Protein 9BEP (pdb70)

InterPro domains:
  IPR000917 Sulfatase, N-terminal [PF00884] (45-324)
  IPR017850 Alkaline-phosphatase-like, core domain superfamily [G3DSA:3.40.720.10] (44-468)
  IPR017850 Alkaline-phosphatase-like, core domain superfamily [SSF53649] (43-465)
  IPR050738 Sulfatase enzyme [PTHR42693] (166-463)

Radius of gyration: 34.23 Å; Cα contacts (8 Å, |Δi|>4): 2401; chains: 2; bounding box: 85×92×90 Å

Solvent-accessible surface area: 44026 Å² total; per-residue (Å²): 192,84,4,11,0,0,2,0,0,0,2,0,0,5,57,48,10,1,100,33,38,46,99,90,8,0,82,2,84,28,0,38,59,2,3,86,33,0,0,0,0,31,34,2,10,0,1,2,0,0,5,0,1,0,3,0,0,2,9,0,0,0,8,4,1,18,0,3,2,5,6,13,65,9,40,52,97,1,54,38,14,112,131,4,12,1,5,2,8,45,0,33,146,26,34,2,29,0,0,1,27,38,36,58,17,14,2,1,69,49,27,150,122,10,23,51,19,41,123,109,53,3,17,5,86,99,65,66,109,86,52,14,0,0,2,11,30,15,26,111,10,0,43,1,26,90,0,38,16,80,84,57,10,34,144,109,82,112,25,129,38,88,41,121,50,18,113,31,11,52,20,11,5,112,29,108,3,0,56,13,0,8,0,42,0,6,25,29,0,103,113,0,2,152,53,0,1,92,8,11,76,58,0,89,150,71,58,18,32,56,46,0,0,0,0,0,0,0,0,0,0,2,2,5,1,4,8,11,4,20,4,18,18,32,0,0,26,1,0,0,0,0,22,0,0,40,88,17,55,110,47,0,50,77,64,0,25,4,138,145,63,29,97,0,73,0,6,0,4,0,13,12,0,0,4,0,0,2,72,8,8,67,48,111,93,14,108,38,17,52,3,108,14,0,0,23,118,91,29,18,39,111,69,0,55,116,54,48,49,6,18,2,5,3,1,6,8,29,4,9,43,4,0,12,0,0,14,26,95,21,81,36,1,2,19,3,6,2,0,0,8,2,14,32,6,4,30,1,30,66,12,12,104,1,2,0,3,108,40,0,38,128,34,59,139,45,137,144,24,87,83,46,25,5,57,20,19,94,120,17,60,40,17,3,0,26,10,21,126,148,15,76,82,15,36,140,41,18,28,137,75,109,130,43,86,121,38,11,87,118,3,38,49,22,3,43,136,60,0,52,64,28,7,0,0,4,0,8,16,20,19,62,0,4,87,71,0,51,86,36,0,39,27,9,6,78,98,22,84,15,22,0,28,83,7,0,85,12,0,12,22,10,31,64,83,16,145,125,7,12,123,94,0,96,66,22,2,110,21,144,99,58,22,24,28,8,1,0,0,0,0,0,2,8,19,8,103,138,0,53,114,4,61,98,27,0,58,79,11,41,107,76,12,151,13,27,5,0,52,0,10,0,1,0,0,1,6,47,59,60,77,31,80,2,42,138,48,0,33,95,11,3,87,108,5,90,48,16,11,18,0,6,30,0,1,8,4,0,0,3,0,8,40,74,68,33,30,34,0,116,16,72,96,184,129,156,74,69,64,32,16,85,35,11,22,60,21,0,48,75,37,0,113,95,143,234,80,3,11,0,0,2,0,0,0,2,0,0,5,58,45,10,1,87,28,38,50,104,98,10,0,79,1,59,34,0,32,59,3,4,86,34,0,0,1,0,33,35,2,10,0,1,2,0,1,3,0,2,0,2,0,0,2,10,0,0,0,7,4,1,15,0,2,2,4,7,12,86,18,63,36,95,0,11,36,7,98,124,4,14,2,4,2,4,47,0,34,149,28,33,2,31,0,0,1,26,40,30,58,18,15,1,2,11,29,22,76,114,11,27,49,21,41,127,110,51,4,18,5,84,104,69,66,110,89,51,12,0,0,2,11,30,16,26,111,10,0,39,1,26,86,0,41,18,81,78,61,12,49,90,104,99,113,23,149,44,85,41,122,57,18,113,26,10,55,18,10,7,113,26,103,2,0,56,9,0,6,0,47,0,7,23,29,0,76,106,0,0,143,53,0,2,92,8,12,84,69,0,90,92,71,57,17,31,56,46,0,0,0,0,0,0,0,0,0,0,2,2,4,1,4,7,11,4,18,4,17,18,32,0,1,26,1,0,0,0,0,23,0,0,39,83,16,58,111,51,0,52,78,62,0,30,3,102,146,61,29,102,0,73,0,5,0,4,0,14,13,0,0,3,0,0,3,70,7,8,68,49,112,93,13,128,40,8,48,1,115,15,0,0,26,102,135,30,18,40,104,56,0,54,146,56,44,51,5,18,1,3,4,1,6,8,28,4,10,44,4,0,13,0,0,16,24,93,23,81,33,1,3,20,4,7,2,0,0,5,3,14,34,6,4,30,2,28,67,13,13,104,0,2,0,3,107,42,0,42,127,29,60,141,43,135,150,22,86,83,46,24,5,60,18,19,95,122,14,68,36,18,3,0,28,9,25,131,151,15,73,75,15,38,136,56,13,29,97,77,108,128,42,83,120,38,10,88,120,3,41,51,22,3,42,151,62,0,54,60,24,6,0,0,5,0,8,17,20,27,66,0,3,73,92,0,7,57,37,0,34,115,11,5,132,74,43,88,103,39,0,28,114,8,0,86,10,0,12,22,10,34,62,83,17,136,121,6,8,126,96,0,98,65,21,2,106,23,146,98,57,21,22,26,8,2,0,0,0,0,0,3,8,18,9,104,135,0,57,116,4,54,99,28,0,56,57,11,40,108,82,11,150,13,30,6,0,54,0,10,0,1,0,1,1,5,47,62,64,76,31,79,2,41,146,49,0,30,76,6,0,79,93,0,87,50,26,13,19,0,7,33,0,0,7,5,0,0,4,0,8,36,75,71,33,29,29,0,112,24,56,52,34,80,73,94,125,83,70,56,66,53,22,96,36,10,8,62,20,0,51,95,38,0,64,105,148

Structure (mmCIF, N/CA/C/O backbone):
data_9BEP
#
_entry.id   9BEP
#
_cell.length_a   98.236
_cell.length_b   162.127
_cell.length_c   231.033
_cell.angle_alpha   90.00
_cell.angle_beta   90.00
_cell.angle_gamma   90.00
#
_symmetry.space_group_name_H-M   'I 2 2 2'
#
loop_
_entity.id
_entity.type
_entity.pdbx_description
1 polymer 'S1_8C sulfatase'
2 branched 2-O-sulfo-beta-D-galactopyranose-(1-4)-2,6-di-O-sulfo-alpha-D-galactopyranose
3 non-polymer 'CHLORIDE ION'
4 non-polymer 'CALCIUM ION'
5 non-polymer 2-O-sulfo-beta-D-galactopyranose
6 water water
#
loop_
_atom_site.group_PDB
_atom_site.id
_atom_site.type_symbol
_atom_site.label_atom_id
_atom_site.label_alt_id
_atom_site.label_comp_id
_atom_site.label_asym_id
_atom_site.label_entity_id
_atom_site.label_seq_id
_atom_site.pdbx_PDB_ins_code
_atom_site.Cartn_x
_atom_site.Cartn_y
_atom_site.Cartn_z
_atom_site.occupancy
_atom_site.B_iso_or_equiv
_atom_site.auth_seq_id
_atom_site.auth_comp_id
_atom_site.auth_asym_id
_atom_site.auth_atom_id
_atom_site.pdbx_PDB_model_num
ATOM 1 N N . LYS A 1 42 ? -26.740 -44.268 2.656 0.89 45.96 18 LYS A N 1
ATOM 2 C CA . LYS A 1 42 ? -26.882 -45.062 1.439 1.00 42.74 18 LYS A CA 1
ATOM 3 C C . LYS A 1 42 ? -26.697 -44.192 0.185 1.00 37.59 18 LYS A C 1
ATOM 4 O O . LYS A 1 42 ? -26.171 -44.655 -0.827 1.00 37.58 18 LYS A O 1
ATOM 8 N N . ARG A 1 43 ? -27.097 -42.925 0.262 1.00 36.90 19 ARG A N 1
ATOM 9 C CA . ARG A 1 43 ? -26.985 -42.027 -0.893 1.00 30.38 19 ARG A CA 1
ATOM 10 C C . ARG A 1 43 ? -26.181 -40.767 -0.583 1.00 31.64 19 ARG A C 1
ATOM 11 O O . ARG A 1 43 ? -26.292 -40.217 0.509 1.00 28.94 19 ARG A O 1
ATOM 19 N N . PRO A 1 44 ? -25.375 -40.296 -1.556 1.00 27.74 20 PRO A N 1
ATOM 20 C CA . PRO A 1 44 ? -24.526 -39.131 -1.288 1.00 24.43 20 PRO A CA 1
ATOM 21 C C . PRO A 1 44 ? -25.316 -37.825 -1.223 1.00 22.71 20 PRO A C 1
ATOM 22 O O . PRO A 1 44 ? -26.391 -37.686 -1.812 1.00 22.11 20 PRO A O 1
ATOM 26 N N . ASN A 1 45 ? -24.772 -36.873 -0.476 1.00 20.50 21 ASN A N 1
ATOM 27 C CA . ASN A 1 45 ? -25.311 -35.528 -0.448 1.00 24.71 21 ASN A CA 1
ATOM 28 C C . ASN A 1 45 ? -24.615 -34.719 -1.531 1.00 19.19 21 ASN A C 1
ATOM 29 O O . ASN A 1 45 ? -23.535 -35.109 -2.004 1.00 19.89 21 ASN A O 1
ATOM 34 N N . PHE A 1 46 ? -25.225 -33.602 -1.906 1.00 20.29 22 PHE A N 1
ATOM 35 C CA . PHE A 1 46 ? -24.596 -32.680 -2.858 1.00 19.75 22 PHE A CA 1
ATOM 36 C C . PHE A 1 46 ? -24.673 -31.253 -2.359 1.00 15.66 22 PHE A C 1
ATOM 37 O O . PHE A 1 46 ? -25.686 -30.828 -1.822 1.00 17.93 22 PHE A O 1
ATOM 45 N N . VAL A 1 47 ? -23.595 -30.506 -2.550 1.00 18.13 23 VAL A N 1
ATOM 46 C CA . VAL A 1 47 ? -23.614 -29.081 -2.281 1.00 15.19 23 VAL A CA 1
ATOM 47 C C . VAL A 1 47 ? -23.051 -28.356 -3.513 1.00 15.20 23 VAL A C 1
ATOM 48 O O . VAL A 1 47 ? -21.996 -28.735 -4.024 1.00 16.49 23 VAL A O 1
ATOM 52 N N . TRP A 1 48 ? -23.781 -27.349 -3.976 1.00 15.98 24 TRP A N 1
ATOM 53 C CA . TRP A 1 48 ? -23.331 -26.459 -5.048 1.00 13.76 24 TRP A CA 1
ATOM 54 C C . TRP A 1 48 ? -23.055 -25.088 -4.456 1.00 13.76 24 TRP A C 1
ATOM 55 O O . TRP A 1 48 ? -23.978 -24.393 -4.038 1.00 14.87 24 TRP A O 1
ATOM 66 N N . LEU A 1 49 ? -21.779 -24.724 -4.393 1.00 12.97 25 LEU A N 1
ATOM 67 C CA . LEU A 1 49 ? -21.376 -23.394 -3.956 1.00 14.73 25 LEU A CA 1
ATOM 68 C C . LEU A 1 49 ? -21.126 -22.556 -5.193 1.00 15.88 25 LEU A C 1
ATOM 69 O O . LEU A 1 49 ? -20.225 -22.876 -5.954 1.00 13.70 25 LEU A O 1
ATOM 74 N N . VAL A 1 50 ? -21.917 -21.509 -5.398 1.00 15.66 26 VAL A N 1
ATOM 75 C CA . VAL A 1 50 ? -21.898 -20.800 -6.678 1.00 14.48 26 VAL A CA 1
ATOM 76 C C . VAL A 1 50 ? -21.575 -19.325 -6.482 1.00 13.20 26 VAL A C 1
ATOM 77 O O . VAL A 1 50 ? -22.297 -18.616 -5.796 1.00 11.89 26 VAL A O 1
ATOM 81 N N . SER A 1 51 ? -20.476 -18.871 -7.076 1.00 13.87 27 SER A N 1
ATOM 82 C CA . SER A 1 51 ? -20.175 -17.442 -7.065 1.00 11.89 27 SER A CA 1
ATOM 83 C C . SER A 1 51 ? -20.684 -16.838 -8.362 1.00 15.77 27 SER A C 1
ATOM 84 O O . SER A 1 51 ? -20.607 -17.476 -9.414 1.00 12.51 27 SER A O 1
ATOM 87 N N . GLU A 1 52 ? -21.188 -15.608 -8.304 1.00 10.30 28 GLU A N 1
ATOM 88 C CA . GLU A 1 52 ? -21.774 -15.018 -9.496 1.00 11.00 28 GLU A CA 1
ATOM 89 C C . GLU A 1 52 ? -20.728 -14.410 -10.423 1.00 14.35 28 GLU A C 1
ATOM 90 O O . GLU A 1 52 ? -19.819 -13.713 -9.964 1.00 11.59 28 GLU A O 1
ATOM 96 N N . ASP A 1 53 ? -20.889 -14.693 -11.713 1.00 11.85 29 ASP A N 1
ATOM 97 C CA . ASP A 1 53 ? -20.301 -13.921 -12.805 1.00 11.46 29 ASP A CA 1
ATOM 98 C C . ASP A 1 53 ? -18.781 -14.090 -13.014 1.00 11.08 29 ASP A C 1
ATOM 99 O O . ASP A 1 53 ? -18.221 -13.391 -13.861 1.00 8.61 29 ASP A O 1
ATOM 104 N N . ASN A 1 54 ? -18.107 -14.997 -12.303 1.00 9.29 30 ASN A N 1
ATOM 105 C CA . ASN A 1 54 ? -16.637 -14.984 -12.355 1.00 11.51 30 ASN A CA 1
ATOM 106 C C . ASN A 1 54 ? -15.981 -16.133 -13.121 1.00 14.13 30 ASN A C 1
ATOM 107 O O . ASN A 1 54 ? -16.366 -17.294 -12.976 1.00 12.01 30 ASN A O 1
ATOM 112 N N . SER A 1 55 ? -14.964 -15.764 -13.912 1.00 10.53 31 SER A N 1
ATOM 113 C CA . SER A 1 55 ? -14.100 -16.678 -14.653 1.00 11.20 31 SER A CA 1
ATOM 114 C C . SER A 1 55 ? -12.891 -17.179 -13.853 1.00 11.93 31 SER A C 1
ATOM 115 O O . SER A 1 55 ? -12.553 -16.628 -12.792 1.00 12.84 31 SER A O 1
ATOM 118 N N . LYS A 1 56 ? -12.216 -18.198 -14.380 1.00 8.24 32 LYS A N 1
ATOM 119 C CA . LYS A 1 56 ? -11.187 -18.887 -13.604 1.00 11.61 32 LYS A CA 1
ATOM 120 C C . LYS A 1 56 ? -9.896 -18.086 -13.428 1.00 10.79 32 LYS A C 1
ATOM 121 O O . LYS A 1 56 ? -9.139 -18.358 -12.499 1.00 12.58 32 LYS A O 1
ATOM 127 N N . ARG A 1 57 ? -9.641 -17.093 -14.280 1.00 10.01 33 ARG A N 1
ATOM 128 C CA . ARG A 1 57 ? -8.316 -16.442 -14.258 1.00 11.54 33 ARG A CA 1
ATOM 129 C C . ARG A 1 57 ? -8.108 -15.633 -12.984 1.00 10.57 33 ARG A C 1
ATOM 130 O O . ARG A 1 57 ? -6.973 -15.297 -12.622 1.00 10.34 33 ARG A O 1
ATOM 138 N N . TYR A 1 58 ? -9.198 -15.322 -12.296 1.00 10.65 34 TYR A N 1
ATOM 139 C CA . TYR A 1 58 ? -9.118 -14.520 -11.075 1.00 11.86 34 TYR A CA 1
ATOM 140 C C . TYR A 1 58 ? -8.764 -15.320 -9.816 1.00 12.38 34 TYR A C 1
ATOM 141 O O . TYR A 1 58 ? -8.583 -14.743 -8.742 1.00 12.65 34 TYR A O 1
ATOM 150 N N . LEU A 1 59 ? -8.615 -16.630 -9.971 1.00 11.23 35 LEU A N 1
ATOM 151 C CA . LEU A 1 59 ? -8.272 -17.535 -8.867 1.00 12.51 35 LEU A CA 1
ATOM 152 C C . LEU A 1 59 ? -6.825 -17.993 -8.955 1.00 14.40 35 LEU A C 1
ATOM 153 O O . LEU A 1 59 ? -6.362 -18.413 -10.026 1.00 14.09 35 LEU A O 1
ATOM 158 N N . LYS A 1 60 ? -6.102 -17.905 -7.836 1.00 12.43 36 LYS A N 1
ATOM 159 C CA . LYS A 1 60 ? -4.723 -18.391 -7.795 1.00 15.00 36 LYS A CA 1
ATOM 160 C C . LYS A 1 60 ? -4.640 -19.878 -8.131 1.00 16.85 36 LYS A C 1
ATOM 161 O O . LYS A 1 60 ? -3.620 -20.348 -8.635 1.00 16.55 36 LYS A O 1
ATOM 167 N N . LEU A 1 61 ? -5.713 -20.610 -7.851 1.00 16.78 37 LEU A N 1
ATOM 168 C CA . LEU A 1 61 ? -5.793 -22.027 -8.192 1.00 16.67 37 LEU A CA 1
ATOM 169 C C . LEU A 1 61 ? -5.533 -22.278 -9.687 1.00 19.65 37 LEU A C 1
ATOM 170 O O . LEU A 1 61 ? -5.006 -23.328 -10.076 1.00 17.44 37 LEU A O 1
ATOM 175 N N . TYR A 1 62 ? -5.869 -21.293 -10.516 1.00 15.01 38 TYR A N 1
ATOM 176 C CA . TYR A 1 62 ? -5.756 -21.447 -11.956 1.00 16.85 38 TYR A CA 1
ATOM 177 C C . TYR A 1 62 ? -4.718 -20.523 -12.589 1.00 18.56 38 TYR A C 1
ATOM 178 O O . TYR A 1 62 ? -4.272 -20.763 -13.705 1.00 20.50 38 TYR A O 1
ATOM 187 N N . ASN A 1 63 ? -4.360 -19.458 -11.887 1.00 16.11 39 ASN A N 1
ATOM 188 C CA . ASN A 1 63 ? -3.577 -18.379 -12.486 1.00 16.64 39 ASN A CA 1
ATOM 189 C C . ASN A 1 63 ? -2.583 -17.836 -11.475 1.00 18.89 39 ASN A C 1
ATOM 190 O O . ASN A 1 63 ? -2.963 -17.479 -10.360 1.00 17.70 39 ASN A O 1
ATOM 195 N N . ALA A 1 64 ? -1.314 -17.756 -11.866 1.00 20.40 40 ALA A N 1
ATOM 196 C CA . ALA A 1 64 ? -0.258 -17.322 -10.957 1.00 21.96 40 ALA A CA 1
ATOM 197 C C . ALA A 1 64 ? -0.530 -15.940 -10.367 1.00 19.03 40 ALA A C 1
ATOM 198 O O . ALA A 1 64 ? -0.085 -15.622 -9.269 1.00 16.47 40 ALA A O 1
ATOM 200 N N . LYS A 1 65 ? -1.277 -15.112 -11.085 1.00 17.17 41 LYS A N 1
ATOM 201 C CA . LYS A 1 65 ? -1.585 -13.784 -10.571 1.00 18.04 41 LYS A CA 1
ATOM 202 C C . LYS A 1 65 ? -3.029 -13.630 -10.072 1.00 16.83 41 LYS A C 1
ATOM 203 O O . LYS A 1 65 ? -3.508 -12.509 -9.864 1.00 17.68 41 LYS A O 1
ATOM 209 N N . GLY A 1 66 ? -3.710 -14.751 -9.859 1.00 15.33 42 GLY A N 1
ATOM 210 C CA . GLY A 1 66 ? -5.069 -14.720 -9.341 1.00 13.46 42 GLY A CA 1
ATOM 211 C C . GLY A 1 66 ? -5.081 -14.590 -7.826 1.00 16.25 42 GLY A C 1
ATOM 212 O O . GLY A 1 66 ? -4.027 -14.541 -7.186 1.00 14.98 42 GLY A O 1
ATOM 213 N N . ALA A 1 67 ? -6.272 -14.536 -7.240 1.00 12.73 43 ALA A N 1
ATOM 214 C CA . ALA A 1 67 ? -6.396 -14.271 -5.808 1.00 12.57 43 ALA A CA 1
ATOM 215 C C . ALA A 1 67 ? -6.216 -15.538 -4.982 1.00 17.00 43 ALA A C 1
ATOM 216 O O . ALA A 1 67 ? -6.769 -16.577 -5.320 1.00 14.25 43 ALA A O 1
ATOM 218 N N . GLU A 1 68 ? -5.423 -15.450 -3.915 1.00 15.83 44 GLU A N 1
ATOM 219 C CA . GLU A 1 68 ? -5.355 -16.518 -2.914 1.00 20.41 44 GLU A CA 1
ATOM 220 C C . GLU A 1 68 ? -6.726 -16.744 -2.301 1.00 22.14 44 GLU A C 1
ATOM 221 O O . GLU A 1 68 ? -7.372 -15.799 -1.840 1.00 20.86 44 GLU A O 1
ATOM 227 N N . MET A 1 69 ? -7.164 -17.994 -2.303 1.00 19.51 45 MET A N 1
ATOM 228 C CA . MET A 1 69 ? -8.469 -18.362 -1.774 1.00 17.17 45 MET A CA 1
ATOM 229 C C . MET A 1 69 ? -8.331 -19.675 -0.984 1.00 16.41 45 MET A C 1
ATOM 230 O O . MET A 1 69 ? -8.596 -20.739 -1.514 1.00 17.86 45 MET A O 1
ATOM 235 N N . PRO A 1 70 ? -7.887 -19.592 0.280 1.00 19.42 46 PRO A N 1
ATOM 236 C CA . PRO A 1 70 ? -7.564 -20.795 1.066 1.00 19.22 46 PRO A CA 1
ATOM 237 C C . PRO A 1 70 ? -8.713 -21.811 1.202 1.00 19.75 46 PRO A C 1
ATOM 238 O O . PRO A 1 70 ? -8.458 -23.018 1.198 1.00 20.62 46 PRO A O 1
ATOM 242 N N . ASN A 1 71 ? -9.947 -21.341 1.341 1.00 18.26 47 ASN A N 1
ATOM 243 C CA . ASN A 1 71 ? -11.067 -22.253 1.539 1.00 19.88 47 ASN A CA 1
ATOM 244 C C . ASN A 1 71 ? -11.383 -23.070 0.292 1.00 23.63 47 ASN A C 1
ATOM 245 O O . ASN A 1 71 ? -11.600 -24.278 0.381 1.00 20.29 47 ASN A O 1
ATOM 250 N N . ILE A 1 72 ? -11.421 -22.423 -0.869 1.00 17.43 48 ILE A N 1
ATOM 251 C CA . ILE A 1 72 ? -11.602 -23.179 -2.109 1.00 17.43 48 ILE A CA 1
ATOM 252 C C . ILE A 1 72 ? -10.365 -24.043 -2.372 1.00 18.83 48 ILE A C 1
ATOM 253 O O . ILE A 1 72 ? -10.474 -25.176 -2.830 1.00 20.16 48 ILE A O 1
ATOM 258 N N . GLU A 1 73 ? -9.181 -23.528 -2.073 1.00 19.68 49 GLU A N 1
ATOM 259 C CA . GLU A 1 73 ? -7.975 -24.318 -2.301 1.00 19.58 49 GLU A CA 1
ATOM 260 C C . GLU A 1 73 ? -7.948 -25.572 -1.407 1.00 21.25 49 GLU A C 1
ATOM 261 O O . GLU A 1 73 ? -7.461 -26.628 -1.815 1.00 18.37 49 GLU A O 1
ATOM 267 N N . SER A 1 74 ? -8.515 -25.456 -0.210 1.00 23.38 50 SER A N 1
ATOM 268 C CA . SER A 1 74 ? -8.630 -26.598 0.692 1.00 24.44 50 SER A CA 1
ATOM 269 C C . SER A 1 74 ? -9.591 -27.638 0.112 1.00 22.26 50 SER A C 1
ATOM 270 O O . SER A 1 74 ? -9.323 -28.828 0.197 1.00 20.71 50 SER A O 1
ATOM 273 N N . LEU A 1 75 ? -10.703 -27.196 -0.484 1.00 22.96 51 LEU A N 1
ATOM 274 C CA . LEU A 1 75 ? -11.591 -28.127 -1.195 1.00 21.30 51 LEU A CA 1
ATOM 275 C C . LEU A 1 75 ? -10.841 -28.912 -2.249 1.00 21.09 51 LEU A C 1
ATOM 276 O O . LEU A 1 75 ? -11.062 -30.115 -2.437 1.00 22.58 51 LEU A O 1
ATOM 281 N N . ALA A 1 76 ? -9.951 -28.221 -2.952 1.00 19.88 52 ALA A N 1
ATOM 282 C CA . ALA A 1 76 ? -9.243 -28.837 -4.064 1.00 21.28 52 ALA A CA 1
ATOM 283 C C . ALA A 1 76 ? -8.248 -29.907 -3.588 1.00 22.32 52 ALA A C 1
ATOM 284 O O . ALA A 1 76 ? -7.895 -30.800 -4.353 1.00 20.15 52 ALA A O 1
ATOM 286 N N . LYS A 1 77 ? -7.790 -29.813 -2.340 1.00 24.66 53 LYS A N 1
ATOM 287 C CA . LYS A 1 77 ? -6.795 -30.762 -1.832 1.00 24.86 53 LYS A CA 1
ATOM 288 C C . LYS A 1 77 ? -7.255 -32.221 -1.936 1.00 23.97 53 LYS A C 1
ATOM 289 O O . LYS A 1 77 ? -6.460 -33.107 -2.229 1.00 29.69 53 LYS A O 1
ATOM 292 N N . GLN A 1 78 ? -8.537 -32.467 -1.696 1.00 23.46 54 GLN A N 1
ATOM 293 C CA . GLN A 1 78 ? -9.107 -33.796 -1.894 1.00 22.89 54 GLN A CA 1
ATOM 294 C C . GLN A 1 78 ? -10.172 -33.696 -2.977 1.00 23.92 54 GLN A C 1
ATOM 295 O O . GLN A 1 78 ? -11.302 -34.157 -2.810 1.00 25.02 54 GLN A O 1
ATOM 301 N N . GLY A 1 79 ? -9.819 -33.071 -4.092 1.00 24.25 55 GLY A N 1
ATOM 302 C CA . GLY A 1 79 ? -10.817 -32.811 -5.103 1.00 18.98 55 GLY A CA 1
ATOM 303 C C . GLY A 1 79 ? -10.322 -32.871 -6.528 1.00 21.88 55 GLY A C 1
ATOM 304 O O . GLY A 1 79 ? -9.117 -32.964 -6.801 1.00 19.53 55 GLY A O 1
ATOM 305 N N . LEU A 1 80 ? -11.282 -32.846 -7.442 1.00 19.51 56 LEU A N 1
ATOM 306 C CA . LEU A 1 80 ? -11.003 -32.713 -8.863 1.00 21.55 56 LEU A CA 1
ATOM 307 C C . LEU A 1 80 ? -11.022 -31.227 -9.207 1.00 19.55 56 LEU A C 1
ATOM 308 O O . LEU A 1 80 ? -11.976 -30.537 -8.869 1.00 19.58 56 LEU A O 1
ATOM 313 N N . VAL A 1 81 ? -9.958 -30.739 -9.839 1.00 22.18 57 VAL A N 1
ATOM 314 C CA . VAL A 1 81 ? -9.904 -29.348 -10.270 1.00 15.86 57 VAL A CA 1
ATOM 315 C C . VAL A 1 81 ? -10.033 -29.340 -11.783 1.00 13.01 57 VAL A C 1
ATOM 316 O O . VAL A 1 81 ? -9.169 -29.872 -12.495 1.00 15.33 57 VAL A O 1
ATOM 320 N N . PHE A 1 82 ? -11.140 -28.799 -12.277 1.00 14.22 58 PHE A N 1
ATOM 321 C CA . PHE A 1 82 ? -11.413 -28.842 -13.708 1.00 12.18 58 PHE A CA 1
ATOM 322 C C . PHE A 1 82 ? -10.829 -27.605 -14.390 1.00 13.61 58 PHE A C 1
ATOM 323 O O . PHE A 1 82 ? -11.146 -26.473 -14.026 1.00 14.26 58 PHE A O 1
ATOM 331 N N . ASN A 1 83 ? -9.973 -27.825 -15.381 1.00 14.07 59 ASN A N 1
ATOM 332 C CA . ASN A 1 83 ? -9.320 -26.722 -16.087 1.00 13.64 59 ASN A CA 1
ATOM 333 C C . ASN A 1 83 ? -10.158 -26.157 -17.231 1.00 14.74 59 ASN A C 1
ATOM 334 O O . ASN A 1 83 ? -9.868 -25.071 -17.738 1.00 14.86 59 ASN A O 1
ATOM 339 N N . ASN A 1 84 ? -11.177 -26.910 -17.641 1.00 13.37 60 ASN A N 1
ATOM 340 C CA . ASN A 1 84 ? -11.972 -26.573 -18.822 1.00 12.88 60 ASN A CA 1
ATOM 341 C C . ASN A 1 84 ? -13.478 -26.745 -18.629 1.00 11.76 60 ASN A C 1
ATOM 342 O O . ASN A 1 84 ? -14.151 -27.437 -19.412 1.00 11.46 60 ASN A O 1
ATOM 347 N N . ALA A 1 85 ? -13.999 -26.112 -17.583 1.00 12.11 61 ALA A N 1
ATOM 348 C CA . ALA A 1 85 ? -15.437 -26.077 -17.344 1.00 12.92 61 ALA A CA 1
ATOM 349 C C . ALA A 1 85 ? -16.001 -24.817 -17.968 1.00 13.74 61 ALA A C 1
ATOM 350 O O . ALA A 1 85 ? -15.385 -23.743 -17.867 1.00 9.77 61 ALA A O 1
ATOM 352 N N . PHE A 1 86 ? -17.164 -24.953 -18.599 1.00 11.56 62 PHE A N 1
ATOM 353 C CA . PHE A 1 86 ? -17.817 -23.854 -19.315 1.00 10.55 62 PHE A CA 1
ATOM 354 C C . PHE A 1 86 ? -19.328 -23.831 -19.139 1.00 13.41 62 PHE A C 1
ATOM 355 O O . PHE A 1 86 ? -19.985 -24.885 -19.129 1.00 11.33 62 PHE A O 1
ATOM 363 N N . SER A 1 87 ? -19.895 -22.630 -19.045 1.00 11.53 63 SER A N 1
ATOM 364 C CA . SER A 1 87 ? -21.328 -22.485 -19.259 1.00 10.23 63 SER A CA 1
ATOM 365 C C . SER A 1 87 ? -21.608 -22.606 -20.754 1.00 11.06 63 SER A C 1
ATOM 366 O O . SER A 1 87 ? -20.690 -22.568 -21.568 1.00 11.45 63 SER A O 1
ATOM 369 N N . ASN A 1 88 ? -22.883 -22.753 -21.106 1.00 11.02 64 ASN A N 1
ATOM 370 C CA . ASN A 1 88 ? -23.295 -22.806 -22.496 1.00 11.66 64 ASN A CA 1
ATOM 371 C C . ASN A 1 88 ? -23.851 -21.452 -22.945 1.00 10.03 64 ASN A C 1
ATOM 372 O O . ASN A 1 88 ? -24.310 -21.294 -24.075 1.00 11.28 64 ASN A O 1
ATOM 377 N N . SER A 1 89 ? -23.811 -20.470 -22.055 1.00 9.34 65 SER A N 1
ATOM 378 C CA . SER A 1 89 ? -24.269 -19.123 -22.383 1.00 10.07 65 SER A CA 1
ATOM 379 C C . SER A 1 89 ? -23.676 -18.153 -21.350 1.00 9.81 65 SER A C 1
ATOM 380 O O . SER A 1 89 ? -23.240 -18.585 -20.289 1.00 10.29 65 SER A O 1
ATOM 383 N N . PRO A 1 90 ? -23.635 -16.848 -21.666 1.00 10.02 66 PRO A N 1
ATOM 384 C CA . PRO A 1 90 ? -22.794 -15.992 -20.808 1.00 9.60 66 PRO A CA 1
ATOM 385 C C . PRO A 1 90 ? -23.521 -15.017 -19.886 1.00 9.22 66 PRO A C 1
ATOM 386 O O . PRO A 1 90 ? -23.065 -13.893 -19.727 1.00 10.09 66 PRO A O 1
ATOM 390 N N . VAL A 1 91 ? -24.622 -15.428 -19.279 1.00 11.72 67 VAL A N 1
ATOM 391 C CA . VAL A 1 91 ? -25.328 -14.572 -18.335 1.00 10.16 67 VAL A CA 1
ATOM 392 C C . VAL A 1 91 ? -26.096 -15.479 -17.365 1.00 14.87 67 VAL A C 1
ATOM 393 O O . VAL A 1 91 ? -26.287 -16.664 -17.645 1.00 9.70 67 VAL A O 1
ATOM 397 N N . SER A 1 92 ? -26.516 -14.915 -16.233 1.00 11.75 68 SER A N 1
ATOM 398 C CA . SER A 1 92 ? -27.072 -15.691 -15.125 1.00 16.30 68 SER A CA 1
ATOM 399 C C . SER A 1 92 ? -28.290 -16.557 -15.474 1.00 12.76 68 SER A C 1
ATOM 400 O O . SER A 1 92 ? -28.288 -17.771 -15.219 1.00 13.47 68 SER A O 1
ATOM 403 N N . SER A 1 93 ? -29.334 -15.946 -16.024 1.00 10.55 69 SER A N 1
ATOM 404 C CA . SER A 1 93 ? -30.602 -16.683 -16.121 1.00 14.14 69 SER A CA 1
ATOM 405 C C . SER A 1 93 ? -30.489 -17.858 -17.101 1.00 14.38 69 SER A C 1
ATOM 406 O O . SER A 1 93 ? -30.950 -18.970 -16.807 1.00 11.11 69 SER A O 1
ATOM 409 N N . THR A 1 94 ? -29.854 -17.641 -18.252 1.00 11.38 70 THR A N 1
ATOM 410 C CA . THR A 1 94 ? -29.757 -18.725 -19.213 1.00 10.97 70 THR A CA 1
ATOM 411 C C . THR A 1 94 ? -28.786 -19.791 -18.709 1.00 11.96 70 THR A C 1
ATOM 412 O O . THR A 1 94 ? -29.005 -20.980 -18.924 1.00 12.04 70 THR A O 1
ATOM 416 N N . ALA A 1 95 ? -27.726 -19.385 -18.018 1.00 11.18 71 ALA A N 1
ATOM 417 C CA . ALA A 1 95 ? -26.799 -20.372 -17.464 1.00 11.49 71 ALA A CA 1
ATOM 418 C C . ALA A 1 95 ? -27.426 -21.189 -16.331 1.00 12.49 71 ALA A C 1
ATOM 419 O O . ALA A 1 95 ? -27.245 -22.420 -16.263 1.00 12.15 71 ALA A O 1
ATOM 421 N N . ARG A 1 96 ? -28.155 -20.520 -15.445 1.00 11.09 72 ARG A N 1
ATOM 422 C CA . ARG A 1 96 ? -28.799 -21.230 -14.338 1.00 13.10 72 ARG A CA 1
ATOM 423 C C . ARG A 1 96 ? -29.946 -22.121 -14.833 1.00 13.22 72 ARG A C 1
ATOM 424 O O . ARG A 1 96 ? -30.209 -23.175 -14.258 1.00 14.87 72 ARG A O 1
ATOM 432 N N . THR A 1 97 ? -30.616 -21.691 -15.894 1.00 12.83 73 THR A N 1
ATOM 433 C CA . THR A 1 97 ? -31.643 -22.525 -16.537 1.00 13.09 73 THR A CA 1
ATOM 434 C C . THR A 1 97 ? -30.981 -23.801 -17.079 1.00 16.11 73 THR A C 1
ATOM 435 O O . THR A 1 97 ? -31.486 -24.913 -16.896 1.00 14.19 73 THR A O 1
ATOM 439 N N . THR A 1 98 ? -29.826 -23.637 -17.726 1.00 12.20 74 THR A N 1
ATOM 440 C CA . THR A 1 98 ? -29.048 -24.777 -18.210 1.00 13.32 74 THR A CA 1
ATOM 441 C C . THR A 1 98 ? -28.653 -25.707 -17.058 1.00 16.19 74 THR A C 1
ATOM 442 O O . THR A 1 98 ? -28.809 -26.929 -17.149 1.00 14.97 74 THR A O 1
ATOM 446 N N . LEU A 1 99 ? -28.113 -25.131 -15.982 1.00 13.01 75 LEU A N 1
ATOM 447 C CA . LEU A 1 99 ? -27.686 -25.936 -14.831 1.00 11.79 75 LEU A CA 1
ATOM 448 C C . LEU A 1 99 ? -28.840 -26.785 -14.281 1.00 14.13 75 LEU A C 1
ATOM 449 O O . LEU A 1 99 ? -28.665 -27.972 -13.969 1.00 15.48 75 LEU A O 1
ATOM 454 N N . ALA A 1 100 ? -30.003 -26.160 -14.142 1.00 13.38 76 ALA A N 1
ATOM 455 C CA . ALA A 1 100 ? -31.160 -26.840 -13.549 1.00 16.90 76 ALA A CA 1
ATOM 456 C C . ALA A 1 100 ? -31.664 -27.996 -14.425 1.00 19.48 76 ALA A C 1
ATOM 457 O O . ALA A 1 100 ? -32.006 -29.071 -13.899 1.00 15.80 76 ALA A O 1
ATOM 459 N N . LEU A 1 101 ? -31.684 -27.776 -15.748 1.00 17.73 77 LEU A N 1
ATOM 460 C CA . LEU A 1 101 ? -32.331 -28.684 -16.713 1.00 14.23 77 LEU A CA 1
ATOM 461 C C . LEU A 1 101 ? -31.439 -29.721 -17.381 1.00 18.67 77 LEU A C 1
ATOM 462 O O . LEU A 1 101 ? -31.925 -30.766 -17.825 1.00 20.29 77 LEU A O 1
ATOM 467 N N . GLY A 1 102 ? -30.141 -29.454 -17.460 1.00 15.02 78 GLY A N 1
ATOM 468 C CA . GLY A 1 102 ? -29.256 -30.348 -18.180 1.00 15.99 78 GLY A CA 1
ATOM 469 C C . GLY A 1 102 ? -29.578 -30.357 -19.666 1.00 20.42 78 GLY A C 1
ATOM 470 O O . GLY A 1 102 ? -29.331 -31.355 -20.356 1.00 18.41 78 GLY A O 1
ATOM 471 N N . ALA A 1 103 ? -30.145 -29.246 -20.140 1.00 14.46 79 ALA A N 1
ATOM 472 C CA . ALA A 1 103 ? -30.575 -29.093 -21.529 1.00 17.94 79 ALA A CA 1
ATOM 473 C C . ALA A 1 103 ? -30.301 -27.664 -22.031 1.00 16.14 79 ALA A C 1
ATOM 474 O O . ALA A 1 103 ? -30.219 -26.735 -21.234 1.00 13.15 79 ALA A O 1
ATOM 476 N N . TYR A 1 104 ? -30.184 -27.497 -23.345 1.00 14.04 80 TYR A N 1
ATOM 477 C CA . TYR A 1 104 ? -29.983 -26.173 -23.948 1.00 14.61 80 TYR A CA 1
ATOM 478 C C . TYR A 1 104 ? -31.234 -25.307 -23.893 1.00 14.37 80 TYR A C 1
ATOM 479 O O . TYR A 1 104 ? -32.253 -25.657 -24.490 1.00 16.95 80 TYR A O 1
ATOM 488 N N . PRO A 1 105 ? -31.166 -24.152 -23.209 1.00 14.48 81 PRO A N 1
ATOM 489 C CA . PRO A 1 105 ? -32.288 -23.208 -23.226 1.00 13.17 81 PRO A CA 1
ATOM 490 C C . PRO A 1 105 ? -32.708 -22.784 -24.624 1.00 12.66 81 PRO A C 1
ATOM 491 O O . PRO A 1 105 ? -33.883 -22.477 -24.824 1.00 13.33 81 PRO A O 1
ATOM 495 N N . ALA A 1 106 ? -31.784 -22.759 -25.584 1.00 13.01 82 ALA A N 1
ATOM 496 C CA . ALA A 1 106 ? -32.159 -22.314 -26.927 1.00 11.31 82 ALA A CA 1
ATOM 497 C C . ALA A 1 106 ? -33.216 -23.232 -27.547 1.00 13.11 82 ALA A C 1
ATOM 498 O O . ALA A 1 106 ? -34.025 -22.789 -28.356 1.00 12.91 82 ALA A O 1
ATOM 500 N N . LYS A 1 107 ? -33.207 -24.513 -27.201 1.00 14.30 83 LYS A N 1
ATOM 501 C CA . LYS A 1 107 ? -34.188 -25.406 -27.831 1.00 16.24 83 LYS A CA 1
ATOM 502 C C . LYS A 1 107 ? -35.546 -25.342 -27.129 1.00 16.72 83 LYS A C 1
ATOM 503 O O . LYS A 1 107 ? -36.506 -25.997 -27.549 1.00 16.09 83 LYS A O 1
ATOM 509 N N . LEU A 1 108 ? -35.620 -24.542 -26.066 1.00 14.14 84 LEU A N 1
ATOM 510 C CA . LEU A 1 108 ? -36.818 -24.433 -25.236 1.00 15.77 84 LEU A CA 1
ATOM 511 C C . LEU A 1 108 ? -37.372 -23.012 -25.129 1.00 13.56 84 LEU A C 1
ATOM 512 O O . LEU A 1 108 ? -38.181 -22.741 -24.249 1.00 19.26 84 LEU A O 1
ATOM 517 N N . ALA A 1 109 ? -36.927 -22.107 -26.004 1.00 13.82 85 ALA A N 1
ATOM 518 C CA . ALA A 1 109 ? -37.359 -20.699 -25.992 1.00 13.69 85 ALA A CA 1
ATOM 519 C C . ALA A 1 109 ? -37.007 -19.976 -24.682 1.00 14.07 85 ALA A C 1
ATOM 520 O O . ALA A 1 109 ? -37.704 -19.038 -24.277 1.00 14.55 85 ALA A O 1
ATOM 522 N N . MET A 1 110 ? -35.906 -20.400 -24.057 1.00 12.24 86 MET A N 1
ATOM 523 C CA . MET A 1 110 ? -35.462 -19.859 -22.766 1.00 14.28 86 MET A CA 1
ATOM 524 C C . MET A 1 110 ? -34.094 -19.151 -22.848 1.00 13.75 86 MET A C 1
ATOM 525 O O . MET A 1 110 ? -33.376 -19.060 -21.852 1.00 12.42 86 MET A O 1
ATOM 530 N N . GLU A 1 111 ? -33.753 -18.643 -24.028 1.00 13.46 87 GLU A N 1
ATOM 531 C CA . GLU A 1 111 ? -32.443 -18.030 -24.265 1.00 10.40 87 GLU A CA 1
ATOM 532 C C . GLU A 1 111 ? -32.443 -16.515 -24.024 1.00 12.60 87 GLU A C 1
ATOM 533 O O . GLU A 1 111 ? -31.558 -15.807 -24.527 1.00 12.36 87 GLU A O 1
ATOM 539 N N . TYR A 1 112 ? -33.409 -16.004 -23.257 1.00 11.78 88 TYR A N 1
ATOM 540 C CA . TYR A 1 112 ? -33.589 -14.557 -23.175 1.00 10.94 88 TYR A CA 1
ATOM 541 C C . TYR A 1 112 ? -33.487 -14.044 -21.749 1.00 13.66 88 TYR A C 1
ATOM 542 O O . TYR A 1 112 ? -34.254 -14.447 -20.876 1.00 14.02 88 TYR A O 1
ATOM 551 N N . HIS A 1 113 ? -32.522 -13.151 -21.522 1.00 10.30 89 HIS A N 1
ATOM 552 C CA . HIS A 1 113 ? -32.222 -12.652 -20.179 1.00 12.28 89 HIS A CA 1
ATOM 553 C C . HIS A 1 113 ? -32.586 -11.183 -20.003 1.00 12.40 89 HIS A C 1
ATOM 554 O O . HIS A 1 113 ? -32.056 -10.349 -20.718 1.00 11.97 89 HIS A O 1
ATOM 561 N N . ARG A 1 114 ? -33.484 -10.845 -19.076 1.00 17.13 90 ARG A N 1
ATOM 562 C CA . ARG A 1 114 ? -34.323 -11.798 -18.349 1.00 15.42 90 ARG A CA 1
ATOM 563 C C . ARG A 1 114 ? -35.594 -12.053 -19.149 1.00 13.31 90 ARG A C 1
ATOM 564 O O . ARG A 1 114 ? -35.912 -11.260 -20.030 1.00 13.97 90 ARG A O 1
ATOM 572 N N . PRO A 1 115 ? -36.333 -13.140 -18.842 1.00 15.65 91 PRO A N 1
ATOM 573 C CA . PRO A 1 115 ? -37.437 -13.499 -19.747 1.00 14.76 91 PRO A CA 1
ATOM 574 C C . PRO A 1 115 ? -38.543 -12.464 -19.793 1.00 21.47 91 PRO A C 1
ATOM 575 O O . PRO A 1 115 ? -38.865 -11.854 -18.772 1.00 17.40 91 PRO A O 1
ATOM 579 N N . PHE A 1 116 ? -39.120 -12.265 -20.970 1.00 14.93 92 PHE A N 1
ATOM 580 C CA . PHE A 1 116 ? -40.369 -11.516 -21.044 1.00 18.12 92 PHE A CA 1
ATOM 581 C C . PHE A 1 116 ? -41.484 -12.438 -20.546 1.00 21.58 92 PHE A C 1
ATOM 582 O O . PHE A 1 116 ? -42.325 -12.043 -19.731 1.00 21.49 92 PHE A O 1
ATOM 590 N N . GLU A 1 117 ? -41.461 -13.680 -21.029 1.00 19.73 93 GLU A N 1
ATOM 591 C CA . GLU A 1 117 ? -42.371 -14.726 -20.542 1.00 20.73 93 GLU A CA 1
ATOM 592 C C . GLU A 1 117 ? -41.612 -16.011 -20.268 1.00 19.38 93 GLU A C 1
ATOM 593 O O . GLU A 1 117 ? -40.886 -16.513 -21.134 1.00 18.90 93 GLU A O 1
ATOM 599 N N . ARG A 1 118 ? -41.786 -16.560 -19.071 1.00 14.56 94 ARG A N 1
ATOM 600 C CA . ARG A 1 118 ? -41.182 -17.851 -18.751 1.00 15.09 94 ARG A CA 1
ATOM 601 C C . ARG A 1 118 ? -41.893 -18.983 -19.469 1.00 18.22 94 ARG A C 1
ATOM 602 O O . ARG A 1 118 ? -43.067 -18.886 -19.777 1.00 18.85 94 ARG A O 1
ATOM 610 N N . ILE A 1 119 ? -41.165 -20.051 -19.744 1.00 16.10 95 ILE A N 1
ATOM 611 C CA . ILE A 1 119 ? -41.680 -21.127 -20.576 1.00 19.60 95 ILE A CA 1
ATOM 612 C C . ILE A 1 119 ? -42.102 -22.308 -19.717 1.00 16.04 95 ILE A C 1
ATOM 613 O O . ILE A 1 119 ? -41.414 -22.677 -18.786 1.00 16.21 95 ILE A O 1
ATOM 618 N N . ASN A 1 120 ? -43.224 -22.936 -20.049 1.00 19.29 96 ASN A N 1
ATOM 619 C CA . ASN A 1 120 ? -43.603 -24.133 -19.308 1.00 19.55 96 ASN A CA 1
ATOM 620 C C . ASN A 1 120 ? -42.788 -25.345 -19.733 1.00 20.93 96 ASN A C 1
ATOM 621 O O . ASN A 1 120 ? -42.564 -25.592 -20.917 1.00 21.44 96 ASN A O 1
ATOM 626 N N . LEU A 1 121 ? -42.321 -26.099 -18.744 1.00 19.12 97 LEU A N 1
ATOM 627 C CA . LEU A 1 121 ? -41.484 -27.236 -19.036 1.00 21.29 97 LEU A CA 1
ATOM 628 C C . LEU A 1 121 ? -42.312 -28.303 -19.739 1.00 27.15 97 LEU A C 1
ATOM 629 O O . LEU A 1 121 ? -43.493 -28.481 -19.437 1.00 23.11 97 LEU A O 1
ATOM 634 N N . PRO A 1 122 ? -41.697 -28.994 -20.702 1.00 26.00 98 PRO A N 1
ATOM 635 C CA . PRO A 1 122 ? -42.345 -30.168 -21.292 1.00 30.33 98 PRO A CA 1
ATOM 636 C C . PRO A 1 122 ? -42.518 -31.271 -20.250 1.00 31.18 98 PRO A C 1
ATOM 637 O O . PRO A 1 122 ? -41.862 -31.259 -19.196 1.00 29.24 98 PRO A O 1
ATOM 641 N N . ARG A 1 123 ? -43.394 -32.218 -20.549 1.00 31.61 99 ARG A N 1
ATOM 642 C CA . ARG A 1 123 ? -43.769 -33.249 -19.591 1.00 28.84 99 ARG A CA 1
ATOM 643 C C . ARG A 1 123 ? -42.578 -34.053 -19.085 1.00 29.02 99 ARG A C 1
ATOM 644 O O . ARG A 1 123 ? -42.461 -34.332 -17.884 1.00 33.31 99 ARG A O 1
ATOM 646 N N . GLU A 1 124 ? -41.694 -34.410 -20.009 1.00 25.97 100 GLU A N 1
ATOM 647 C CA . GLU A 1 124 ? -40.621 -35.351 -19.743 1.00 30.27 100 GLU A CA 1
ATOM 648 C C . GLU A 1 124 ? -39.304 -34.694 -19.308 1.00 26.48 100 GLU A C 1
ATOM 649 O O . GLU A 1 124 ? -38.269 -35.354 -19.278 1.00 30.86 100 GLU A O 1
ATOM 655 N N . LEU A 1 125 ? -39.343 -33.405 -18.979 1.00 26.22 101 LEU A N 1
ATOM 656 C CA . LEU A 1 125 ? -38.137 -32.700 -18.523 1.00 21.98 101 LEU A CA 1
ATOM 657 C C . LEU A 1 125 ? -38.405 -31.886 -17.263 1.00 19.91 101 LEU A C 1
ATOM 658 O O . LEU A 1 125 ? -39.325 -31.073 -17.226 1.00 25.87 101 LEU A O 1
ATOM 663 N N . SER A 1 126 ? -37.596 -32.084 -16.232 1.00 23.15 102 SER A N 1
ATOM 664 C CA . SER A 1 126 ? -37.708 -31.232 -15.061 1.00 21.82 102 SER A CA 1
ATOM 665 C C . SER A 1 126 ? -36.332 -30.829 -14.550 1.00 21.09 102 SER A C 1
ATOM 666 O O . SER A 1 126 ? -35.307 -31.187 -15.143 1.00 23.59 102 SER A O 1
ATOM 669 N N . THR A 1 127 ? -36.334 -30.101 -13.438 1.00 18.99 103 THR A N 1
ATOM 670 C CA . THR A 1 127 ? -35.121 -29.569 -12.814 1.00 15.89 103 THR A CA 1
ATOM 671 C C . THR A 1 127 ? -34.441 -30.621 -11.949 1.00 22.85 103 THR A C 1
ATOM 672 O O . THR A 1 127 ? -35.095 -31.593 -11.522 1.00 21.57 103 THR A O 1
ATOM 676 N N . ILE A 1 128 ? -33.147 -30.436 -11.682 1.00 16.01 104 ILE A N 1
ATOM 677 C CA . ILE A 1 128 ? -32.422 -31.417 -10.876 1.00 17.42 104 ILE A CA 1
ATOM 678 C C . ILE A 1 128 ? -32.962 -31.381 -9.435 1.00 22.04 104 ILE A C 1
ATOM 679 O O . ILE A 1 128 ? -33.036 -32.419 -8.760 1.00 19.85 104 ILE A O 1
ATOM 684 N N . SER A 1 129 ? -33.380 -30.205 -8.980 1.00 22.20 105 SER A N 1
ATOM 685 C CA . SER A 1 129 ? -33.947 -30.096 -7.641 1.00 23.41 105 SER A CA 1
ATOM 686 C C . SER A 1 129 ? -35.285 -30.849 -7.531 1.00 25.39 105 SER A C 1
ATOM 687 O O . SER A 1 129 ? -35.570 -31.481 -6.506 1.00 22.21 105 SER A O 1
ATOM 690 N N . ASP A 1 130 ? -36.097 -30.777 -8.582 1.00 23.21 106 ASP A N 1
ATOM 691 C CA . ASP A 1 130 ? -37.376 -31.486 -8.614 1.00 22.76 106 ASP A CA 1
ATOM 692 C C . ASP A 1 130 ? -37.159 -33.003 -8.621 1.00 27.73 106 ASP A C 1
ATOM 693 O O . ASP A 1 130 ? -37.776 -33.725 -7.831 1.00 24.84 106 ASP A O 1
ATOM 698 N N . TYR A 1 131 ? -36.295 -33.480 -9.514 1.00 24.68 107 TYR A N 1
ATOM 699 C CA . TYR A 1 131 ? -35.947 -34.897 -9.583 1.00 22.11 107 TYR A CA 1
ATOM 700 C C . TYR A 1 131 ? -35.418 -35.424 -8.254 1.00 26.95 107 TYR A C 1
ATOM 701 O O . TYR A 1 131 ? -35.759 -36.527 -7.826 1.00 23.77 107 TYR A O 1
ATOM 710 N N . LEU A 1 132 ? -34.548 -34.656 -7.609 1.00 23.59 108 LEU A N 1
ATOM 711 C CA . LEU A 1 132 ? -33.962 -35.130 -6.362 1.00 24.82 108 LEU A CA 1
ATOM 712 C C . LEU A 1 132 ? -35.001 -35.108 -5.229 1.00 25.63 108 LEU A C 1
ATOM 713 O O . LEU A 1 132 ? -35.073 -36.048 -4.425 1.00 25.57 108 LEU A O 1
ATOM 718 N N . THR A 1 133 ? -35.832 -34.070 -5.192 1.00 25.04 109 THR A N 1
ATOM 719 C CA . THR A 1 133 ? -36.863 -33.961 -4.164 1.00 22.07 109 THR A CA 1
ATOM 720 C C . THR A 1 133 ? -37.824 -35.152 -4.252 1.00 28.31 109 THR A C 1
ATOM 721 O O . THR A 1 133 ? -38.124 -35.806 -3.241 1.00 23.91 109 THR A O 1
ATOM 725 N N . LYS A 1 134 ? -38.268 -35.455 -5.469 1.00 25.80 110 LYS A N 1
ATOM 726 C CA . LYS A 1 134 ? -39.180 -36.577 -5.689 1.00 27.93 110 LYS A CA 1
ATOM 727 C C . LYS A 1 134 ? -38.505 -37.908 -5.346 1.00 28.93 110 LYS A C 1
ATOM 728 O O . LYS A 1 134 ? -39.180 -38.893 -5.033 1.00 25.38 110 LYS A O 1
ATOM 734 N N . ALA A 1 135 ? -37.174 -37.931 -5.372 1.00 24.83 111 ALA A N 1
ATOM 735 C CA . ALA A 1 135 ? -36.428 -39.129 -5.003 1.00 25.09 111 ALA A CA 1
ATOM 736 C C . ALA A 1 135 ? -36.200 -39.199 -3.496 1.00 24.59 111 ALA A C 1
ATOM 737 O O . ALA A 1 135 ? -35.554 -40.122 -2.999 1.00 29.59 111 ALA A O 1
ATOM 739 N N . GLY A 1 136 ? -36.722 -38.225 -2.763 1.00 25.32 112 GLY A N 1
ATOM 740 C CA . GLY A 1 136 ? -36.616 -38.268 -1.317 1.00 25.77 112 GLY A CA 1
ATOM 741 C C . GLY A 1 136 ? -35.513 -37.407 -0.719 1.00 29.19 112 GLY A C 1
ATOM 742 O O . GLY A 1 136 ? -35.297 -37.450 0.492 1.00 23.68 112 GLY A O 1
ATOM 743 N N . TYR A 1 137 ? -34.796 -36.643 -1.552 1.00 24.82 113 TYR A N 1
ATOM 744 C CA . TYR A 1 137 ? -33.766 -35.722 -1.042 1.00 23.28 113 TYR A CA 1
ATOM 745 C C . TYR A 1 137 ? -34.390 -34.515 -0.342 1.00 22.50 113 TYR A C 1
ATOM 746 O O . TYR A 1 137 ? -35.453 -34.032 -0.753 1.00 22.64 113 TYR A O 1
ATOM 755 N N . TYR A 1 138 ? -33.734 -34.004 0.698 1.00 20.56 114 TYR A N 1
ATOM 756 C CA . TYR A 1 138 ? -34.099 -32.681 1.188 1.00 23.26 114 TYR A CA 1
ATOM 757 C C . TYR A 1 138 ? -33.349 -31.646 0.357 1.00 19.22 114 TYR A C 1
ATOM 758 O O . TYR A 1 138 ? -32.128 -31.637 0.372 1.00 18.35 114 TYR A O 1
ATOM 767 N N . THR A 1 139 ? -34.073 -30.803 -0.370 1.00 18.11 115 THR A N 1
ATOM 768 C CA . THR A 1 139 ? -33.417 -29.853 -1.276 1.00 21.63 115 THR A CA 1
ATOM 769 C C . THR A 1 139 ? -33.599 -28.398 -0.816 1.00 18.73 115 THR A C 1
ATOM 770 O O . THR A 1 139 ? -34.711 -27.928 -0.574 1.00 19.74 115 THR A O 1
ATOM 774 N N . SER A 1 140 ? -32.483 -27.698 -0.650 1.00 18.30 116 SER A N 1
ATOM 775 C CA . SER A 1 140 ? -32.526 -26.314 -0.206 1.00 17.44 116 SER A CA 1
ATOM 776 C C . SER A 1 140 ? -31.744 -25.409 -1.165 1.00 17.28 116 SER A C 1
ATOM 777 O O . SER A 1 140 ? -30.689 -25.800 -1.653 1.00 17.84 116 SER A O 1
ATOM 780 N N . ASN A 1 141 ? -32.278 -24.216 -1.414 1.00 17.91 117 ASN A N 1
ATOM 781 C CA . ASN A 1 141 ? -31.636 -23.227 -2.289 1.00 18.31 117 ASN A CA 1
ATOM 782 C C . ASN A 1 141 ? -31.598 -21.866 -1.603 1.00 20.22 117 ASN A C 1
ATOM 783 O O . ASN A 1 141 ? -32.641 -21.318 -1.239 1.00 21.23 117 ASN A O 1
ATOM 788 N N . ASP A 1 142 ? -30.398 -21.327 -1.415 1.00 19.47 118 ASP A N 1
ATOM 789 C CA . ASP A 1 142 ? -30.257 -20.018 -0.796 1.00 20.67 118 ASP A CA 1
ATOM 790 C C . ASP A 1 142 ? -29.421 -19.087 -1.679 1.00 22.31 118 ASP A C 1
ATOM 791 O O . ASP A 1 142 ? -28.199 -19.150 -1.638 1.00 19.13 118 ASP A O 1
ATOM 796 N N . ALA A 1 143 ? -30.067 -18.242 -2.482 1.00 24.40 119 ALA A N 1
ATOM 797 C CA . ALA A 1 143 ? -31.525 -18.205 -2.643 1.00 23.32 119 ALA A CA 1
ATOM 798 C C . ALA A 1 143 ? -31.872 -17.845 -4.088 1.00 24.31 119 ALA A C 1
ATOM 799 O O . ALA A 1 143 ? -33.024 -17.922 -4.503 1.00 24.03 119 ALA A O 1
ATOM 801 N N . LYS A 1 144 ? -30.869 -17.421 -4.850 1.00 25.64 120 LYS A N 1
ATOM 802 C CA . LYS A 1 144 ? -31.116 -16.962 -6.209 1.00 23.56 120 LYS A CA 1
ATOM 803 C C . LYS A 1 144 ? -31.620 -18.108 -7.080 1.00 22.28 120 LYS A C 1
ATOM 804 O O . LYS A 1 144 ? -31.090 -19.213 -7.021 1.00 26.39 120 LYS A O 1
ATOM 810 N N . GLU A 1 145 ? -32.643 -17.843 -7.877 1.00 19.50 121 GLU A N 1
ATOM 811 C CA . GLU A 1 145 ? -33.145 -18.841 -8.804 1.00 22.11 121 GLU A CA 1
ATOM 812 C C . GLU A 1 145 ? -32.846 -18.407 -10.234 1.00 19.51 121 GLU A C 1
ATOM 813 O O . GLU A 1 145 ? -32.008 -19.022 -10.916 1.00 22.20 121 GLU A O 1
ATOM 819 N N . ASP A 1 146 ? -33.538 -17.364 -10.675 1.00 19.87 122 ASP A N 1
ATOM 820 C CA . ASP A 1 146 ? -33.300 -16.799 -12.001 1.00 22.60 122 ASP A CA 1
ATOM 821 C C . ASP A 1 146 ? -33.567 -17.845 -13.084 1.00 18.95 122 ASP A C 1
ATOM 822 O O . ASP A 1 146 ? -32.774 -18.010 -14.007 1.00 18.74 122 ASP A O 1
ATOM 827 N N . TYR A 1 147 ? -34.682 -18.566 -12.969 1.00 17.24 123 TYR A N 1
ATOM 828 C CA . TYR A 1 147 ? -35.034 -19.583 -13.966 1.00 17.75 123 TYR A CA 1
ATOM 829 C C . TYR A 1 147 ? -35.823 -18.996 -15.127 1.00 14.71 123 TYR A C 1
ATOM 830 O O . TYR A 1 147 ? -36.630 -18.097 -14.925 1.00 16.96 123 TYR A O 1
ATOM 839 N N . ASN A 1 148 ? -35.653 -19.536 -16.330 1.00 10.87 124 ASN A N 1
ATOM 840 C CA . ASN A 1 148 ? -36.424 -19.017 -17.457 1.00 13.44 124 ASN A CA 1
ATOM 841 C C . ASN A 1 148 ? -37.611 -19.936 -17.803 1.00 16.18 124 ASN A C 1
ATOM 842 O O . ASN A 1 148 ? -38.329 -19.707 -18.780 1.00 14.48 124 ASN A O 1
ATOM 847 N N . PHE A 1 149 ? -37.826 -20.944 -16.960 1.00 14.46 125 PHE A N 1
ATOM 848 C CA . PHE A 1 149 ? -39.014 -21.791 -17.050 1.00 16.50 125 PHE A CA 1
ATOM 849 C C . PHE A 1 149 ? -39.953 -21.462 -15.897 1.00 19.35 125 PHE A C 1
ATOM 850 O O . PHE A 1 149 ? -39.532 -20.884 -14.889 1.00 17.18 125 PHE A O 1
ATOM 858 N N . VAL A 1 150 ? -41.222 -21.830 -16.040 1.00 21.49 126 VAL A N 1
ATOM 859 C CA . VAL A 1 150 ? -42.145 -21.791 -14.911 1.00 17.83 126 VAL A CA 1
ATOM 860 C C . VAL A 1 150 ? -41.694 -22.896 -13.948 1.00 16.57 126 VAL A C 1
ATOM 861 O O . VAL A 1 150 ? -41.456 -24.031 -14.368 1.00 18.37 126 VAL A O 1
ATOM 865 N N . SER A 1 151 ? -41.542 -22.572 -12.665 1.00 18.42 127 SER A N 1
ATOM 866 C CA . SER A 1 151 ? -41.033 -23.563 -11.719 1.00 21.29 127 SER A CA 1
ATOM 867 C C . SER A 1 151 ? -42.000 -24.714 -11.514 1.00 24.97 127 SER A C 1
ATOM 868 O O . SER A 1 151 ? -43.213 -24.515 -11.479 1.00 22.32 127 SER A O 1
ATOM 871 N N . PRO A 1 152 ? -41.456 -25.927 -11.388 1.00 25.25 128 PRO A N 1
ATOM 872 C CA . PRO A 1 152 ? -42.257 -27.082 -10.978 1.00 27.82 128 PRO A CA 1
ATOM 873 C C . PRO A 1 152 ? -42.897 -26.846 -9.613 1.00 26.65 128 PRO A C 1
ATOM 874 O O . PRO A 1 152 ? -42.394 -26.031 -8.832 1.00 22.43 128 PRO A O 1
ATOM 878 N N . GLU A 1 153 ? -44.008 -27.521 -9.332 1.00 28.35 129 GLU A N 1
ATOM 879 C CA . GLU A 1 153 ? -44.545 -27.515 -7.977 1.00 29.89 129 GLU A CA 1
ATOM 880 C C . GLU A 1 153 ? -43.547 -28.228 -7.076 1.00 25.02 129 GLU A C 1
ATOM 881 O O . GLU A 1 153 ? -42.967 -29.234 -7.485 1.00 27.72 129 GLU A O 1
ATOM 887 N N . ASN A 1 154 ? -43.354 -27.717 -5.859 1.00 26.49 130 ASN A N 1
ATOM 888 C CA . ASN A 1 154 ? -42.415 -28.322 -4.910 1.00 28.58 130 ASN A CA 1
ATOM 889 C C . ASN A 1 154 ? -41.026 -28.506 -5.528 1.00 26.69 130 ASN A C 1
ATOM 890 O O . ASN A 1 154 ? -40.391 -29.561 -5.373 1.00 26.16 130 ASN A O 1
ATOM 895 N N . ASN A 1 155 ? -40.584 -27.481 -6.253 1.00 24.15 131 ASN A N 1
ATOM 896 C CA . ASN A 1 155 ? -39.302 -27.511 -6.951 1.00 24.68 131 ASN A CA 1
ATOM 897 C C . ASN A 1 155 ? -38.129 -27.709 -5.992 1.00 21.29 131 ASN A C 1
ATOM 898 O O . ASN A 1 155 ? -37.165 -28.405 -6.304 1.00 19.14 131 ASN A O 1
ATOM 903 N N . TRP A 1 156 ? -38.244 -27.087 -4.820 1.00 21.56 132 TRP A N 1
ATOM 904 C CA . TRP A 1 156 ? -37.290 -27.220 -3.715 1.00 22.98 132 TRP A CA 1
ATOM 905 C C . TRP A 1 156 ? -38.033 -27.576 -2.431 1.00 20.62 132 TRP A C 1
ATOM 906 O O . TRP A 1 156 ? -39.171 -27.174 -2.273 1.00 21.06 132 TRP A O 1
ATOM 917 N N . SER A 1 157 ? -37.381 -28.286 -1.516 1.00 20.13 133 SER A N 1
ATOM 918 C CA . SER A 1 157 ? -37.930 -28.451 -0.172 1.00 21.99 133 SER A CA 1
ATOM 919 C C . SER A 1 157 ? -38.057 -27.089 0.455 1.00 22.28 133 SER A C 1
ATOM 920 O O . SER A 1 157 ? -39.019 -26.799 1.143 1.00 21.19 133 SER A O 1
ATOM 923 N N . SER A 1 158 ? -37.058 -26.245 0.216 1.00 21.93 134 SER A N 1
ATOM 924 C CA . SER A 1 158 ? -37.082 -24.872 0.689 1.00 22.04 134 SER A CA 1
ATOM 925 C C . SER A 1 158 ? -36.176 -24.002 -0.195 1.00 22.82 134 SER A C 1
ATOM 926 O O . SER A 1 158 ? -35.018 -24.343 -0.397 1.00 19.88 134 SER A O 1
ATOM 929 N N . SER A 1 159 ? -36.716 -22.911 -0.728 1.00 24.64 135 SER A N 1
ATOM 930 C CA . SER A 1 159 ? -35.936 -21.969 -1.536 1.00 25.91 135 SER A CA 1
ATOM 931 C C . SER A 1 159 ? -36.182 -20.544 -1.065 1.00 24.99 135 SER A C 1
ATOM 932 O O . SER A 1 159 ? -37.176 -19.925 -1.416 1.00 26.51 135 SER A O 1
ATOM 935 N N . LYS A 1 160 ? -35.258 -20.037 -0.258 1.00 22.05 136 LYS A N 1
ATOM 936 C CA . LYS A 1 160 ? -35.365 -18.704 0.322 1.00 29.54 136 LYS A CA 1
ATOM 937 C C . LYS A 1 160 ? -34.100 -18.389 1.090 1.00 24.39 136 LYS A C 1
ATOM 938 O O . LYS A 1 160 ? -33.331 -19.301 1.408 1.00 25.00 136 LYS A O 1
ATOM 944 N N . LYS A 1 161 ? -33.888 -17.108 1.388 1.00 25.73 137 LYS A N 1
ATOM 945 C CA . LYS A 1 161 ? -32.768 -16.703 2.228 1.00 26.88 137 LYS A CA 1
ATOM 946 C C . LYS A 1 161 ? -32.781 -17.530 3.508 1.00 29.65 137 LYS A C 1
ATOM 947 O O . LYS A 1 161 ? -33.810 -17.637 4.175 1.00 27.80 137 LYS A O 1
ATOM 950 N N . GLY A 1 162 ? -31.654 -18.161 3.818 1.00 28.10 138 GLY A N 1
ATOM 951 C CA . GLY A 1 162 ? -31.550 -18.923 5.046 1.00 27.16 138 GLY A CA 1
ATOM 952 C C . GLY A 1 162 ? -31.890 -20.392 4.922 1.00 25.09 138 GLY A C 1
ATOM 953 O O . GLY A 1 162 ? -31.700 -21.136 5.879 1.00 29.14 138 GLY A O 1
ATOM 954 N N . ALA A 1 163 ? -32.411 -20.816 3.771 1.00 24.45 139 ALA A N 1
ATOM 955 C CA . ALA A 1 163 ? -32.681 -22.237 3.557 1.00 23.08 139 ALA A CA 1
ATOM 956 C C . ALA A 1 163 ? -31.386 -23.030 3.698 1.00 27.28 139 ALA A C 1
ATOM 957 O O . ALA A 1 163 ? -30.320 -22.573 3.281 1.00 28.40 139 ALA A O 1
ATOM 959 N N . SER A 1 164 ? -31.479 -24.218 4.292 1.00 20.02 140 SER A N 1
ATOM 960 C CA . SER A 1 164 ? -30.295 -24.937 4.731 1.00 24.68 140 SER A CA 1
ATOM 961 C C . SER A 1 164 ? -30.544 -26.450 4.778 1.00 25.31 140 SER A C 1
ATOM 962 O O . SER A 1 164 ? -31.684 -26.887 4.911 1.00 29.91 140 SER A O 1
ATOM 965 N N . TRP A 1 165 ? -29.476 -27.239 4.696 1.00 22.20 141 TRP A N 1
ATOM 966 C CA . TRP A 1 165 ? -29.593 -28.689 4.799 1.00 23.47 141 TRP A CA 1
ATOM 967 C C . TRP A 1 165 ? -29.975 -29.088 6.228 1.00 29.34 141 TRP A C 1
ATOM 968 O O . TRP A 1 165 ? -30.362 -30.227 6.483 1.00 28.69 141 TRP A O 1
ATOM 979 N N . HIS A 1 166 ? -29.854 -28.144 7.154 1.00 28.16 142 HIS A N 1
ATOM 980 C CA . HIS A 1 166 ? -30.084 -28.420 8.574 1.00 33.58 142 HIS A CA 1
ATOM 981 C C . HIS A 1 166 ? -31.507 -28.888 8.890 1.00 31.47 142 HIS A C 1
ATOM 982 O O . HIS A 1 166 ? -31.727 -29.545 9.908 1.00 31.43 142 HIS A O 1
ATOM 989 N N . ASN A 1 167 ? -32.469 -28.568 8.029 1.00 31.36 143 ASN A N 1
ATOM 990 C CA . ASN A 1 167 ? -33.859 -28.929 8.308 1.00 31.07 143 ASN A CA 1
ATOM 991 C C . ASN A 1 167 ? -34.303 -30.254 7.706 1.00 27.29 143 ASN A C 1
ATOM 992 O O . ASN A 1 167 ? -35.479 -30.597 7.743 1.00 33.66 143 ASN A O 1
ATOM 997 N N . ARG A 1 168 ? -33.356 -31.016 7.184 1.00 25.75 144 ARG A N 1
ATOM 998 C CA . ARG A 1 168 ? -33.667 -32.344 6.694 1.00 28.35 144 ARG A CA 1
ATOM 999 C C . ARG A 1 168 ? -33.988 -33.262 7.878 1.00 27.95 144 ARG A C 1
ATOM 1000 O O . ARG A 1 168 ? -33.556 -33.001 9.009 1.00 24.87 144 ARG A O 1
ATOM 1008 N N . LYS A 1 169 ? -34.750 -34.320 7.620 1.00 29.11 145 LYS A N 1
ATOM 1009 C CA . LYS A 1 169 ? -34.989 -35.337 8.639 1.00 29.80 145 LYS A CA 1
ATOM 1010 C C . LYS A 1 169 ? -33.725 -36.174 8.763 1.00 35.25 145 LYS A C 1
ATOM 1011 O O . LYS A 1 169 ? -32.946 -36.275 7.812 1.00 32.36 145 LYS A O 1
ATOM 1013 N N . ALA A 1 170 ? -33.504 -36.771 9.931 1.00 34.65 146 ALA A N 1
ATOM 1014 C CA . ALA A 1 170 ? -32.324 -37.607 10.110 1.00 32.19 146 ALA A CA 1
ATOM 1015 C C . ALA A 1 170 ? -32.301 -38.708 9.057 1.00 31.72 146 ALA A C 1
ATOM 1016 O O . ALA A 1 170 ? -33.353 -39.236 8.676 1.00 36.19 146 ALA A O 1
ATOM 1018 N N . GLY A 1 171 ? -31.103 -39.006 8.551 1.00 37.12 147 GLY A N 1
ATOM 1019 C CA . GLY A 1 171 ? -30.910 -40.029 7.533 1.00 34.76 147 GLY A CA 1
ATOM 1020 C C . GLY A 1 171 ? -31.316 -39.642 6.114 1.00 34.90 147 GLY A C 1
ATOM 1021 O O . GLY A 1 171 ? -31.070 -40.386 5.165 1.00 34.16 147 GLY A O 1
ATOM 1022 N N . GLN A 1 172 ? -31.922 -38.472 5.956 1.00 31.22 148 GLN A N 1
ATOM 1023 C CA . GLN A 1 172 ? -32.368 -38.015 4.63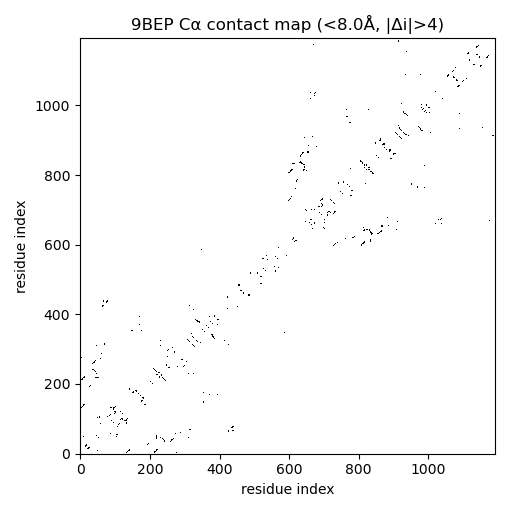9 1.00 29.29 148 GLN A CA 1
ATOM 1024 C C . GLN A 1 172 ? -31.211 -37.356 3.875 1.00 24.91 148 GLN A C 1
ATOM 1025 O O . GLN A 1 172 ? -30.573 -36.442 4.392 1.00 24.99 148 GLN A O 1
ATOM 1031 N N . PRO A 1 173 ? -30.917 -37.838 2.656 1.00 26.89 149 PRO A N 1
ATOM 1032 C CA . PRO A 1 173 ? -29.819 -37.203 1.913 1.00 24.29 149 PRO A CA 1
ATOM 1033 C C . PRO A 1 173 ? -30.212 -35.793 1.483 1.00 21.59 149 PRO A C 1
ATOM 1034 O O . PRO A 1 173 ? -31.409 -35.494 1.378 1.00 18.65 149 PRO A O 1
ATOM 1038 N N . PHE A 1 174 ? -29.235 -34.915 1.264 1.00 23.73 150 PHE A N 1
ATOM 1039 C CA . PHE A 1 174 ? -29.600 -33.550 0.891 1.00 17.82 150 PHE A CA 1
ATOM 1040 C C . PHE A 1 174 ? -28.836 -33.025 -0.329 1.00 20.24 150 PHE A C 1
ATOM 1041 O O . PHE A 1 174 ? -27.777 -33.538 -0.715 1.00 20.55 150 PHE A O 1
ATOM 1049 N N . PHE A 1 175 ? -29.443 -32.018 -0.939 1.00 20.13 151 PHE A N 1
ATOM 1050 C CA . PHE A 1 175 ? -28.856 -31.239 -2.027 1.00 19.90 151 PHE A CA 1
ATOM 1051 C C . PHE A 1 175 ? -29.035 -29.767 -1.651 1.00 20.42 151 PHE A C 1
ATOM 1052 O O . PHE A 1 175 ? -30.157 -29.281 -1.578 1.00 18.41 151 PHE A O 1
ATOM 1060 N N . HIS A 1 176 ? -27.924 -29.082 -1.373 1.00 15.77 152 HIS A N 1
ATOM 1061 C CA . HIS A 1 176 ? -27.975 -27.685 -0.993 1.00 18.72 152 HIS A CA 1
ATOM 1062 C C . HIS A 1 176 ? -27.275 -26.821 -2.053 1.00 14.99 152 HIS A C 1
ATOM 1063 O O . HIS A 1 176 ? -26.131 -27.074 -2.393 1.00 18.90 152 HIS A O 1
ATOM 1070 N N . MET A 1 177 ? -27.973 -25.828 -2.572 1.00 16.69 153 MET A N 1
ATOM 1071 C CA . MET A 1 177 ? -27.366 -24.896 -3.527 1.00 19.82 153 MET A CA 1
ATOM 1072 C C . MET A 1 177 ? -27.349 -23.512 -2.909 1.00 15.77 153 MET A C 1
ATOM 1073 O O . MET A 1 177 ? -28.366 -23.056 -2.398 1.00 16.58 153 MET A O 1
ATOM 1078 N N . GLN A 1 178 ? -26.205 -22.832 -2.968 1.00 16.26 154 GLN A N 1
ATOM 1079 C CA . GLN A 1 178 ? -26.104 -21.498 -2.385 1.00 14.63 154 GLN A CA 1
ATOM 1080 C C . GLN A 1 178 ? -25.325 -20.571 -3.317 1.00 12.79 154 GLN A C 1
ATOM 1081 O O . GLN A 1 178 ? -24.318 -20.964 -3.885 1.00 14.19 154 GLN A O 1
ATOM 1087 N N . THR A 1 179 ? -25.809 -19.355 -3.465 1.00 11.34 155 THR A N 1
ATOM 1088 C CA . THR A 1 179 ? -25.176 -18.386 -4.363 1.00 13.82 155 THR A CA 1
ATOM 1089 C C . THR A 1 179 ? -24.595 -17.237 -3.545 1.00 16.71 155 THR A C 1
ATOM 1090 O O . THR A 1 179 ? -25.218 -16.802 -2.578 1.00 16.01 155 THR A O 1
ATOM 1094 N N . TRP A 1 180 ? -23.383 -16.787 -3.890 1.00 14.41 156 TRP A N 1
ATOM 1095 C CA . TRP A 1 180 ? -22.836 -15.553 -3.320 1.00 13.57 156 TRP A CA 1
ATOM 1096 C C . TRP A 1 180 ? -22.762 -14.479 -4.400 1.00 15.26 156 TRP A C 1
ATOM 1097 O O . TRP A 1 180 ? -22.262 -14.752 -5.500 1.00 14.53 156 TRP A O 1
ATOM 1108 N N . LYS A 1 181 ? -23.267 -13.282 -4.079 1.00 13.54 157 LYS A N 1
ATOM 1109 C CA . LYS A 1 181 ? -23.333 -12.162 -5.020 1.00 16.64 157 LYS A CA 1
ATOM 1110 C C . LYS A 1 181 ? -22.102 -11.271 -4.947 1.00 16.59 157 LYS A C 1
ATOM 1111 O O . LYS A 1 181 ? -22.049 -10.221 -5.583 1.00 15.45 157 LYS A O 1
ATOM 1117 N N . THR A 1 182 ? -21.133 -11.693 -4.144 1.00 12.54 158 THR A N 1
ATOM 1118 C CA . THR A 1 182 ? -19.938 -10.913 -3.861 1.00 14.55 158 THR A CA 1
ATOM 1119 C C . THR A 1 182 ? -19.153 -10.550 -5.130 1.00 16.52 158 THR A C 1
ATOM 1120 O O . THR A 1 182 ? -18.523 -9.478 -5.216 1.00 16.70 158 THR A O 1
ATOM 1124 N N . THR A 1 183 ? -19.212 -11.435 -6.118 1.00 12.14 159 THR A N 1
ATOM 1125 C CA . THR A 1 183 ? -18.463 -11.249 -7.367 1.00 12.39 159 THR A CA 1
ATOM 1126 C C . THR A 1 183 ? -19.369 -10.816 -8.529 1.00 13.15 159 THR A C 1
ATOM 1127 O O . THR A 1 183 ? -18.961 -10.828 -9.699 1.00 12.23 159 THR A O 1
ATOM 1131 N N . HIS A 1 184 ? -20.582 -10.374 -8.208 1.00 10.12 160 HIS A N 1
ATOM 1132 C CA . HIS A 1 184 ? -21.516 -9.975 -9.248 1.00 12.50 160 HIS A CA 1
ATOM 1133 C C . HIS A 1 184 ? -21.026 -8.734 -9.989 1.00 12.94 160 HIS A C 1
ATOM 1134 O O . HIS A 1 184 ? -20.330 -7.896 -9.410 1.00 13.36 160 HIS A O 1
ATOM 1141 N N . GLU A 1 185 ? -21.407 -8.622 -11.257 1.00 10.75 161 GLU A N 1
ATOM 1142 C CA . GLU A 1 185 ? -21.049 -7.463 -12.092 1.00 10.14 161 GLU A CA 1
ATOM 1143 C C . GLU A 1 185 ? -21.299 -6.085 -11.433 1.00 11.75 161 GLU A C 1
ATOM 1144 O O . GLU A 1 185 ? -20.535 -5.131 -11.635 1.00 10.00 161 GLU A O 1
ATOM 1150 N N . GLY A 1 186 ? -22.386 -5.976 -10.666 1.00 12.14 162 GLY A N 1
ATOM 1151 C CA . GLY A 1 186 ? -22.756 -4.714 -10.027 1.00 11.10 162 GLY A CA 1
ATOM 1152 C C . GLY A 1 186 ? -21.674 -4.189 -9.092 1.00 12.83 162 GLY A C 1
ATOM 1153 O O . GLY A 1 186 ? -21.574 -2.979 -8.844 1.00 12.43 162 GLY A O 1
ATOM 1154 N N . LYS A 1 187 ? -20.867 -5.096 -8.558 1.00 10.12 163 LYS A N 1
ATOM 1155 C CA . LYS A 1 187 ? -19.776 -4.710 -7.658 1.00 12.79 163 LYS A CA 1
ATOM 1156 C C . LYS A 1 187 ? -18.636 -4.004 -8.387 1.00 13.96 163 LYS A C 1
ATOM 1157 O O . LYS A 1 187 ? -17.760 -3.398 -7.746 1.00 15.27 163 LYS A O 1
ATOM 1163 N N . LEU A 1 188 ? -18.643 -4.059 -9.720 1.00 10.06 164 LEU A N 1
ATOM 1164 C CA . LEU A 1 188 ? -17.662 -3.313 -10.515 1.00 11.78 164 LEU A CA 1
ATOM 1165 C C . LEU A 1 188 ? -18.280 -2.065 -11.109 1.00 11.87 164 LEU A C 1
ATOM 1166 O O . LEU A 1 188 ? -17.759 -1.513 -12.084 1.00 10.58 164 LEU A O 1
ATOM 1171 N N . HIS A 1 189 ? -19.399 -1.619 -10.534 1.00 10.72 165 HIS A N 1
ATOM 1172 C CA . HIS A 1 189 ? -20.051 -0.406 -11.018 1.00 9.33 165 HIS A CA 1
ATOM 1173 C C . HIS A 1 189 ? -19.701 0.787 -10.120 1.00 14.25 165 HIS A C 1
ATOM 1174 O O . HIS A 1 189 ? -20.431 1.764 -10.060 1.00 14.81 165 HIS A O 1
ATOM 1181 N N . PHE A 1 190 ? -18.552 0.700 -9.459 1.00 13.62 166 PHE A N 1
ATOM 1182 C CA . PHE A 1 190 ? -18.061 1.802 -8.641 1.00 12.54 166 PHE A CA 1
ATOM 1183 C C . PHE A 1 190 ? -17.789 3.056 -9.466 1.00 13.58 166 PHE A C 1
ATOM 1184 O O . PHE A 1 190 ? -17.522 2.977 -10.671 1.00 14.72 166 PHE A O 1
ATOM 1192 N N . PRO A 1 191 ? -17.829 4.228 -8.818 1.00 15.39 167 PRO A N 1
ATOM 1193 C CA . PRO A 1 191 ? -17.490 5.462 -9.524 1.00 14.87 167 PRO A CA 1
ATOM 1194 C C . PRO A 1 191 ? -16.008 5.499 -9.857 1.00 13.59 167 PRO A C 1
ATOM 1195 O O . PRO A 1 191 ? -15.207 4.983 -9.088 1.00 12.12 167 PRO A O 1
ATOM 1199 N N . GLU A 1 192 ? -15.660 6.114 -10.973 1.00 14.99 168 GLU A N 1
ATOM 1200 C CA . GLU A 1 192 ? -14.271 6.180 -11.403 1.00 17.30 168 GLU A CA 1
ATOM 1201 C C . GLU A 1 192 ? -13.415 6.909 -10.350 1.00 21.09 168 GLU A C 1
ATOM 1202 O O . GLU A 1 192 ? -12.228 6.616 -10.206 1.00 18.84 168 GLU A O 1
ATOM 1208 N N . SER A 1 193 ? -14.031 7.801 -9.569 1.00 18.19 169 SER A N 1
ATOM 1209 C CA . SER A 1 193 ? -13.312 8.500 -8.483 1.00 19.92 169 SER A CA 1
ATOM 1210 C C . SER A 1 193 ? -12.768 7.541 -7.417 1.00 18.58 169 SER A C 1
ATOM 1211 O O . SER A 1 193 ? -11.944 7.932 -6.601 1.00 18.22 169 SER A O 1
ATOM 1214 N N . ASP A 1 194 ? -13.212 6.283 -7.415 1.00 14.30 170 ASP A N 1
ATOM 1215 C CA . ASP A 1 194 ? -12.652 5.322 -6.471 1.00 15.83 170 ASP A CA 1
ATOM 1216 C C . ASP A 1 194 ? -11.148 5.130 -6.695 1.00 14.76 170 ASP A C 1
ATOM 1217 O O . ASP A 1 194 ? -10.430 4.718 -5.793 1.00 17.73 170 ASP A O 1
ATOM 1222 N N . ILE A 1 195 ? -10.683 5.394 -7.906 1.00 14.20 171 ILE A N 1
ATOM 1223 C CA . ILE A 1 195 ? -9.261 5.253 -8.216 1.00 18.92 171 ILE A CA 1
ATOM 1224 C C . ILE A 1 195 ? -8.428 6.170 -7.298 1.00 21.84 171 ILE A C 1
ATOM 1225 O O . ILE A 1 195 ? -7.300 5.846 -6.931 1.00 23.29 171 ILE A O 1
ATOM 1230 N N . GLU A 1 196 ? -9.013 7.297 -6.910 1.00 18.66 172 GLU A N 1
ATOM 1231 C CA . GLU A 1 196 ? -8.403 8.177 -5.909 1.00 23.44 172 GLU A CA 1
ATOM 1232 C C . GLU A 1 196 ? -8.826 7.855 -4.485 1.00 24.02 172 GLU A C 1
ATOM 1233 O O . GLU A 1 196 ? -8.018 7.973 -3.580 1.00 23.49 172 GLU A O 1
ATOM 1239 N N . ASN A 1 197 ? -10.080 7.449 -4.286 1.00 21.17 173 ASN A N 1
ATOM 1240 C CA . ASN A 1 197 ? -10.654 7.373 -2.941 1.00 20.62 173 ASN A CA 1
ATOM 1241 C C . ASN A 1 197 ? -10.613 6.022 -2.242 1.00 22.50 173 ASN A C 1
ATOM 1242 O O . ASN A 1 197 ? -10.740 5.975 -1.019 1.00 19.27 173 ASN A O 1
ATOM 1247 N N . LEU A 1 198 ? -10.446 4.929 -2.989 1.00 16.77 174 LEU A N 1
ATOM 1248 C CA . LEU A 1 198 ? -10.406 3.586 -2.388 1.00 15.90 174 LEU A CA 1
ATOM 1249 C C . LEU A 1 198 ? -9.205 2.787 -2.881 1.00 19.07 174 LEU A C 1
ATOM 1250 O O . LEU A 1 198 ? -8.996 2.669 -4.081 1.00 18.84 174 LEU A O 1
ATOM 1255 N N . SER A 1 199 ? -8.403 2.251 -1.975 1.00 17.57 175 SER A N 1
ATOM 1256 C CA . SER A 1 199 ? -7.279 1.453 -2.438 1.00 18.85 175 SER A CA 1
ATOM 1257 C C . SER A 1 199 ? -7.716 0.004 -2.476 1.00 15.51 175 SER A C 1
ATOM 1258 O O . SER A 1 199 ? -8.794 -0.362 -1.989 1.00 21.55 175 SER A O 1
ATOM 1261 N N . THR A 1 200 ? -6.911 -0.814 -3.123 1.00 13.24 176 THR A N 1
ATOM 1262 C CA . THR A 1 200 ? -7.200 -2.229 -3.231 1.00 11.95 176 THR A CA 1
ATOM 1263 C C . THR A 1 200 ? -6.168 -3.010 -2.433 1.00 13.77 176 THR A C 1
ATOM 1264 O O . THR A 1 200 ? -5.091 -2.506 -2.136 1.00 13.03 176 THR A O 1
ATOM 1268 N N . ILE A 1 201 ? -6.496 -4.239 -2.066 1.00 10.62 177 ILE A N 1
ATOM 1269 C CA . ILE A 1 201 ? -5.521 -5.094 -1.417 1.00 11.03 177 ILE A CA 1
ATOM 1270 C C . ILE A 1 201 ? -4.581 -5.709 -2.452 1.00 12.97 177 ILE A C 1
ATOM 1271 O O . ILE A 1 201 ? -3.361 -5.726 -2.264 1.00 12.17 177 ILE A O 1
ATOM 1276 N N . HIS A 1 202 ? -5.131 -6.196 -3.556 1.00 9.52 178 HIS A N 1
ATOM 1277 C CA . HIS A 1 202 ? -4.266 -6.718 -4.625 1.00 12.96 178 HIS A CA 1
ATOM 1278 C C . HIS A 1 202 ? -3.631 -5.557 -5.394 1.00 15.31 178 HIS A C 1
ATOM 1279 O O . HIS A 1 202 ? -4.212 -4.475 -5.506 1.00 13.71 178 HIS A O 1
ATOM 1286 N N . ASN A 1 203 ? -2.448 -5.805 -5.942 1.00 14.45 179 ASN A N 1
ATOM 1287 C CA . ASN A 1 203 ? -1.643 -4.764 -6.585 1.00 16.10 179 ASN A CA 1
ATOM 1288 C C . ASN A 1 203 ? -2.048 -4.568 -8.055 1.00 13.33 179 ASN A C 1
ATOM 1289 O O . ASN A 1 203 ? -1.793 -5.432 -8.884 1.00 14.19 179 ASN A O 1
ATOM 1294 N N . PRO A 1 204 ? -2.681 -3.430 -8.374 1.00 9.68 180 PRO A N 1
ATOM 1295 C CA . PRO A 1 204 ? -3.074 -3.225 -9.767 1.00 11.41 180 PRO A CA 1
ATOM 1296 C C . PRO A 1 204 ? -1.870 -3.052 -10.671 1.00 10.68 180 PRO A C 1
ATOM 1297 O O . PRO A 1 204 ? -1.969 -3.346 -11.852 1.00 10.20 180 PRO A O 1
ATOM 1301 N N . ASN A 1 205 ? -0.744 -2.604 -10.132 1.00 10.83 181 ASN A N 1
ATOM 1302 C CA . ASN A 1 205 ? 0.398 -2.344 -11.019 1.00 11.93 181 ASN A CA 1
ATOM 1303 C C . ASN A 1 205 ? 0.962 -3.621 -11.651 1.00 12.59 181 ASN A C 1
ATOM 1304 O O . ASN A 1 205 ? 1.636 -3.566 -12.692 1.00 12.81 181 ASN A O 1
ATOM 1309 N N . SER A 1 206 ? 0.700 -4.773 -11.036 1.00 9.33 182 SER A N 1
ATOM 1310 C CA . SER A 1 206 ? 1.253 -6.028 -11.552 1.00 11.10 182 SER A CA 1
ATOM 1311 C C . SER A 1 206 ? 0.254 -6.838 -12.382 1.00 13.55 182 SER A C 1
ATOM 1312 O O . SER A 1 206 ? 0.556 -7.940 -12.832 1.00 12.47 182 SER A O 1
ATOM 1315 N N . VAL A 1 207 ? -0.930 -6.278 -12.594 1.00 12.27 183 VAL A N 1
ATOM 1316 C CA . VAL A 1 207 ? -1.974 -6.927 -13.381 1.00 10.34 183 VAL A CA 1
ATOM 1317 C C . VAL A 1 207 ? -1.567 -7.102 -14.852 1.00 15.47 183 VAL A C 1
ATOM 1318 O O . VAL A 1 207 ? -1.117 -6.141 -15.499 1.00 13.26 183 VAL A O 1
ATOM 1322 N N . GLU A 1 208 ? -1.716 -8.322 -15.375 1.00 10.37 184 GLU A N 1
ATOM 1323 C CA . GLU A 1 208 ? -1.507 -8.573 -16.795 1.00 14.20 184 GLU A CA 1
ATOM 1324 C C . GLU A 1 208 ? -2.856 -8.687 -17.462 1.00 14.54 184 GLU A C 1
ATOM 1325 O O . GLU A 1 208 ? -3.526 -9.719 -17.356 1.00 14.82 184 GLU A O 1
ATOM 1331 N N . LEU A 1 209 ? -3.255 -7.629 -18.147 1.00 12.85 185 LEU A N 1
ATOM 1332 C CA . LEU A 1 209 ? -4.601 -7.541 -18.675 1.00 9.59 185 LEU A CA 1
ATOM 1333 C C . LEU A 1 209 ? -4.800 -8.424 -19.903 1.00 10.84 185 LEU A C 1
ATOM 1334 O O . LEU A 1 209 ? -3.863 -8.756 -20.642 1.00 10.25 185 LEU A O 1
ATOM 1339 N N . ASP A 1 210 ? -6.048 -8.792 -20.120 1.00 11.50 186 ASP A N 1
ATOM 1340 C CA . ASP A 1 210 ? -6.482 -9.404 -21.373 1.00 13.19 186 ASP A CA 1
ATOM 1341 C C . ASP A 1 210 ? -6.043 -8.497 -22.544 1.00 9.35 186 ASP A C 1
ATOM 1342 O O . ASP A 1 210 ? -6.172 -7.285 -22.430 1.00 8.50 186 ASP A O 1
ATOM 1347 N N . PRO A 1 211 ? -5.508 -9.071 -23.646 1.00 10.03 187 PRO A N 1
ATOM 1348 C CA . PRO A 1 211 ? -5.086 -8.249 -24.800 1.00 12.92 187 PRO A CA 1
ATOM 1349 C C . PRO A 1 211 ? -6.180 -7.414 -25.447 1.00 10.37 187 PRO A C 1
ATOM 1350 O O . PRO A 1 211 ? -5.848 -6.473 -26.178 1.00 10.50 187 PRO A O 1
ATOM 1354 N N . ILE A 1 212 ? -7.454 -7.724 -25.215 1.00 10.46 188 ILE A N 1
ATOM 1355 C CA . ILE A 1 212 ? -8.469 -6.879 -25.828 1.00 9.16 188 ILE A CA 1
ATOM 1356 C C . ILE A 1 212 ? -8.725 -5.612 -25.028 1.00 11.17 188 ILE A C 1
ATOM 1357 O O . ILE A 1 212 ? -9.397 -4.711 -25.511 1.00 9.63 188 ILE A O 1
ATOM 1362 N N . HIS A 1 213 ? -8.124 -5.520 -23.841 1.00 9.04 189 HIS A N 1
ATOM 1363 C CA . HIS A 1 213 ? -8.334 -4.373 -22.970 1.00 8.89 189 HIS A CA 1
ATOM 1364 C C . HIS A 1 213 ? -7.292 -3.268 -23.168 1.00 10.82 189 HIS A C 1
ATOM 1365 O O . HIS A 1 213 ? -6.130 -3.544 -23.462 1.00 10.46 189 HIS A O 1
ATOM 1372 N N . PRO A 1 214 ? -7.713 -2.009 -23.018 1.00 10.08 190 PRO A N 1
ATOM 1373 C CA . PRO A 1 214 ? -6.688 -0.966 -23.017 1.00 10.86 190 PRO A CA 1
ATOM 1374 C C . PRO A 1 214 ? -5.898 -1.047 -21.734 1.00 11.77 190 PRO A C 1
ATOM 1375 O O . PRO A 1 214 ? -6.462 -1.345 -20.675 1.00 7.96 190 PRO A O 1
ATOM 1379 N N . ASN A 1 215 ? -4.591 -0.826 -21.835 1.00 10.57 191 ASN A N 1
ATOM 1380 C CA . ASN A 1 215 ? -3.723 -0.950 -20.675 1.00 10.11 191 ASN A CA 1
ATOM 1381 C C . ASN A 1 215 ? -3.695 0.340 -19.897 1.00 15.72 191 ASN A C 1
ATOM 1382 O O . ASN A 1 215 ? -2.744 1.117 -20.026 1.00 10.76 191 ASN A O 1
ATOM 1387 N N . THR A 1 216 ? -4.749 0.586 -19.123 1.00 11.38 192 THR A N 1
ATOM 1388 C CA . THR A 1 216 ? -4.918 1.866 -18.423 1.00 11.88 192 THR A CA 1
ATOM 1389 C C . THR A 1 216 ? -4.962 1.673 -16.908 1.00 9.76 192 THR A C 1
ATOM 1390 O O . THR A 1 216 ? -5.201 0.567 -16.425 1.00 9.41 192 THR A O 1
ATOM 1394 N N . GLU A 1 217 ? -4.733 2.753 -16.166 1.00 10.09 193 GLU A N 1
ATOM 1395 C CA . GLU A 1 217 ? -4.870 2.759 -14.705 1.00 9.18 193 GLU A CA 1
ATOM 1396 C C . GLU A 1 217 ? -6.222 2.194 -14.277 1.00 10.78 193 GLU A C 1
ATOM 1397 O O . GLU A 1 217 ? -6.307 1.396 -13.353 1.00 8.63 193 GLU A O 1
ATOM 1403 N N . LEU A 1 218 ? -7.280 2.636 -14.949 1.00 8.74 194 LEU A N 1
ATOM 1404 C CA . LEU A 1 218 ? -8.637 2.195 -14.583 1.00 9.59 194 LEU A CA 1
ATOM 1405 C C . LEU A 1 218 ? -8.853 0.697 -14.840 1.00 9.89 194 LEU A C 1
ATOM 1406 O O . LEU A 1 218 ? -9.484 0.018 -14.034 1.00 9.63 194 LEU A O 1
ATOM 1411 N N . PHE A 1 219 ? -8.361 0.160 -15.954 1.00 6.55 195 PHE A N 1
ATOM 1412 C CA . PHE A 1 219 ? -8.586 -1.277 -16.182 1.00 7.56 195 PHE A CA 1
ATOM 1413 C C . PHE A 1 219 ? -7.816 -2.119 -15.162 1.00 9.58 195 PHE A C 1
ATOM 1414 O O . PHE A 1 219 ? -8.333 -3.096 -14.632 1.00 7.71 195 PHE A O 1
ATOM 1422 N N . ARG A 1 220 ? -6.583 -1.726 -14.867 1.00 6.72 196 ARG A N 1
ATOM 1423 C CA . ARG A 1 220 ? -5.787 -2.458 -13.909 1.00 8.76 196 ARG A CA 1
ATOM 1424 C C . ARG A 1 220 ? -6.418 -2.354 -12.522 1.00 8.27 196 ARG A C 1
ATOM 1425 O O . ARG A 1 220 ? -6.471 -3.330 -11.783 1.00 7.96 196 ARG A O 1
ATOM 1433 N N . TYR A 1 221 ? -6.917 -1.166 -12.188 1.00 8.38 197 TYR A N 1
ATOM 1434 C CA . TYR A 1 221 ? -7.602 -0.967 -10.909 1.00 8.08 197 TYR A CA 1
ATOM 1435 C C . TYR A 1 221 ? -8.848 -1.833 -10.820 1.00 7.99 197 TYR A C 1
ATOM 1436 O O . TYR A 1 221 ? -9.115 -2.466 -9.805 1.00 9.79 197 TYR A O 1
ATOM 1445 N N . THR A 1 222 ? -9.619 -1.850 -11.891 1.00 9.02 198 THR A N 1
ATOM 1446 C CA . THR A 1 222 ? -10.839 -2.651 -11.915 1.00 8.47 198 THR A CA 1
ATOM 1447 C C . THR A 1 222 ? -10.519 -4.133 -11.729 1.00 9.55 198 THR A C 1
ATOM 1448 O O . THR A 1 222 ? -11.194 -4.843 -10.965 1.00 9.65 198 THR A O 1
ATOM 1452 N N . TYR A 1 223 ? -9.471 -4.594 -12.408 1.00 6.48 199 TYR A N 1
ATOM 1453 C CA . TYR A 1 223 ? -9.031 -5.986 -12.281 1.00 6.86 199 TYR A CA 1
ATOM 1454 C C . TYR A 1 223 ? -8.686 -6.276 -10.814 1.00 10.02 199 TYR A C 1
ATOM 1455 O O . TYR A 1 223 ? -9.145 -7.267 -10.236 1.00 9.07 199 TYR A O 1
ATOM 1464 N N . ALA A 1 224 ? -7.901 -5.391 -10.200 1.00 8.86 200 ALA A N 1
ATOM 1465 C CA . ALA A 1 224 ? -7.557 -5.553 -8.781 1.00 9.64 200 ALA A CA 1
ATOM 1466 C C . ALA A 1 224 ? -8.786 -5.560 -7.865 1.00 10.19 200 ALA A C 1
ATOM 1467 O O . ALA A 1 224 ? -8.841 -6.343 -6.901 1.00 11.03 200 ALA A O 1
ATOM 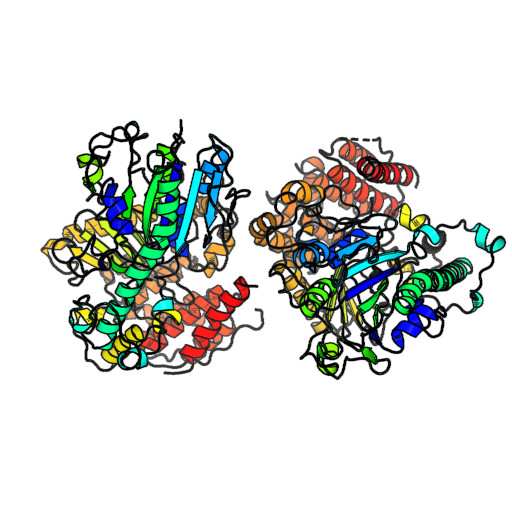1469 N N . ARG A 1 225 ? -9.745 -4.678 -8.128 1.00 9.29 201 ARG A N 1
ATOM 1470 C CA . ARG A 1 225 ? -10.994 -4.662 -7.352 1.00 10.65 201 ARG A CA 1
ATOM 1471 C C . ARG A 1 225 ? -11.681 -6.025 -7.445 1.00 11.50 201 ARG A C 1
ATOM 1472 O O . ARG A 1 225 ? -12.297 -6.502 -6.483 1.00 10.02 201 ARG A O 1
ATOM 1480 N N . TYR A 1 226 ? -11.593 -6.654 -8.606 1.00 10.37 202 TYR A N 1
ATOM 1481 C CA . TYR A 1 226 ? -12.258 -7.941 -8.782 1.00 9.61 202 TYR A CA 1
ATOM 1482 C C . TYR A 1 226 ? -11.492 -9.037 -8.049 1.00 10.56 202 TYR A C 1
ATOM 1483 O O . TYR A 1 226 ? -12.100 -9.931 -7.459 1.00 9.91 202 TYR A O 1
ATOM 1492 N N . LEU A 1 227 ? -10.164 -8.970 -8.075 1.00 8.26 203 LEU A N 1
ATOM 1493 C CA . LEU A 1 227 ? -9.362 -9.898 -7.288 1.00 12.27 203 LEU A CA 1
ATOM 1494 C C . LEU A 1 227 ? -9.723 -9.774 -5.797 1.00 11.48 203 LEU A C 1
ATOM 1495 O O . LEU A 1 227 ? -9.823 -10.776 -5.099 1.00 12.29 203 LEU A O 1
ATOM 1500 N N . ASP A 1 228 ? -9.910 -8.539 -5.330 1.00 11.17 204 ASP A N 1
ATOM 1501 C CA . ASP A 1 228 ? -10.272 -8.306 -3.921 1.00 12.62 204 ASP A CA 1
ATOM 1502 C C . ASP A 1 228 ? -11.582 -9.006 -3.554 1.00 12.58 204 ASP A C 1
ATOM 1503 O O . ASP A 1 228 ? -11.725 -9.547 -2.453 1.00 13.45 204 ASP A O 1
ATOM 1508 N N . LEU A 1 229 ? -12.545 -8.977 -4.474 1.00 11.24 205 LEU A N 1
ATOM 1509 C CA . LEU A 1 229 ? -13.836 -9.650 -4.238 1.00 10.96 205 LEU A CA 1
ATOM 1510 C C . LEU A 1 229 ? -13.671 -11.170 -4.171 1.00 13.12 205 LEU A C 1
ATOM 1511 O O . LEU A 1 229 ? -14.441 -11.856 -3.487 1.00 13.75 205 LEU A O 1
ATOM 1516 N N . HIS A 1 230 ? -12.687 -11.719 -4.879 1.00 10.12 206 HIS A N 1
ATOM 1517 C CA . HIS A 1 230 ? -12.430 -13.162 -4.760 1.00 11.64 206 HIS A CA 1
ATOM 1518 C C . HIS A 1 230 ? -11.891 -13.544 -3.377 1.00 15.06 206 HIS A C 1
ATOM 1519 O O . HIS A 1 230 ? -12.242 -14.600 -2.817 1.00 15.07 206 HIS A O 1
ATOM 1526 N N . LYS A 1 231 ? -11.036 -12.686 -2.827 1.00 15.36 207 LYS A N 1
ATOM 1527 C CA . LYS A 1 231 ? -10.527 -12.903 -1.472 1.00 16.35 207 LYS A CA 1
ATOM 1528 C C . LYS A 1 231 ? -11.695 -12.902 -0.508 1.00 15.68 207 LYS A C 1
ATOM 1529 O O . LYS A 1 231 ? -11.792 -13.764 0.365 1.00 16.69 207 LYS A O 1
ATOM 1535 N N . LYS A 1 232 ? -12.593 -11.939 -0.684 1.00 15.73 208 LYS A N 1
ATOM 1536 C CA . LYS A 1 232 ? -13.733 -11.783 0.211 1.00 16.08 208 LYS A CA 1
ATOM 1537 C C . LYS A 1 232 ? -14.713 -12.954 0.116 1.00 18.23 208 LYS A C 1
ATOM 1538 O O . LYS A 1 232 ? -15.166 -13.463 1.132 1.00 17.99 208 LYS A O 1
ATOM 1544 N N . VAL A 1 233 ? -15.037 -13.387 -1.101 1.00 15.84 209 VAL A N 1
ATOM 1545 C CA . VAL A 1 233 ? -16.050 -14.432 -1.274 1.00 16.47 209 VAL A CA 1
ATOM 1546 C C . VAL A 1 233 ? -15.539 -15.797 -0.798 1.00 17.34 209 VAL A C 1
ATOM 1547 O O . VAL A 1 233 ? -16.311 -16.619 -0.305 1.00 15.81 209 VAL A O 1
ATOM 1551 N N . ASP A 1 234 ? -14.233 -16.021 -0.881 1.00 18.30 210 ASP A N 1
ATOM 1552 C CA . ASP A 1 234 ? -13.678 -17.260 -0.374 1.00 17.07 210 ASP A CA 1
ATOM 1553 C C . ASP A 1 234 ? -13.934 -17.395 1.125 1.00 18.81 210 ASP A C 1
ATOM 1554 O O . ASP A 1 234 ? -14.313 -18.460 1.598 1.00 20.05 210 ASP A O 1
ATOM 1559 N N . LYS A 1 235 ? -13.748 -16.295 1.848 1.00 19.47 211 LYS A N 1
ATOM 1560 C CA . LYS A 1 235 ? -13.957 -16.262 3.291 1.00 21.35 211 LYS A CA 1
ATOM 1561 C C . LYS A 1 235 ? -15.426 -16.597 3.582 1.00 22.13 211 LYS A C 1
ATOM 1562 O O . LYS A 1 235 ? -15.727 -17.409 4.450 1.00 20.87 211 LYS A O 1
ATOM 1568 N N . GLU A 1 236 ? -16.331 -15.970 2.837 1.00 18.74 212 GLU A N 1
ATOM 1569 C CA . GLU A 1 236 ? -17.767 -16.194 3.003 1.00 18.52 212 GLU A CA 1
ATOM 1570 C C . GLU A 1 236 ? -18.185 -17.634 2.725 1.00 21.64 212 GLU A C 1
ATOM 1571 O O . GLU A 1 236 ? -19.017 -18.191 3.450 1.00 22.97 212 GLU A O 1
ATOM 1577 N N . MET A 1 237 ? -17.635 -18.242 1.674 1.00 18.72 213 MET A N 1
ATOM 1578 C CA . MET A 1 237 ? -17.993 -19.622 1.361 1.00 18.55 213 MET A CA 1
ATOM 1579 C C . MET A 1 237 ? -17.396 -20.573 2.404 1.00 21.07 213 MET A C 1
ATOM 1580 O O . MET A 1 237 ? -17.919 -21.665 2.647 1.00 23.29 213 MET A O 1
ATOM 1585 N N . GLY A 1 238 ? -16.291 -20.159 3.014 1.00 20.81 214 GLY A N 1
ATOM 1586 C CA . GLY A 1 238 ? -15.667 -20.934 4.074 1.00 22.92 214 GLY A CA 1
ATOM 1587 C C . GLY A 1 238 ? -16.585 -21.154 5.273 1.00 21.01 214 GLY A C 1
ATOM 1588 O O . GLY A 1 238 ? -16.453 -22.149 5.991 1.00 23.90 214 GLY A O 1
ATOM 1589 N N . VAL A 1 239 ? -17.498 -20.221 5.504 1.00 20.60 215 VAL A N 1
ATOM 1590 C CA . VAL A 1 239 ? -18.477 -20.369 6.578 1.00 26.89 215 VAL A CA 1
ATOM 1591 C C . VAL A 1 239 ? -19.282 -21.662 6.400 1.00 29.40 215 VAL A C 1
ATOM 1592 O O . VAL A 1 239 ? -19.465 -22.430 7.353 1.00 26.35 215 VAL A O 1
ATOM 1596 N N . VAL A 1 240 ? -19.750 -21.897 5.175 1.00 23.71 216 VAL A N 1
ATOM 1597 C CA . VAL A 1 240 ? -20.544 -23.079 4.859 1.00 22.07 216 VAL A CA 1
ATOM 1598 C C . VAL A 1 240 ? -19.693 -24.345 4.862 1.00 24.46 216 VAL A C 1
ATOM 1599 O O . VAL A 1 240 ? -20.097 -25.381 5.394 1.00 24.40 216 VAL A O 1
ATOM 1603 N N . ILE A 1 241 ? -18.505 -24.266 4.280 1.00 19.62 217 ILE A N 1
ATOM 1604 C CA . ILE A 1 241 ? -17.604 -25.407 4.249 1.00 22.03 217 ILE A CA 1
ATOM 1605 C C . ILE A 1 241 ? -17.231 -25.841 5.669 1.00 27.63 217 ILE A C 1
ATOM 1606 O O . ILE A 1 241 ? -17.179 -27.030 5.982 1.00 24.75 217 ILE A O 1
ATOM 1611 N N . ASN A 1 242 ? -17.005 -24.865 6.535 1.00 26.47 218 ASN A N 1
ATOM 1612 C CA . ASN A 1 242 ? -16.647 -25.174 7.905 1.00 28.17 218 ASN A CA 1
ATOM 1613 C C . ASN A 1 242 ? -17.810 -25.812 8.682 1.00 28.25 218 ASN A C 1
ATOM 1614 O O . ASN A 1 242 ? -17.586 -26.654 9.552 1.00 32.38 218 ASN A O 1
ATOM 1619 N N . GLN A 1 243 ? -19.039 -25.418 8.360 1.00 25.91 219 GLN A N 1
ATOM 1620 C CA . GLN A 1 243 ? -20.234 -26.034 8.934 1.00 27.65 219 GLN A CA 1
ATOM 1621 C C . GLN A 1 243 ? -20.335 -27.503 8.543 1.00 32.92 219 GLN A C 1
ATOM 1622 O O . GLN A 1 243 ? -20.610 -28.367 9.385 1.00 28.83 219 GLN A O 1
ATOM 1628 N N . LEU A 1 244 ? -20.137 -27.788 7.259 1.00 26.86 220 LEU A N 1
ATOM 1629 C CA . LEU A 1 244 ? -20.138 -29.167 6.780 1.00 26.11 220 LEU A CA 1
ATOM 1630 C C . LEU A 1 244 ? -19.062 -29.987 7.477 1.00 27.66 220 LEU A C 1
ATOM 1631 O O . LEU A 1 244 ? -19.283 -31.150 7.816 1.00 26.64 220 LEU A O 1
ATOM 1636 N N . LYS A 1 245 ? -17.897 -29.375 7.684 1.00 28.18 221 LYS A N 1
ATOM 1637 C CA . LYS A 1 245 ? -16.786 -30.029 8.378 1.00 27.05 221 LYS A CA 1
ATOM 1638 C C . LYS A 1 245 ? -17.150 -30.333 9.837 1.00 31.59 221 LYS A C 1
ATOM 1639 O O . LYS A 1 245 ? -16.996 -31.470 10.289 1.00 30.69 221 LYS A O 1
ATOM 1643 N N . GLU A 1 246 ? -17.632 -29.312 10.550 1.00 29.76 222 GLU A N 1
ATOM 1644 C CA . GLU A 1 246 ? -18.020 -29.419 11.964 1.00 33.29 222 GLU A CA 1
ATOM 1645 C C . GLU A 1 246 ? -19.073 -30.490 12.208 1.00 36.75 222 GLU A C 1
ATOM 1646 O O . GLU A 1 246 ? -19.087 -31.148 13.252 1.00 32.71 222 GLU A O 1
ATOM 1652 N N . GLU A 1 247 ? -19.981 -30.627 11.254 1.00 30.90 223 GLU A N 1
ATOM 1653 C CA . GLU A 1 247 ? -21.104 -31.530 11.399 1.00 27.37 223 GLU A CA 1
ATOM 1654 C C . GLU A 1 247 ? -20.791 -32.937 10.925 1.00 28.90 223 GLU A C 1
ATOM 1655 O O . GLU A 1 247 ? -21.659 -33.803 10.932 1.00 35.34 223 GLU A O 1
ATOM 1661 N N . GLY A 1 248 ? -19.550 -33.161 10.511 1.00 25.53 224 GLY A N 1
ATOM 1662 C CA . GLY A 1 248 ? -19.110 -34.473 10.070 1.00 28.47 224 GLY A CA 1
ATOM 1663 C C . GLY A 1 248 ? -19.696 -34.925 8.742 1.00 35.91 224 GLY A C 1
ATOM 1664 O O . GLY A 1 248 ? -19.903 -36.128 8.513 1.00 26.41 224 GLY A O 1
ATOM 1665 N N . LEU A 1 249 ? -19.957 -33.967 7.857 1.00 29.75 225 LEU A N 1
ATOM 1666 C CA . LEU A 1 249 ? -20.632 -34.276 6.598 1.00 26.27 225 LEU A CA 1
ATOM 1667 C C . LEU A 1 249 ? -19.730 -34.265 5.366 1.00 27.30 225 LEU A C 1
ATOM 1668 O O . LEU A 1 249 ? -20.173 -34.649 4.281 1.00 27.06 225 LEU A O 1
ATOM 1673 N N . LEU A 1 250 ? -18.486 -33.811 5.518 1.00 28.14 226 LEU A N 1
ATOM 1674 C CA . LEU A 1 250 ? -17.583 -33.693 4.372 1.00 29.43 226 LEU A CA 1
ATOM 1675 C C . LEU A 1 250 ? -17.476 -34.982 3.573 1.00 31.29 226 LEU A C 1
ATOM 1676 O O . LEU A 1 250 ? -17.549 -34.957 2.341 1.00 26.29 226 LEU A O 1
ATOM 1681 N N . GLU A 1 251 ? -17.308 -36.110 4.264 1.00 29.23 227 GLU A N 1
ATOM 1682 C CA . GLU A 1 251 ? -16.997 -37.351 3.560 1.00 26.39 227 GLU A CA 1
ATOM 1683 C C . GLU A 1 251 ? -18.249 -38.116 3.147 1.00 26.92 227 GLU A C 1
ATOM 1684 O O . GLU A 1 251 ? -18.155 -39.247 2.674 1.00 29.23 227 GLU A O 1
ATOM 1690 N N . ASP A 1 252 ? -19.411 -37.490 3.309 1.00 25.91 228 ASP A N 1
ATOM 1691 C CA . ASP A 1 252 ? -20.663 -38.012 2.753 1.00 26.11 228 ASP A CA 1
ATOM 1692 C C . ASP A 1 252 ? -21.221 -37.119 1.651 1.00 23.22 228 ASP A C 1
ATOM 1693 O O . ASP A 1 252 ? -22.283 -37.412 1.092 1.00 26.97 228 ASP A O 1
ATOM 1698 N N . THR A 1 253 ? -20.517 -36.026 1.353 1.00 28.98 229 THR A N 1
ATOM 1699 C CA . THR A 1 253 ? -21.061 -34.943 0.520 1.00 22.45 229 THR A CA 1
ATOM 1700 C C . THR A 1 253 ? -20.135 -34.603 -0.650 1.00 22.18 229 THR A C 1
ATOM 1701 O O . THR A 1 253 ? -18.953 -34.358 -0.433 1.00 21.08 229 THR A O 1
ATOM 1705 N N . PHE A 1 254 ? -20.658 -34.612 -1.883 1.00 21.21 230 PHE A N 1
ATOM 1706 C CA . PHE A 1 254 ? -19.934 -34.032 -3.031 1.00 19.63 230 PHE A CA 1
ATOM 1707 C C . PHE A 1 254 ? -20.089 -32.516 -2.984 1.00 18.20 230 PHE A C 1
ATOM 1708 O O . PHE A 1 254 ? -21.204 -32.010 -3.068 1.00 19.71 230 PHE A O 1
ATOM 1716 N N . ILE A 1 255 ? -18.989 -31.791 -2.847 1.00 19.96 231 ILE A N 1
ATOM 1717 C CA . ILE A 1 255 ? -19.073 -30.335 -2.767 1.00 17.35 231 ILE A CA 1
ATOM 1718 C C . ILE A 1 255 ? -18.523 -29.722 -4.055 1.00 16.68 231 ILE A C 1
ATOM 1719 O O . ILE A 1 255 ? -17.341 -29.877 -4.361 1.00 16.78 231 ILE A O 1
ATOM 1724 N N . PHE A 1 256 ? -19.403 -29.080 -4.820 1.00 19.43 232 PHE A N 1
ATOM 1725 C CA . PHE A 1 256 ? -19.030 -28.399 -6.068 1.00 15.96 232 PHE A CA 1
ATOM 1726 C C . PHE A 1 256 ? -18.796 -26.919 -5.796 1.00 15.77 232 PHE A C 1
ATOM 1727 O O . PHE A 1 256 ? -19.649 -26.267 -5.189 1.00 15.18 232 PHE A O 1
ATOM 1735 N N . TYR A 1 257 ? -17.671 -26.366 -6.243 1.00 16.06 233 TYR A N 1
ATOM 1736 C CA . TYR A 1 257 ? -17.581 -24.907 -6.295 1.00 14.19 233 TYR A CA 1
ATOM 1737 C C . TYR A 1 257 ? -17.455 -24.464 -7.754 1.00 13.32 233 TYR A C 1
ATOM 1738 O O . TYR A 1 257 ? -16.627 -24.987 -8.474 1.00 11.99 233 TYR A O 1
ATOM 1747 N N . PHE A 1 258 ? -18.271 -23.509 -8.186 1.00 13.72 234 PHE A N 1
ATOM 1748 C CA . PHE A 1 258 ? -18.099 -22.968 -9.540 1.00 12.97 234 PHE A CA 1
ATOM 1749 C C . PHE A 1 258 ? -18.679 -21.564 -9.680 1.00 12.72 234 PHE A C 1
ATOM 1750 O O . PHE A 1 258 ? -19.476 -21.118 -8.852 1.00 12.10 234 PHE A O 1
ATOM 1758 N N . GLY A 1 259 ? -18.250 -20.853 -10.722 1.00 12.27 235 GLY A N 1
ATOM 1759 C CA . GLY A 1 259 ? -18.870 -19.584 -11.065 1.00 12.75 235 GLY A CA 1
ATOM 1760 C C . GLY A 1 259 ? -20.060 -19.868 -11.966 1.00 12.11 235 GLY A C 1
ATOM 1761 O O . GLY A 1 259 ? -20.091 -20.910 -12.607 1.00 12.77 235 GLY A O 1
ATOM 1762 N N . ASP A 1 260 ? -21.043 -18.972 -12.032 1.00 11.87 236 ASP A N 1
ATOM 1763 C CA . ASP A 1 260 ? -22.239 -19.335 -12.803 1.00 11.44 236 ASP A CA 1
ATOM 1764 C C . ASP A 1 260 ? -22.196 -18.919 -14.283 1.00 12.98 236 ASP A C 1
ATOM 1765 O O . ASP A 1 260 ? -23.171 -19.098 -14.989 1.00 12.88 236 ASP A O 1
ATOM 1770 N N . HIS A 1 261 ? -21.058 -18.367 -14.725 1.00 11.48 237 HIS A N 1
ATOM 1771 C CA . HIS A 1 261 ? -20.700 -18.166 -16.146 1.00 10.41 237 HIS A CA 1
ATOM 1772 C C . HIS A 1 261 ? -19.454 -17.301 -16.119 1.00 10.27 237 HIS A C 1
ATOM 1773 O O . HIS A 1 261 ? -19.031 -16.869 -15.044 1.00 10.07 237 HIS A O 1
ATOM 1780 N N . GLY A 1 262 ? -18.863 -17.037 -17.279 1.00 9.28 238 GLY A N 1
ATOM 1781 C CA . GLY A 1 262 ? -17.639 -16.249 -17.307 1.00 11.66 238 GLY A CA 1
ATOM 1782 C C . GLY A 1 262 ? -17.853 -14.761 -17.089 1.00 13.31 238 GLY A C 1
ATOM 1783 O O . GLY A 1 262 ? -18.906 -14.224 -17.426 1.00 12.25 238 GLY A O 1
ATOM 1784 N N . GLY A 1 263 ? -16.848 -14.089 -16.527 1.00 10.25 239 GLY A N 1
ATOM 1785 C CA . GLY A 1 263 ? -16.900 -12.650 -16.364 1.00 10.19 239 GLY A CA 1
ATOM 1786 C C . GLY A 1 263 ? -15.858 -12.209 -15.350 1.00 10.46 239 GLY A C 1
ATOM 1787 O O . GLY A 1 263 ? -15.051 -13.023 -14.912 1.00 11.63 239 GLY A O 1
ATOM 1788 N N . VAL A 1 264 ? -15.872 -10.934 -14.974 1.00 9.97 240 VAL A N 1
ATOM 1789 C CA . VAL A 1 264 ? -16.923 -10.033 -15.405 1.00 7.24 240 VAL A CA 1
ATOM 1790 C C . VAL A 1 264 ? -16.365 -8.664 -15.833 1.00 9.96 240 VAL A C 1
ATOM 1791 O O . VAL A 1 264 ? -17.109 -7.654 -15.895 1.00 9.78 240 VAL A O 1
ATOM 1795 N N . LEU A 1 265 ? -15.069 -8.621 -16.171 1.00 7.10 241 LEU A N 1
ATOM 1796 C CA . LEU A 1 265 ? -14.517 -7.388 -16.785 1.00 8.99 241 LEU A CA 1
ATOM 1797 C C . LEU A 1 265 ? -15.067 -7.220 -18.214 1.00 8.54 241 LEU A C 1
ATOM 1798 O O . LEU A 1 265 ? -15.735 -8.113 -18.730 1.00 9.67 241 LEU A O 1
ATOM 1803 N N . PRO A 1 266 ? -14.824 -6.070 -18.855 1.00 8.40 242 PRO A N 1
ATOM 1804 C CA . PRO A 1 266 ? -15.493 -5.889 -20.157 1.00 8.95 242 PRO A CA 1
ATOM 1805 C C . PRO A 1 266 ? -15.169 -6.949 -21.231 1.00 10.63 242 PRO A C 1
ATOM 1806 O O . PRO A 1 266 ? -14.058 -7.505 -21.296 1.00 10.97 242 PRO A O 1
ATOM 1810 N N . GLY A 1 267 ? -16.174 -7.236 -22.059 1.00 7.28 243 GLY A N 1
ATOM 1811 C CA . GLY A 1 267 ? -16.040 -8.182 -23.155 1.00 9.66 243 GLY A CA 1
ATOM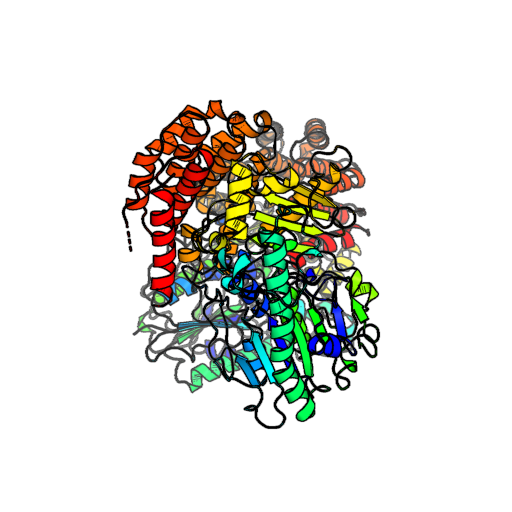 1812 C C . GLY A 1 267 ? -16.247 -9.634 -22.753 1.00 9.43 243 GLY A C 1
ATOM 1813 O O . GLY A 1 267 ? -15.923 -10.540 -23.527 1.00 9.53 243 GLY A O 1
ATOM 1814 N N . SER A 1 268 ? -16.766 -9.867 -21.546 1.00 9.20 244 SER A N 1
ATOM 1815 C CA . SER A 1 268 ? -16.894 -11.240 -21.048 1.00 7.64 244 SER A CA 1
ATOM 1816 C C . SER A 1 268 ? -18.380 -11.628 -20.975 1.00 9.25 244 SER A C 1
ATOM 1817 O O . SER A 1 268 ? -18.946 -12.134 -21.945 1.00 9.60 244 SER A O 1
ATOM 1820 N N . LYS A 1 269 ? -18.994 -11.368 -19.830 1.00 10.68 245 LYS A N 1
ATOM 1821 C CA . LYS A 1 269 ? -20.441 -11.519 -19.633 1.00 9.74 245 LYS A CA 1
ATOM 1822 C C . LYS A 1 269 ? -21.235 -10.852 -20.761 1.00 10.31 245 LYS A C 1
ATOM 1823 O O . LYS A 1 269 ? -21.002 -9.680 -21.094 1.00 9.96 245 LYS A O 1
ATOM 1829 N N . GLY A 1 270 ? -22.168 -11.592 -21.347 1.00 8.75 246 GLY A N 1
ATOM 1830 C CA . GLY A 1 270 ? -22.934 -11.089 -22.469 1.00 8.43 246 GLY A CA 1
ATOM 1831 C C . GLY A 1 270 ? -22.426 -11.589 -23.811 1.00 9.55 246 GLY A C 1
ATOM 1832 O O . GLY A 1 270 ? -23.061 -11.355 -24.831 1.00 10.03 246 GLY A O 1
ATOM 1833 N N . PHE A 1 271 ? -21.292 -12.297 -23.819 1.00 9.31 247 PHE A N 1
ATOM 1834 C CA . PHE A 1 271 ? -20.682 -12.715 -25.096 1.00 9.76 247 PHE A CA 1
ATOM 1835 C C . PHE A 1 271 ? -20.174 -14.135 -25.043 1.00 10.03 247 PHE A C 1
ATOM 1836 O O . PHE A 1 271 ? -19.725 -14.587 -23.987 1.00 9.51 247 PHE A O 1
ATOM 1844 N N . VAL A 1 272 ? -20.214 -14.827 -26.179 1.00 7.30 248 VAL A N 1
ATOM 1845 C CA . VAL A 1 272 ? -19.803 -16.223 -26.199 1.00 8.64 248 VAL A CA 1
ATOM 1846 C C . VAL A 1 272 ? -18.361 -16.405 -26.666 1.00 13.96 248 VAL A C 1
ATOM 1847 O O . VAL A 1 272 ? -17.986 -17.473 -27.164 1.00 10.28 248 VAL A O 1
ATOM 1851 N N . SER A 1 273 ? -17.525 -15.385 -26.479 1.00 12.42 249 SER A N 1
ATOM 1852 C CA . SER A 1 273 ? -16.081 -15.650 -26.473 1.00 10.77 249 SER A CA 1
ATOM 1853 C C . SER A 1 273 ? -15.831 -16.532 -25.251 1.00 12.27 249 SER A C 1
ATOM 1854 O O . SER A 1 273 ? -16.721 -16.653 -24.369 1.00 10.91 249 SER A O 1
ATOM 1857 N N . GLU A 1 274 ? -14.656 -17.154 -25.158 1.00 10.14 250 GLU A N 1
ATOM 1858 C CA . GLU A 1 274 ? -14.377 -17.981 -23.978 1.00 10.80 250 GLU A CA 1
ATOM 1859 C C . GLU A 1 274 ? -14.458 -17.187 -22.666 1.00 11.27 250 GLU A C 1
ATOM 1860 O O . GLU A 1 274 ? -14.641 -17.764 -21.580 1.00 10.76 250 GLU A O 1
ATOM 1866 N N . ARG A 1 275 ? -14.292 -15.869 -22.766 1.00 9.15 251 ARG A N 1
ATOM 1867 C CA . ARG A 1 275 ? -14.359 -14.995 -21.599 1.00 10.05 251 ARG A CA 1
ATOM 1868 C C . ARG A 1 275 ? -15.716 -15.050 -20.900 1.00 10.03 251 ARG A C 1
ATOM 1869 O O . ARG A 1 275 ? -15.790 -14.918 -19.688 1.00 10.20 251 ARG A O 1
ATOM 1877 N N . GLY A 1 276 ? -16.788 -15.200 -21.675 1.00 10.28 252 GLY A N 1
ATOM 1878 C CA . GLY A 1 276 ? -18.124 -15.188 -21.104 1.00 8.45 252 GLY A CA 1
ATOM 1879 C C . GLY A 1 276 ? -18.573 -16.565 -20.627 1.00 11.96 252 GLY A C 1
ATOM 1880 O O . GLY A 1 276 ? -19.681 -16.707 -20.078 1.00 9.15 252 GLY A O 1
ATOM 1881 N N . LEU A 1 277 ? -17.721 -17.572 -20.831 1.00 9.80 253 LEU A N 1
ATOM 1882 C CA . LEU A 1 277 ? -18.112 -18.974 -20.633 1.00 10.55 253 LEU A CA 1
ATOM 1883 C C . LEU A 1 277 ? -17.261 -19.730 -19.624 1.00 12.25 253 LEU A C 1
ATOM 1884 O O . LEU A 1 277 ? -17.767 -20.613 -18.926 1.00 9.44 253 LEU A O 1
ATOM 1889 N N . ASN A 1 278 ? -15.965 -19.426 -19.556 1.00 9.63 254 ASN A N 1
ATOM 1890 C CA . ASN A 1 278 ? -15.101 -20.231 -18.694 1.00 9.80 254 ASN A CA 1
ATOM 1891 C C . ASN A 1 278 ? -15.327 -19.885 -17.210 1.00 11.00 254 ASN A C 1
ATOM 1892 O O . ASN A 1 278 ? -15.465 -18.723 -16.847 1.00 9.16 254 ASN A O 1
ATOM 1897 N N . VAL A 1 279 ? -15.388 -20.914 -16.368 1.00 10.58 255 VAL A N 1
ATOM 1898 C CA . VAL A 1 279 ? -15.614 -20.746 -14.932 1.00 7.84 255 VAL A CA 1
ATOM 1899 C C . VAL A 1 279 ? -14.678 -21.682 -14.170 1.00 11.29 255 VAL A C 1
ATOM 1900 O O . VAL A 1 279 ? -14.283 -22.735 -14.692 1.00 11.14 255 VAL A O 1
ATOM 1904 N N . PRO A 1 280 ? -14.338 -21.320 -12.924 1.00 10.61 256 PRO A N 1
ATOM 1905 C CA . PRO A 1 280 ? -13.644 -22.292 -12.075 1.00 11.35 256 PRO A CA 1
ATOM 1906 C C . PRO A 1 280 ? -14.603 -23.440 -11.764 1.00 12.36 256 PRO A C 1
ATOM 1907 O O . PRO A 1 280 ? -15.814 -23.221 -11.745 1.00 10.00 256 PRO A O 1
ATOM 1911 N N . LEU A 1 281 ? -14.086 -24.653 -11.584 1.00 12.40 257 LEU A N 1
ATOM 1912 C CA . LEU A 1 281 ? -14.922 -25.761 -11.106 1.00 12.07 257 LEU A CA 1
ATOM 1913 C C . LEU A 1 281 ? -14.059 -26.704 -10.298 1.00 16.36 257 LEU A C 1
ATOM 1914 O O . LEU A 1 281 ? -13.074 -27.237 -10.795 1.00 12.82 257 LEU A O 1
ATOM 1919 N N . VAL A 1 282 ? -14.423 -26.864 -9.033 1.00 14.54 258 VAL A N 1
ATOM 1920 C CA . VAL A 1 282 ? -13.730 -27.780 -8.140 1.00 16.31 258 VAL A CA 1
ATOM 1921 C C . VAL A 1 282 ? -14.771 -28.699 -7.531 1.00 15.49 258 VAL A C 1
ATOM 1922 O O . VAL A 1 282 ? -15.816 -28.226 -7.100 1.00 16.75 258 VAL A O 1
ATOM 1926 N N . VAL A 1 283 ? -14.508 -30.002 -7.533 1.00 18.41 259 VAL A N 1
ATOM 1927 C CA . VAL A 1 283 ? -15.390 -30.938 -6.854 1.00 15.61 259 VAL A CA 1
ATOM 1928 C C . VAL A 1 283 ? -14.611 -31.721 -5.787 1.00 18.21 259 VAL A C 1
ATOM 1929 O O . VAL A 1 283 ? -13.680 -32.474 -6.109 1.00 20.01 259 VAL A O 1
ATOM 1933 N N . ARG A 1 284 ? -14.953 -31.500 -4.519 1.00 17.04 260 ARG A N 1
ATOM 1934 C CA . ARG A 1 284 ? -14.345 -32.292 -3.445 1.00 20.93 260 ARG A CA 1
ATOM 1935 C C . ARG A 1 284 ? -15.048 -33.642 -3.353 1.00 18.96 260 ARG A C 1
ATOM 1936 O O . ARG A 1 284 ? -16.253 -33.705 -3.116 1.00 21.24 260 ARG A O 1
ATOM 1944 N N . VAL A 1 285 ? -14.293 -34.716 -3.554 1.00 20.40 261 VAL A N 1
ATOM 1945 C CA . VAL A 1 285 ? -14.859 -36.062 -3.558 1.00 20.03 261 VAL A CA 1
ATOM 1946 C C . VAL A 1 285 ? -14.840 -36.636 -2.137 1.00 24.41 261 VAL A C 1
ATOM 1947 O O . VAL A 1 285 ? -13.767 -36.747 -1.524 1.00 21.51 261 VAL A O 1
ATOM 1951 N N . PRO A 1 286 ? -16.027 -36.989 -1.613 1.00 24.30 262 PRO A N 1
ATOM 1952 C CA . PRO A 1 286 ? -16.198 -37.514 -0.254 1.00 23.86 262 PRO A CA 1
ATOM 1953 C C . PRO A 1 286 ? -15.651 -38.932 -0.137 1.00 27.53 262 PRO A C 1
ATOM 1954 O O . PRO A 1 286 ? -15.883 -39.734 -1.033 1.00 25.19 262 PRO A O 1
ATOM 1958 N N . LYS A 1 287 ? -14.931 -39.235 0.940 1.00 27.76 263 LYS A N 1
ATOM 1959 C CA . LYS A 1 287 ? -14.301 -40.555 1.079 1.00 29.45 263 LYS A CA 1
ATOM 1960 C C . LYS A 1 287 ? -15.321 -41.699 1.012 1.00 24.02 263 LYS A C 1
ATOM 1961 O O . LYS A 1 287 ? -15.092 -42.688 0.334 1.00 30.69 263 LYS A O 1
ATOM 1963 N N . ASN A 1 288 ? -16.467 -41.543 1.658 1.00 27.91 264 ASN A N 1
ATOM 1964 C CA . ASN A 1 288 ? -17.427 -42.646 1.742 1.00 30.22 264 ASN A CA 1
ATOM 1965 C C . ASN A 1 288 ? -18.176 -42.942 0.439 1.00 34.66 264 ASN A C 1
ATOM 1966 O O . ASN A 1 288 ? -18.994 -43.859 0.388 1.00 32.13 264 ASN A O 1
ATOM 1971 N N . PHE A 1 289 ? -17.915 -42.170 -0.615 1.00 32.86 265 PHE A N 1
ATOM 1972 C CA . PHE A 1 289 ? -18.554 -42.451 -1.901 1.00 26.09 265 PHE A CA 1
ATOM 1973 C C . PHE A 1 289 ? -17.577 -42.460 -3.066 1.00 31.69 265 PHE A C 1
ATOM 1974 O O . PHE A 1 289 ? -17.991 -42.369 -4.222 1.00 29.23 265 PHE A O 1
ATOM 1982 N N . ARG A 1 290 ? -16.286 -42.604 -2.760 1.00 30.48 266 ARG A N 1
ATOM 1983 C CA . ARG A 1 290 ? -15.267 -42.798 -3.787 1.00 30.48 266 ARG A CA 1
ATOM 1984 C C . ARG A 1 290 ? -15.614 -43.971 -4.686 1.00 34.87 266 ARG A C 1
ATOM 1985 O O . ARG A 1 290 ? -15.235 -43.992 -5.858 1.00 30.55 266 ARG A O 1
ATOM 1993 N N . HIS A 1 291 ? -16.319 -44.951 -4.121 1.00 32.75 267 HIS A N 1
ATOM 1994 C CA . HIS A 1 291 ? -16.676 -46.165 -4.848 1.00 37.53 267 HIS A CA 1
ATOM 1995 C C . HIS A 1 291 ? -17.629 -45.907 -6.020 1.00 36.44 267 HIS A C 1
ATOM 1996 O O . HIS A 1 291 ? -17.772 -46.759 -6.899 1.00 38.98 267 HIS A O 1
ATOM 2003 N N . LEU A 1 292 ? -18.267 -44.736 -6.044 1.00 31.31 268 LEU A N 1
ATOM 2004 C CA . LEU A 1 292 ? -19.118 -44.369 -7.172 1.00 30.88 268 LEU A CA 1
ATOM 2005 C C . LEU A 1 292 ? -18.307 -43.930 -8.389 1.00 33.42 268 LEU A C 1
ATOM 2006 O O . LEU A 1 292 ? -18.830 -43.871 -9.505 1.00 34.44 268 LEU A O 1
ATOM 2011 N N . LEU A 1 293 ? -17.031 -43.626 -8.173 1.00 29.30 269 LEU A N 1
ATOM 2012 C CA . LEU A 1 293 ? -16.189 -43.085 -9.235 1.00 30.86 269 LEU A CA 1
ATOM 2013 C C . LEU A 1 293 ? -15.106 -44.057 -9.661 1.00 32.89 269 LEU A C 1
ATOM 2014 O O . LEU A 1 293 ? -14.636 -44.871 -8.873 1.00 34.60 269 LEU A O 1
ATOM 2019 N N . HIS A 1 294 ? -14.716 -43.957 -10.922 1.00 29.34 270 HIS A N 1
ATOM 2020 C CA . HIS A 1 294 ? -13.536 -44.637 -11.424 1.00 31.35 270 HIS A CA 1
ATOM 2021 C C . HIS A 1 294 ? -12.344 -44.256 -10.555 1.00 33.84 270 HIS A C 1
ATOM 2022 O O . HIS A 1 294 ? -12.241 -43.105 -10.113 1.00 31.21 270 HIS A O 1
ATOM 2029 N N . LYS A 1 295 ? -11.462 -45.220 -10.298 1.00 28.72 271 LYS A N 1
ATOM 2030 C CA . LYS A 1 295 ? -10.312 -45.015 -9.415 1.00 33.23 271 LYS A CA 1
ATOM 2031 C C . LYS A 1 295 ? -9.496 -43.761 -9.788 1.00 29.84 271 LYS A C 1
ATOM 2032 O O . LYS A 1 295 ? -9.034 -43.042 -8.907 1.00 29.02 271 LYS A O 1
ATOM 2034 N N . ASP A 1 296 ? -9.338 -43.510 -11.089 1.00 28.58 272 ASP A N 1
ATOM 2035 C CA . ASP A 1 296 ? -8.665 -42.305 -11.607 1.00 30.57 272 ASP A CA 1
ATOM 2036 C C . ASP A 1 296 ? -9.169 -40.984 -11.019 1.00 28.39 272 ASP A C 1
ATOM 2037 O O . ASP A 1 296 ? -8.425 -39.998 -10.957 1.00 29.90 272 ASP A O 1
ATOM 2042 N N . LEU A 1 297 ? -10.447 -40.957 -10.650 1.00 25.80 273 LEU A N 1
ATOM 2043 C CA . LEU A 1 297 ? -11.146 -39.710 -10.342 1.00 27.45 273 LEU A CA 1
ATOM 2044 C C . LEU A 1 297 ? -11.528 -39.593 -8.884 1.00 31.68 273 LEU A C 1
ATOM 2045 O O . LEU A 1 297 ? -12.297 -38.710 -8.518 1.00 24.89 273 LEU A O 1
ATOM 2050 N N . GLN A 1 298 ? -10.990 -40.467 -8.038 1.00 24.91 274 GLN A N 1
ATOM 2051 C CA . GLN A 1 298 ? -11.445 -40.499 -6.659 1.00 26.38 274 GLN A CA 1
ATOM 2052 C C . GLN A 1 298 ? -10.814 -39.379 -5.843 1.00 26.14 274 GLN A C 1
ATOM 2053 O O . GLN A 1 298 ? -11.259 -39.094 -4.733 1.00 25.54 274 GLN A O 1
ATOM 2059 N N . ALA A 1 299 ? -9.797 -38.734 -6.418 1.00 26.79 275 ALA A N 1
ATOM 2060 C CA . ALA A 1 299 ? -9.215 -37.528 -5.842 1.00 28.45 275 ALA A CA 1
ATOM 2061 C C . ALA A 1 299 ? -8.643 -37.743 -4.445 1.00 32.12 275 ALA A C 1
ATOM 2062 O O . ALA A 1 299 ? -8.827 -36.897 -3.565 1.00 29.03 275 ALA A O 1
ATOM 2064 N N . LYS A 1 300 ? -7.950 -38.863 -4.240 1.00 31.35 276 LYS A N 1
ATOM 2065 C CA . LYS A 1 300 ? -7.255 -39.089 -2.969 1.00 33.93 276 LYS A CA 1
ATOM 2066 C C . LYS A 1 300 ? -6.214 -37.998 -2.760 1.00 31.13 276 LYS A C 1
ATOM 2067 O O . LYS A 1 300 ? -5.979 -37.552 -1.635 1.00 26.69 276 LYS A O 1
ATOM 2073 N N . LEU A 1 301 ? -5.597 -37.582 -3.864 1.00 26.81 277 LEU A N 1
ATOM 2074 C CA . LEU A 1 301 ? -4.802 -36.350 -3.918 1.00 27.83 277 LEU A CA 1
ATOM 2075 C C . LEU A 1 301 ? -5.453 -35.443 -4.960 1.00 30.10 277 LEU A C 1
ATOM 2076 O O . LEU A 1 301 ? -6.240 -35.927 -5.780 1.00 27.79 277 LEU A O 1
ATOM 2081 N N . SER A 1 302 ? -5.146 -34.147 -4.920 1.00 24.03 278 SER A N 1
ATOM 2082 C CA . SER A 1 302 ? -5.740 -33.197 -5.869 1.00 23.84 278 SER A CA 1
ATOM 2083 C C . SER A 1 302 ? -5.433 -33.608 -7.301 1.00 23.35 278 SER A C 1
ATOM 2084 O O . SER A 1 302 ? -4.281 -33.917 -7.634 1.00 22.18 278 SER A O 1
ATOM 2087 N N . THR A 1 303 ? -6.468 -33.617 -8.140 1.00 20.90 279 THR A N 1
ATOM 2088 C CA . THR A 1 303 ? -6.362 -34.157 -9.483 1.00 19.59 279 THR A CA 1
ATOM 2089 C C . THR A 1 303 ? -6.947 -33.217 -10.526 1.00 20.99 279 THR A C 1
ATOM 2090 O O . THR A 1 303 ? -8.129 -32.878 -10.454 1.00 20.40 279 THR A O 1
ATOM 2094 N N . ARG A 1 304 ? -6.131 -32.823 -11.501 1.00 18.22 280 ARG A N 1
ATOM 2095 C CA . ARG A 1 304 ? -6.591 -31.927 -12.569 1.00 18.30 280 ARG A CA 1
ATOM 2096 C C . ARG A 1 304 ? -7.291 -32.706 -13.675 1.00 18.79 280 ARG A C 1
ATOM 2097 O O . ARG A 1 304 ? -6.819 -33.767 -14.105 1.00 20.83 280 ARG A O 1
ATOM 2105 N N . VAL A 1 305 ? -8.408 -32.160 -14.145 1.00 17.43 281 VAL A N 1
ATOM 2106 C CA . VAL A 1 305 ? -9.152 -32.725 -15.261 1.00 16.36 281 VAL A CA 1
ATOM 2107 C C . VAL A 1 305 ? -9.106 -31.720 -16.399 1.00 21.21 281 VAL A C 1
ATOM 2108 O O . VAL A 1 305 ? -9.416 -30.548 -16.195 1.00 16.34 281 VAL A O 1
ATOM 2112 N N . ASP A 1 306 ? -8.737 -32.174 -17.592 1.00 20.11 282 ASP A N 1
ATOM 2113 C CA . ASP A 1 306 ? -8.580 -31.273 -18.731 1.00 20.95 282 ASP A CA 1
ATOM 2114 C C . ASP A 1 306 ? -9.727 -31.365 -19.732 1.00 18.45 282 ASP A C 1
ATOM 2115 O O . ASP A 1 306 ? -9.894 -30.471 -20.562 1.00 18.49 282 ASP A O 1
ATOM 2120 N N . GLY A 1 307 ? -10.527 -32.427 -19.631 1.00 18.95 283 GLY A N 1
ATOM 2121 C CA . GLY A 1 307 ? -11.686 -32.609 -20.494 1.00 20.18 283 GLY A CA 1
ATOM 2122 C C . GLY A 1 307 ? -12.667 -31.451 -20.403 1.00 20.33 283 GLY A C 1
ATOM 2123 O O . GLY A 1 307 ? -12.815 -30.832 -19.348 1.00 16.95 283 GLY A O 1
ATOM 2124 N N . VAL A 1 308 ? -13.346 -31.157 -21.506 1.00 15.55 284 VAL A N 1
ATOM 2125 C CA . VAL A 1 308 ? -14.287 -30.037 -21.517 1.00 15.67 284 VAL A CA 1
ATOM 2126 C C . VAL A 1 308 ? -15.591 -30.466 -20.868 1.00 18.35 284 VAL A C 1
ATOM 2127 O O . VAL A 1 308 ? -16.241 -31.421 -21.307 1.00 18.12 284 VAL A O 1
ATOM 2131 N N . ILE A 1 309 ? -15.952 -29.748 -19.807 1.00 12.79 285 ILE A N 1
ATOM 2132 C CA . ILE A 1 309 ? -17.191 -29.942 -19.064 1.00 15.86 285 ILE A CA 1
ATOM 2133 C C . ILE A 1 309 ? -18.112 -28.772 -19.374 1.00 15.57 285 ILE A C 1
ATOM 2134 O O . ILE A 1 309 ? -17.661 -27.622 -19.356 1.00 13.59 285 ILE A O 1
ATOM 2139 N N . SER A 1 310 ? -19.385 -29.043 -19.652 1.00 12.79 286 SER A N 1
ATOM 2140 C CA . SER A 1 310 ? -20.366 -27.983 -19.942 1.00 14.10 286 SER A CA 1
ATOM 2141 C C . SER A 1 310 ? -21.470 -27.943 -18.892 1.00 16.09 286 SER A C 1
ATOM 2142 O O . SER A 1 310 ? -21.742 -28.950 -18.233 1.00 15.93 286 SER A O 1
ATOM 2145 N N . PHE A 1 311 ? -22.132 -26.799 -18.751 1.00 10.07 287 PHE A N 1
ATOM 2146 C CA . PHE A 1 311 ? -23.219 -26.696 -17.784 1.00 11.94 287 PHE A CA 1
ATOM 2147 C C . PHE A 1 311 ? -24.375 -27.687 -18.051 1.00 15.48 287 PHE A C 1
ATOM 2148 O O . PHE A 1 311 ? -25.085 -28.075 -17.119 1.00 14.10 287 PHE A O 1
ATOM 2156 N N . ILE A 1 312 ? -24.590 -28.077 -19.306 1.00 14.88 288 ILE A N 1
ATOM 2157 C CA . ILE A 1 312 ? -25.597 -29.118 -19.570 1.00 14.70 288 ILE A CA 1
ATOM 2158 C C . ILE A 1 312 ? -25.252 -30.458 -18.889 1.00 18.06 288 ILE A C 1
ATOM 2159 O O . ILE A 1 312 ? -26.129 -31.312 -18.748 1.00 16.91 288 ILE A O 1
ATOM 2164 N N . ASP A 1 313 ? -23.994 -30.636 -18.470 1.00 14.84 289 ASP A N 1
ATOM 2165 C CA . ASP A 1 313 ? -23.542 -31.915 -17.896 1.00 17.26 289 ASP A CA 1
ATOM 2166 C C . ASP A 1 313 ? -23.775 -32.015 -16.388 1.00 19.29 289 ASP A C 1
ATOM 2167 O O . ASP A 1 313 ? -23.621 -33.096 -15.811 1.00 18.65 289 ASP A O 1
ATOM 2172 N N . PHE A 1 314 ? -24.127 -30.901 -15.741 1.00 16.48 290 PHE A N 1
ATOM 2173 C CA . PHE A 1 314 ? -24.189 -30.881 -14.278 1.00 14.36 290 PHE A CA 1
ATOM 2174 C C . PHE A 1 314 ? -25.375 -31.698 -13.736 1.00 17.58 290 PHE A C 1
ATOM 2175 O O . PHE A 1 314 ? -25.214 -32.535 -12.836 1.00 17.95 290 PHE A O 1
ATOM 2183 N N . ALA A 1 315 ? -26.568 -31.447 -14.263 1.00 14.94 291 ALA A N 1
ATOM 2184 C CA . ALA A 1 315 ? -27.748 -32.169 -13.774 1.00 16.65 291 ALA A CA 1
ATOM 2185 C C . ALA A 1 315 ? -27.635 -33.677 -14.035 1.00 21.18 291 ALA A C 1
ATOM 2186 O O . ALA A 1 315 ? -27.908 -34.475 -13.122 1.00 21.05 291 ALA A O 1
ATOM 2188 N N . PRO A 1 316 ? -27.225 -34.085 -15.258 1.00 19.80 292 PRO A N 1
ATOM 2189 C CA . PRO A 1 316 ? -27.024 -35.528 -15.462 1.00 20.27 292 PRO A CA 1
ATOM 2190 C C . PRO A 1 316 ? -25.991 -36.136 -14.520 1.00 23.08 292 PRO A C 1
ATOM 2191 O O . PRO A 1 316 ? -26.087 -37.319 -14.194 1.00 20.95 292 PRO A O 1
ATOM 2195 N N . THR A 1 317 ? -25.012 -35.349 -14.091 1.00 21.33 293 THR A N 1
ATOM 2196 C CA . THR A 1 317 ? -24.018 -35.852 -13.151 1.00 21.24 293 THR A CA 1
ATOM 2197 C C . THR A 1 317 ? -24.634 -36.151 -11.781 1.00 20.75 293 THR A C 1
ATOM 2198 O O . THR A 1 317 ? -24.361 -37.207 -11.189 1.00 21.40 293 THR A O 1
ATOM 2202 N N . LEU A 1 318 ? -25.445 -35.233 -11.262 1.00 20.24 294 LEU A N 1
ATOM 2203 C CA . LEU A 1 318 ? -26.097 -35.464 -9.967 1.00 19.26 294 LEU A CA 1
ATOM 2204 C C . LEU A 1 318 ? -27.078 -36.635 -10.067 1.00 24.95 294 LEU A C 1
ATOM 2205 O O . LEU A 1 318 ? -27.214 -37.420 -9.124 1.00 23.82 294 LEU A O 1
ATOM 2210 N N . LEU A 1 319 ? -27.772 -36.741 -11.197 1.00 21.16 295 LEU A N 1
ATOM 2211 C CA . LEU A 1 319 ? -28.710 -37.851 -11.391 1.00 25.56 295 LEU A CA 1
ATOM 2212 C C . LEU A 1 319 ? -27.976 -39.184 -11.282 1.00 26.22 295 LEU A C 1
ATOM 2213 O O . LEU A 1 319 ? -28.420 -40.082 -10.571 1.00 29.05 295 LEU A O 1
ATOM 2218 N N . GLU A 1 320 ? -26.843 -39.306 -11.969 1.00 26.11 296 GLU A N 1
ATOM 2219 C CA . GLU A 1 320 ? -26.086 -40.553 -11.930 1.00 26.26 296 GLU A CA 1
ATOM 2220 C C . GLU A 1 320 ? -25.549 -40.890 -10.551 1.00 30.36 296 GLU A C 1
ATOM 2221 O O . GLU A 1 320 ? -25.604 -42.043 -10.132 1.00 25.14 296 GLU A O 1
ATOM 2227 N N . LEU A 1 321 ? -25.008 -39.897 -9.853 1.00 24.85 297 LEU A N 1
ATOM 2228 C CA . LEU A 1 321 ? -24.499 -40.128 -8.504 1.00 24.24 297 LEU A CA 1
ATOM 2229 C C . LEU A 1 321 ? -25.617 -40.499 -7.541 1.00 24.84 297 LEU A C 1
ATOM 2230 O O . LEU A 1 321 ? -25.372 -41.178 -6.547 1.00 25.97 297 LEU A O 1
ATOM 2235 N N . ALA A 1 322 ? -26.833 -40.029 -7.816 1.00 22.12 298 ALA A N 1
ATOM 2236 C CA . ALA A 1 322 ? -27.976 -40.328 -6.950 1.00 27.15 298 ALA A CA 1
ATOM 2237 C C . ALA A 1 322 ? -28.663 -41.645 -7.338 1.00 27.69 298 ALA A C 1
ATOM 2238 O O . ALA A 1 322 ? -29.631 -42.055 -6.698 1.00 33.66 298 ALA A O 1
ATOM 2240 N N . GLY A 1 323 ? -28.172 -42.287 -8.393 1.00 27.14 299 GLY A N 1
ATOM 2241 C CA . GLY A 1 323 ? -28.771 -43.515 -8.882 1.00 27.87 299 GLY A CA 1
ATOM 2242 C C . GLY A 1 323 ? -30.069 -43.302 -9.640 1.00 34.10 299 GLY A C 1
ATOM 2243 O O . GLY A 1 323 ? -30.933 -44.179 -9.624 1.00 35.55 299 GLY A O 1
ATOM 2244 N N . LEU A 1 324 ? -30.227 -42.135 -10.277 1.00 24.32 300 LEU A N 1
ATOM 2245 C CA . LEU A 1 324 ? -31.441 -41.817 -11.036 1.00 28.55 300 LEU A CA 1
ATOM 2246 C C . LEU A 1 324 ? -31.177 -41.796 -12.549 1.00 26.45 300 LEU A C 1
ATOM 2247 O O . LEU A 1 324 ? -30.045 -41.599 -12.987 1.00 29.90 300 LEU A O 1
ATOM 2252 N N . PRO A 1 325 ? -32.225 -42.011 -13.358 1.00 32.95 301 PRO A N 1
ATOM 2253 C CA . PRO A 1 325 ? -32.061 -42.013 -14.820 1.00 33.92 301 PRO A CA 1
ATOM 2254 C C . PRO A 1 325 ? -32.037 -40.614 -15.446 1.00 32.00 301 PRO A C 1
ATOM 2255 O O . PRO A 1 325 ? -32.673 -39.702 -14.917 1.00 29.26 301 PRO A O 1
ATOM 2259 N N . LYS A 1 326 ? -31.345 -40.464 -16.574 1.00 33.05 302 LYS A N 1
ATOM 2260 C CA . LYS A 1 326 ? -31.334 -39.201 -17.318 1.00 31.20 302 LYS A CA 1
ATOM 2261 C C . LYS A 1 326 ? -32.692 -39.004 -17.962 1.00 31.32 302 LYS A C 1
ATOM 2262 O O . LYS A 1 326 ? -33.402 -39.975 -18.196 1.00 33.51 302 LYS A O 1
ATOM 2267 N N . SER A 1 327 ? -33.081 -37.764 -18.222 1.00 28.85 303 SER A N 1
ATOM 2268 C CA . SER A 1 327 ? -34.284 -37.532 -19.024 1.00 27.59 303 SER A CA 1
ATOM 2269 C C . SER A 1 327 ? -33.908 -37.628 -20.498 1.00 29.99 303 SER A C 1
ATOM 2270 O O . SER A 1 327 ? -32.796 -37.263 -20.876 1.00 26.23 303 SER A O 1
ATOM 2273 N N . LYS A 1 328 ? -34.820 -38.118 -21.332 1.00 25.66 304 LYS A N 1
ATOM 2274 C CA . LYS A 1 328 ? -34.531 -38.221 -22.760 1.00 28.54 304 LYS A CA 1
ATOM 2275 C C . LYS A 1 328 ? -34.416 -36.829 -23.398 1.00 28.53 304 LYS A C 1
ATOM 2276 O O . LYS A 1 328 ? -33.875 -36.681 -24.493 1.00 30.31 304 LYS A O 1
ATOM 2278 N N . LEU A 1 329 ? -34.931 -35.812 -22.714 1.00 25.87 305 LEU A N 1
ATOM 2279 C CA . LEU A 1 329 ? -34.841 -34.441 -23.227 1.00 28.38 305 LEU A CA 1
ATOM 2280 C C . LEU A 1 329 ? -33.544 -33.720 -22.824 1.00 25.77 305 LEU A C 1
ATOM 2281 O O . LEU A 1 329 ? -33.304 -32.589 -23.249 1.00 27.60 305 LEU A O 1
ATOM 2286 N N . GLN A 1 330 ? -32.717 -34.361 -22.003 1.00 23.53 306 GLN A N 1
ATOM 2287 C CA . GLN A 1 330 ? -31.465 -33.746 -21.558 1.00 22.93 306 GLN A CA 1
ATOM 2288 C C . GLN A 1 330 ? -30.350 -33.882 -22.596 1.00 26.02 306 GLN A C 1
ATOM 2289 O O . GLN A 1 330 ? -30.284 -34.863 -23.327 1.00 23.71 306 GLN A O 1
ATOM 2295 N N . ASP A 1 331 ? -29.493 -32.866 -22.671 1.00 19.23 307 ASP A N 1
ATOM 2296 C CA . ASP A 1 331 ? -28.450 -32.817 -23.682 1.00 21.03 307 ASP A CA 1
ATOM 2297 C C . ASP A 1 331 ? -27.105 -33.214 -23.098 1.00 21.22 307 ASP A C 1
ATOM 2298 O O . ASP A 1 331 ? -26.212 -33.649 -23.822 1.00 21.79 307 ASP A O 1
ATOM 2303 N N . GLY A 1 332 ? -26.964 -33.060 -21.784 1.00 17.66 308 GLY A N 1
ATOM 2304 C CA . GLY A 1 332 ? -25.691 -33.277 -21.124 1.00 18.69 308 GLY A CA 1
ATOM 2305 C C . GLY A 1 332 ? -25.359 -34.733 -20.826 1.00 24.18 308 GLY A C 1
ATOM 2306 O O . GLY A 1 332 ? -26.165 -35.627 -21.057 1.00 20.87 308 GLY A O 1
ATOM 2307 N N . GLU A 1 333 ? -24.164 -34.951 -20.289 1.00 20.56 309 GLU A N 1
ATOM 2308 C CA . GLU A 1 333 ? -23.656 -36.277 -19.963 1.00 23.81 309 GLU A CA 1
ATOM 2309 C C . GLU A 1 333 ? -22.851 -36.207 -18.686 1.00 24.24 309 GLU A C 1
ATOM 2310 O O . GLU A 1 333 ? -21.950 -35.379 -18.572 1.00 20.80 309 GLU A O 1
ATOM 2316 N N . SER A 1 334 ? -23.154 -37.085 -17.731 1.00 21.92 310 SER A N 1
ATOM 2317 C CA . SER A 1 334 ? -22.435 -37.087 -16.460 1.00 20.69 310 SER A CA 1
ATOM 2318 C C . SER A 1 334 ? -20.930 -37.168 -16.646 1.00 22.29 310 SER A C 1
ATOM 2319 O O . SER A 1 334 ? -20.449 -37.936 -17.476 1.00 21.84 310 SER A O 1
ATOM 2322 N N . PHE A 1 335 ? -20.187 -36.369 -15.883 1.00 20.06 311 PHE A N 1
ATOM 2323 C CA . PHE A 1 335 ? -18.732 -36.441 -15.940 1.00 23.53 311 PHE A CA 1
ATOM 2324 C C . PHE A 1 335 ? -18.149 -37.118 -14.694 1.00 24.08 311 PHE A C 1
ATOM 2325 O O . PHE A 1 335 ? -16.935 -37.131 -14.498 1.00 25.83 311 PHE A O 1
ATOM 2333 N N . LEU A 1 336 ? -19.023 -37.686 -13.868 1.00 23.26 312 LEU A N 1
ATOM 2334 C CA . LEU A 1 336 ? -18.609 -38.489 -12.717 1.00 24.52 312 LEU A CA 1
ATOM 2335 C C . LEU A 1 336 ? -19.361 -39.822 -12.766 1.00 30.66 312 LEU A C 1
ATOM 2336 O O . LEU A 1 336 ? -20.557 -39.896 -12.481 1.00 28.42 312 LEU A O 1
ATOM 2341 N N . SER A 1 337 ? -18.648 -40.867 -13.152 1.00 31.20 313 SER A N 1
ATOM 2342 C CA . SER A 1 337 ? -19.265 -42.149 -13.466 1.00 34.73 313 SER A CA 1
ATOM 2343 C C . SER A 1 337 ? -18.311 -43.267 -13.064 1.00 37.26 313 SER A C 1
ATOM 2344 O O . SER A 1 337 ? -17.102 -43.053 -12.999 1.00 35.86 313 SER A O 1
ATOM 2347 N N . LYS A 1 338 ? -18.847 -44.441 -12.746 1.00 36.28 314 LYS A N 1
ATOM 2348 C CA . LYS A 1 338 ? -18.004 -45.550 -12.295 1.00 34.23 314 LYS A CA 1
ATOM 2349 C C . LYS A 1 338 ? -17.012 -46.003 -13.364 1.00 33.86 314 LYS A C 1
ATOM 2350 O O . LYS A 1 338 ? -15.849 -46.276 -13.064 1.00 37.20 314 LYS A O 1
ATOM 2356 N N . ASN A 1 339 ? -17.459 -46.067 -14.612 1.00 32.75 315 ASN A N 1
ATOM 2357 C CA . ASN A 1 339 ? -16.642 -46.653 -15.667 1.00 35.38 315 ASN A CA 1
ATOM 2358 C C . ASN A 1 339 ? -15.973 -45.617 -16.567 1.00 39.89 315 ASN A C 1
ATOM 2359 O O . ASN A 1 339 ? -15.450 -45.945 -17.639 1.00 37.57 315 ASN A O 1
ATOM 2361 N N . LEU A 1 340 ? -15.966 -44.368 -16.113 1.00 36.43 316 LEU A N 1
ATOM 2362 C CA . LEU A 1 340 ? -15.370 -43.278 -16.882 1.00 35.78 316 LEU A CA 1
ATOM 2363 C C . LEU A 1 340 ? -13.977 -42.927 -16.369 1.00 30.74 316 LEU A C 1
ATOM 2364 O O . LEU A 1 340 ? -13.849 -42.314 -15.310 1.00 31.92 316 LEU A O 1
ATOM 2369 N N . SER A 1 341 ? -12.934 -43.306 -17.109 1.00 28.44 317 SER A N 1
ATOM 2370 C CA . SER A 1 341 ? -11.564 -43.041 -16.670 1.00 32.07 317 SER A CA 1
ATOM 2371 C C . SER A 1 341 ? -11.170 -41.580 -16.900 1.00 29.66 317 SER A C 1
ATOM 2372 O O . SER A 1 341 ? -11.841 -40.870 -17.636 1.00 28.12 317 SER A O 1
ATOM 2375 N N . LEU A 1 342 ? -10.093 -41.137 -16.260 1.00 27.56 318 LEU A N 1
ATOM 2376 C CA . LEU A 1 342 ? -9.607 -39.770 -16.464 1.00 28.31 318 LEU A CA 1
ATOM 2377 C C . LEU A 1 342 ? -9.173 -39.579 -17.921 1.00 29.64 318 LEU A C 1
ATOM 2378 O O . LEU A 1 342 ? -9.427 -38.530 -18.524 1.00 26.50 318 LEU A O 1
ATOM 2383 N N . ASP A 1 343 ? -8.536 -40.600 -18.491 1.00 27.27 319 ASP A N 1
ATOM 2384 C CA . ASP A 1 343 ? -8.160 -40.558 -19.903 1.00 29.98 319 ASP A CA 1
ATOM 2385 C C . ASP A 1 343 ? -9.380 -40.388 -20.792 1.00 26.18 319 ASP A C 1
ATOM 2386 O O . ASP A 1 343 ? -9.343 -39.612 -21.749 1.00 28.21 319 ASP A O 1
ATOM 2391 N N . ASP A 1 344 ? -10.456 -41.109 -20.484 1.00 27.32 320 ASP A N 1
ATOM 2392 C CA . ASP A 1 344 ? -11.680 -40.997 -21.278 1.00 28.91 320 ASP A CA 1
ATOM 2393 C C . ASP A 1 344 ? -12.343 -39.624 -21.113 1.00 29.32 320 ASP A C 1
ATOM 2394 O O . ASP A 1 344 ? -12.798 -39.015 -22.081 1.00 25.59 320 ASP A O 1
ATOM 2399 N N . LEU A 1 345 ? -12.404 -39.151 -19.877 1.00 24.46 321 LEU A N 1
ATOM 2400 C CA . LEU A 1 345 ? -13.002 -37.851 -19.600 1.00 23.93 321 LEU A CA 1
ATOM 2401 C C . LEU A 1 345 ? -12.236 -36.727 -20.308 1.00 24.23 321 LEU A C 1
ATOM 2402 O O . LEU A 1 345 ? -12.841 -35.781 -20.832 1.00 22.94 321 LEU A O 1
ATOM 2407 N N . ASN A 1 346 ? -10.911 -36.852 -20.359 1.00 22.20 322 ASN A N 1
ATOM 2408 C CA . ASN A 1 346 ? -10.071 -35.858 -21.017 1.00 22.25 322 ASN A CA 1
ATOM 2409 C C . ASN A 1 346 ? -10.236 -35.834 -22.538 1.00 20.95 322 ASN A C 1
ATOM 2410 O O . ASN A 1 346 ? -9.752 -34.923 -23.205 1.00 22.63 322 ASN A O 1
ATOM 2415 N N . LYS A 1 347 ? -10.897 -36.841 -23.095 1.00 21.92 323 LYS A N 1
ATOM 2416 C CA . LYS A 1 347 ? -11.188 -36.850 -24.531 1.00 18.51 323 LYS A CA 1
ATOM 2417 C C . LYS A 1 347 ? -12.371 -35.938 -24.881 1.00 19.91 323 LYS A C 1
ATOM 2418 O O . LYS A 1 347 ? -12.539 -35.536 -26.034 1.00 18.39 323 LYS A O 1
ATOM 2422 N N . ARG A 1 348 ? -13.202 -35.625 -23.895 1.00 18.49 324 ARG A N 1
ATOM 2423 C CA . ARG A 1 348 ? -14.332 -34.732 -24.142 1.00 21.94 324 ARG A CA 1
ATOM 2424 C C . ARG A 1 348 ? -13.805 -33.353 -24.499 1.00 17.96 324 ARG A C 1
ATOM 2425 O O . ARG A 1 348 ? -12.975 -32.811 -23.773 1.00 18.75 324 ARG A O 1
ATOM 2433 N N . ASN A 1 349 ? -14.253 -32.800 -25.626 1.00 17.65 325 ASN A N 1
ATOM 2434 C CA . ASN A 1 349 ? -13.648 -31.556 -26.097 1.00 15.51 325 ASN A CA 1
ATOM 2435 C C . ASN A 1 349 ? -14.595 -30.630 -26.869 1.00 16.71 325 ASN A C 1
ATOM 2436 O O . ASN A 1 349 ? -14.151 -29.916 -27.783 1.00 15.34 325 ASN A O 1
ATOM 2441 N N . THR A 1 350 ? -15.878 -30.655 -26.506 1.00 15.12 326 THR A N 1
ATOM 2442 C CA . THR A 1 350 ? -16.914 -29.936 -27.244 1.00 15.02 326 THR A CA 1
ATOM 2443 C C . THR A 1 350 ? -17.747 -29.005 -26.354 1.00 17.26 326 THR A C 1
ATOM 2444 O O . THR A 1 350 ? -18.192 -29.404 -25.278 1.00 14.91 326 THR A O 1
ATOM 2448 N N . ASN A 1 351 ? -17.969 -27.771 -26.806 1.00 13.95 327 ASN A N 1
ATOM 2449 C CA . ASN A 1 351 ? -18.902 -26.892 -26.115 1.00 13.15 327 ASN A CA 1
ATOM 2450 C C . ASN A 1 351 ? -19.649 -26.017 -27.104 1.00 12.61 327 ASN A C 1
ATOM 2451 O O . ASN A 1 351 ? -19.026 -25.347 -27.933 1.00 13.58 327 ASN A O 1
ATOM 2456 N N . PHE A 1 352 ? -20.974 -26.048 -27.030 1.00 13.96 328 PHE A N 1
ATOM 2457 C CA . PHE A 1 352 ? -21.806 -25.170 -27.834 1.00 13.99 328 PHE A CA 1
ATOM 2458 C C . PHE A 1 352 ? -22.308 -24.024 -26.976 1.00 12.32 328 PHE A C 1
ATOM 2459 O O . PHE A 1 352 ? -22.756 -24.251 -25.861 1.00 11.89 328 PHE A O 1
ATOM 2467 N N . SER A 1 353 ? -22.242 -22.799 -27.499 1.00 11.34 329 SER A N 1
ATOM 2468 C CA . SER A 1 353 ? -22.633 -21.638 -26.717 1.00 9.83 329 SER A CA 1
ATOM 2469 C C . SER A 1 353 ? -23.593 -20.718 -27.474 1.00 9.99 329 SER A C 1
ATOM 2470 O O . SER A 1 353 ? -23.660 -20.716 -28.719 1.00 9.36 329 SER A O 1
ATOM 2473 N N . PHE A 1 354 ? -24.373 -19.968 -26.700 1.00 10.28 330 PHE A N 1
ATOM 2474 C CA . PHE A 1 354 ? -25.530 -19.255 -27.227 1.00 9.33 330 PHE A CA 1
ATOM 2475 C C . PHE A 1 354 ? -25.649 -17.879 -26.589 1.00 11.82 330 PHE A C 1
ATOM 2476 O O . PHE A 1 354 ? -25.503 -17.747 -25.378 1.00 11.10 330 PHE A O 1
ATOM 2484 N N . ALA A 1 355 ? -25.941 -16.867 -27.401 1.00 9.93 331 ALA A N 1
ATOM 2485 C CA . ALA A 1 355 ? -26.186 -15.515 -26.900 1.00 11.62 331 ALA A CA 1
ATOM 2486 C C . ALA A 1 355 ? -27.286 -14.912 -27.732 1.00 12.53 331 ALA A C 1
ATOM 2487 O O . ALA A 1 355 ? -27.233 -14.984 -28.958 1.00 10.75 331 ALA A O 1
ATOM 2489 N N . ASP A 1 356 ? -28.281 -14.330 -27.069 1.00 11.63 332 ASP A N 1
ATOM 2490 C CA . ASP A 1 356 ? -29.372 -13.673 -27.769 1.00 13.47 332 ASP A CA 1
ATOM 2491 C C . ASP A 1 356 ? -29.656 -12.329 -27.085 1.00 13.24 332 ASP A C 1
ATOM 2492 O O . ASP A 1 356 ? -28.865 -11.382 -27.243 1.00 15.78 332 ASP A O 1
ATOM 2497 N N . ARG A 1 357 ? -30.701 -12.239 -26.276 1.00 12.83 333 ARG A N 1
ATOM 2498 C CA . ARG A 1 357 ? -30.993 -10.976 -25.587 1.00 11.90 333 ARG A CA 1
ATOM 2499 C C . ARG A 1 357 ? -30.426 -10.927 -24.159 1.00 11.39 333 ARG A C 1
ATOM 2500 O O . ARG A 1 357 ? -30.485 -11.901 -23.422 1.00 11.60 333 ARG A O 1
ATOM 2508 N N . PHE A 1 358 ? -29.873 -9.765 -23.802 1.00 10.74 334 PHE A N 1
ATOM 2509 C CA . PHE A 1 358 ? -29.430 -9.451 -22.452 1.00 10.38 334 PHE A CA 1
ATOM 2510 C C . PHE A 1 358 ? -30.008 -8.077 -22.095 1.00 14.86 334 PHE A C 1
ATOM 2511 O O . PHE A 1 358 ? -29.566 -7.053 -22.636 1.00 8.94 334 PHE A O 1
ATOM 2519 N N . ASP A 1 359 ? -30.994 -8.072 -21.200 1.00 12.53 335 ASP A N 1
ATOM 2520 C CA . ASP A 1 359 ? -31.751 -6.863 -20.865 1.00 13.60 335 ASP A CA 1
ATOM 2521 C C . ASP A 1 359 ? -32.355 -6.264 -22.151 1.00 13.67 335 ASP A C 1
ATOM 2522 O O . ASP A 1 359 ? -33.067 -6.964 -22.881 1.00 13.24 335 ASP A O 1
ATOM 2527 N N . GLU A 1 360 ? -32.091 -4.990 -22.442 1.00 10.82 336 GLU A N 1
ATOM 2528 C CA . GLU A 1 360 ? -32.674 -4.381 -23.655 1.00 12.85 336 GLU A CA 1
ATOM 2529 C C . GLU A 1 360 ? -31.885 -4.713 -24.931 1.00 13.20 336 GLU A C 1
ATOM 2530 O O . GLU A 1 360 ? -32.322 -4.432 -26.054 1.00 12.42 336 GLU A O 1
ATOM 2536 N N . LYS A 1 361 ? -30.703 -5.300 -24.770 1.00 14.07 337 LYS A N 1
ATOM 2537 C CA . LYS A 1 361 ? -29.796 -5.414 -25.914 1.00 10.81 337 LYS A CA 1
ATOM 2538 C C . LYS A 1 361 ? -29.866 -6.794 -26.568 1.00 12.30 337 LYS A C 1
ATOM 2539 O O . LYS A 1 361 ? -29.798 -7.819 -25.897 1.00 11.53 337 LYS A O 1
ATOM 2545 N N . TYR A 1 362 ? -29.981 -6.811 -27.888 1.00 11.69 338 TYR A N 1
ATOM 2546 C CA . TYR A 1 362 ? -30.086 -8.076 -28.605 1.00 12.87 338 TYR A CA 1
ATOM 2547 C C . TYR A 1 362 ? -28.989 -8.217 -29.647 1.00 11.71 338 TYR A C 1
ATOM 2548 O O . TYR A 1 362 ? -28.529 -7.231 -30.216 1.00 10.72 338 TYR A O 1
ATOM 2557 N N . ASP A 1 363 ? -28.567 -9.455 -29.862 1.00 11.66 339 ASP A N 1
ATOM 2558 C CA . ASP A 1 363 ? -27.704 -9.837 -30.980 1.00 12.59 339 ASP A CA 1
ATOM 2559 C C . ASP A 1 363 ? -27.901 -11.344 -31.082 1.00 14.55 339 ASP A C 1
ATOM 2560 O O . ASP A 1 363 ? -28.493 -11.936 -30.174 1.00 15.00 339 ASP A O 1
ATOM 2565 N N . MET A 1 364 ? -27.472 -11.967 -32.175 1.00 10.44 340 MET A N 1
ATOM 2566 C CA . MET A 1 364 ? -27.538 -13.426 -32.226 1.00 10.27 340 MET A CA 1
ATOM 2567 C C . MET A 1 364 ? -26.183 -14.001 -32.591 1.00 11.06 340 MET A C 1
ATOM 2568 O O . MET A 1 364 ? -25.698 -13.802 -33.701 1.00 10.28 340 MET A O 1
ATOM 2573 N N . VAL A 1 365 ? -25.571 -14.705 -31.638 1.00 10.67 341 VAL A N 1
ATOM 2574 C CA . VAL A 1 365 ? -24.245 -15.278 -31.830 1.00 10.94 341 VAL A CA 1
ATOM 2575 C C . VAL A 1 365 ? -24.245 -16.715 -31.349 1.00 12.17 341 VAL A C 1
ATOM 2576 O O . VAL A 1 365 ? -24.875 -17.045 -30.338 1.00 10.72 341 VAL A O 1
ATOM 2580 N N . ARG A 1 366 ? -23.548 -17.578 -32.080 1.00 9.08 342 ARG A N 1
ATOM 2581 C CA . ARG A 1 366 ? -23.390 -18.950 -31.646 1.00 11.59 342 ARG A CA 1
ATOM 2582 C C . ARG A 1 366 ? -21.916 -19.312 -31.661 1.00 9.61 342 ARG A C 1
ATOM 2583 O O . ARG A 1 366 ? -21.182 -18.922 -32.574 1.00 9.82 342 ARG A O 1
ATOM 2591 N N . GLY A 1 367 ? -21.495 -20.079 -30.658 1.00 11.04 343 GLY A N 1
ATOM 2592 C CA . GLY A 1 367 ? -20.128 -20.571 -30.580 1.00 9.48 343 GLY A CA 1
ATOM 2593 C C . GLY A 1 367 ? -20.080 -22.091 -30.617 1.00 12.25 343 GLY A C 1
ATOM 2594 O O . GLY A 1 367 ? -20.970 -22.766 -30.095 1.00 10.26 343 GLY A O 1
ATOM 2595 N N . PHE A 1 368 ? -19.030 -22.619 -31.239 1.00 10.94 344 PHE A N 1
ATOM 2596 C CA . PHE A 1 368 ? -18.820 -24.062 -31.329 1.00 13.44 344 PHE A CA 1
ATOM 2597 C C . PHE A 1 368 ? -17.342 -24.305 -31.056 1.00 12.37 344 PHE A C 1
ATOM 2598 O O . PHE A 1 368 ? -16.490 -23.905 -31.856 1.00 12.73 344 PHE A O 1
ATOM 2606 N N . ARG A 1 369 ? -17.030 -24.929 -29.921 1.00 10.34 345 ARG A N 1
ATOM 2607 C CA . ARG A 1 369 ? -15.652 -25.239 -29.608 1.00 11.48 345 ARG A CA 1
ATOM 2608 C C . ARG A 1 369 ? -15.517 -26.759 -29.782 1.00 14.76 345 ARG A C 1
ATOM 2609 O O . ARG A 1 369 ? -16.391 -27.523 -29.341 1.00 13.63 345 ARG A O 1
ATOM 2617 N N . LYS A 1 370 ? -14.444 -27.193 -30.435 1.00 13.74 346 LYS A N 1
ATOM 2618 C CA . LYS A 1 370 ? -14.233 -28.620 -30.728 1.00 14.79 346 LYS A CA 1
ATOM 2619 C C . LYS A 1 370 ? -12.734 -28.868 -30.763 1.00 14.45 346 LYS A C 1
ATOM 2620 O O . LYS A 1 370 ? -12.042 -28.363 -31.634 1.00 13.89 346 LYS A O 1
ATOM 2626 N N . GLY A 1 371 ? -12.218 -29.640 -29.816 1.00 17.42 347 GLY A N 1
ATOM 2627 C CA . GLY A 1 371 ? -10.776 -29.791 -29.704 1.00 17.37 347 GLY A CA 1
ATOM 2628 C C . GLY A 1 371 ? -10.145 -28.437 -29.401 1.00 21.05 347 GLY A C 1
ATOM 2629 O O . GLY A 1 371 ? -10.662 -27.678 -28.572 1.00 18.91 347 GLY A O 1
ATOM 2630 N N . LYS A 1 372 ? -9.044 -28.117 -30.079 1.00 15.87 348 LYS A N 1
ATOM 2631 C CA . LYS A 1 372 ? -8.365 -26.838 -29.870 1.00 15.17 348 LYS A CA 1
ATOM 2632 C C . LYS A 1 372 ? -9.000 -25.683 -30.639 1.00 13.00 348 LYS A C 1
ATOM 2633 O O . LYS A 1 372 ? -8.544 -24.550 -30.523 1.00 15.09 348 LYS A O 1
ATOM 2639 N N . TYR A 1 373 ? -10.019 -25.972 -31.444 1.00 13.16 349 TYR A N 1
ATOM 2640 C CA . TYR A 1 373 ? -10.618 -24.943 -32.287 1.00 13.42 349 TYR A CA 1
ATOM 2641 C C . TYR A 1 373 ? -11.885 -24.334 -31.676 1.00 12.17 349 TYR A C 1
ATOM 2642 O O . TYR A 1 373 ? -12.729 -25.041 -31.127 1.00 13.70 349 TYR A O 1
ATOM 2651 N N . LYS A 1 374 ? -11.974 -23.008 -31.774 1.00 11.67 350 LYS A N 1
ATOM 2652 C CA . LYS A 1 374 ? -13.159 -22.243 -31.382 1.00 11.83 350 LYS A CA 1
ATOM 2653 C C . LYS A 1 374 ? -13.694 -21.504 -32.596 1.00 9.58 350 LYS A C 1
ATOM 2654 O O . LYS A 1 374 ? -12.982 -20.707 -33.220 1.00 11.98 350 LYS A O 1
ATOM 2660 N N . TYR A 1 375 ? -14.952 -21.774 -32.911 1.00 9.30 351 TYR A N 1
ATOM 2661 C CA . TYR A 1 375 ? -15.645 -21.182 -34.049 1.00 10.88 351 TYR A CA 1
ATOM 2662 C C . TYR A 1 375 ? -16.754 -20.292 -33.541 1.00 12.61 351 TYR A C 1
ATOM 2663 O O . TYR A 1 375 ? -17.499 -20.694 -32.658 1.00 10.58 351 TYR A O 1
ATOM 2672 N N . ILE A 1 376 ? -16.856 -19.094 -34.097 1.00 11.06 352 ILE A N 1
ATOM 2673 C CA . ILE A 1 376 ? -17.935 -18.184 -33.746 1.00 11.74 352 ILE A CA 1
ATOM 2674 C C . ILE A 1 376 ? -18.701 -17.814 -35.020 1.00 12.84 352 ILE A C 1
ATOM 2675 O O . ILE A 1 376 ? -18.108 -17.486 -36.041 1.00 12.57 352 ILE A O 1
ATOM 2680 N N . ARG A 1 377 ? -20.022 -17.913 -34.958 1.00 11.70 353 ARG A N 1
ATOM 2681 C CA . ARG A 1 377 ? -20.879 -17.510 -36.073 1.00 11.19 353 ARG A CA 1
ATOM 2682 C C . ARG A 1 377 ? -21.692 -16.286 -35.656 1.00 10.83 353 ARG A C 1
ATOM 2683 O O . ARG A 1 377 ? -22.525 -16.370 -34.746 1.00 10.13 353 ARG A O 1
ATOM 2691 N N . ASN A 1 378 ? -21.422 -15.163 -36.308 1.00 9.27 354 ASN A N 1
ATOM 2692 C CA . ASN A 1 378 ? -22.120 -13.905 -36.068 1.00 11.10 354 ASN A CA 1
ATOM 2693 C C . ASN A 1 378 ? -23.206 -13.717 -37.120 1.00 12.95 354 ASN A C 1
ATOM 2694 O O . ASN A 1 378 ? -22.927 -13.211 -38.204 1.00 13.61 354 ASN A O 1
ATOM 2699 N N . TYR A 1 379 ? -24.430 -14.143 -36.800 1.00 10.98 355 TYR A N 1
ATOM 2700 C CA . TYR A 1 379 ? -25.541 -14.073 -37.751 1.00 12.92 355 TYR A CA 1
ATOM 2701 C C . TYR A 1 379 ? -25.913 -12.654 -38.138 1.00 12.41 355 TYR A C 1
ATOM 2702 O O . TYR A 1 379 ? -26.406 -12.439 -39.248 1.00 13.54 355 TYR A O 1
ATOM 2711 N N . LEU A 1 380 ? -25.680 -11.695 -37.236 1.00 10.84 356 LEU A N 1
ATOM 2712 C CA . LEU A 1 380 ? -25.981 -10.283 -37.502 1.00 10.45 356 LEU A CA 1
ATOM 2713 C C . LEU A 1 380 ? -24.712 -9.445 -37.346 1.00 9.86 356 LEU A C 1
ATOM 2714 O O . LEU A 1 380 ? -24.584 -8.709 -36.375 1.00 12.15 356 LEU A O 1
ATOM 2719 N N . PRO A 1 381 ? -23.773 -9.554 -38.301 1.00 12.97 357 PRO A N 1
ATOM 2720 C CA . PRO A 1 381 ? -22.416 -9.008 -38.114 1.00 13.41 357 PRO A CA 1
ATOM 2721 C C . PRO A 1 381 ? -22.365 -7.481 -38.071 1.00 14.70 357 PRO A C 1
ATOM 2722 O O . PRO A 1 381 ? -21.387 -6.922 -37.562 1.00 13.22 357 PRO A O 1
ATOM 2726 N N . PHE A 1 382 ? -23.413 -6.828 -38.567 1.00 12.78 358 PHE A N 1
ATOM 2727 C CA . PHE A 1 382 ? -23.528 -5.366 -38.527 1.00 15.39 358 PHE A CA 1
ATOM 2728 C C . PHE A 1 382 ? -23.812 -4.843 -37.117 1.00 12.59 358 PHE A C 1
ATOM 2729 O O . PHE A 1 382 ? -23.800 -3.631 -36.904 1.00 14.11 358 PHE A O 1
ATOM 2737 N N . ASN A 1 383 ? -24.106 -5.745 -36.165 1.00 12.33 359 ASN A N 1
ATOM 2738 C CA . ASN A 1 383 ? -24.199 -5.402 -34.730 1.00 10.49 359 ASN A CA 1
ATOM 2739 C C . ASN A 1 383 ? -22.849 -5.559 -34.027 1.00 11.40 359 ASN A C 1
ATOM 2740 O O . ASN A 1 383 ? -22.452 -6.687 -33.743 1.00 10.39 359 ASN A O 1
ATOM 2745 N N . PRO A 1 384 ? -22.153 -4.455 -33.722 1.00 11.33 360 PRO A N 1
ATOM 2746 C CA . PRO A 1 384 ? -20.894 -4.672 -32.992 1.00 11.96 360 PRO A CA 1
ATOM 2747 C C . PRO A 1 384 ? -21.176 -5.243 -31.612 1.00 12.53 360 PRO A C 1
ATOM 2748 O O . PRO A 1 384 ? -22.252 -4.990 -31.062 1.00 9.48 360 PRO A O 1
ATOM 2752 N N . ASP A 1 385 ? -20.239 -6.002 -31.049 1.00 11.99 361 ASP A N 1
ATOM 2753 C CA . ASP A 1 385 ? -20.444 -6.490 -29.689 1.00 12.26 361 ASP A CA 1
ATOM 2754 C C . ASP A 1 385 ? -20.651 -5.339 -28.704 1.00 12.70 361 ASP A C 1
ATOM 2755 O O . ASP A 1 385 ? -21.348 -5.497 -27.706 1.00 13.30 361 ASP A O 1
ATOM 2760 N N . GLY A 1 386 ? -20.059 -4.182 -28.990 1.00 10.07 362 GLY A N 1
ATOM 2761 C CA . GLY A 1 386 ? -20.178 -3.027 -28.110 1.00 11.90 362 GLY A CA 1
ATOM 2762 C C . GLY A 1 386 ? -21.497 -2.259 -28.168 1.00 12.76 362 GLY A C 1
ATOM 2763 O O . GLY A 1 386 ? -21.664 -1.265 -27.463 1.00 12.63 362 GLY A O 1
ATOM 2764 N N . LEU A 1 387 ? -22.414 -2.713 -29.017 1.00 12.87 363 LEU A N 1
ATOM 2765 C CA . LEU A 1 387 ? -23.786 -2.171 -29.105 1.00 11.16 363 LEU A CA 1
ATOM 2766 C C . LEU A 1 387 ? -24.366 -1.905 -27.715 1.00 11.67 363 LEU A C 1
ATOM 2767 O O . LEU A 1 387 ? -24.317 -2.758 -26.827 1.00 10.93 363 LEU A O 1
ATOM 2772 N N . PHE A 1 388 ? -24.867 -0.692 -27.504 1.00 11.34 364 PHE A N 1
ATOM 2773 C CA . PHE A 1 388 ? -25.082 -0.227 -26.137 1.00 12.23 364 PHE A CA 1
ATOM 2774 C C . PHE A 1 388 ? -26.048 -1.072 -25.317 1.00 13.99 364 PHE A C 1
ATOM 2775 O O . PHE A 1 388 ? -27.097 -1.503 -25.802 1.00 12.86 364 PHE A O 1
ATOM 2783 N N . SER A 1 389 ? -25.646 -1.304 -24.072 1.00 12.45 365 SER A N 1
ATOM 2784 C CA . SER A 1 389 ? -26.447 -1.969 -23.056 1.00 14.43 365 SER A CA 1
ATOM 2785 C C . SER A 1 389 ? -26.250 -1.146 -21.791 1.00 17.63 365 SER A C 1
ATOM 2786 O O . SER A 1 389 ? -25.118 -0.907 -21.391 1.00 12.40 365 SER A O 1
ATOM 2789 N N . SER A 1 390 ? -27.334 -0.683 -21.183 1.00 12.43 366 SER A N 1
ATOM 2790 C CA . SER A 1 390 ? -27.217 0.208 -20.033 1.00 13.50 366 SER A CA 1
ATOM 2791 C C . SER A 1 390 ? -26.384 -0.388 -18.895 1.00 16.81 366 SER A C 1
ATOM 2792 O O . SER A 1 390 ? -25.454 0.254 -18.381 1.00 14.07 366 SER A O 1
ATOM 2795 N N . TYR A 1 391 ? -26.699 -1.620 -18.510 1.00 15.55 367 TYR A N 1
ATOM 2796 C CA . TYR A 1 391 ? -26.033 -2.215 -17.364 1.00 15.03 367 TYR A CA 1
ATOM 2797 C C . TYR A 1 391 ? -24.543 -2.503 -17.613 1.00 14.16 367 TYR A C 1
ATOM 2798 O O . TYR A 1 391 ? -23.746 -2.314 -16.695 1.00 13.40 367 TYR A O 1
ATOM 2807 N N . ARG A 1 392 ? -24.167 -2.956 -18.814 1.00 13.31 368 ARG A N 1
ATOM 2808 C CA . ARG A 1 392 ? -22.746 -3.147 -19.136 1.00 14.66 368 ARG A CA 1
ATOM 2809 C C . ARG A 1 392 ? -21.979 -1.875 -18.851 1.00 14.30 368 ARG A C 1
ATOM 2810 O O . ARG A 1 392 ? -20.921 -1.901 -18.204 1.00 12.18 368 ARG A O 1
ATOM 2818 N N . TYR A 1 393 ? -22.516 -0.758 -19.349 1.00 11.30 369 TYR A N 1
ATOM 2819 C CA . TYR A 1 393 ? -21.735 0.469 -19.393 1.00 10.16 369 TYR A CA 1
ATOM 2820 C C . TYR A 1 393 ? -21.809 1.256 -18.088 1.00 9.07 369 TYR A C 1
ATOM 2821 O O . TYR A 1 393 ? -21.269 2.356 -18.018 1.00 11.08 369 TYR A O 1
ATOM 2830 N N . LYS A 1 394 ? -22.430 0.686 -17.054 1.00 10.05 370 LYS A N 1
ATOM 2831 C CA . LYS A 1 394 ? -22.320 1.238 -15.705 1.00 10.28 370 LYS A CA 1
ATOM 2832 C C . LYS A 1 394 ? -20.946 0.932 -15.091 1.00 11.12 370 LYS A C 1
ATOM 2833 O O . LYS A 1 394 ? -20.584 1.502 -14.065 1.00 11.61 370 LYS A O 1
ATOM 2839 N N . GLN A 1 395 ? -20.189 0.036 -15.722 1.00 8.73 371 GLN A N 1
ATOM 2840 C CA . GLN A 1 395 ? -18.798 -0.224 -15.333 1.00 9.35 371 GLN A CA 1
ATOM 2841 C C . GLN A 1 395 ? -17.920 0.823 -15.992 1.00 9.57 371 GLN A C 1
ATOM 2842 O O . GLN A 1 395 ? -17.906 0.943 -17.231 1.00 8.01 371 GLN A O 1
ATOM 2848 N N . ALA A 1 396 ? -17.204 1.605 -15.182 1.00 8.59 372 ALA A N 1
ATOM 2849 C CA . ALA A 1 396 ? -16.411 2.727 -15.718 1.00 9.11 372 ALA A CA 1
ATOM 2850 C C . ALA A 1 396 ? -15.408 2.272 -16.784 1.00 9.36 372 ALA A C 1
ATOM 2851 O O . ALA A 1 396 ? -15.156 2.986 -17.757 1.00 8.01 372 ALA A O 1
ATOM 2853 N N . ALA A 1 397 ? -14.851 1.073 -16.615 1.00 8.56 373 ALA A N 1
ATOM 2854 C CA . ALA A 1 397 ? -13.903 0.536 -17.584 1.00 8.75 373 ALA A CA 1
ATOM 2855 C C . ALA A 1 397 ? -14.563 0.363 -18.960 1.00 10.98 373 ALA A C 1
ATOM 2856 O O . ALA A 1 397 ? -13.932 0.607 -19.977 1.00 7.99 373 ALA A O 1
ATOM 2858 N N . TYR A 1 398 ? -15.844 -0.018 -18.996 1.00 9.33 374 TYR A N 1
ATOM 2859 C CA . TYR A 1 398 ? -16.522 -0.135 -20.276 1.00 9.36 374 TYR A CA 1
ATOM 2860 C C . TYR A 1 398 ? -16.610 1.218 -20.959 1.00 9.37 374 TYR A C 1
ATOM 2861 O O . TYR A 1 398 ? -16.354 1.347 -22.155 1.00 10.15 374 TYR A O 1
ATOM 2870 N N . ARG A 1 399 ? -16.943 2.240 -20.188 1.00 9.79 375 ARG A N 1
ATOM 2871 C CA . ARG A 1 399 ? -17.079 3.576 -20.772 1.00 8.96 375 ARG A CA 1
ATOM 2872 C C . ARG A 1 399 ? -15.732 4.082 -21.284 1.00 9.72 375 ARG A C 1
ATOM 2873 O O . ARG A 1 399 ? -15.655 4.703 -22.340 1.00 9.76 375 ARG A O 1
ATOM 2881 N N . GLU A 1 400 ? -14.672 3.812 -20.536 1.00 10.05 376 GLU A N 1
ATOM 2882 C CA . GLU A 1 400 ? -13.337 4.227 -20.975 1.00 9.86 376 GLU A CA 1
ATOM 2883 C C . GLU A 1 400 ? -12.899 3.510 -22.260 1.00 11.43 376 GLU A C 1
ATOM 2884 O O . GLU A 1 400 ? -12.321 4.122 -23.178 1.00 11.19 376 GLU A O 1
ATOM 2890 N N . TRP A 1 401 ? -13.158 2.205 -22.315 1.00 9.62 377 TRP A N 1
ATOM 2891 C CA . TRP A 1 401 ? -12.861 1.417 -23.516 1.00 10.37 377 TRP A CA 1
ATOM 2892 C C . TRP A 1 401 ? -13.515 2.032 -24.765 1.00 10.83 377 TRP A C 1
ATOM 2893 O O . TRP A 1 401 ? -12.867 2.203 -25.812 1.00 11.23 377 TRP A O 1
ATOM 2904 N N . LYS A 1 402 ? -14.805 2.347 -24.666 1.00 10.44 378 LYS A N 1
ATOM 2905 C CA . LYS A 1 402 ? -15.539 2.932 -25.798 1.00 11.17 378 LYS A CA 1
ATOM 2906 C C . LYS A 1 402 ? -14.995 4.322 -26.156 1.00 13.27 378 LYS A C 1
ATOM 2907 O O . LYS A 1 402 ? -14.911 4.703 -27.338 1.00 10.89 378 LYS A O 1
ATOM 2913 N N . HIS A 1 403 ? -14.680 5.090 -25.125 1.00 11.84 379 HIS A N 1
ATOM 2914 C CA . HIS A 1 403 ? -14.126 6.429 -25.320 1.00 13.87 379 HIS A CA 1
ATOM 2915 C C . HIS A 1 403 ? -12.803 6.365 -26.082 1.00 16.25 379 HIS A C 1
ATOM 2916 O O . HIS A 1 403 ? -12.591 7.130 -27.039 1.00 12.92 379 HIS A O 1
ATOM 2923 N N . LEU A 1 404 ? -11.923 5.443 -25.677 1.00 10.16 380 LEU A N 1
ATOM 2924 C CA . LEU A 1 404 ? -10.649 5.241 -26.370 1.00 12.40 380 LEU A CA 1
ATOM 2925 C C . LEU A 1 404 ? -10.835 4.742 -27.808 1.00 15.47 380 LEU A C 1
ATOM 2926 O O . LEU A 1 404 ? -10.082 5.120 -28.702 1.00 14.43 380 LEU A O 1
ATOM 2931 N N . PHE A 1 405 ? -11.844 3.904 -28.040 1.00 13.52 381 PHE A N 1
ATOM 2932 C CA . PHE A 1 405 ? -12.174 3.498 -29.403 1.00 14.29 381 PHE A CA 1
ATOM 2933 C C . PHE A 1 405 ? -12.513 4.689 -30.278 1.00 16.07 381 PHE A C 1
ATOM 2934 O O . PHE A 1 405 ? -11.984 4.820 -31.387 1.00 15.01 381 PHE A O 1
ATOM 2942 N N . LYS A 1 406 ? -13.402 5.549 -29.793 1.00 13.84 382 LYS A N 1
ATOM 2943 C CA . LYS A 1 406 ? -13.820 6.716 -30.576 1.00 18.25 382 LYS A CA 1
ATOM 2944 C C . LYS A 1 406 ? -12.682 7.721 -30.738 1.00 20.97 382 LYS A C 1
ATOM 2945 O O . LYS A 1 406 ? -12.643 8.470 -31.707 1.00 22.80 382 LYS A O 1
ATOM 2951 N N . ALA A 1 407 ? -11.729 7.700 -29.815 1.00 16.28 383 ALA A N 1
ATOM 2952 C CA . ALA A 1 407 ? -10.575 8.599 -29.879 1.00 17.52 383 ALA A CA 1
ATOM 2953 C C . ALA A 1 407 ? -9.452 8.054 -30.741 1.00 20.60 383 ALA A C 1
ATOM 2954 O O . ALA A 1 407 ? -8.382 8.654 -30.817 1.00 24.60 383 ALA A O 1
ATOM 2956 N N . ASN A 1 408 ? -9.698 6.922 -31.390 1.00 16.53 384 ASN A N 1
ATOM 2957 C CA . ASN A 1 408 ? -8.716 6.237 -32.221 1.00 20.21 384 ASN A CA 1
ATOM 2958 C C . ASN A 1 408 ? -7.443 5.867 -31.460 1.00 25.94 384 ASN A C 1
ATOM 2959 O O . ASN A 1 408 ? -6.340 5.956 -31.993 1.00 22.22 384 ASN A O 1
ATOM 2964 N N . LYS A 1 409 ? -7.604 5.399 -30.224 1.00 18.23 385 LYS A N 1
ATOM 2965 C CA . LYS A 1 409 ? -6.460 5.071 -29.388 1.00 19.85 385 LYS A CA 1
ATOM 2966 C C . LYS A 1 409 ? -6.279 3.575 -29.132 1.00 21.63 385 LYS A C 1
ATOM 2967 O O . LYS A 1 409 ? -5.412 3.182 -28.360 1.00 22.19 385 LYS A O 1
ATOM 2973 N N . LEU A 1 410 ? -7.063 2.737 -29.801 1.00 15.98 386 LEU A N 1
ATOM 2974 C CA . LEU A 1 410 ? -6.937 1.295 -29.606 1.00 13.92 386 LEU A CA 1
ATOM 2975 C C . LEU A 1 410 ? -6.268 0.625 -30.789 1.00 17.31 386 LEU A C 1
ATOM 2976 O O . LEU A 1 410 ? -6.439 1.069 -31.927 1.00 15.60 386 LEU A O 1
ATOM 2981 N N . ASN A 1 411 ? -5.551 -0.466 -30.532 1.00 13.63 387 ASN A N 1
ATOM 2982 C CA . ASN A 1 411 ? -5.053 -1.286 -31.633 1.00 16.95 387 ASN A CA 1
ATOM 2983 C C . ASN A 1 411 ? -6.172 -2.210 -32.159 1.00 17.89 387 ASN A C 1
ATOM 2984 O O . ASN A 1 411 ? -7.297 -2.193 -31.654 1.00 14.24 387 ASN A O 1
ATOM 2989 N N . SER A 1 412 ? -5.869 -3.022 -33.164 1.00 14.03 388 SER A N 1
ATOM 2990 C CA . SER A 1 412 ? -6.921 -3.753 -33.870 1.00 19.52 388 SER A CA 1
ATOM 2991 C C . SER A 1 412 ? -7.543 -4.847 -33.006 1.00 15.96 388 SER A C 1
ATOM 2992 O O . SER A 1 412 ? -8.742 -5.151 -33.113 1.00 13.70 388 SER A O 1
ATOM 2995 N N . VAL A 1 413 ? -6.737 -5.425 -32.127 1.00 11.87 389 VAL A N 1
ATOM 2996 C CA . VAL A 1 413 ? -7.231 -6.480 -31.235 1.00 10.65 389 VAL A CA 1
ATOM 2997 C C . VAL A 1 413 ? -8.175 -5.866 -30.186 1.00 12.50 389 VAL A C 1
ATOM 2998 O O . VAL A 1 413 ? -9.202 -6.444 -29.836 1.00 11.86 389 VAL A O 1
ATOM 3002 N N . GLN A 1 414 ? -7.820 -4.685 -29.699 1.00 10.54 390 GLN A N 1
ATOM 3003 C CA . GLN A 1 414 ? -8.631 -3.979 -28.696 1.00 12.41 390 GLN A CA 1
ATOM 3004 C C . GLN A 1 414 ? -9.900 -3.355 -29.266 1.00 12.20 390 GLN A C 1
ATOM 3005 O O . GLN A 1 414 ? -10.880 -3.133 -28.549 1.00 10.66 390 GLN A O 1
ATOM 3011 N N . SER A 1 415 ? -9.892 -3.040 -30.556 1.00 11.60 391 SER A N 1
ATOM 3012 C CA . SER A 1 415 ? -11.018 -2.297 -31.111 1.00 11.71 391 SER A CA 1
ATOM 3013 C C . SER A 1 415 ? -12.041 -3.218 -31.806 1.00 14.15 391 SER A C 1
ATOM 3014 O O . SER A 1 415 ? -13.126 -2.756 -32.187 1.00 15.56 391 SER A O 1
ATOM 3017 N N . ALA A 1 416 ? -11.723 -4.503 -31.945 1.00 14.53 392 ALA A N 1
ATOM 3018 C CA . ALA A 1 416 ? -12.626 -5.454 -32.629 1.00 16.30 392 ALA A CA 1
ATOM 3019 C C . ALA A 1 416 ? -14.018 -5.467 -31.998 1.00 12.93 392 ALA A C 1
ATOM 3020 O O . ALA A 1 416 ? -15.038 -5.584 -32.692 1.00 16.19 392 ALA A O 1
ATOM 3022 N N . PHE A 1 417 ? -14.041 -5.340 -30.677 1.00 9.35 393 PHE A N 1
ATOM 3023 C CA . PHE A 1 417 ? -15.286 -5.291 -29.887 1.00 13.47 393 PHE A CA 1
ATOM 3024 C C . PHE A 1 417 ? -16.277 -4.222 -30.381 1.00 10.89 393 PHE A C 1
ATOM 3025 O O . PHE A 1 417 ? -17.485 -4.379 -30.261 1.00 11.96 393 PHE A O 1
ATOM 3033 N N . PHE A 1 418 ? -15.778 -3.111 -30.914 1.00 10.04 394 PHE A N 1
ATOM 3034 C CA . PHE A 1 418 ? -16.679 -2.005 -31.290 1.00 11.38 394 PHE A CA 1
ATOM 3035 C C . PHE A 1 418 ? -16.968 -1.916 -32.779 1.00 13.01 394 PHE A C 1
ATOM 3036 O O . PHE A 1 418 ? -17.716 -1.040 -33.221 1.00 11.78 394 PHE A O 1
ATOM 3044 N N . LYS A 1 419 ? -16.350 -2.802 -33.549 1.00 10.29 395 LYS A N 1
ATOM 3045 C CA . LYS A 1 419 ? -16.458 -2.756 -35.001 1.00 14.50 395 LYS A CA 1
ATOM 3046 C C . LYS A 1 419 ? -17.444 -3.790 -35.533 1.00 13.36 395 LYS A C 1
ATOM 3047 O O . LYS A 1 419 ? -17.826 -4.726 -34.819 1.00 12.42 395 LYS A O 1
ATOM 3053 N N . ARG A 1 420 ? -17.827 -3.623 -36.798 1.00 14.33 396 ARG A N 1
ATOM 3054 C CA . ARG A 1 420 ? -18.552 -4.661 -37.545 1.00 13.90 396 ARG A CA 1
ATOM 3055 C C . ARG A 1 420 ? -17.810 -5.982 -37.383 1.00 15.22 396 ARG A C 1
ATOM 3056 O O . ARG A 1 420 ? -16.579 -6.002 -37.362 1.00 11.26 396 ARG A O 1
ATOM 3064 N N . LYS A 1 421 ? -18.550 -7.086 -37.268 1.00 11.34 397 LYS A N 1
ATOM 3065 C CA . LYS A 1 421 ? -17.937 -8.389 -37.004 1.00 13.53 397 LYS A CA 1
ATOM 3066 C C . LYS A 1 421 ? -17.778 -9.206 -38.273 1.00 15.57 397 LYS A C 1
ATOM 3067 O O . LYS A 1 421 ? -18.504 -8.989 -39.256 1.00 15.44 397 LYS A O 1
ATOM 3073 N N . PRO A 1 422 ? -16.815 -10.141 -38.272 1.00 14.01 398 PRO A N 1
ATOM 3074 C CA . PRO A 1 422 ? -16.757 -11.100 -39.376 1.00 17.32 398 PRO A CA 1
ATOM 3075 C C . PRO A 1 422 ? -17.956 -12.024 -39.311 1.00 17.13 398 PRO A C 1
ATOM 3076 O O . PRO A 1 422 ? -18.474 -12.210 -38.208 1.00 13.02 398 PRO A O 1
ATOM 3080 N N . LEU A 1 423 ? -18.375 -12.613 -40.430 1.00 14.46 399 LEU A N 1
ATOM 3081 C CA . LEU A 1 423 ? -19.511 -13.527 -40.371 1.00 12.57 399 LEU A CA 1
ATOM 3082 C C . LEU A 1 423 ? -19.169 -14.777 -39.572 1.00 14.69 399 LEU A C 1
ATOM 3083 O O . LEU A 1 423 ? -20.026 -15.341 -38.903 1.00 10.84 399 LEU A O 1
ATOM 3088 N N . GLU A 1 424 ? -17.902 -15.171 -39.657 1.00 12.30 400 GLU A N 1
ATOM 3089 C CA . GLU A 1 424 ? -17.336 -16.318 -38.981 1.00 14.38 400 GLU A CA 1
ATOM 3090 C C . GLU A 1 424 ? -15.966 -15.961 -38.427 1.00 14.42 400 GLU A C 1
ATOM 3091 O O . GLU A 1 424 ? -15.193 -15.251 -39.074 1.00 15.11 400 GLU A O 1
ATOM 3097 N N . ALA A 1 425 ? -15.638 -16.512 -37.265 1.00 12.68 401 ALA A N 1
ATOM 3098 C CA . ALA A 1 425 ? -14.278 -16.422 -36.766 1.00 12.44 401 ALA A CA 1
ATOM 3099 C C . ALA A 1 425 ? -13.860 -17.804 -36.309 1.00 14.13 401 ALA A C 1
ATOM 3100 O O . ALA A 1 425 ? -14.689 -18.589 -35.847 1.00 13.59 401 ALA A O 1
ATOM 3102 N N . LEU A 1 426 ? -12.574 -18.087 -36.439 1.00 11.10 402 LEU A N 1
ATOM 3103 C CA . LEU A 1 426 ? -11.990 -19.369 -36.052 1.00 9.38 402 LEU A CA 1
ATOM 3104 C C . LEU A 1 426 ? -10.688 -19.106 -35.297 1.00 10.48 402 LEU A C 1
ATOM 3105 O O . LEU A 1 426 ? -9.830 -18.399 -35.805 1.00 11.23 402 LEU A O 1
ATOM 3110 N N . TYR A 1 427 ? -10.540 -19.697 -34.109 1.00 11.14 403 TYR A N 1
ATOM 3111 C CA . TYR A 1 427 ? -9.336 -19.534 -33.296 1.00 13.22 403 TYR A CA 1
ATOM 3112 C C . TYR A 1 427 ? -8.757 -20.881 -32.889 1.00 11.97 403 TYR A C 1
ATOM 3113 O O . TYR A 1 427 ? -9.494 -21.859 -32.681 1.00 12.31 403 TYR A O 1
ATOM 3122 N N . ASP A 1 428 ? -7.435 -20.910 -32.776 1.00 12.29 404 ASP A N 1
ATOM 3123 C CA . ASP A 1 428 ? -6.707 -22.051 -32.213 1.00 15.97 404 ASP A CA 1
ATOM 3124 C C . ASP A 1 428 ? -6.448 -21.714 -30.748 1.00 13.42 404 ASP A C 1
ATOM 3125 O O . ASP A 1 428 ? -5.538 -20.941 -30.431 1.00 16.14 404 ASP A O 1
ATOM 3130 N N . LEU A 1 429 ? -7.243 -22.293 -29.859 1.00 15.37 405 LEU A N 1
ATOM 3131 C CA . LEU A 1 429 ? -7.182 -21.924 -28.440 1.00 14.50 405 LEU A CA 1
ATOM 3132 C C . LEU A 1 429 ? -5.869 -22.336 -27.780 1.00 16.69 405 LEU A C 1
ATOM 3133 O O . LEU A 1 429 ? -5.480 -21.788 -26.758 1.00 14.95 405 LEU A O 1
ATOM 3138 N N . GLU A 1 430 ? -5.199 -23.326 -28.345 1.00 18.41 406 GLU A N 1
ATOM 3139 C CA . GLU A 1 430 ? -3.926 -23.750 -27.772 1.00 19.31 406 GLU A CA 1
ATOM 3140 C C . GLU A 1 430 ? -2.841 -22.721 -28.046 1.00 19.07 406 GLU A C 1
ATOM 3141 O O . GLU A 1 430 ? -2.033 -22.433 -27.174 1.00 21.52 406 GLU A O 1
ATOM 3147 N N . GLN A 1 431 ? -2.841 -22.153 -29.247 1.00 17.65 407 GLN A N 1
ATOM 3148 C CA . GLN A 1 431 ? -1.874 -21.119 -29.612 1.00 21.05 407 GLN A CA 1
ATOM 3149 C C . GLN A 1 431 ? -2.336 -19.717 -29.245 1.00 17.46 407 GLN A C 1
ATOM 3150 O O . GLN A 1 431 ? -1.514 -18.814 -29.048 1.00 16.19 407 GLN A O 1
ATOM 3156 N N . ASP A 1 432 ? -3.654 -19.534 -29.172 1.00 12.83 408 ASP A N 1
ATOM 3157 C CA . ASP A 1 432 ? -4.261 -18.200 -29.126 1.00 14.79 408 ASP A CA 1
ATOM 3158 C C . ASP A 1 432 ? -5.437 -18.209 -28.146 1.00 16.46 408 ASP A C 1
ATOM 3159 O O . ASP A 1 432 ? -6.588 -18.063 -28.551 1.00 12.73 408 ASP A O 1
ATOM 3164 N N . PRO A 1 433 ? -5.144 -18.403 -26.849 1.00 15.12 409 PRO A N 1
ATOM 3165 C CA . PRO A 1 433 ? -6.227 -18.634 -25.883 1.00 15.96 409 PRO A CA 1
ATOM 3166 C C . PRO A 1 433 ? -7.169 -17.444 -25.763 1.00 17.26 409 PRO A C 1
ATOM 3167 O O . PRO A 1 433 ? -8.342 -17.639 -25.395 1.00 16.78 409 PRO A O 1
ATOM 3171 N N . PHE A 1 434 ? -6.687 -16.244 -26.088 1.00 15.18 410 PHE A N 1
ATOM 3172 C CA . PHE A 1 434 ? -7.527 -15.044 -25.972 1.00 16.47 410 PHE A CA 1
ATOM 3173 C C . PHE A 1 434 ? -8.285 -14.706 -27.247 1.00 14.70 410 PHE A C 1
ATOM 3174 O O . PHE A 1 434 ? -8.902 -13.646 -27.339 1.00 14.07 410 PHE A O 1
ATOM 3182 N N . GLU A 1 435 ? -8.262 -15.610 -28.220 1.00 14.58 411 GLU A N 1
ATOM 3183 C CA . GLU A 1 435 ? -9.107 -15.456 -29.409 1.00 13.46 411 GLU A CA 1
ATOM 3184 C C . GLU A 1 435 ? -8.850 -14.129 -30.126 1.00 11.39 411 GLU A C 1
ATOM 3185 O O . GLU A 1 435 ? -9.791 -13.348 -30.392 1.00 11.00 411 GLU A O 1
ATOM 3191 N N . THR A 1 436 ? -7.582 -13.879 -30.442 1.00 12.17 412 THR A N 1
ATOM 3192 C CA . THR A 1 436 ? -7.182 -12.599 -31.047 1.00 11.33 412 THR A CA 1
ATOM 3193 C C . THR A 1 436 ? -6.851 -12.672 -32.542 1.00 14.42 412 THR A C 1
ATOM 3194 O O . THR A 1 436 ? -6.768 -11.635 -33.200 1.00 14.85 412 THR A O 1
ATOM 3198 N N . LYS A 1 437 ? -6.610 -13.876 -33.055 1.00 12.09 413 LYS A N 1
ATOM 3199 C CA . LYS A 1 437 ? -6.172 -14.040 -34.450 1.00 15.98 413 LYS A CA 1
ATOM 3200 C C . LYS A 1 437 ? -7.142 -14.907 -35.234 1.00 12.32 413 LYS A C 1
ATOM 3201 O O . LYS A 1 437 ? -7.166 -16.116 -35.070 1.00 14.73 413 LYS A O 1
ATOM 3207 N N . ASN A 1 438 ? -7.979 -14.274 -36.044 1.00 13.60 414 ASN A N 1
ATOM 3208 C CA . ASN A 1 438 ? -9.001 -15.007 -36.787 1.00 13.47 414 ASN A CA 1
ATOM 3209 C C . ASN A 1 438 ? -8.358 -15.816 -37.917 1.00 14.94 414 ASN A C 1
ATOM 3210 O O . ASN A 1 438 ? -7.799 -15.257 -38.863 1.00 15.87 414 ASN A O 1
ATOM 3215 N N . LEU A 1 439 ? -8.448 -17.125 -37.805 1.00 11.09 415 LEU A N 1
ATOM 3216 C CA . LEU A 1 439 ? -7.798 -18.032 -38.738 1.00 16.53 415 LEU A CA 1
ATOM 3217 C C . LEU A 1 439 ? -8.666 -18.289 -39.977 1.00 19.42 415 LEU A C 1
ATOM 3218 O O . LEU A 1 439 ? -8.185 -18.845 -40.977 1.00 19.04 415 LEU A O 1
ATOM 3223 N N . ALA A 1 440 ? -9.930 -17.863 -39.921 1.00 16.44 416 ALA A N 1
ATOM 3224 C CA . ALA A 1 440 ? -10.889 -18.156 -40.992 1.00 17.82 416 ALA A CA 1
ATOM 3225 C C . ALA A 1 440 ? -10.446 -17.518 -42.292 1.00 27.34 416 ALA A C 1
ATOM 3226 O O . ALA A 1 440 ? -10.881 -17.917 -43.371 1.00 26.43 416 ALA A O 1
ATOM 3228 N N . LEU A 1 441 ? -9.577 -16.518 -42.175 1.00 25.66 417 LEU A N 1
ATOM 3229 C CA . LEU A 1 441 ? -9.108 -15.774 -43.332 1.00 34.60 417 LEU A CA 1
ATOM 3230 C C . LEU A 1 441 ? -7.768 -16.271 -43.861 1.00 37.69 417 LEU A C 1
ATOM 3231 O O . LEU A 1 441 ? -7.179 -15.628 -44.731 1.00 40.11 417 LEU A O 1
ATOM 3236 N N . LEU A 1 442 ? -7.283 -17.392 -43.324 1.00 29.23 418 LEU A N 1
ATOM 3237 C CA . LEU A 1 442 ? -6.026 -18.000 -43.767 1.00 30.45 418 LEU A CA 1
ATOM 3238 C C . LEU A 1 442 ? -6.249 -19.240 -44.623 1.00 29.36 418 LEU A C 1
ATOM 3239 O O . LEU A 1 442 ? -7.122 -20.049 -44.333 1.00 27.23 418 LEU A O 1
ATOM 3244 N N . PRO A 1 443 ? -5.436 -19.410 -45.678 1.00 34.21 419 PRO A N 1
ATOM 3245 C CA . PRO A 1 443 ? -5.656 -20.491 -46.648 1.00 28.95 419 PRO A CA 1
ATOM 3246 C C . PRO A 1 443 ? -5.475 -21.908 -46.097 1.00 27.51 419 PRO A C 1
ATOM 3247 O O . PRO A 1 443 ? -6.148 -22.828 -46.564 1.00 27.64 419 PRO A O 1
ATOM 3251 N N . GLN A 1 444 ? -4.604 -22.105 -45.115 1.00 26.70 420 GLN A N 1
ATOM 3252 C CA . GLN A 1 444 ? -4.411 -23.462 -44.619 1.00 23.13 420 GLN A CA 1
ATOM 3253 C C . GLN A 1 444 ? -5.548 -23.904 -43.687 1.00 20.99 420 GLN A C 1
ATOM 3254 O O . GLN A 1 444 ? -5.600 -25.059 -43.289 1.00 20.43 420 GLN A O 1
ATOM 3260 N N . TYR A 1 445 ? -6.469 -22.999 -43.359 1.00 20.49 421 TYR A N 1
ATOM 3261 C CA . TYR A 1 445 ? -7.575 -23.332 -42.450 1.00 18.77 421 TYR A CA 1
ATOM 3262 C C . TYR A 1 445 ? -8.919 -23.479 -43.172 1.00 16.64 421 TYR A C 1
ATOM 3263 O O . TYR A 1 445 ? -9.972 -23.643 -42.555 1.00 17.78 421 TYR A O 1
ATOM 3272 N N . THR A 1 446 ? -8.866 -23.455 -44.494 1.00 19.24 422 THR A N 1
ATOM 3273 C CA . THR A 1 446 ? -10.058 -23.579 -45.327 1.00 18.38 422 THR A CA 1
ATOM 3274 C C . THR A 1 446 ? -10.922 -24.774 -44.950 1.00 17.88 422 THR A C 1
ATOM 3275 O O . THR A 1 446 ? -12.140 -24.648 -44.755 1.00 15.85 422 THR A O 1
ATOM 3279 N N . GLU A 1 447 ? -10.296 -25.941 -44.842 1.00 16.86 423 GLU A N 1
ATOM 3280 C CA . GLU A 1 447 ? -11.049 -27.137 -44.513 1.00 16.51 423 GLU A CA 1
ATOM 3281 C C . GLU A 1 447 ? -11.600 -27.048 -43.085 1.00 16.56 423 GLU A C 1
ATOM 3282 O O . GLU A 1 447 ? -12.728 -27.461 -42.836 1.00 16.64 423 GLU A O 1
ATOM 3288 N N . GLN A 1 448 ? -10.814 -26.512 -42.150 1.00 15.86 424 GLN A N 1
ATOM 3289 C CA . GLN A 1 448 ? -11.270 -26.427 -40.755 1.00 17.09 424 GLN A CA 1
ATOM 3290 C C . GLN A 1 448 ? -12.496 -25.524 -40.610 1.00 14.27 424 GLN A C 1
ATOM 3291 O O . GLN A 1 448 ? -13.400 -25.808 -39.830 1.00 15.99 424 GLN A O 1
ATOM 3297 N N . VAL A 1 449 ? -12.519 -24.435 -41.362 1.00 13.44 425 VAL A N 1
ATOM 3298 C CA . VAL A 1 449 ? -13.658 -23.525 -41.338 1.00 12.14 425 VAL A CA 1
ATOM 3299 C C . VAL A 1 449 ? -14.912 -24.267 -41.748 1.00 15.89 425 VAL A C 1
ATOM 3300 O O . VAL A 1 449 ? -15.917 -24.208 -41.060 1.00 14.13 425 VAL A O 1
ATOM 3304 N N . ILE A 1 450 ? -14.849 -24.998 -42.860 1.00 15.56 426 ILE A N 1
ATOM 3305 C CA . ILE A 1 450 ? -16.008 -25.737 -43.339 1.00 13.76 426 ILE A CA 1
ATOM 3306 C C . ILE A 1 450 ? -16.441 -26.809 -42.336 1.00 16.64 426 ILE A C 1
ATOM 3307 O O . ILE A 1 450 ? -17.640 -27.012 -42.113 1.00 17.27 426 ILE A O 1
ATOM 3312 N N . LYS A 1 451 ? -15.482 -27.478 -41.702 1.00 16.00 427 LYS A N 1
ATOM 3313 C CA . LYS A 1 451 ? -15.832 -28.514 -40.723 1.00 18.44 427 LYS A CA 1
ATOM 3314 C C . LYS A 1 451 ? -16.607 -27.944 -39.528 1.00 19.00 427 LYS A C 1
ATOM 3315 O O . LYS A 1 451 ? -17.591 -28.533 -39.062 1.00 15.69 427 LYS A O 1
ATOM 3321 N N . MET A 1 452 ? -16.136 -26.811 -39.018 1.00 14.71 428 MET A N 1
ATOM 3322 C CA . MET A 1 452 ? -16.787 -26.176 -37.882 1.00 16.61 428 MET A CA 1
ATOM 3323 C C . MET A 1 452 ? -18.132 -25.600 -38.301 1.00 14.27 428 MET A C 1
ATOM 3324 O O . MET A 1 452 ? -19.108 -25.722 -37.567 1.00 15.71 428 MET A O 1
ATOM 3329 N N . ARG A 1 453 ? -18.164 -24.942 -39.467 1.00 12.38 429 ARG A N 1
ATOM 3330 C CA . ARG A 1 453 ? -19.400 -24.392 -40.029 1.00 15.37 429 ARG A CA 1
ATOM 3331 C C . ARG A 1 453 ? -20.475 -25.465 -40.152 1.00 18.44 429 ARG A C 1
ATOM 3332 O O . ARG A 1 453 ? -21.636 -25.272 -39.741 1.00 14.96 429 ARG A O 1
ATOM 3340 N N . ALA A 1 454 ? -20.094 -26.608 -40.715 1.00 17.90 430 ALA A N 1
ATOM 3341 C CA . ALA A 1 454 ? -21.057 -27.696 -40.906 1.00 18.08 430 ALA A CA 1
ATOM 3342 C C . ALA A 1 454 ? -21.494 -28.277 -39.566 1.00 15.57 430 ALA A C 1
ATOM 3343 O O . ALA A 1 454 ? -22.664 -28.611 -39.387 1.00 16.89 430 ALA A O 1
ATOM 3345 N N . GLY A 1 455 ? -20.553 -28.390 -38.628 1.00 12.82 431 GLY A N 1
ATOM 3346 C CA . GLY A 1 455 ? -20.847 -28.932 -37.312 1.00 17.53 431 GLY A CA 1
ATOM 3347 C C . GLY A 1 455 ? -21.884 -28.094 -36.582 1.00 14.41 431 GLY A C 1
ATOM 3348 O O . GLY A 1 455 ? -22.841 -28.618 -36.021 1.00 13.36 431 GLY A O 1
ATOM 3349 N N . LEU A 1 456 ? -21.693 -26.780 -36.588 1.00 14.35 432 LEU A N 1
ATOM 3350 C CA . LEU A 1 456 ? -22.687 -25.896 -35.970 1.00 13.25 432 LEU A CA 1
ATOM 3351 C C . LEU A 1 456 ? -24.045 -25.966 -36.687 1.00 13.83 432 LEU A C 1
ATOM 3352 O O . LEU A 1 456 ? -25.095 -26.073 -36.035 1.00 14.32 432 LEU A O 1
ATOM 3357 N N . GLN A 1 457 ? -24.031 -25.882 -38.020 1.00 16.42 433 GLN A N 1
ATOM 3358 C CA . GLN A 1 457 ? -25.277 -25.965 -38.788 1.00 15.36 433 GLN A CA 1
ATOM 3359 C C . GLN A 1 457 ? -26.064 -27.214 -38.412 1.00 16.03 433 GLN A C 1
ATOM 3360 O O . GLN A 1 457 ? -27.262 -27.137 -38.106 1.00 17.10 433 GLN A O 1
ATOM 3366 N N . LYS A 1 458 ? -25.370 -28.346 -38.368 1.00 16.47 434 LYS A N 1
ATOM 3367 C CA . LYS A 1 458 ? -26.007 -29.618 -38.067 1.00 16.84 434 LYS A CA 1
ATOM 3368 C C . LYS A 1 458 ? -26.610 -29.605 -36.674 1.00 20.20 434 LYS A C 1
ATOM 3369 O O . LYS A 1 458 ? -27.730 -30.087 -36.461 1.00 17.08 434 LYS A O 1
ATOM 3374 N N . LYS A 1 459 ? -25.866 -29.042 -35.724 1.00 15.76 435 LYS A N 1
ATOM 3375 C CA . LYS A 1 459 ? -26.311 -28.980 -34.339 1.00 14.03 435 LYS A CA 1
ATOM 3376 C C . LYS A 1 459 ? -27.562 -28.115 -34.183 1.00 15.42 435 LYS A C 1
ATOM 3377 O O . LYS A 1 459 ? -28.523 -28.513 -33.521 1.00 14.03 435 LYS A O 1
ATOM 3383 N N . LEU A 1 460 ? -27.543 -26.923 -34.769 1.00 15.42 436 LEU A N 1
ATOM 3384 C CA . LEU A 1 460 ? -28.649 -25.992 -34.589 1.00 13.16 436 LEU A CA 1
ATOM 3385 C C . LEU A 1 460 ? -29.904 -26.466 -35.348 1.00 16.42 436 LEU A C 1
ATOM 3386 O O . LEU A 1 460 ? -31.031 -26.173 -34.958 1.00 15.56 436 LEU A O 1
ATOM 3391 N N . GLN A 1 461 ? -29.693 -27.175 -36.448 1.00 15.70 437 GLN A N 1
ATOM 3392 C CA . GLN A 1 461 ? -30.806 -27.757 -37.198 1.00 14.30 437 GLN A CA 1
ATOM 3393 C C . GLN A 1 461 ? -31.439 -28.885 -36.414 1.00 17.95 437 GLN A C 1
ATOM 3394 O O . GLN A 1 461 ? -32.658 -29.036 -36.413 1.00 19.31 437 GLN A O 1
ATOM 3400 N N . SER A 1 462 ? -30.615 -29.680 -35.738 1.00 20.08 438 SER A N 1
ATOM 3401 C CA . SER A 1 462 ? -31.127 -30.881 -35.090 1.00 20.45 438 SER A CA 1
ATOM 3402 C C . SER A 1 462 ? -31.757 -30.622 -33.734 1.00 24.90 438 SER A C 1
ATOM 3403 O O . SER A 1 462 ? -32.607 -31.398 -33.290 1.00 20.71 438 SER A O 1
ATOM 3406 N N . MET A 1 463 ? -31.361 -29.538 -33.069 1.00 18.70 439 MET A N 1
ATOM 3407 C CA . MET A 1 463 ? -31.824 -29.317 -31.700 1.00 19.10 439 MET A CA 1
ATOM 3408 C C . MET A 1 463 ? -33.369 -29.313 -31.574 1.00 18.22 439 MET A C 1
ATOM 3409 O O . MET A 1 463 ? -33.899 -30.069 -30.774 1.00 20.62 439 MET A O 1
ATOM 3414 N N . PRO A 1 464 ? -34.098 -28.484 -32.349 1.00 17.75 440 PRO A N 1
ATOM 3415 C CA . PRO A 1 464 ? -33.690 -27.375 -33.209 1.00 15.84 440 PRO A CA 1
ATOM 3416 C C . PRO A 1 464 ? -33.551 -26.125 -32.350 1.00 18.27 440 PRO A C 1
ATOM 3417 O O . PRO A 1 464 ? -34.142 -26.057 -31.267 1.00 14.78 440 PRO A O 1
ATOM 3421 N N . ASP A 1 465 ? -32.752 -25.175 -32.822 1.00 17.28 441 ASP A N 1
ATOM 3422 C CA . ASP A 1 465 ? -32.564 -23.878 -32.161 1.00 15.67 441 ASP A CA 1
ATOM 3423 C C . ASP A 1 465 ? -33.771 -22.959 -32.444 1.00 12.37 441 ASP A C 1
ATOM 3424 O O . ASP A 1 465 ? -33.911 -22.427 -33.544 1.00 14.26 441 ASP A O 1
ATOM 3429 N N . LEU A 1 466 ? -34.648 -22.795 -31.454 1.00 11.01 442 LEU A N 1
ATOM 3430 C CA . LEU A 1 466 ? -35.865 -22.005 -31.620 1.00 12.32 442 LEU A CA 1
ATOM 3431 C C . LEU A 1 466 ? -35.572 -20.518 -31.801 1.00 12.40 442 LEU A C 1
ATOM 3432 O O . LEU A 1 466 ? -36.426 -19.759 -32.240 1.00 12.34 442 LEU A O 1
ATOM 3437 N N . ALA A 1 467 ? -34.370 -20.081 -31.438 1.00 11.64 443 ALA A N 1
ATOM 3438 C CA . ALA A 1 467 ? -34.098 -18.645 -31.444 1.00 12.64 443 ALA A CA 1
ATOM 3439 C C . ALA A 1 467 ? -33.969 -18.091 -32.856 1.00 13.96 443 ALA A C 1
ATOM 3440 O O . ALA A 1 467 ? -33.803 -16.887 -33.043 1.00 12.23 443 ALA A O 1
ATOM 3442 N N . PHE A 1 468 ? -34.067 -18.947 -33.872 1.00 12.27 444 PHE A N 1
ATOM 3443 C CA . PHE A 1 468 ? -34.144 -18.404 -35.226 1.00 10.44 444 PHE A CA 1
ATOM 3444 C C . PHE A 1 468 ? -35.517 -17.767 -35.471 1.00 15.03 444 PHE A C 1
ATOM 3445 O O . PHE A 1 468 ? -35.671 -16.991 -36.394 1.00 15.77 444 PHE A O 1
ATOM 3453 N N . TYR A 1 469 ? -36.496 -18.053 -34.615 1.00 12.59 445 TYR A N 1
ATOM 3454 C CA . TYR A 1 469 ? -37.689 -17.205 -34.531 1.00 11.23 445 TYR A CA 1
ATOM 3455 C C . TYR A 1 469 ? -37.407 -16.034 -33.593 1.00 15.44 445 TYR A C 1
ATOM 3456 O O . TYR A 1 469 ? -36.984 -16.264 -32.466 1.00 12.13 445 TYR A O 1
ATOM 3465 N N . PRO A 1 470 ? -37.664 -14.795 -34.038 1.00 13.42 446 PRO A N 1
ATOM 3466 C CA . PRO A 1 470 ? -37.543 -13.660 -33.112 1.00 14.38 446 PRO A CA 1
ATOM 3467 C C . PRO A 1 470 ? -38.398 -13.851 -31.870 1.00 16.93 446 PRO A C 1
ATOM 3468 O O . PRO A 1 470 ? -39.529 -14.378 -31.922 1.00 16.18 446 PRO A O 1
ATOM 3472 N N . GLU A 1 471 ? -37.828 -13.460 -30.735 1.00 14.16 447 GLU A N 1
ATOM 3473 C CA . GLU A 1 471 ? -38.464 -13.644 -29.428 1.00 16.42 447 GLU A CA 1
ATOM 3474 C C . GLU A 1 471 ? -39.881 -13.114 -29.416 1.00 15.12 447 GLU A C 1
ATOM 3475 O O . GLU A 1 471 ? -40.755 -13.717 -28.804 1.00 16.24 447 GLU A O 1
ATOM 3481 N N . SER A 1 472 ? -40.096 -11.989 -30.098 1.00 15.36 448 SER A N 1
ATOM 3482 C CA . SER A 1 472 ? -41.399 -11.346 -30.121 1.00 17.11 448 SER A CA 1
ATOM 3483 C C . SER A 1 472 ? -42.480 -12.251 -30.708 1.00 20.81 448 SER A C 1
ATOM 3484 O O . SER A 1 472 ? -43.664 -12.071 -30.439 1.00 23.86 448 SER A O 1
ATOM 3487 N N . TYR A 1 473 ? -42.068 -13.238 -31.492 1.00 16.09 449 TYR A N 1
ATOM 3488 C CA . TYR A 1 473 ? -43.016 -14.168 -32.086 1.00 18.37 449 TYR A CA 1
ATOM 3489 C C . TYR A 1 473 ? -43.040 -15.433 -31.268 1.00 18.95 449 TYR A C 1
ATOM 3490 O O . TYR A 1 473 ? -44.099 -15.952 -30.896 1.00 17.01 449 TYR A O 1
ATOM 3499 N N . LEU A 1 474 ? -41.840 -15.894 -30.957 1.00 17.77 450 LEU A N 1
ATOM 3500 C CA . LEU A 1 474 ? -41.618 -17.211 -30.382 1.00 15.53 450 LEU A CA 1
ATOM 3501 C C . LEU A 1 474 ? -42.246 -17.413 -29.003 1.00 17.68 450 LEU A C 1
ATOM 3502 O O . LEU A 1 474 ? -43.002 -18.371 -28.776 1.00 18.16 450 LEU A O 1
ATOM 3507 N N . VAL A 1 475 ? -41.940 -16.537 -28.059 1.00 15.42 451 VAL A N 1
ATOM 3508 C CA . VAL A 1 475 ? -42.193 -16.921 -26.687 1.00 18.02 451 VAL A CA 1
ATOM 3509 C C . VAL A 1 475 ? -43.692 -16.929 -26.391 1.00 21.99 451 VAL A C 1
ATOM 3510 O O . VAL A 1 475 ? -44.160 -17.776 -25.631 1.00 23.40 451 VAL A O 1
ATOM 3514 N N . ASP A 1 476 ? -44.449 -16.040 -27.024 1.00 21.06 452 ASP A N 1
ATOM 3515 C CA . ASP A 1 476 ? -45.887 -16.032 -26.782 1.00 25.45 452 ASP A CA 1
ATOM 3516 C C . ASP A 1 476 ? -46.542 -17.315 -27.329 1.00 29.47 452 ASP A C 1
ATOM 3517 O O . ASP A 1 476 ? -47.454 -17.863 -26.711 1.00 29.61 452 ASP A O 1
ATOM 3522 N N . ILE A 1 477 ? -46.070 -17.789 -28.479 1.00 24.85 453 ILE A N 1
ATOM 3523 C CA . ILE A 1 477 ? -46.602 -19.019 -29.073 1.00 23.14 453 ILE A CA 1
ATOM 3524 C C . ILE A 1 477 ? -46.068 -20.304 -28.449 1.00 29.68 453 ILE A C 1
ATOM 3525 O O . ILE A 1 477 ? -46.820 -21.263 -28.269 1.00 32.95 453 ILE A O 1
ATOM 3530 N N . ALA A 1 478 ? -44.779 -20.338 -28.116 1.00 19.98 454 ALA A N 1
ATOM 3531 C CA . ALA A 1 478 ? -44.166 -21.561 -27.620 1.00 21.00 454 ALA A CA 1
ATOM 3532 C C . ALA A 1 478 ? -44.250 -21.772 -26.107 1.00 22.43 454 ALA A C 1
ATOM 3533 O O . ALA A 1 478 ? -43.863 -22.832 -25.626 1.00 22.38 454 ALA A O 1
ATOM 3535 N N . LYS A 1 479 ? -44.715 -20.772 -25.358 1.00 20.27 455 LYS A N 1
ATOM 3536 C CA . LYS A 1 479 ? -44.620 -20.805 -23.892 1.00 19.54 455 LYS A CA 1
ATOM 3537 C C . LYS A 1 479 ? -45.385 -21.954 -23.258 1.00 25.57 455 LYS A C 1
ATOM 3538 O O . LYS A 1 479 ? -45.019 -22.418 -22.185 1.00 20.34 455 LYS A O 1
ATOM 3544 N N . ASP A 1 480 ? -46.505 -22.340 -23.865 1.00 22.88 456 ASP A N 1
ATOM 3545 C CA . ASP A 1 480 ? -47.301 -23.437 -23.323 1.00 27.33 456 ASP A CA 1
ATOM 3546 C C . ASP A 1 480 ? -46.717 -24.815 -23.684 1.00 28.62 456 ASP A C 1
ATOM 3547 O O . ASP A 1 480 ? -46.846 -25.771 -22.913 1.00 29.55 456 ASP A O 1
ATOM 3552 N N . ASP A 1 481 ? -46.063 -24.928 -24.838 1.00 22.00 457 ASP A N 1
ATOM 3553 C CA . ASP A 1 481 ? -45.480 -26.213 -25.205 1.00 21.69 457 ASP A CA 1
ATOM 3554 C C . ASP A 1 481 ? -44.376 -26.052 -26.237 1.00 22.73 457 ASP A C 1
ATOM 3555 O O . ASP A 1 481 ? -44.625 -26.096 -27.451 1.00 18.67 457 ASP A O 1
ATOM 3560 N N . PRO A 1 482 ? -43.138 -25.886 -25.750 1.00 21.17 458 PRO A N 1
ATOM 3561 C CA . PRO A 1 482 ? -41.978 -25.655 -26.613 1.00 18.00 458 PRO A CA 1
ATOM 3562 C C . PRO A 1 482 ? -41.619 -26.873 -27.462 1.00 20.02 458 PRO A C 1
ATOM 3563 O O . PRO A 1 482 ? -41.185 -26.709 -28.598 1.00 19.52 458 PRO A O 1
ATOM 3567 N N . ILE A 1 483 ? -41.819 -28.080 -26.941 1.00 21.16 459 ILE A N 1
ATOM 3568 C CA . ILE A 1 483 ? -41.450 -29.264 -27.712 1.00 22.90 459 ILE A CA 1
ATOM 3569 C C . ILE A 1 483 ? -42.347 -29.396 -28.944 1.00 19.41 459 ILE A C 1
ATOM 3570 O O . ILE A 1 483 ? -41.857 -29.606 -30.048 1.00 20.52 459 ILE A O 1
ATOM 3575 N N . ILE A 1 484 ? -43.650 -29.219 -28.765 1.00 19.22 460 ILE A N 1
ATOM 3576 C CA . ILE A 1 484 ? -44.564 -29.288 -29.905 1.00 17.71 460 ILE A CA 1
ATOM 3577 C C . ILE A 1 484 ? -44.235 -28.210 -30.942 1.00 21.53 460 ILE A C 1
ATOM 3578 O O . ILE A 1 484 ? -44.174 -28.491 -32.146 1.00 17.88 460 ILE A O 1
ATOM 3583 N N . PHE A 1 485 ? -43.998 -26.983 -30.472 1.00 17.39 461 PHE A N 1
ATOM 3584 C CA . PHE A 1 485 ? -43.582 -25.916 -31.359 1.00 18.40 461 PHE A CA 1
ATOM 3585 C C . PHE A 1 485 ? -42.353 -26.332 -32.163 1.00 15.72 461 PHE A C 1
ATOM 3586 O O . PHE A 1 485 ? -42.283 -26.092 -33.378 1.00 15.45 461 PHE A O 1
ATOM 3594 N N . SER A 1 486 ? -41.377 -26.951 -31.503 1.00 14.88 462 SER A N 1
ATOM 3595 C CA . SER A 1 486 ? -40.122 -27.273 -32.194 1.00 16.66 462 SER A CA 1
ATOM 3596 C C . SER A 1 486 ? -40.311 -28.350 -33.267 1.00 18.42 462 SER A C 1
ATOM 3597 O O . SER A 1 486 ? -39.694 -28.289 -34.339 1.00 17.50 462 SER A O 1
ATOM 3600 N N . LEU A 1 487 ? -41.156 -29.335 -32.974 1.00 17.25 463 LEU A N 1
ATOM 3601 C CA . LEU A 1 487 ? -41.482 -30.393 -33.944 1.00 15.70 463 LEU A CA 1
ATOM 3602 C C . LEU A 1 487 ? -42.232 -29.844 -35.153 1.00 14.82 463 LEU A C 1
ATOM 3603 O O . LEU A 1 487 ? -41.942 -30.203 -36.304 1.00 18.01 463 LEU A O 1
ATOM 3608 N N . LYS A 1 488 ? -43.207 -28.978 -34.887 1.00 13.03 464 LYS A N 1
ATOM 3609 C CA . LYS A 1 488 ? -43.989 -28.356 -35.941 1.00 16.87 464 LYS A CA 1
ATOM 3610 C C . LYS A 1 488 ? -43.120 -27.483 -36.865 1.00 21.73 464 LYS A C 1
ATOM 3611 O O . LYS A 1 488 ? -43.320 -27.469 -38.087 1.00 16.74 464 LYS A O 1
ATOM 3617 N N . HIS A 1 489 ? -42.137 -26.778 -36.295 1.00 18.76 465 HIS A N 1
ATOM 3618 C CA . HIS A 1 489 ? -41.362 -25.815 -37.080 1.00 16.60 465 HIS A CA 1
ATOM 3619 C C . HIS A 1 489 ? -39.920 -26.234 -37.340 1.00 18.77 465 HIS A C 1
ATOM 3620 O O . HIS A 1 489 ? -39.099 -25.404 -37.724 1.00 18.07 465 HIS A O 1
ATOM 3627 N N . LYS A 1 490 ? -39.612 -27.513 -37.150 1.00 17.10 466 LYS A N 1
ATOM 3628 C CA . LYS A 1 490 ? -38.246 -28.019 -37.356 1.00 16.64 466 LYS A CA 1
ATOM 3629 C C . LYS A 1 490 ? -37.721 -27.730 -38.768 1.00 18.80 466 LYS A C 1
ATOM 3630 O O . LYS A 1 490 ? -36.588 -27.259 -38.933 1.00 18.17 466 LYS A O 1
ATOM 3636 N N . ASN A 1 491 ? -38.534 -27.999 -39.791 1.00 15.64 467 ASN A N 1
ATOM 3637 C CA . ASN A 1 491 ? -38.132 -27.689 -41.165 1.00 17.34 467 ASN A CA 1
ATOM 3638 C C . ASN A 1 491 ? -38.036 -26.174 -41.422 1.00 18.36 467 ASN A C 1
ATOM 3639 O O . ASN A 1 491 ? -37.150 -25.715 -42.140 1.00 20.68 467 ASN A O 1
ATOM 3644 N N . ASP A 1 492 ? -38.977 -25.417 -40.877 1.00 16.35 468 ASP A N 1
ATOM 3645 C CA . ASP A 1 492 ? -38.949 -23.953 -41.005 1.00 18.15 468 ASP A CA 1
ATOM 3646 C C . ASP A 1 492 ? -37.646 -23.342 -40.469 1.00 19.89 468 ASP A C 1
ATOM 3647 O O . ASP A 1 492 ? -37.109 -22.391 -41.041 1.00 18.01 468 ASP A O 1
ATOM 3652 N N . ILE A 1 493 ? -37.149 -23.885 -39.365 1.00 17.43 469 ILE A N 1
ATOM 3653 C CA . ILE A 1 493 ? -35.920 -23.374 -38.758 1.00 17.46 469 ILE A CA 1
ATOM 3654 C C . ILE A 1 493 ? -34.731 -23.742 -39.635 1.00 16.55 469 ILE A C 1
ATOM 3655 O O . ILE A 1 493 ? -33.823 -22.934 -39.857 1.00 16.61 469 ILE A O 1
ATOM 3660 N N . ALA A 1 494 ? -34.731 -24.967 -40.158 1.00 19.51 470 ALA A N 1
ATOM 3661 C CA . ALA A 1 494 ? -33.681 -25.365 -41.092 1.00 18.86 470 ALA A CA 1
ATOM 3662 C C . ALA A 1 494 ? -33.641 -24.384 -42.267 1.00 17.43 470 ALA A C 1
ATOM 3663 O O . ALA A 1 494 ? -32.562 -23.994 -42.734 1.00 19.59 470 ALA A O 1
ATOM 3665 N N . ARG A 1 495 ? -34.810 -23.944 -42.720 1.00 17.26 471 ARG A N 1
ATOM 3666 C CA . ARG A 1 495 ? -34.847 -22.978 -43.824 1.00 16.69 471 ARG A CA 1
ATOM 3667 C C . ARG A 1 495 ? -34.279 -21.618 -43.418 1.00 18.19 471 ARG A C 1
ATOM 3668 O O . ARG A 1 495 ? -33.526 -21.007 -44.191 1.00 16.06 471 ARG A O 1
ATOM 3676 N N . PHE A 1 496 ? -34.642 -21.144 -42.225 1.00 17.65 472 PHE A N 1
ATOM 3677 C CA . PHE A 1 496 ? -34.111 -19.869 -41.717 1.00 17.00 472 PHE A CA 1
ATOM 3678 C C . PHE A 1 496 ? -32.591 -19.911 -41.709 1.00 13.44 472 PHE A C 1
ATOM 3679 O O . PHE A 1 496 ? -31.928 -18.964 -42.140 1.00 15.95 472 PHE A O 1
ATOM 3687 N N . ILE A 1 497 ? -32.046 -21.009 -41.197 1.00 15.51 473 ILE A N 1
ATOM 3688 C CA . ILE A 1 497 ? -30.602 -21.149 -41.060 1.00 14.54 473 ILE A CA 1
ATOM 3689 C C . ILE A 1 497 ? -29.953 -21.127 -42.438 1.00 20.31 473 ILE A C 1
ATOM 3690 O O . ILE A 1 497 ? -28.907 -20.494 -42.649 1.00 15.39 473 ILE A O 1
ATOM 3695 N N . ASN A 1 498 ? -30.575 -21.831 -43.382 1.00 18.73 474 ASN A N 1
ATOM 3696 C CA . ASN A 1 498 ? -30.059 -21.851 -44.735 1.00 21.13 474 ASN A CA 1
ATOM 3697 C C . ASN A 1 498 ? -30.108 -20.461 -45.355 1.00 18.04 474 ASN A C 1
ATOM 3698 O O . ASN A 1 498 ? -29.203 -20.080 -46.095 1.00 18.87 474 ASN A O 1
ATOM 3703 N N . ILE A 1 499 ? -31.173 -19.720 -45.070 1.00 13.44 475 ILE A N 1
ATOM 3704 C CA . ILE A 1 499 ? -31.333 -18.415 -45.676 1.00 15.25 475 ILE A CA 1
ATOM 3705 C C . ILE A 1 499 ? -30.246 -17.471 -45.170 1.00 17.86 475 ILE A C 1
ATOM 3706 O O . ILE A 1 499 ? -29.539 -16.858 -45.962 1.00 15.79 475 ILE A O 1
ATOM 3711 N N . ILE A 1 500 ? -30.094 -17.361 -43.852 1.00 14.93 476 ILE A N 1
ATOM 3712 C CA . ILE A 1 500 ? -29.098 -16.424 -43.329 1.00 15.46 476 ILE A CA 1
ATOM 3713 C C . ILE A 1 500 ? -27.687 -16.866 -43.726 1.00 17.44 476 ILE A C 1
ATOM 3714 O O . ILE A 1 500 ? -26.827 -16.024 -43.971 1.00 16.31 476 ILE A O 1
ATOM 3719 N N . ASP A 1 501 ? -27.454 -18.174 -43.850 1.00 16.81 477 ASP A N 1
ATOM 3720 C CA . ASP A 1 501 ? -26.118 -18.645 -44.210 1.00 18.35 477 ASP A CA 1
ATOM 3721 C C . ASP A 1 501 ? -25.805 -18.428 -45.693 1.00 17.81 477 ASP A C 1
ATOM 3722 O O . ASP A 1 501 ? -24.673 -18.600 -46.122 1.00 19.75 477 ASP A O 1
ATOM 3727 N N . MET A 1 502 ? -26.793 -18.002 -46.464 1.00 14.20 478 MET A N 1
ATOM 3728 C CA . MET A 1 502 ? -26.501 -17.541 -47.817 1.00 20.95 478 MET A CA 1
ATOM 3729 C C . MET A 1 502 ? -25.546 -16.349 -47.773 1.00 20.64 478 MET A C 1
ATOM 3730 O O . MET A 1 502 ? -24.826 -16.100 -48.727 1.00 20.26 478 MET A O 1
ATOM 3735 N N . SER A 1 503 ? -25.514 -15.636 -46.649 1.00 18.46 479 SER A N 1
ATOM 3736 C CA . SER A 1 503 ? -24.631 -14.467 -46.545 1.00 16.98 479 SER A CA 1
ATOM 3737 C C . SER A 1 503 ? -23.160 -14.874 -46.420 1.00 16.78 479 SER A C 1
ATOM 3738 O O . SER A 1 503 ? -22.267 -14.016 -46.501 1.00 15.28 479 SER A O 1
ATOM 3741 N N . LEU A 1 504 ? -22.909 -16.173 -46.250 1.00 13.97 480 LEU A N 1
ATOM 3742 C CA . LEU A 1 504 ? -21.547 -16.704 -46.224 1.00 17.38 480 LEU A CA 1
ATOM 3743 C C . LEU A 1 504 ? -20.987 -16.935 -47.628 1.00 18.86 480 LEU A C 1
ATOM 3744 O O . LEU A 1 504 ? -19.780 -17.171 -47.794 1.00 22.52 480 LEU A O 1
ATOM 3749 N N . GLN A 1 505 ? -21.864 -16.887 -48.623 1.00 19.86 481 GLN A N 1
ATOM 3750 C CA . GLN A 1 505 ? -21.489 -17.241 -49.984 1.00 23.85 481 GLN A CA 1
ATOM 3751 C C . GLN A 1 505 ? -21.203 -15.993 -50.823 1.00 25.01 481 GLN A C 1
ATOM 3752 O O . GLN A 1 505 ? -21.512 -14.878 -50.406 1.00 23.88 481 GLN A O 1
ATOM 3758 N N . PRO A 1 506 ? -20.632 -16.176 -52.028 1.00 26.58 482 PRO A N 1
ATOM 3759 C CA . PRO A 1 506 ? -20.460 -15.000 -52.888 1.00 26.31 482 PRO A CA 1
ATOM 3760 C C . PRO A 1 506 ? -21.825 -14.486 -53.336 1.00 26.28 482 PRO A C 1
ATOM 3761 O O . PRO A 1 506 ? -22.711 -15.295 -53.625 1.00 26.55 482 PRO A O 1
ATOM 3765 N N . PHE A 1 507 ? -22.002 -13.171 -53.363 1.00 31.15 483 PHE A N 1
ATOM 3766 C CA . PHE A 1 507 ? -23.314 -12.598 -53.637 1.00 27.92 483 PHE A CA 1
ATOM 3767 C C . PHE A 1 507 ? -23.873 -13.080 -54.981 1.00 33.00 483 PHE A C 1
ATOM 3768 O O . PHE A 1 507 ? -25.058 -13.402 -55.093 1.00 27.85 483 PHE A O 1
ATOM 3776 N N . GLU A 1 508 ? -23.017 -13.125 -55.997 1.00 36.05 484 GLU A N 1
ATOM 3777 C CA . GLU A 1 508 ? -23.459 -13.534 -57.328 1.00 38.23 484 GLU A CA 1
ATOM 3778 C C . GLU A 1 508 ? -24.056 -14.934 -57.318 1.00 35.06 484 GLU A C 1
ATOM 3779 O O . GLU A 1 508 ? -25.054 -15.199 -57.979 1.00 41.13 484 GLU A O 1
ATOM 3785 N N . GLN A 1 509 ? -23.462 -15.816 -56.524 1.00 35.89 485 GLN A N 1
ATOM 3786 C CA . GLN A 1 509 ? -23.911 -17.199 -56.448 1.00 33.55 485 GLN A CA 1
ATOM 3787 C C . GLN A 1 509 ? -25.301 -17.363 -55.804 1.00 36.76 485 GLN A C 1
ATOM 3788 O O . GLN A 1 509 ? -26.046 -18.274 -56.171 1.00 32.43 485 GLN A O 1
ATOM 3794 N N . VAL A 1 510 ? -25.662 -16.489 -54.861 1.00 29.96 486 VAL A N 1
ATOM 3795 C CA . VAL A 1 510 ? -26.917 -16.663 -54.123 1.00 27.10 486 VAL A CA 1
ATOM 3796 C C . VAL A 1 510 ? -27.982 -15.613 -54.443 1.00 28.06 486 VAL A C 1
ATOM 3797 O O . VAL A 1 510 ? -29.115 -15.706 -53.961 1.00 26.56 486 VAL A O 1
ATOM 3801 N N . LYS A 1 511 ? -27.611 -14.623 -55.252 1.00 26.83 487 LYS A N 1
ATOM 3802 C CA . LYS A 1 511 ? -28.486 -13.496 -55.580 1.00 31.28 487 LYS A CA 1
ATOM 3803 C C . LYS A 1 511 ? -29.926 -13.878 -55.919 1.00 32.42 487 LYS A C 1
ATOM 3804 O O . LYS A 1 511 ? -30.877 -13.317 -55.370 1.00 29.13 487 LYS A O 1
ATOM 3807 N N . ASN A 1 512 ? -30.088 -14.825 -56.837 1.00 35.63 488 ASN A N 1
ATOM 3808 C CA . ASN A 1 512 ? -31.420 -15.198 -57.290 1.00 35.41 488 ASN A CA 1
ATOM 3809 C C . ASN A 1 512 ? -32.211 -15.887 -56.182 1.00 29.91 488 ASN A C 1
ATOM 3810 O O . ASN A 1 512 ? -33.398 -15.631 -56.019 1.00 30.21 488 ASN A O 1
ATOM 3815 N N . LYS A 1 513 ? -31.554 -16.768 -55.430 1.00 30.52 489 LYS A N 1
ATOM 3816 C CA . LYS A 1 513 ? -32.207 -17.454 -54.316 1.00 29.90 489 LYS A CA 1
ATOM 3817 C C . LYS A 1 513 ? -32.661 -16.438 -53.270 1.00 27.27 489 LYS A C 1
ATOM 3818 O O . LYS A 1 513 ? -33.764 -16.523 -52.722 1.00 26.45 489 LYS A O 1
ATOM 3822 N N . LEU A 1 514 ? -31.788 -15.474 -53.006 1.00 31.27 490 LEU A N 1
ATOM 3823 C CA . LEU A 1 514 ? -32.043 -14.445 -52.004 1.00 31.05 490 LEU A CA 1
ATOM 3824 C C . LEU A 1 514 ? -33.213 -13.547 -52.405 1.00 26.62 490 LEU A C 1
ATOM 3825 O O . LEU A 1 514 ? -34.055 -13.208 -51.580 1.00 25.24 490 LEU A O 1
ATOM 3830 N N . LYS A 1 515 ? -33.263 -13.170 -53.681 1.00 26.82 491 LYS A N 1
ATOM 3831 C CA . LYS A 1 515 ? -34.347 -12.337 -54.193 1.00 26.92 491 LYS A CA 1
ATOM 3832 C C . LYS A 1 515 ? -35.701 -13.033 -54.033 1.00 25.67 491 LYS A C 1
ATOM 3833 O O . LYS A 1 515 ? -36.685 -12.411 -53.651 1.00 27.21 491 LYS A O 1
ATOM 3839 N N . ALA A 1 516 ? -35.738 -14.332 -54.322 1.00 28.73 492 ALA A N 1
ATOM 3840 C CA . ALA A 1 516 ? -36.965 -15.111 -54.194 1.00 27.09 492 ALA A CA 1
ATOM 3841 C C . ALA A 1 516 ? -37.480 -15.138 -52.754 1.00 27.23 492 ALA A C 1
ATOM 3842 O O . ALA A 1 516 ? -38.686 -15.049 -52.515 1.00 26.86 492 ALA A O 1
ATOM 3844 N N . VAL A 1 517 ? -36.560 -15.251 -51.796 1.00 25.99 493 VAL A N 1
ATOM 3845 C CA . VAL A 1 517 ? -36.925 -15.258 -50.385 1.00 23.04 493 VAL A CA 1
ATOM 3846 C C . VAL A 1 517 ? -37.373 -13.865 -49.944 1.00 24.30 493 VAL A C 1
ATOM 3847 O O . VAL A 1 517 ? -38.265 -13.725 -49.121 1.00 29.25 493 VAL A O 1
ATOM 3851 N N . LEU A 1 518 ? -36.762 -12.829 -50.503 1.00 27.49 494 LEU A N 1
ATOM 3852 C CA . LEU A 1 518 ? -37.188 -11.463 -50.202 1.00 25.25 494 LEU A CA 1
ATOM 3853 C C . LEU A 1 518 ? -38.632 -11.242 -50.592 1.00 28.26 494 LEU A C 1
ATOM 3854 O O . LEU A 1 518 ? -39.332 -10.421 -49.996 1.00 25.37 494 LEU A O 1
ATOM 3859 N N . LEU A 1 519 ? -39.069 -11.981 -51.607 1.00 28.31 495 LEU A N 1
ATOM 3860 C CA . LEU A 1 519 ? -40.433 -11.874 -52.106 1.00 29.42 495 LEU A CA 1
ATOM 3861 C C . LEU A 1 519 ? -41.331 -12.956 -51.513 1.00 32.79 495 LEU A C 1
ATOM 3862 O O . LEU A 1 519 ? -42.482 -13.090 -51.914 1.00 37.26 495 LEU A O 1
ATOM 3867 N N . SER A 1 520 ? -40.801 -13.721 -50.562 1.00 30.40 496 SER A N 1
ATOM 3868 C CA . SER A 1 520 ? -41.545 -14.834 -49.959 1.00 31.08 496 SER A CA 1
ATOM 3869 C C . SER A 1 520 ? -42.836 -14.380 -49.270 1.00 31.76 496 SER A C 1
ATOM 3870 O O . SER A 1 520 ? -42.928 -13.260 -48.774 1.00 30.49 496 SER A O 1
ATOM 3873 N N . ASN A 1 521 ? -43.827 -15.263 -49.226 1.00 29.70 497 ASN A N 1
ATOM 3874 C CA . ASN A 1 521 ? -45.036 -14.998 -48.455 1.00 31.50 497 ASN A CA 1
ATOM 3875 C C . ASN A 1 521 ? -44.832 -15.295 -46.971 1.00 27.47 497 ASN A C 1
ATOM 3876 O O . ASN A 1 521 ? -45.713 -15.031 -46.156 1.00 25.84 497 ASN A O 1
ATOM 3881 N N . GLU A 1 522 ? -43.678 -15.869 -46.631 1.00 29.06 498 GLU A N 1
ATOM 3882 C CA . GLU A 1 522 ? -43.350 -16.196 -45.239 1.00 25.24 498 GLU A CA 1
ATOM 3883 C C . GLU A 1 522 ? -42.585 -15.038 -44.593 1.00 24.33 498 GLU A C 1
ATOM 3884 O O . GLU A 1 522 ? -41.420 -14.786 -44.948 1.00 19.25 498 GLU A O 1
ATOM 3890 N N . GLN A 1 523 ? -43.225 -14.365 -43.639 1.00 20.02 499 GLN A N 1
ATOM 3891 C CA . GLN A 1 523 ? -42.670 -13.146 -43.045 1.00 19.64 499 GLN A CA 1
ATOM 3892 C C . GLN A 1 523 ? -41.292 -13.344 -42.394 1.00 16.13 499 GLN A C 1
ATOM 3893 O O . GLN A 1 523 ? -40.462 -12.432 -42.427 1.00 17.26 499 GLN A O 1
ATOM 3899 N N . TRP A 1 524 ? -41.033 -14.516 -41.820 1.00 15.46 500 TRP A N 1
ATOM 3900 C CA . TRP A 1 524 ? -39.758 -14.704 -41.112 1.00 14.96 500 TRP A CA 1
ATOM 3901 C C . TRP A 1 524 ? -38.667 -15.173 -42.072 1.00 17.97 500 TRP A C 1
ATOM 3902 O O . TRP A 1 524 ? -37.476 -15.086 -41.774 1.00 15.98 500 TRP A O 1
ATOM 3913 N N . GLU A 1 525 ? -39.072 -15.663 -43.235 1.00 16.72 501 GLU A N 1
ATOM 3914 C CA . GLU A 1 525 ? -38.111 -15.898 -44.305 1.00 15.08 501 GLU A CA 1
ATOM 3915 C C . GLU A 1 525 ? -37.652 -14.567 -44.890 1.00 17.14 501 GLU A C 1
ATOM 3916 O O . GLU A 1 525 ? -36.461 -14.381 -45.169 1.00 18.28 501 GLU A O 1
ATOM 3922 N N . ARG A 1 526 ? -38.592 -13.641 -45.090 1.00 16.68 502 ARG A N 1
ATOM 3923 C CA . ARG A 1 526 ? -38.231 -12.287 -45.513 1.00 17.47 502 ARG A CA 1
ATOM 3924 C C . ARG A 1 526 ? -37.334 -11.643 -44.463 1.00 17.28 502 ARG A C 1
ATOM 3925 O O . ARG A 1 526 ? -36.393 -10.941 -44.803 1.00 15.08 502 ARG A O 1
ATOM 3933 N N . TYR A 1 527 ? -37.645 -11.877 -43.191 1.00 17.88 503 TYR A N 1
ATOM 3934 C CA . TYR A 1 527 ? -36.804 -11.353 -42.116 1.00 17.30 503 TYR A CA 1
ATOM 3935 C C . TYR A 1 527 ? -35.369 -11.831 -42.274 1.00 15.29 503 TYR A C 1
ATOM 3936 O O . TYR A 1 527 ? -34.444 -11.030 -42.345 1.00 14.18 503 TYR A O 1
ATOM 3945 N N . TRP A 1 528 ? -35.175 -13.135 -42.355 1.00 14.39 504 TRP A N 1
ATOM 3946 C CA . TRP A 1 528 ? -33.807 -13.641 -42.457 1.00 14.75 504 TRP A CA 1
ATOM 3947 C C . TRP A 1 528 ? -33.132 -13.277 -43.791 1.00 14.88 504 TRP A C 1
ATOM 3948 O O . TRP A 1 528 ? -31.910 -13.111 -43.844 1.00 14.55 504 TRP A O 1
ATOM 3959 N N . ALA A 1 529 ? -33.913 -13.104 -44.855 1.00 14.22 505 ALA A N 1
ATOM 3960 C CA . ALA A 1 529 ? -33.340 -12.626 -46.116 1.00 16.30 505 ALA A CA 1
ATOM 3961 C C . ALA A 1 529 ? -32.830 -11.186 -45.984 1.00 16.16 505 ALA A C 1
ATOM 3962 O O . ALA A 1 529 ? -31.765 -10.834 -46.508 1.00 15.82 505 ALA A O 1
ATOM 3964 N N . MET A 1 530 ? -33.592 -10.349 -45.290 1.00 16.02 506 MET A N 1
ATOM 3965 C CA . MET A 1 530 ? -33.143 -8.973 -45.083 1.00 15.90 506 MET A CA 1
ATOM 3966 C C . MET A 1 530 ? -31.871 -8.957 -44.237 1.00 14.47 506 MET A C 1
ATOM 3967 O O . MET A 1 530 ? -30.962 -8.179 -44.493 1.00 15.62 506 MET A O 1
ATOM 3972 N N . ASN A 1 531 ? -31.786 -9.854 -43.266 1.00 14.80 507 ASN A N 1
ATOM 3973 C CA . ASN A 1 531 ? -30.573 -9.932 -42.441 1.00 14.62 507 ASN A CA 1
ATOM 3974 C C . ASN A 1 531 ? -29.349 -10.353 -43.267 1.00 16.67 507 ASN A C 1
ATOM 3975 O O . ASN A 1 531 ? -28.257 -9.799 -43.109 1.00 13.01 507 ASN A O 1
ATOM 3980 N N . ALA A 1 532 ? -29.540 -11.307 -44.176 1.00 15.75 508 ALA A N 1
ATOM 3981 C CA . ALA A 1 532 ? -28.471 -11.687 -45.093 1.00 14.34 508 ALA A CA 1
ATOM 3982 C C . ALA A 1 532 ? -28.075 -10.506 -45.997 1.00 14.88 508 ALA A C 1
ATOM 3983 O O . ALA A 1 532 ? -26.891 -10.282 -46.257 1.00 13.94 508 ALA A O 1
ATOM 3985 N N . VAL A 1 533 ? -29.065 -9.748 -46.468 1.00 15.45 509 VAL A N 1
ATOM 3986 C CA . VAL A 1 533 ? -28.819 -8.568 -47.298 1.00 15.24 509 VAL A CA 1
ATOM 3987 C C . VAL A 1 533 ? -28.044 -7.493 -46.529 1.00 17.94 509 VAL A C 1
ATOM 3988 O O . VAL A 1 533 ? -27.149 -6.836 -47.080 1.00 17.12 509 VAL A O 1
ATOM 3992 N N . LEU A 1 534 ? -28.404 -7.308 -45.261 1.00 15.61 510 LEU A N 1
ATOM 3993 C CA . LEU A 1 534 ? -27.681 -6.396 -44.387 1.00 16.00 510 LEU A CA 1
ATOM 3994 C C . LEU A 1 534 ? -26.226 -6.844 -44.209 1.00 17.12 510 LEU A C 1
ATOM 3995 O O . LEU A 1 534 ? -25.316 -6.017 -44.193 1.00 16.56 510 LEU A O 1
ATOM 4000 N N . ALA A 1 535 ? -26.016 -8.155 -44.101 1.00 16.45 511 ALA A N 1
ATOM 4001 C CA . ALA A 1 535 ? -24.663 -8.689 -43.957 1.00 19.82 511 ALA A CA 1
ATOM 4002 C C . ALA A 1 535 ? -23.845 -8.367 -45.211 1.00 21.29 511 ALA A C 1
ATOM 4003 O O . ALA A 1 535 ? -22.689 -7.962 -45.135 1.00 23.25 511 ALA A O 1
ATOM 4005 N N . PHE A 1 536 ? -24.461 -8.549 -46.367 1.00 18.23 512 PHE A N 1
ATOM 4006 C CA . PHE A 1 536 ? -23.814 -8.251 -47.631 1.00 21.31 512 PHE A CA 1
ATOM 4007 C C . PHE A 1 536 ? -23.507 -6.759 -47.797 1.00 24.42 512 PHE A C 1
ATOM 4008 O O . PHE A 1 536 ? -22.511 -6.391 -48.417 1.00 27.87 512 PHE A O 1
ATOM 4016 N N . GLY A 1 537 ? -24.367 -5.901 -47.255 1.00 22.85 513 GLY A N 1
ATOM 4017 C CA . GLY A 1 537 ? -24.166 -4.466 -47.361 1.00 20.63 513 GLY A CA 1
ATOM 4018 C C . GLY A 1 537 ? -24.252 -3.947 -48.787 1.00 26.77 513 GLY A C 1
ATOM 4019 O O . GLY A 1 537 ? -25.223 -4.225 -49.501 1.00 28.45 513 GLY A O 1
ATOM 4020 N N . ASP A 1 538 ? -23.246 -3.178 -49.204 1.00 25.42 514 ASP A N 1
ATOM 4021 C CA . ASP A 1 538 ? -23.271 -2.556 -50.529 1.00 30.45 514 ASP A CA 1
ATOM 4022 C C . ASP A 1 538 ? -23.306 -3.590 -51.657 1.00 27.31 514 ASP A C 1
ATOM 4023 O O . ASP A 1 538 ? -23.797 -3.298 -52.747 1.00 30.94 514 ASP A O 1
ATOM 4028 N N . LYS A 1 539 ? -22.828 -4.806 -51.390 1.00 30.00 515 LYS A N 1
ATOM 4029 C CA . LYS A 1 539 ? -22.824 -5.862 -52.411 1.00 29.94 515 LYS A CA 1
ATOM 4030 C C . LYS A 1 539 ? -24.233 -6.240 -52.883 1.00 32.13 515 LYS A C 1
ATOM 4031 O O . LYS A 1 539 ? -24.396 -6.850 -53.942 1.00 31.45 515 LYS A O 1
ATOM 4037 N N . ALA A 1 540 ? -25.248 -5.878 -52.104 1.00 26.81 516 ALA A N 1
ATOM 4038 C CA . ALA A 1 540 ? -26.625 -6.206 -52.457 1.00 28.07 516 ALA A CA 1
ATOM 4039 C C . ALA A 1 540 ? -27.411 -5.000 -52.975 1.00 28.11 516 ALA A C 1
ATOM 4040 O O . ALA A 1 540 ? -28.641 -5.039 -53.010 1.00 27.57 516 ALA A O 1
ATOM 4042 N N . ASN A 1 541 ? -26.707 -3.946 -53.392 1.00 29.64 517 ASN A N 1
ATOM 4043 C CA . ASN A 1 541 ? -27.353 -2.698 -53.834 1.00 31.26 517 ASN A CA 1
ATOM 4044 C C . ASN A 1 541 ? -28.425 -2.878 -54.916 1.00 32.07 517 ASN A C 1
ATOM 4045 O O . ASN A 1 541 ? -29.383 -2.107 -54.977 1.00 32.04 517 ASN A O 1
ATOM 4047 N N . GLU A 1 542 ? -28.284 -3.896 -55.762 1.00 33.33 518 GLU A N 1
ATOM 4048 C CA . GLU A 1 542 ? -29.254 -4.085 -56.843 1.00 33.48 518 GLU A CA 1
ATOM 4049 C C . GLU A 1 542 ? -30.647 -4.435 -56.321 1.00 36.19 518 GLU A C 1
ATOM 4050 O O . GLU A 1 542 ? -31.624 -4.339 -57.064 1.00 32.92 518 GLU A O 1
ATOM 4056 N N . PHE A 1 543 ? -30.739 -4.808 -55.040 1.00 30.28 519 PHE A N 1
ATOM 4057 C CA . PHE A 1 543 ? -32.017 -5.148 -54.421 1.00 29.92 519 PHE A CA 1
ATOM 4058 C C . PHE A 1 543 ? -32.755 -3.910 -53.907 1.00 29.48 519 PHE A C 1
ATOM 4059 O O . PHE A 1 543 ? -33.825 -4.029 -53.296 1.00 29.70 519 PHE A O 1
ATOM 4067 N N . LEU A 1 544 ? -32.174 -2.731 -54.127 1.00 25.65 520 LEU A N 1
ATOM 4068 C CA . LEU A 1 544 ? -32.760 -1.479 -53.651 1.00 30.09 520 LEU A CA 1
ATOM 4069 C C . LEU A 1 544 ? -34.273 -1.330 -53.883 1.00 30.68 520 LEU A C 1
ATOM 4070 O O . LEU A 1 544 ? -34.986 -0.952 -52.953 1.00 29.32 520 LEU A O 1
ATOM 4075 N N . PRO A 1 545 ? -34.777 -1.642 -55.104 1.00 33.68 521 PRO A N 1
ATOM 4076 C CA . PRO A 1 545 ? -36.233 -1.489 -55.297 1.00 30.70 521 PRO A CA 1
ATOM 4077 C C . PRO A 1 545 ? -37.065 -2.430 -54.421 1.00 28.06 521 PRO A C 1
ATOM 4078 O O . PRO A 1 545 ? -38.133 -2.047 -53.935 1.00 23.42 521 PRO A O 1
ATOM 4082 N N . ILE A 1 546 ? -36.579 -3.656 -54.244 1.00 25.69 522 ILE A N 1
ATOM 4083 C CA . ILE A 1 546 ? -37.254 -4.637 -53.412 1.00 28.29 522 ILE A CA 1
ATOM 4084 C C . ILE A 1 546 ? -37.228 -4.207 -51.950 1.00 23.49 522 ILE A C 1
ATOM 4085 O O . ILE A 1 546 ? -38.222 -4.317 -51.248 1.00 23.74 522 ILE A O 1
ATOM 4090 N N . ILE A 1 547 ? -36.081 -3.701 -51.510 1.00 25.95 523 ILE A N 1
ATOM 4091 C CA . ILE A 1 547 ? -35.920 -3.224 -50.141 1.00 25.13 523 ILE A CA 1
ATOM 4092 C C . ILE A 1 547 ? -36.826 -2.021 -49.854 1.00 25.93 523 ILE A C 1
ATOM 4093 O O . ILE A 1 547 ? -37.474 -1.962 -48.804 1.00 23.75 523 ILE A O 1
ATOM 4098 N N . GLU A 1 548 ? -36.886 -1.067 -50.787 1.00 26.62 524 GLU A N 1
ATOM 4099 C CA . GLU A 1 548 ? -37.788 0.074 -50.627 1.00 27.05 524 GLU A CA 1
ATOM 4100 C C . GLU A 1 548 ? -39.229 -0.395 -50.454 1.00 23.39 524 GLU A C 1
ATOM 4101 O O . GLU A 1 548 ? -39.968 0.153 -49.637 1.00 26.67 524 GLU A O 1
ATOM 4107 N N . LYS A 1 549 ? -39.626 -1.415 -51.212 1.00 25.63 525 LYS A N 1
ATOM 4108 C CA . LYS A 1 549 ? -40.999 -1.913 -51.121 1.00 23.58 525 LYS A CA 1
ATOM 4109 C C . LYS A 1 549 ? -41.246 -2.596 -49.766 1.00 26.85 525 LYS A C 1
ATOM 4110 O O . LYS A 1 549 ? -42.319 -2.455 -49.160 1.00 27.25 525 LYS A O 1
ATOM 4113 N N . ILE A 1 550 ? -40.249 -3.327 -49.283 1.00 24.85 526 ILE A N 1
ATOM 4114 C CA . ILE A 1 550 ? -40.339 -3.887 -47.944 1.00 24.04 526 ILE A CA 1
ATOM 4115 C C . ILE A 1 550 ? -40.489 -2.749 -46.936 1.00 24.94 526 ILE A C 1
ATOM 4116 O O . ILE A 1 550 ? -41.355 -2.791 -46.066 1.00 22.28 526 ILE A O 1
ATOM 4121 N N . ARG A 1 551 ? -39.642 -1.730 -47.074 1.00 24.74 527 ARG A N 1
ATOM 4122 C CA . ARG A 1 551 ? -39.674 -0.555 -46.196 1.00 22.56 527 ARG A CA 1
ATOM 4123 C C . ARG A 1 551 ? -41.055 0.096 -46.117 1.00 28.41 527 ARG A C 1
ATOM 4124 O O . ARG A 1 551 ? -41.520 0.456 -45.036 1.00 23.98 527 ARG A O 1
ATOM 4132 N N . GLN A 1 552 ? -41.710 0.254 -47.264 1.00 29.68 528 GLN A N 1
ATOM 4133 C CA . GLN A 1 552 ? -42.977 0.982 -47.291 1.00 29.77 528 GLN A CA 1
ATOM 4134 C C . GLN A 1 552 ? -44.163 0.113 -46.849 1.00 29.71 528 GLN A C 1
ATOM 4135 O O . GLN A 1 552 ? -45.071 0.603 -46.172 1.00 32.70 528 GLN A O 1
ATOM 4141 N N . SER A 1 553 ? -44.157 -1.174 -47.195 1.00 28.53 529 SER A N 1
ATOM 4142 C CA . SER A 1 553 ? -45.411 -1.929 -47.151 1.00 27.76 529 SER A CA 1
ATOM 4143 C C . SER A 1 553 ? -45.429 -3.280 -46.446 1.00 30.25 529 SER A C 1
ATOM 4144 O O . SER A 1 553 ? -46.505 -3.874 -46.326 1.00 27.24 529 SER A O 1
ATOM 4147 N N . ASP A 1 554 ? -44.288 -3.764 -45.949 1.00 26.27 530 ASP A N 1
ATOM 4148 C CA . ASP A 1 554 ? -44.278 -5.098 -45.346 1.00 21.36 530 ASP A CA 1
ATOM 4149 C C . ASP A 1 554 ? -45.272 -5.164 -44.186 1.00 23.77 530 ASP A C 1
ATOM 4150 O O . ASP A 1 554 ? -45.392 -4.223 -43.416 1.00 24.46 530 ASP A O 1
ATOM 4155 N N . ILE A 1 555 ? -46.024 -6.259 -44.093 1.00 23.62 531 ILE A N 1
ATOM 4156 C CA . ILE A 1 555 ? -46.979 -6.425 -42.998 1.00 25.88 531 ILE A CA 1
ATOM 4157 C C . ILE A 1 555 ? -46.269 -6.546 -41.643 1.00 28.79 531 ILE A C 1
ATOM 4158 O O . ILE A 1 555 ? -46.864 -6.308 -40.591 1.00 23.30 531 ILE A O 1
ATOM 4163 N N . ASN A 1 556 ? -44.990 -6.912 -41.691 1.00 24.12 532 ASN A N 1
ATOM 4164 C CA . ASN A 1 556 ? -44.169 -7.147 -40.501 1.00 20.95 532 ASN A CA 1
ATOM 4165 C C . ASN A 1 556 ? -43.305 -5.917 -40.205 1.00 19.07 532 ASN A C 1
ATOM 4166 O O . ASN A 1 556 ? -42.508 -5.497 -41.045 1.00 17.28 532 ASN A O 1
ATOM 4171 N N . LEU A 1 557 ? -43.483 -5.320 -39.029 1.00 17.90 533 LEU A N 1
ATOM 4172 C CA . LEU A 1 557 ? -42.852 -4.029 -38.744 1.00 17.28 533 LEU A CA 1
ATOM 4173 C C . LEU A 1 557 ? -41.350 -4.158 -38.499 1.00 17.40 533 LEU A C 1
ATOM 4174 O O . LEU A 1 557 ? -40.600 -3.207 -38.726 1.00 16.43 533 LEU A O 1
ATOM 4179 N N . ILE A 1 558 ? -40.913 -5.331 -38.042 1.00 19.78 534 ILE A N 1
ATOM 4180 C CA . ILE A 1 558 ? -39.478 -5.581 -37.893 1.00 17.62 534 ILE A CA 1
ATOM 4181 C C . ILE A 1 558 ? -38.848 -5.658 -39.278 1.00 17.11 534 ILE A C 1
ATOM 4182 O O . ILE A 1 558 ? -37.766 -5.112 -39.503 1.00 15.66 534 ILE A O 1
ATOM 4187 N N . ASN A 1 559 ? -39.536 -6.303 -40.223 1.00 16.39 535 ASN A N 1
ATOM 4188 C CA . ASN A 1 559 ? -39.043 -6.343 -41.599 1.00 16.29 535 ASN A CA 1
ATOM 4189 C C . ASN A 1 559 ? -38.904 -4.936 -42.179 1.00 16.79 535 ASN A C 1
ATOM 4190 O O . ASN A 1 559 ? -37.904 -4.622 -42.828 1.00 17.20 535 ASN A O 1
ATOM 4195 N N . ARG A 1 560 ? -39.900 -4.088 -41.948 1.00 19.43 536 ARG A N 1
ATOM 4196 C CA . ARG A 1 560 ? -39.804 -2.700 -42.401 1.00 16.33 536 ARG A CA 1
ATOM 4197 C C . ARG A 1 560 ? -38.568 -2.035 -41.806 1.00 18.77 536 ARG A C 1
ATOM 4198 O O . ARG A 1 560 ? -37.835 -1.322 -42.487 1.00 16.87 536 ARG A O 1
ATOM 4206 N N . SER A 1 561 ? -38.351 -2.285 -40.520 1.00 17.16 537 SER A N 1
ATOM 4207 C CA . SER A 1 561 ? -37.221 -1.710 -39.801 1.00 15.45 537 SER A CA 1
ATOM 4208 C C . SER A 1 561 ? -35.868 -2.192 -40.350 1.00 17.23 537 SER A C 1
ATOM 4209 O O . SER A 1 561 ? -34.917 -1.406 -40.429 1.00 16.65 537 SER A O 1
ATOM 4212 N N . ARG A 1 562 ? -35.774 -3.470 -40.735 1.00 13.87 538 ARG A N 1
ATOM 4213 C CA . ARG A 1 562 ? -34.545 -3.989 -41.360 1.00 13.54 538 ARG A CA 1
ATOM 4214 C C . ARG A 1 562 ? -34.282 -3.268 -42.677 1.00 18.97 538 ARG A C 1
ATOM 4215 O O . ARG A 1 562 ? -33.144 -2.911 -42.981 1.00 16.30 538 ARG A O 1
ATOM 4223 N N . ALA A 1 563 ? -35.333 -3.063 -43.469 1.00 14.39 539 ALA A N 1
ATOM 4224 C CA . ALA A 1 563 ? -35.188 -2.344 -44.734 1.00 17.42 539 ALA A CA 1
ATOM 4225 C C . ALA A 1 563 ? -34.742 -0.905 -44.506 1.00 15.14 539 ALA A C 1
ATOM 4226 O O . ALA A 1 563 ? -33.842 -0.412 -45.189 1.00 17.75 539 ALA A O 1
ATOM 4228 N N . ILE A 1 564 ? -35.369 -0.238 -43.542 1.00 14.93 540 ILE A N 1
ATOM 4229 C CA . ILE A 1 564 ? -34.980 1.125 -43.173 1.00 16.66 540 ILE A CA 1
ATOM 4230 C C . ILE A 1 564 ? -33.519 1.151 -42.729 1.00 17.88 540 ILE A C 1
ATOM 4231 O O . ILE A 1 564 ? -32.743 2.038 -43.105 1.00 18.39 540 ILE A O 1
ATOM 4236 N N . GLN A 1 565 ? -33.151 0.153 -41.937 1.00 13.94 541 GLN A N 1
ATOM 4237 C CA . GLN A 1 565 ? -31.784 0.020 -41.437 1.00 14.69 541 GLN A CA 1
ATOM 4238 C C . GLN A 1 565 ? -30.797 -0.130 -42.585 1.00 16.57 541 GLN A C 1
ATOM 4239 O O . GLN A 1 565 ? -29.760 0.540 -42.611 1.00 18.39 541 GLN A O 1
ATOM 4245 N N . TYR A 1 566 ? -31.124 -0.998 -43.549 1.00 15.89 542 TYR A N 1
ATOM 4246 C CA . TYR A 1 566 ? -30.247 -1.180 -44.702 1.00 17.61 542 TYR A CA 1
ATOM 4247 C C . TYR A 1 566 ? -30.035 0.143 -45.450 1.00 18.41 542 TYR A C 1
ATOM 4248 O O . TYR A 1 566 ? -28.904 0.508 -45.791 1.00 20.44 542 TYR A O 1
ATOM 4257 N N . LEU A 1 567 ? -31.124 0.841 -45.734 1.00 18.28 543 LEU A N 1
ATOM 4258 C CA . LEU A 1 567 ? -31.053 2.074 -46.513 1.00 21.46 543 LEU A CA 1
ATOM 4259 C C . LEU A 1 567 ? -30.341 3.197 -45.740 1.00 23.49 543 LEU A C 1
ATOM 4260 O O . LEU A 1 567 ? -29.689 4.055 -46.334 1.00 23.85 543 LEU A O 1
ATOM 4265 N N . ALA A 1 568 ? -30.455 3.187 -44.415 1.00 21.95 544 ALA A N 1
ATOM 4266 C CA . ALA A 1 568 ? -29.773 4.193 -43.601 1.00 18.86 544 ALA A CA 1
ATOM 4267 C C . ALA A 1 568 ? -28.271 3.932 -43.610 1.00 20.96 544 ALA A C 1
ATOM 4268 O O . ALA A 1 568 ? -27.468 4.854 -43.687 1.00 19.53 544 ALA A O 1
ATOM 4270 N N . LEU A 1 569 ? -27.897 2.659 -43.547 1.00 17.62 545 LEU A N 1
ATOM 4271 C CA . LEU A 1 569 ? -26.490 2.291 -43.467 1.00 19.66 545 LEU A CA 1
ATOM 4272 C C . LEU A 1 569 ? -25.817 2.402 -44.824 1.00 23.06 545 LEU A C 1
ATOM 4273 O O . LEU A 1 569 ? -24.628 2.686 -44.898 1.00 24.33 545 LEU A O 1
ATOM 4278 N N . ASN A 1 570 ? -26.575 2.167 -45.894 1.00 21.19 546 ASN A N 1
ATOM 4279 C CA . ASN A 1 570 ? -25.992 2.054 -47.237 1.00 27.95 546 ASN A CA 1
ATOM 4280 C C . ASN A 1 570 ? -26.457 3.103 -48.264 1.00 29.29 546 ASN A C 1
ATOM 4281 O O . ASN A 1 570 ? -25.834 3.253 -49.314 1.00 34.53 546 ASN A O 1
ATOM 4286 N N . ASN A 1 571 ? -27.541 3.821 -47.984 1.00 29.20 547 ASN A N 1
ATOM 4287 C CA . ASN A 1 571 ? -28.097 4.726 -48.990 1.00 30.92 547 ASN A CA 1
ATOM 4288 C C . ASN A 1 571 ? -28.479 6.117 -48.486 1.00 31.52 547 ASN A C 1
ATOM 4289 O O . ASN A 1 571 ? -29.335 6.773 -49.070 1.00 31.03 547 ASN A O 1
ATOM 4294 N N . GLY A 1 572 ? -27.841 6.558 -47.405 1.00 31.09 548 GLY A N 1
ATOM 4295 C CA . GLY A 1 572 ? -28.011 7.910 -46.893 1.00 29.48 548 GLY A CA 1
ATOM 4296 C C . GLY A 1 572 ? -29.385 8.287 -46.363 1.00 31.96 548 GLY A C 1
ATOM 4297 O O . GLY A 1 572 ? -29.643 9.453 -46.063 1.00 32.09 548 GLY A O 1
ATOM 4298 N N . VAL A 1 573 ? -30.273 7.307 -46.245 1.00 26.53 549 VAL A N 1
ATOM 4299 C CA . VAL A 1 573 ? -31.603 7.549 -45.703 1.00 24.42 549 VAL A CA 1
ATOM 4300 C C . VAL A 1 573 ? -31.540 7.945 -44.230 1.00 25.56 549 VAL A C 1
ATOM 4301 O O . VAL A 1 573 ? -30.739 7.416 -43.468 1.00 28.06 549 VAL A O 1
ATOM 4305 N N . SER A 1 574 ? -32.351 8.922 -43.844 1.00 26.46 550 SER A N 1
ATOM 4306 C CA . SER A 1 574 ? -32.425 9.329 -42.446 1.00 26.76 550 SER A CA 1
ATOM 4307 C C . SER A 1 574 ? -33.548 8.567 -41.739 1.00 27.98 550 SER A C 1
ATOM 4308 O O . SER A 1 574 ? -34.729 8.811 -41.993 1.00 24.97 550 SER A O 1
ATOM 4311 N N . PRO A 1 575 ? -33.186 7.632 -40.843 1.00 26.06 551 PRO A N 1
ATOM 4312 C CA . PRO A 1 575 ? -34.203 6.698 -40.338 1.00 22.04 551 PRO A CA 1
ATOM 4313 C C . PRO A 1 575 ? -35.007 7.169 -39.134 1.00 20.41 551 PRO A C 1
ATOM 4314 O O . PRO A 1 575 ? -35.899 6.425 -38.722 1.00 22.06 551 PRO A O 1
ATOM 4318 N N . GLN A 1 576 ? -34.686 8.325 -38.549 1.00 20.91 552 GLN A N 1
ATOM 4319 C CA . GLN A 1 576 ? -35.276 8.723 -37.269 1.00 19.91 552 GLN A CA 1
ATOM 4320 C C . GLN A 1 576 ? -36.808 8.732 -37.254 1.00 22.07 552 GLN A C 1
ATOM 4321 O O . GLN A 1 576 ? -37.429 8.091 -36.413 1.00 21.95 552 GLN A O 1
ATOM 4327 N N . LEU A 1 577 ? -37.416 9.474 -38.171 1.00 23.14 553 LEU A N 1
ATOM 4328 C CA . LEU A 1 577 ? -38.870 9.656 -38.142 1.00 23.61 553 LEU A CA 1
ATOM 4329 C C . LEU A 1 577 ? -39.615 8.340 -38.288 1.00 19.89 553 LEU A C 1
ATOM 4330 O O . LEU A 1 577 ? -40.504 8.033 -37.489 1.00 20.71 553 LEU A O 1
ATOM 4335 N N . GLU A 1 578 ? -39.230 7.546 -39.284 1.00 21.24 554 GLU A N 1
ATOM 4336 C CA . GLU A 1 578 ? -39.869 6.246 -39.509 1.00 20.71 554 GLU A CA 1
ATOM 4337 C C . GLU A 1 578 ? -39.739 5.305 -38.310 1.00 21.86 554 GLU A C 1
ATOM 4338 O O . GLU A 1 578 ? -40.708 4.655 -37.919 1.00 19.59 554 GLU A O 1
ATOM 4344 N N . LEU A 1 579 ? -38.548 5.211 -37.722 1.00 21.20 555 LEU A N 1
ATOM 4345 C CA . LEU A 1 579 ? -38.382 4.241 -36.633 1.00 18.37 555 LEU A CA 1
ATOM 4346 C C . LEU A 1 579 ? -39.117 4.695 -35.395 1.00 17.71 555 LEU A C 1
ATOM 4347 O O . LEU A 1 579 ? -39.689 3.875 -34.665 1.00 17.40 555 LEU A O 1
ATOM 4352 N N . GLU A 1 580 ? -39.097 6.002 -35.147 1.00 18.36 556 GLU A N 1
ATOM 4353 C CA . GLU A 1 580 ? -39.844 6.566 -34.036 1.00 19.08 556 GLU A CA 1
ATOM 4354 C C . GLU A 1 580 ? -41.323 6.213 -34.156 1.00 21.87 556 GLU A C 1
ATOM 4355 O O . GLU A 1 580 ? -41.944 5.803 -33.172 1.00 19.87 556 GLU A O 1
ATOM 4361 N N . ASP A 1 581 ? -41.875 6.343 -35.363 1.00 22.17 557 ASP A N 1
ATOM 4362 C CA . ASP A 1 581 ? -43.277 5.969 -35.611 1.00 23.34 557 ASP A CA 1
ATOM 4363 C C . ASP A 1 581 ? -43.537 4.464 -35.491 1.00 23.33 557 ASP A C 1
ATOM 4364 O O . ASP A 1 581 ? -44.556 4.044 -34.946 1.00 22.79 557 ASP A O 1
ATOM 4369 N N . LEU A 1 582 ? -42.619 3.650 -36.006 1.00 21.65 558 LEU A N 1
ATOM 4370 C CA . LEU A 1 582 ? -42.804 2.198 -35.980 1.00 21.23 558 LEU A CA 1
ATOM 4371 C C . LEU A 1 582 ? -42.775 1.630 -34.563 1.00 18.87 558 LEU A C 1
ATOM 4372 O O . LEU A 1 582 ? -43.495 0.679 -34.260 1.00 21.56 558 LEU A O 1
ATOM 4377 N N . VAL A 1 583 ? -41.965 2.219 -33.688 1.00 19.27 559 VAL A N 1
ATOM 4378 C CA . VAL A 1 583 ? -41.935 1.790 -32.293 1.00 18.71 559 VAL A CA 1
ATOM 4379 C C . VAL A 1 583 ? -43.314 1.957 -31.639 1.00 20.75 559 VAL A C 1
ATOM 4380 O O . VAL A 1 583 ? -43.749 1.095 -30.861 1.00 21.37 559 VAL A O 1
ATOM 4384 N N . LYS A 1 584 ? -43.972 3.082 -31.920 1.00 22.90 560 LYS A N 1
ATOM 4385 C CA . LYS A 1 584 ? -45.310 3.362 -31.368 1.00 22.33 560 LYS A CA 1
ATOM 4386 C C . LYS A 1 584 ? -46.352 2.393 -31.944 1.00 20.02 560 LYS A C 1
ATOM 4387 O O . LYS A 1 584 ? -47.286 1.965 -31.260 1.00 21.96 560 LYS A O 1
ATOM 4390 N N . GLN A 1 585 ? -46.148 2.026 -33.204 1.00 20.07 561 GLN A N 1
ATOM 4391 C CA . GLN A 1 585 ? -47.047 1.137 -33.929 1.00 23.12 561 GLN A CA 1
ATOM 4392 C C . GLN A 1 585 ? -46.882 -0.341 -33.549 1.00 24.99 561 GLN A C 1
ATOM 4393 O O . GLN A 1 585 ? -47.743 -1.161 -33.862 1.00 21.57 561 GLN A O 1
ATOM 4399 N N . ALA A 1 586 ? -45.760 -0.692 -32.919 1.00 20.55 562 ALA A N 1
ATOM 4400 C CA . ALA A 1 586 ? -45.471 -2.093 -32.572 1.00 15.65 562 ALA A CA 1
ATOM 4401 C C . ALA A 1 586 ? -46.597 -2.747 -31.755 1.00 18.64 562 ALA A C 1
ATOM 4402 O O . ALA A 1 586 ? -47.042 -2.195 -30.745 1.00 20.12 562 ALA A O 1
ATOM 4404 N N . LYS A 1 587 ? -47.042 -3.923 -32.191 1.00 14.92 563 LYS A N 1
ATOM 4405 C CA . LYS A 1 587 ? -48.193 -4.614 -31.597 1.00 17.06 563 LYS A CA 1
ATOM 4406 C C . LYS A 1 587 ? -47.981 -5.057 -30.150 1.00 22.78 563 LYS A C 1
ATOM 4407 O O . LYS A 1 587 ? -48.935 -5.228 -29.396 1.00 20.60 563 LYS A O 1
ATOM 4409 N N . ASP A 1 588 ? -46.728 -5.283 -29.765 1.00 18.25 564 ASP A N 1
ATOM 4410 C CA . ASP A 1 588 ? -46.425 -5.787 -28.431 1.00 21.02 564 ASP A CA 1
ATOM 4411 C C . ASP A 1 588 ? -45.051 -5.266 -27.988 1.00 21.25 564 ASP A C 1
ATOM 4412 O O . ASP A 1 588 ? -44.307 -4.732 -28.812 1.00 19.97 564 ASP A O 1
ATOM 4417 N N . PRO A 1 589 ? -44.731 -5.381 -26.689 1.00 20.05 565 PRO A N 1
ATOM 4418 C CA . PRO A 1 589 ? -43.463 -4.820 -26.204 1.00 15.98 565 PRO A CA 1
ATOM 4419 C C . PRO A 1 589 ? -42.214 -5.390 -26.888 1.00 18.15 565 PRO A C 1
ATOM 4420 O O . PRO A 1 589 ? -41.304 -4.618 -27.193 1.00 16.20 565 PRO A O 1
ATOM 4424 N N . LEU A 1 590 ? -42.161 -6.705 -27.098 1.00 16.84 566 LEU A N 1
ATOM 4425 C CA . LEU A 1 590 ? -40.947 -7.310 -27.640 1.00 16.48 566 LEU A CA 1
ATOM 4426 C C . LEU A 1 590 ? -40.709 -6.836 -29.057 1.00 17.65 566 LEU A C 1
ATOM 4427 O O . LEU A 1 590 ? -39.566 -6.654 -29.471 1.00 15.75 566 LEU A O 1
ATOM 4432 N N . THR A 1 591 ? -41.786 -6.634 -29.818 1.00 15.65 567 THR A N 1
ATOM 4433 C CA . THR A 1 591 ? -41.629 -6.088 -31.160 1.00 14.91 567 THR A CA 1
ATOM 4434 C C . THR A 1 591 ? -41.040 -4.679 -31.082 1.00 14.44 567 THR A C 1
ATOM 4435 O O . THR A 1 591 ? -40.122 -4.325 -31.837 1.00 14.15 567 THR A O 1
ATOM 4439 N N . ALA A 1 592 ? -41.559 -3.868 -30.170 1.00 13.34 568 ALA A N 1
ATOM 4440 C CA . ALA A 1 592 ? -41.027 -2.518 -29.985 1.00 17.59 568 ALA A CA 1
ATOM 4441 C C . ALA A 1 592 ? -39.542 -2.575 -29.575 1.00 13.54 568 ALA A C 1
ATOM 4442 O O . ALA A 1 592 ? -38.717 -1.779 -30.026 1.00 13.66 568 ALA A O 1
ATOM 4444 N N . LEU A 1 593 ? -39.232 -3.501 -28.678 1.00 13.50 569 LEU A N 1
ATOM 4445 C CA . LEU A 1 593 ? -37.865 -3.638 -28.198 1.00 13.57 569 LEU A CA 1
ATOM 4446 C C . LEU A 1 593 ? -36.906 -4.013 -29.330 1.00 14.82 569 LEU A C 1
ATOM 4447 O O . LEU A 1 593 ? -35.786 -3.485 -29.389 1.00 14.15 569 LEU A O 1
ATOM 4452 N N . ALA A 1 594 ? -37.345 -4.903 -30.231 1.00 12.36 570 ALA A N 1
ATOM 4453 C CA . ALA A 1 594 ? -36.523 -5.286 -31.390 1.00 14.88 570 ALA A CA 1
ATOM 4454 C C . ALA A 1 594 ? -36.244 -4.088 -32.276 1.00 14.66 570 ALA A C 1
ATOM 4455 O O . ALA A 1 594 ? -35.139 -3.935 -32.799 1.00 15.39 570 ALA A O 1
ATOM 4457 N N . ILE A 1 595 ? -37.255 -3.249 -32.482 1.00 11.76 571 ILE A N 1
ATOM 4458 C CA . ILE A 1 595 ? -37.063 -2.066 -33.304 1.00 11.38 571 ILE A CA 1
ATOM 4459 C C . ILE A 1 595 ? -36.142 -1.072 -32.594 1.00 11.71 571 ILE A C 1
ATOM 4460 O O . ILE A 1 595 ? -35.298 -0.435 -33.221 1.00 14.76 571 ILE A O 1
ATOM 4465 N N . LEU A 1 596 ? -36.254 -0.972 -31.278 1.00 12.18 572 LEU A N 1
ATOM 4466 C CA . LEU A 1 596 ? -35.357 -0.088 -30.539 1.00 12.50 572 LEU A CA 1
ATOM 4467 C C . LEU A 1 596 ? -33.903 -0.583 -30.598 1.00 12.68 572 LEU A C 1
ATOM 4468 O O . LEU A 1 596 ? -32.971 0.216 -30.534 1.00 12.66 572 LEU A O 1
ATOM 4473 N N . ASN A 1 597 ? -33.712 -1.893 -30.700 1.00 10.22 573 ASN A N 1
ATOM 4474 C CA . ASN A 1 597 ? -32.357 -2.428 -30.851 1.00 12.13 573 ASN A CA 1
ATOM 4475 C C . ASN A 1 597 ? -31.766 -1.973 -32.182 1.00 14.02 573 ASN A C 1
ATOM 4476 O O . ASN A 1 597 ? -30.587 -1.603 -32.273 1.00 13.22 573 ASN A O 1
ATOM 4481 N N . ILE A 1 598 ? -32.602 -1.989 -33.223 1.00 9.69 574 ILE A N 1
ATOM 4482 C CA . ILE A 1 598 ? -32.182 -1.522 -34.533 1.00 11.05 574 ILE A CA 1
ATOM 4483 C C . ILE A 1 598 ? -31.829 -0.037 -34.479 1.00 13.63 574 ILE A C 1
ATOM 4484 O O . ILE A 1 598 ? -30.801 0.388 -35.028 1.00 9.99 574 ILE A O 1
ATOM 4489 N N . ALA A 1 599 ? -32.658 0.750 -33.798 1.00 11.80 575 ALA A N 1
ATOM 4490 C CA . ALA A 1 599 ? -32.348 2.171 -33.643 1.00 14.37 575 ALA A CA 1
ATOM 4491 C C . ALA A 1 599 ? -31.015 2.370 -32.895 1.00 13.85 575 ALA A C 1
ATOM 4492 O O . ALA A 1 599 ? -30.284 3.304 -33.180 1.00 12.98 575 ALA A O 1
ATOM 4494 N N . THR A 1 600 ? -30.710 1.498 -31.940 1.00 13.34 576 THR A N 1
ATOM 4495 C CA . THR A 1 600 ? -29.450 1.601 -31.200 1.00 12.12 576 THR A CA 1
ATOM 4496 C C . THR A 1 600 ? -28.272 1.323 -32.131 1.00 12.76 576 THR A C 1
ATOM 4497 O O . THR A 1 600 ? -27.256 2.030 -32.083 1.00 11.54 576 THR A O 1
ATOM 4501 N N . GLN A 1 601 ? -28.393 0.293 -32.972 1.00 11.86 577 GLN A N 1
ATOM 4502 C CA . GLN A 1 601 ? -27.317 -0.018 -33.928 1.00 11.96 577 GLN A CA 1
ATOM 4503 C C . GLN A 1 601 ? -27.087 1.204 -34.811 1.00 13.64 577 GLN A C 1
ATOM 4504 O O . GLN A 1 601 ? -25.959 1.605 -35.065 1.00 14.10 577 GLN A O 1
ATOM 4510 N N . LEU A 1 602 ? -28.174 1.804 -35.277 1.00 12.30 578 LEU A N 1
ATOM 4511 C CA . LEU A 1 602 ? -28.068 2.980 -36.140 1.00 14.25 578 LEU A CA 1
ATOM 4512 C C . LEU A 1 602 ? -27.513 4.198 -35.394 1.00 14.77 578 LEU A C 1
ATOM 4513 O O . LEU A 1 602 ? -26.687 4.941 -35.939 1.00 15.70 578 LEU A O 1
ATOM 4518 N N . HIS A 1 603 ? -27.970 4.390 -34.154 1.00 14.08 579 HIS A N 1
ATOM 4519 C CA . HIS A 1 603 ? -27.481 5.471 -33.291 1.00 13.33 579 HIS A CA 1
ATOM 4520 C C . HIS A 1 603 ? -25.967 5.391 -33.157 1.00 16.31 579 HIS A C 1
ATOM 4521 O O . HIS A 1 603 ? -25.255 6.377 -33.363 1.00 15.02 579 HIS A O 1
ATOM 4528 N N . ASP A 1 604 ? -25.485 4.198 -32.832 1.00 15.56 580 ASP A N 1
ATOM 4529 C CA . ASP A 1 604 ? -24.056 3.956 -32.619 1.00 15.24 580 ASP A CA 1
ATOM 4530 C C . ASP A 1 604 ? -23.214 4.079 -33.887 1.00 15.54 580 ASP A C 1
ATOM 4531 O O . ASP A 1 604 ? -22.127 4.639 -33.855 1.00 15.54 580 ASP A O 1
ATOM 4536 N N . THR A 1 605 ? -23.698 3.537 -34.999 1.00 13.65 581 THR A N 1
ATOM 4537 C CA . THR A 1 605 ? -22.914 3.522 -36.234 1.00 15.16 581 THR A CA 1
ATOM 4538 C C . THR A 1 605 ? -22.962 4.864 -36.980 1.00 18.48 581 THR A C 1
ATOM 4539 O O . THR A 1 605 ? -21.945 5.323 -37.519 1.00 21.08 581 THR A O 1
ATOM 4543 N N . LEU A 1 606 ? -24.122 5.510 -36.978 1.00 15.79 582 LEU A N 1
ATOM 4544 C CA . LEU A 1 606 ? -24.326 6.711 -37.789 1.00 19.87 582 LEU A CA 1
ATOM 4545 C C . LEU A 1 606 ? -24.261 7.990 -36.967 1.00 22.25 582 LEU A C 1
ATOM 4546 O O . LEU A 1 606 ? -24.260 9.083 -37.522 1.00 23.06 582 LEU A O 1
ATOM 4551 N N . GLY A 1 607 ? -24.220 7.857 -35.648 1.00 18.64 583 GLY A N 1
ATOM 4552 C CA . GLY A 1 607 ? -24.106 9.010 -34.771 1.00 20.54 583 GLY A CA 1
ATOM 4553 C C . GLY A 1 607 ? -25.325 9.911 -34.850 1.00 23.10 583 GLY A C 1
ATOM 4554 O O . GLY A 1 607 ? -25.202 11.117 -35.069 1.00 25.36 583 GLY A O 1
ATOM 4555 N N . ILE A 1 608 ? -26.502 9.316 -34.707 1.00 21.22 584 ILE A N 1
ATOM 4556 C CA . ILE A 1 608 ? -27.766 10.043 -34.770 1.00 20.69 584 ILE A CA 1
ATOM 4557 C C . ILE A 1 608 ? -28.616 9.753 -33.537 1.00 23.46 584 ILE A C 1
ATOM 4558 O O . ILE A 1 608 ? -28.521 8.671 -32.957 1.00 20.01 584 ILE A O 1
ATOM 4563 N N . ALA A 1 609 ? -29.421 10.727 -33.118 1.00 20.81 585 ALA A N 1
ATOM 4564 C CA . ALA A 1 609 ? -30.313 10.539 -31.985 1.00 19.83 585 ALA A CA 1
ATOM 4565 C C . ALA A 1 609 ? -31.732 10.180 -32.449 1.00 21.41 585 ALA A C 1
ATOM 4566 O O . ALA A 1 609 ? -32.145 10.508 -33.581 1.00 17.71 585 ALA A O 1
ATOM 4568 N N . PHE A 1 610 ? -32.457 9.493 -31.570 1.00 19.30 586 PHE A N 1
ATOM 4569 C CA . PHE A 1 610 ? -33.849 9.135 -31.801 1.00 21.67 586 PHE A CA 1
ATOM 4570 C C . PHE A 1 610 ? -34.631 9.672 -30.622 1.00 23.65 586 PHE A C 1
ATOM 4571 O O . PHE A 1 610 ? -34.244 9.460 -29.466 1.00 24.93 586 PHE A O 1
ATOM 4579 N N . ASN A 1 611 ? -35.723 10.371 -30.913 1.00 25.06 587 ASN A N 1
ATOM 4580 C CA . ASN A 1 611 ? -36.618 10.855 -29.869 1.00 28.40 587 ASN A CA 1
ATOM 4581 C C . ASN A 1 611 ? -37.782 9.886 -29.659 1.00 30.23 587 ASN A C 1
ATOM 4582 O O . ASN A 1 611 ? -38.814 9.987 -30.326 1.00 28.67 587 ASN A O 1
ATOM 4587 N N . ILE A 1 612 ? -37.605 8.935 -28.747 1.00 29.57 588 ILE A N 1
ATOM 4588 C CA . ILE A 1 612 ? -38.590 7.875 -28.553 1.00 29.40 588 ILE A CA 1
ATOM 4589 C C . ILE A 1 612 ? -39.630 8.288 -27.518 1.00 36.23 588 ILE A C 1
ATOM 4590 O O . ILE A 1 612 ? -39.281 8.674 -26.399 1.00 35.35 588 ILE A O 1
ATOM 4595 N N . GLU A 1 613 ? -40.905 8.206 -27.883 1.00 35.28 589 GLU A N 1
ATOM 4596 C CA . GLU A 1 613 ? -41.975 8.422 -26.919 1.00 41.81 589 GLU A CA 1
ATOM 4597 C C . GLU A 1 613 ? -43.124 7.441 -27.119 1.00 50.78 589 GLU A C 1
ATOM 4598 O O . GLU A 1 613 ? -43.628 7.305 -28.233 1.00 54.05 589 GLU A O 1
ATOM 4600 N N . LEU A 1 614 ? -43.535 6.748 -26.059 1.00 55.19 590 LEU A N 1
ATOM 4601 C CA . LEU A 1 614 ? -42.680 6.461 -24.914 1.00 55.58 590 LEU A CA 1
ATOM 4602 C C . LEU A 1 614 ? -42.312 4.978 -24.974 1.00 59.73 590 LEU A C 1
ATOM 4603 O O . LEU A 1 614 ? -42.983 4.183 -25.651 1.00 54.66 590 LEU A O 1
ATOM 4605 N N . TRP A 1 618 ? -50.011 -2.149 -24.228 1.00 50.59 594 TRP A N 1
ATOM 4606 C CA . TRP A 1 618 ? -48.966 -2.581 -23.307 1.00 50.37 594 TRP A CA 1
ATOM 4607 C C . TRP A 1 618 ? -48.193 -1.409 -22.716 1.00 49.95 594 TRP A C 1
ATOM 4608 O O . TRP A 1 618 ? -47.815 -0.483 -23.428 1.00 53.55 594 TRP A O 1
ATOM 4619 N N . SER A 1 631 ? -44.712 -7.945 -9.746 1.00 59.14 607 SER A N 1
ATOM 4620 C CA . SER A 1 631 ? -44.534 -6.663 -10.421 1.00 56.85 607 SER A CA 1
ATOM 4621 C C . SER A 1 631 ? -43.054 -6.315 -10.520 1.00 55.33 607 SER A C 1
ATOM 4622 O O . SER A 1 631 ? -42.688 -5.274 -11.068 1.00 49.08 607 SER A O 1
ATOM 4625 N N . PHE A 1 632 ? -42.209 -7.196 -9.989 1.00 54.02 608 PHE A N 1
ATOM 4626 C CA . PHE A 1 632 ? -40.773 -7.123 -10.233 1.00 55.73 608 PHE A CA 1
ATOM 4627 C C . PHE A 1 632 ? -40.542 -7.332 -11.729 1.00 48.31 608 PHE A C 1
ATOM 4628 O O . PHE A 1 632 ? -39.603 -6.794 -12.317 1.00 40.74 608 PHE A O 1
ATOM 4636 N N . HIS A 1 633 ? -41.437 -8.103 -12.334 1.00 48.45 609 HIS A N 1
ATOM 4637 C CA . HIS A 1 633 ? -41.433 -8.334 -13.765 1.00 43.50 609 HIS A CA 1
ATOM 4638 C C . HIS A 1 633 ? -41.774 -7.061 -14.533 1.00 45.73 609 HIS A C 1
ATOM 4639 O O . HIS A 1 633 ? -41.105 -6.717 -15.513 1.00 40.77 609 HIS A O 1
ATOM 4646 N N . LYS A 1 634 ? -42.794 -6.345 -14.073 1.00 43.46 610 LYS A N 1
ATOM 4647 C CA . LYS A 1 634 ? -43.210 -5.109 -14.734 1.00 40.82 610 LYS A CA 1
ATOM 4648 C C . LYS A 1 634 ? -42.109 -4.052 -14.658 1.00 34.37 610 LYS A C 1
ATOM 4649 O O . LYS A 1 634 ? -41.872 -3.321 -15.620 1.00 33.41 610 LYS A O 1
ATOM 4652 N N . ARG A 1 635 ? -41.423 -3.998 -13.523 1.00 32.92 611 ARG A N 1
ATOM 4653 C CA . ARG A 1 635 ? -40.294 -3.095 -13.353 1.00 37.44 611 ARG A CA 1
ATOM 4654 C C . ARG A 1 635 ? -39.167 -3.468 -14.319 1.00 31.36 611 ARG A C 1
ATOM 4655 O O . ARG A 1 635 ? -38.543 -2.602 -14.925 1.00 27.55 611 ARG A O 1
ATOM 4657 N N . THR A 1 636 ? -38.916 -4.763 -14.461 1.00 31.11 612 THR A N 1
ATOM 4658 C CA . THR A 1 636 ? -37.835 -5.226 -15.328 1.00 32.78 612 THR A CA 1
ATOM 4659 C C . THR A 1 636 ? -38.093 -4.838 -16.782 1.00 29.08 612 THR A C 1
ATOM 4660 O O . THR A 1 636 ? -37.233 -4.252 -17.434 1.00 27.69 612 THR A O 1
ATOM 4664 N N . VAL A 1 637 ? -39.284 -5.134 -17.282 1.00 23.91 613 VAL A N 1
ATOM 4665 C CA . VAL A 1 637 ? -39.622 -4.802 -18.656 1.00 27.94 613 VAL A CA 1
ATOM 4666 C C . VAL A 1 637 ? -39.626 -3.293 -18.876 1.00 27.19 613 VAL A C 1
ATOM 4667 O O . VAL A 1 637 ? -39.130 -2.803 -19.899 1.00 22.52 613 VAL A O 1
ATOM 4671 N N . ASP A 1 638 ? -40.163 -2.557 -17.902 1.00 28.12 614 ASP A N 1
ATOM 4672 C CA . ASP A 1 638 ? -40.194 -1.101 -17.966 1.00 28.33 614 ASP A CA 1
ATOM 4673 C C . ASP A 1 638 ? -38.789 -0.506 -18.029 1.00 23.20 614 ASP A C 1
ATOM 4674 O O . ASP A 1 638 ? -38.563 0.478 -18.726 1.00 23.08 614 ASP A O 1
ATOM 4679 N N . GLY A 1 639 ? -37.857 -1.108 -17.303 1.00 21.88 615 GLY A N 1
ATOM 4680 C CA . GLY A 1 639 ? -36.479 -0.649 -17.298 1.00 23.14 615 GLY A CA 1
ATOM 4681 C C . GLY A 1 639 ? -35.823 -0.755 -18.665 1.00 21.40 615 GLY A C 1
ATOM 4682 O O . GLY A 1 639 ? -35.054 0.129 -19.052 1.00 20.29 615 GLY A O 1
ATOM 4683 N N . TRP A 1 640 ? -36.137 -1.819 -19.408 1.00 17.38 616 TRP A N 1
ATOM 4684 C CA . TRP A 1 640 ? -35.591 -1.984 -20.755 1.00 17.66 616 TRP A CA 1
ATOM 4685 C C . TRP A 1 640 ? -35.933 -0.780 -21.621 1.00 19.04 616 TRP A C 1
ATOM 4686 O O . TRP A 1 640 ? -35.081 -0.219 -22.291 1.00 15.59 616 TRP A O 1
ATOM 4697 N N . PHE A 1 641 ? -37.195 -0.380 -21.619 1.00 16.06 617 PHE A N 1
ATOM 4698 C CA . PHE A 1 641 ? -37.609 0.723 -22.469 1.00 17.27 617 PHE A CA 1
ATOM 4699 C C . PHE A 1 641 ? -37.077 2.064 -22.003 1.00 15.16 617 PHE A C 1
ATOM 4700 O O . PHE A 1 641 ? -36.684 2.897 -22.821 1.00 20.13 617 PHE A O 1
ATOM 4708 N N . LYS A 1 642 ? -37.067 2.275 -20.695 1.00 17.75 618 LYS A N 1
ATOM 4709 C CA . LYS A 1 642 ? -36.516 3.499 -20.133 1.00 17.92 618 LYS A CA 1
ATOM 4710 C C . LYS A 1 642 ? -35.034 3.606 -20.518 1.00 19.71 618 LYS A C 1
ATOM 4711 O O . LYS A 1 642 ? -34.573 4.655 -20.973 1.00 18.06 618 LYS A O 1
ATOM 4714 N N . ALA A 1 643 ? -34.306 2.499 -20.380 1.00 16.58 619 ALA A N 1
ATOM 4715 C CA . ALA A 1 643 ? -32.896 2.477 -20.755 1.00 14.53 619 ALA A CA 1
ATOM 4716 C C . ALA A 1 643 ? -32.693 2.882 -22.224 1.00 16.02 619 ALA A C 1
ATOM 4717 O O . ALA A 1 643 ? -31.794 3.665 -22.549 1.00 15.34 619 ALA A O 1
ATOM 4719 N N . ARG A 1 644 ? -33.539 2.365 -23.114 1.00 14.67 620 ARG A N 1
ATOM 4720 C CA . ARG A 1 644 ? -33.405 2.660 -24.535 1.00 14.09 620 ARG A CA 1
ATOM 4721 C C . ARG A 1 644 ? -33.798 4.109 -24.829 1.00 16.98 620 ARG A C 1
ATOM 4722 O O . ARG A 1 644 ? -33.120 4.796 -25.592 1.00 14.31 620 ARG A O 1
ATOM 4730 N N . MET A 1 645 ? -34.895 4.582 -24.239 1.00 16.56 621 MET A N 1
ATOM 4731 C CA . MET A 1 645 ? -35.279 5.981 -24.459 1.00 17.85 621 MET A CA 1
ATOM 4732 C C . MET A 1 645 ? -34.194 6.936 -23.959 1.00 18.00 621 MET A C 1
ATOM 4733 O O . MET A 1 645 ? -33.810 7.862 -24.672 1.00 22.71 621 MET A O 1
ATOM 4738 N N . ASP A 1 646 ? -33.672 6.691 -22.756 1.00 19.60 622 ASP A N 1
ATOM 4739 C CA . ASP A 1 646 ? -32.641 7.568 -22.192 1.00 21.24 622 ASP A CA 1
ATOM 4740 C C . ASP A 1 646 ? -31.369 7.617 -23.050 1.00 21.36 622 ASP A C 1
ATOM 4741 O O . ASP A 1 646 ? -30.765 8.668 -23.215 1.00 19.24 622 ASP A O 1
ATOM 4746 N N . TYR A 1 647 ? -30.961 6.476 -23.592 1.00 17.79 623 TYR A N 1
ATOM 4747 C CA . TYR A 1 647 ? -29.738 6.409 -24.374 1.00 16.50 623 TYR A CA 1
ATOM 4748 C C . TYR A 1 647 ? -29.855 7.044 -25.755 1.00 15.03 623 TYR A C 1
ATOM 4749 O O . TYR A 1 647 ? -28.978 7.791 -26.173 1.00 16.14 623 TYR A O 1
ATOM 4758 N N . LEU A 1 648 ? -30.936 6.731 -26.468 1.00 15.29 624 LEU A N 1
ATOM 4759 C CA . LEU A 1 648 ? -31.080 7.137 -27.866 1.00 12.79 624 LEU A CA 1
ATOM 4760 C C . LEU A 1 648 ? -31.270 8.645 -28.083 1.00 18.18 624 LEU A C 1
ATOM 4761 O O . LEU A 1 648 ? -30.954 9.157 -29.157 1.00 18.35 624 LEU A O 1
ATOM 4766 N N . LYS A 1 649 ? -31.754 9.346 -27.064 1.00 18.91 625 LYS A N 1
ATOM 4767 C CA . LYS A 1 649 ? -32.097 10.767 -27.213 1.00 21.95 625 LYS A CA 1
ATOM 4768 C C . LYS A 1 649 ? -30.901 11.677 -27.471 1.00 27.11 625 LYS A C 1
ATOM 4769 O O . LYS A 1 649 ? -31.076 12.778 -27.965 1.00 26.69 625 LYS A O 1
ATOM 4775 N N . ASN A 1 650 ? -29.701 11.232 -27.097 1.00 19.82 626 ASN A N 1
ATOM 4776 C CA . ASN A 1 650 ? -28.471 11.998 -27.302 1.00 26.38 626 ASN A CA 1
ATOM 4777 C C . ASN A 1 650 ? -27.492 11.218 -28.144 1.00 25.57 626 ASN A C 1
ATOM 4778 O O . ASN A 1 650 ? -27.349 10.010 -27.957 1.00 23.72 626 ASN A O 1
ATOM 4783 N N . ILE A 1 651 ? -26.796 11.904 -29.043 1.00 23.31 627 ILE A N 1
ATOM 4784 C CA . ILE A 1 651 ? -25.727 11.268 -29.802 1.00 23.84 627 ILE A CA 1
ATOM 4785 C C . ILE A 1 651 ? -24.573 10.887 -28.873 1.00 31.24 627 ILE A C 1
ATOM 4786 O O . ILE A 1 651 ? -24.081 9.753 -28.933 1.00 33.19 627 ILE A O 1
ATOM 4791 N N . LYS B 1 42 ? -75.363 -35.999 -19.276 1.00 42.35 18 LYS B N 1
ATOM 4792 C CA . LYS B 1 42 ? -76.003 -35.618 -20.531 1.00 45.98 18 LYS B CA 1
ATOM 4793 C C . LYS B 1 42 ? -75.233 -36.151 -21.745 1.00 34.42 18 LYS B C 1
ATOM 4794 O O . LYS B 1 42 ? -75.825 -36.329 -22.809 1.00 36.47 18 LYS B O 1
ATOM 4800 N N . ARG B 1 43 ? -73.924 -36.373 -21.600 1.00 32.83 19 ARG B N 1
ATOM 4801 C CA . ARG B 1 43 ? -73.099 -36.883 -22.714 1.00 28.70 19 ARG B CA 1
ATOM 4802 C C . ARG B 1 43 ? -72.421 -38.222 -22.374 1.00 28.88 19 ARG B C 1
ATOM 4803 O O . ARG B 1 43 ? -72.017 -38.455 -21.234 1.00 27.96 19 ARG B O 1
ATOM 4811 N N . PRO B 1 44 ? -72.299 -39.118 -23.372 1.00 28.43 20 PRO B N 1
ATOM 4812 C CA . PRO B 1 44 ? -71.750 -40.455 -23.121 1.00 23.20 20 PRO B CA 1
ATOM 4813 C C . PRO B 1 44 ? -70.232 -40.448 -22.885 1.00 22.92 20 PRO B C 1
ATOM 4814 O O . PRO B 1 44 ? -69.553 -39.545 -23.349 1.00 24.17 20 PRO B O 1
ATOM 4818 N N . ASN B 1 45 ? -69.716 -41.424 -22.145 1.00 22.81 21 ASN B N 1
ATOM 4819 C CA . ASN B 1 45 ? -68.271 -41.592 -22.059 1.00 19.46 21 ASN B CA 1
ATOM 4820 C C . ASN B 1 45 ? -67.817 -42.553 -23.151 1.00 23.48 21 ASN B C 1
ATOM 4821 O O . ASN B 1 45 ? -68.625 -43.321 -23.667 1.00 17.96 21 ASN B O 1
ATOM 4826 N N . PHE B 1 46 ? -66.527 -42.536 -23.473 1.00 20.03 22 PHE B N 1
ATOM 4827 C CA . PHE B 1 46 ? -65.993 -43.499 -24.436 1.00 20.12 22 PHE B CA 1
ATOM 4828 C C . PHE B 1 46 ? -64.753 -44.173 -23.897 1.00 17.28 22 PHE B C 1
ATOM 4829 O O . PHE B 1 46 ? -63.891 -43.531 -23.302 1.00 19.91 22 PHE B O 1
ATOM 4837 N N . VAL B 1 47 ? -64.650 -45.479 -24.117 1.00 20.27 23 VAL B N 1
ATOM 4838 C CA . VAL B 1 47 ? -63.433 -46.195 -23.783 1.00 14.89 23 VAL B CA 1
ATOM 4839 C C . VAL B 1 47 ? -63.001 -47.006 -25.009 1.00 21.52 23 VAL B C 1
ATOM 4840 O O . VAL B 1 47 ? -63.824 -47.672 -25.634 1.00 18.77 23 VAL B O 1
ATOM 4844 N N . TRP B 1 48 ? -61.726 -46.888 -25.374 1.00 19.16 24 TRP B N 1
ATOM 4845 C CA . TRP B 1 48 ? -61.124 -47.713 -26.426 1.00 19.14 24 TRP B CA 1
ATOM 4846 C C . TRP B 1 48 ? -60.111 -48.666 -25.804 1.00 17.17 24 TRP B C 1
ATOM 4847 O O . TRP B 1 48 ? -59.056 -48.231 -25.331 1.00 18.53 24 TRP B O 1
ATOM 4858 N N . LEU B 1 49 ? -60.431 -49.955 -25.785 1.00 19.90 25 LEU B N 1
ATOM 4859 C CA . LEU B 1 49 ? -59.511 -50.977 -25.295 1.00 16.96 25 LEU B CA 1
ATOM 4860 C C . LEU B 1 49 ? -58.811 -51.601 -26.495 1.00 20.64 25 LEU B C 1
ATOM 4861 O O . LEU B 1 49 ? -59.468 -52.210 -27.316 1.00 18.91 25 LEU B O 1
ATOM 4866 N N . VAL B 1 50 ? -57.496 -51.449 -26.598 1.00 16.38 26 VAL B N 1
ATOM 4867 C CA . VAL B 1 50 ? -56.805 -51.800 -27.838 1.00 17.10 26 VAL B CA 1
ATOM 4868 C C . VAL B 1 50 ? -55.687 -52.810 -27.612 1.00 20.17 26 VAL B C 1
ATOM 4869 O O . VAL B 1 50 ? -54.757 -52.565 -26.845 1.00 20.84 26 VAL B O 1
ATOM 4873 N N . SER B 1 51 ? -55.785 -53.964 -28.262 1.00 17.83 27 SER B N 1
ATOM 4874 C CA . SER B 1 51 ? -54.674 -54.908 -28.259 1.00 19.21 27 SER B CA 1
ATOM 4875 C C . SER B 1 51 ? -53.834 -54.725 -29.520 1.00 19.57 27 SER B C 1
ATOM 4876 O O . SER B 1 51 ? -54.359 -54.391 -30.572 1.00 18.04 27 SER B O 1
ATOM 4879 N N . GLU B 1 52 ? -52.524 -54.915 -29.411 1.00 19.21 28 GLU B N 1
ATOM 4880 C CA . GLU B 1 52 ? -51.664 -54.692 -30.559 1.00 16.89 28 GLU B CA 1
ATOM 4881 C C . GLU B 1 52 ? -51.613 -55.885 -31.512 1.00 19.05 28 GLU B C 1
ATOM 4882 O O . GLU B 1 52 ? -51.506 -57.033 -31.078 1.00 18.66 28 GLU B O 1
ATOM 4888 N N . ASP B 1 53 ? -51.699 -55.580 -32.806 1.00 17.60 29 ASP B N 1
ATOM 4889 C CA . ASP B 1 53 ? -51.258 -56.464 -33.880 1.00 18.44 29 ASP B CA 1
ATOM 4890 C C . ASP B 1 53 ? -52.147 -57.688 -34.148 1.00 18.94 29 ASP B C 1
ATOM 4891 O O . ASP B 1 53 ? -51.751 -58.533 -34.936 1.00 15.91 29 ASP B O 1
ATOM 4896 N N . ASN B 1 54 ? -53.311 -57.816 -33.511 1.00 17.17 30 ASN B N 1
ATOM 4897 C CA . ASN B 1 54 ? -54.036 -59.102 -33.607 1.00 17.62 30 ASN B CA 1
ATOM 4898 C C . ASN B 1 54 ? -55.334 -59.120 -34.433 1.00 17.71 30 ASN B C 1
ATOM 4899 O O . ASN B 1 54 ? -56.176 -58.208 -34.357 1.00 14.61 30 ASN B O 1
ATOM 4904 N N . SER B 1 55 ? -55.476 -60.183 -35.234 1.00 15.45 31 SER B N 1
ATOM 4905 C CA . SER B 1 55 ? -56.664 -60.440 -36.051 1.00 15.72 31 SER B CA 1
ATOM 4906 C C . SER B 1 55 ? -57.714 -61.269 -35.321 1.00 16.58 31 SER B C 1
ATOM 4907 O O . SER B 1 55 ? -57.442 -61.856 -34.274 1.00 17.65 31 SER B O 1
ATOM 4910 N N . LYS B 1 56 ? -58.905 -61.346 -35.900 1.00 16.14 32 LYS B N 1
ATOM 4911 C CA . LYS B 1 56 ? -60.037 -61.903 -35.177 1.00 16.77 32 LYS B CA 1
ATOM 4912 C C . LYS B 1 56 ? -60.003 -63.427 -35.012 1.00 20.52 32 LYS B C 1
ATOM 4913 O O . LYS B 1 56 ? -60.676 -63.957 -34.127 1.00 19.00 32 LYS B O 1
ATOM 4919 N N . ARG B 1 57 ? -59.231 -64.133 -35.837 1.00 18.78 33 ARG B N 1
ATOM 4920 C CA . ARG B 1 57 ? -59.288 -65.608 -35.832 1.00 19.74 33 ARG B CA 1
ATOM 4921 C C . ARG B 1 57 ? -58.757 -66.216 -34.541 1.00 20.03 33 ARG B C 1
ATOM 4922 O O . ARG B 1 57 ? -59.048 -67.378 -34.220 1.00 21.12 33 ARG B O 1
ATOM 4930 N N . TYR B 1 58 ? -57.994 -65.430 -33.787 1.00 18.51 34 TYR B N 1
ATOM 4931 C CA . TYR B 1 58 ? -57.392 -65.932 -32.557 1.00 18.76 34 TYR B CA 1
ATOM 4932 C C . TYR B 1 58 ? -58.350 -65.857 -31.352 1.00 19.60 34 TYR B C 1
ATOM 4933 O O . TYR B 1 58 ? -58.012 -66.309 -30.254 1.00 19.47 34 TYR B O 1
ATOM 4942 N N . LEU B 1 59 ? -59.552 -65.325 -31.577 1.00 20.40 35 LEU B N 1
ATOM 4943 C CA . LEU B 1 59 ? -60.560 -65.193 -30.519 1.00 20.66 35 LEU B CA 1
ATOM 4944 C C . LEU B 1 59 ? -61.704 -66.183 -30.691 1.00 22.73 35 LEU B C 1
ATOM 4945 O O . LEU B 1 59 ? -62.306 -66.255 -31.767 1.00 22.02 35 LEU B O 1
ATOM 4950 N N . LYS B 1 60 ? -62.045 -66.891 -29.615 1.00 23.83 36 LYS B N 1
ATOM 4951 C CA . LYS B 1 60 ? -63.182 -67.817 -29.627 1.00 25.62 36 LYS B CA 1
ATOM 4952 C C . LYS B 1 60 ? -64.478 -67.131 -30.031 1.00 26.43 36 LYS B C 1
ATOM 4953 O O . LYS B 1 60 ? -65.375 -67.751 -30.601 1.00 23.67 36 LYS B O 1
ATOM 4959 N N . LEU B 1 61 ? -64.568 -65.839 -29.737 1.00 23.73 37 LEU B N 1
ATOM 4960 C CA . LEU B 1 61 ? -65.724 -65.043 -30.120 1.00 23.43 37 LEU B CA 1
ATOM 4961 C C . LEU B 1 61 ? -65.983 -65.119 -31.624 1.00 25.69 37 LEU B C 1
ATOM 4962 O O . LEU B 1 61 ? -67.133 -65.030 -32.091 1.00 26.01 37 LEU B O 1
ATOM 4967 N N . TYR B 1 62 ? -64.916 -65.318 -32.388 1.00 22.43 38 TYR B N 1
ATOM 4968 C CA . TYR B 1 62 ? -65.029 -65.319 -33.839 1.00 25.14 38 TYR B CA 1
ATOM 4969 C C . TYR B 1 62 ? -64.719 -66.671 -34.479 1.00 25.32 38 TYR B C 1
ATOM 4970 O O . TYR B 1 62 ? -65.109 -66.928 -35.616 1.00 26.94 38 TYR B O 1
ATOM 4979 N N . ASN B 1 63 ? -63.995 -67.513 -33.756 1.00 24.68 39 ASN B N 1
ATOM 4980 C CA . ASN B 1 63 ? -63.452 -68.725 -34.339 1.00 26.23 39 ASN B CA 1
ATOM 4981 C C . ASN B 1 63 ? -63.499 -69.867 -33.326 1.00 27.29 39 ASN B C 1
ATOM 4982 O O . ASN B 1 63 ? -63.085 -69.712 -32.176 1.00 24.73 39 ASN B O 1
ATOM 4987 N N . ALA B 1 64 ? -64.045 -71.004 -33.748 1.00 29.85 40 ALA B N 1
ATOM 4988 C CA . ALA B 1 64 ? -64.235 -72.149 -32.862 1.00 26.42 40 ALA B CA 1
ATOM 4989 C C . ALA B 1 64 ? -62.918 -72.626 -32.251 1.00 27.51 40 ALA B C 1
ATOM 4990 O O . ALA B 1 64 ? -62.891 -73.172 -31.147 1.00 28.84 40 ALA B O 1
ATOM 4992 N N . LYS B 1 65 ? -61.819 -72.377 -32.952 1.00 22.70 41 LYS B N 1
ATOM 4993 C CA . LYS B 1 65 ? -60.505 -72.778 -32.477 1.00 25.72 41 LYS B CA 1
ATOM 4994 C C . LYS B 1 65 ? -59.695 -71.604 -31.906 1.00 24.37 41 LYS B C 1
ATOM 4995 O O . LYS B 1 65 ? -58.479 -71.699 -31.748 1.00 28.85 41 LYS B O 1
ATOM 5001 N N . GLY B 1 66 ? -60.371 -70.498 -31.606 1.00 23.18 42 GLY B N 1
ATOM 5002 C CA . GLY B 1 66 ? -59.730 -69.336 -31.010 1.00 21.55 42 GLY B CA 1
ATOM 5003 C C . GLY B 1 66 ? -59.644 -69.419 -29.494 1.00 29.06 42 GLY B C 1
ATOM 5004 O O . GLY B 1 66 ? -60.136 -70.377 -28.884 1.00 26.99 42 GLY B O 1
ATOM 5005 N N . ALA B 1 67 ? -59.035 -68.405 -28.875 1.00 25.18 43 ALA B N 1
ATOM 5006 C CA . ALA B 1 67 ? -58.808 -68.424 -27.428 1.00 25.57 43 ALA B CA 1
ATOM 5007 C C . ALA B 1 67 ? -60.030 -67.958 -26.657 1.00 28.93 43 ALA B C 1
ATOM 5008 O O . ALA B 1 67 ? -60.634 -66.946 -27.000 1.00 21.86 43 ALA B O 1
ATOM 5010 N N . GLU B 1 68 ? -60.388 -68.712 -25.618 1.00 28.14 44 GLU B N 1
ATOM 5011 C CA . GLU B 1 68 ? -61.427 -68.304 -24.668 1.00 35.49 44 GLU B CA 1
ATOM 5012 C C . GLU B 1 68 ? -60.995 -66.981 -24.026 1.00 32.20 44 GLU B C 1
ATOM 5013 O O . GLU B 1 68 ? -59.871 -66.877 -23.514 1.00 31.28 44 GLU B O 1
ATOM 5019 N N . MET B 1 69 ? -61.868 -65.974 -24.063 1.00 30.59 45 MET B N 1
ATOM 5020 C CA . MET B 1 69 ? -61.566 -64.663 -23.493 1.00 29.66 45 MET B CA 1
ATOM 5021 C C . MET B 1 69 ? -62.792 -64.144 -22.737 1.00 29.65 45 MET B C 1
ATOM 5022 O O . MET B 1 69 ? -63.610 -63.428 -23.309 1.00 28.10 45 MET B O 1
ATOM 5027 N N . PRO B 1 70 ? -62.936 -64.539 -21.457 1.00 31.00 46 PRO B N 1
ATOM 5028 C CA . PRO B 1 70 ? -64.176 -64.296 -20.708 1.00 33.46 46 PRO B CA 1
ATOM 5029 C C . PRO B 1 70 ? -64.556 -62.823 -20.606 1.00 27.28 46 PRO B C 1
ATOM 5030 O O . PRO B 1 70 ? -65.738 -62.462 -20.720 1.00 30.90 46 PRO B O 1
ATOM 5034 N N . ASN B 1 71 ? -63.554 -61.978 -20.405 1.00 26.45 47 ASN B N 1
ATOM 5035 C CA . ASN B 1 71 ? -63.808 -60.559 -20.180 1.00 28.51 47 ASN B CA 1
ATOM 5036 C C . ASN B 1 71 ? -64.344 -59.851 -21.421 1.00 29.53 47 ASN B C 1
ATOM 5037 O O . ASN B 1 71 ? -65.313 -59.095 -21.341 1.00 26.43 47 ASN B O 1
ATOM 5042 N N . ILE B 1 72 ? -63.724 -60.104 -22.572 1.00 27.44 48 ILE B N 1
ATOM 5043 C CA . ILE B 1 72 ? -64.218 -59.550 -23.822 1.00 23.16 48 ILE B CA 1
ATOM 5044 C C . ILE B 1 72 ? -65.562 -60.147 -24.191 1.00 26.88 48 ILE B C 1
ATOM 5045 O O . ILE B 1 72 ? -66.452 -59.443 -24.656 1.00 27.20 48 ILE B O 1
ATOM 5050 N N . GLU B 1 73 ? -65.719 -61.446 -23.962 1.00 27.09 49 GLU B N 1
ATOM 5051 C CA . GLU B 1 73 ? -66.978 -62.098 -24.273 1.00 27.94 49 GLU B CA 1
ATOM 5052 C C . GLU B 1 73 ? -68.104 -61.526 -23.396 1.00 29.37 49 GLU B C 1
ATOM 5053 O O . GLU B 1 73 ? -69.253 -61.450 -23.835 1.00 27.00 49 GLU B O 1
ATOM 5059 N N . SER B 1 74 ? -67.765 -61.098 -22.176 1.00 30.39 50 SER B N 1
ATOM 5060 C CA . SER B 1 74 ? -68.750 -60.451 -21.300 1.00 33.13 50 SER B CA 1
ATOM 5061 C C . SER B 1 74 ? -69.189 -59.090 -21.856 1.00 30.38 50 SER B C 1
ATOM 5062 O O . SER B 1 74 ? -70.371 -58.759 -21.809 1.00 32.43 50 SER B O 1
ATOM 5065 N N . LEU B 1 75 ? -68.246 -58.310 -22.390 1.00 31.21 51 LEU B N 1
ATOM 5066 C CA . LEU B 1 75 ? -68.586 -57.073 -23.107 1.00 28.91 51 LEU B CA 1
ATOM 5067 C C . LEU B 1 75 ? -69.577 -57.324 -24.226 1.00 30.61 51 LEU B C 1
ATOM 5068 O O . LEU B 1 75 ? -70.462 -56.505 -24.487 1.00 29.43 51 LEU B O 1
ATOM 5073 N N . ALA B 1 76 ? -69.397 -58.449 -24.914 1.00 27.01 52 ALA B N 1
ATOM 5074 C CA . ALA B 1 76 ? -70.212 -58.776 -26.076 1.00 28.91 52 ALA B CA 1
ATOM 5075 C C . ALA B 1 76 ? -71.653 -59.094 -25.699 1.00 26.35 52 ALA B C 1
ATOM 5076 O O . ALA B 1 76 ? -72.555 -58.951 -26.526 1.00 25.70 52 ALA B O 1
ATOM 5078 N N . LYS B 1 77 ? -71.866 -59.534 -24.460 1.00 29.92 53 LYS B N 1
ATOM 5079 C CA . LYS B 1 77 ? -73.210 -59.921 -24.012 1.00 29.03 53 LYS B CA 1
ATOM 5080 C C . LYS B 1 77 ? -74.226 -58.781 -24.136 1.00 28.34 53 LYS B C 1
ATOM 5081 O O . LYS B 1 77 ? -75.381 -59.011 -24.494 1.00 28.88 53 LYS B O 1
ATOM 5084 N N . GLN B 1 78 ? -73.805 -57.552 -23.846 1.00 28.45 54 GLN B N 1
ATOM 5085 C CA . GLN B 1 78 ? -74.670 -56.391 -24.086 1.00 28.09 54 GLN B CA 1
ATOM 5086 C C . GLN B 1 78 ? -73.991 -55.492 -25.119 1.00 28.92 54 GLN B C 1
ATOM 5087 O O . GLN B 1 78 ? -73.867 -54.276 -24.937 1.00 28.13 54 GLN B O 1
ATOM 5093 N N . GLY B 1 79 ? -73.556 -56.103 -26.217 1.00 26.94 55 GLY B N 1
ATOM 5094 C CA . GLY B 1 79 ? -72.785 -55.372 -27.199 1.00 26.38 55 GLY B CA 1
ATOM 5095 C C . GLY B 1 79 ? -72.982 -55.758 -28.649 1.00 27.27 55 GLY B C 1
ATOM 5096 O O . GLY B 1 79 ? -73.608 -56.771 -28.984 1.00 24.85 55 GLY B O 1
ATOM 5097 N N . LEU B 1 80 ? -72.433 -54.916 -29.515 1.00 24.26 56 LEU B N 1
ATOM 5098 C CA . LEU B 1 80 ? -72.372 -55.186 -30.938 1.00 21.28 56 LEU B CA 1
ATOM 5099 C C . LEU B 1 80 ? -71.073 -55.921 -31.231 1.00 24.16 56 LEU B C 1
ATOM 5100 O O . LEU B 1 80 ? -69.989 -55.469 -30.847 1.00 22.13 56 LEU B O 1
ATOM 5105 N N . VAL B 1 81 ? -71.178 -57.069 -31.888 1.00 22.09 57 VAL B N 1
ATOM 5106 C CA . VAL B 1 81 ? -69.994 -57.818 -32.267 1.00 20.91 57 VAL B CA 1
ATOM 5107 C C . VAL B 1 81 ? -69.839 -57.676 -33.776 1.00 23.14 57 VAL B C 1
ATOM 5108 O O . VAL B 1 81 ? -70.676 -58.140 -34.550 1.00 22.27 57 VAL B O 1
ATOM 5112 N N . PHE B 1 82 ? -68.793 -56.975 -34.189 1.00 22.54 58 PHE B N 1
ATOM 5113 C CA . PHE B 1 82 ? -68.601 -56.692 -35.596 1.00 19.76 58 PHE B CA 1
ATOM 5114 C C . PHE B 1 82 ? -67.786 -57.793 -36.262 1.00 20.38 58 PHE B C 1
ATOM 5115 O O . PHE B 1 82 ? -66.675 -58.106 -35.821 1.00 19.93 58 PHE B O 1
ATOM 5123 N N . ASN B 1 83 ? -68.358 -58.384 -37.315 1.00 20.45 59 ASN B N 1
ATOM 5124 C CA . ASN B 1 83 ? -67.710 -59.472 -38.041 1.00 20.61 59 ASN B CA 1
ATOM 5125 C C . ASN B 1 83 ? -66.760 -59.014 -39.145 1.00 21.53 59 ASN B C 1
ATOM 5126 O O . ASN B 1 83 ? -65.936 -59.797 -39.631 1.00 20.35 59 ASN B O 1
ATOM 5131 N N . ASN B 1 84 ? -66.881 -57.754 -39.548 1.00 18.20 60 ASN B N 1
ATOM 5132 C CA . ASN B 1 84 ? -66.102 -57.243 -40.665 1.00 16.44 60 ASN B CA 1
ATOM 5133 C C . ASN B 1 84 ? -65.498 -55.864 -40.388 1.00 14.63 60 ASN B C 1
ATOM 5134 O O . ASN B 1 84 ? -65.697 -54.928 -41.150 1.00 17.31 60 ASN B O 1
ATOM 5139 N N . ALA B 1 85 ? -64.751 -55.774 -39.289 1.00 16.15 61 ALA B N 1
ATOM 5140 C CA . ALA B 1 85 ? -63.979 -54.573 -38.959 1.00 17.17 61 ALA B CA 1
ATOM 5141 C C . ALA B 1 85 ? -62.567 -54.685 -39.530 1.00 13.84 61 ALA B C 1
ATOM 5142 O O . ALA B 1 85 ? -61.935 -55.733 -39.419 1.00 15.71 61 ALA B O 1
ATOM 5144 N N . PHE B 1 86 ? -62.077 -53.595 -40.110 1.00 13.35 62 PHE B N 1
ATOM 5145 C CA . PHE B 1 86 ? -60.771 -53.584 -40.773 1.00 14.40 62 PHE B CA 1
ATOM 5146 C C . PHE B 1 86 ? -60.006 -52.286 -40.536 1.00 15.91 62 PHE B C 1
ATOM 5147 O O . PHE B 1 86 ? -60.598 -51.206 -40.567 1.00 12.07 62 PHE B O 1
ATOM 5155 N N . SER B 1 87 ? -58.687 -52.389 -40.359 1.00 14.21 63 SER B N 1
ATOM 5156 C CA . SER B 1 87 ? -57.831 -51.214 -40.491 1.00 13.54 63 SER B CA 1
ATOM 5157 C C . SER B 1 87 ? -57.695 -50.872 -41.968 1.00 15.60 63 SER B C 1
ATOM 5158 O O . SER B 1 87 ? -58.089 -51.659 -42.836 1.00 15.19 63 SER B O 1
ATOM 5161 N N . ASN B 1 88 ? -57.159 -49.692 -42.251 1.00 14.12 64 ASN B N 1
ATOM 5162 C CA . ASN B 1 88 ? -56.939 -49.259 -43.623 1.00 14.66 64 ASN B CA 1
ATOM 5163 C C . ASN B 1 88 ? -55.469 -49.433 -44.020 1.00 14.44 64 ASN B C 1
ATOM 5164 O O . ASN B 1 88 ? -55.064 -49.068 -45.123 1.00 14.99 64 ASN B O 1
ATOM 5169 N N . SER B 1 89 ? -54.678 -49.990 -43.108 1.00 13.55 65 SER B N 1
ATOM 5170 C CA . SER B 1 89 ? -53.269 -50.288 -43.389 1.00 13.26 65 SER B CA 1
ATOM 5171 C C . SER B 1 89 ? -52.790 -51.293 -42.340 1.00 11.66 65 SER B C 1
ATOM 5172 O O . SER B 1 89 ? -53.421 -51.428 -41.282 1.00 14.74 65 SER B O 1
ATOM 5175 N N . PRO B 1 90 ? -51.698 -52.022 -42.631 1.00 13.31 66 PRO B N 1
ATOM 5176 C CA . PRO B 1 90 ? -51.375 -53.204 -41.825 1.00 13.36 66 PRO B CA 1
ATOM 5177 C C . PRO B 1 90 ? -50.234 -53.021 -40.823 1.00 17.84 66 PRO B C 1
ATOM 5178 O O . PRO B 1 90 ? -49.439 -53.941 -40.648 1.00 14.85 66 PRO B O 1
ATOM 5182 N N . VAL B 1 91 ? -50.134 -51.854 -40.186 1.00 17.15 67 VAL B N 1
ATOM 5183 C CA . VAL B 1 91 ? -49.106 -51.673 -39.166 1.00 15.46 67 VAL B CA 1
ATOM 5184 C C . VAL B 1 91 ? -49.536 -50.579 -38.192 1.00 14.82 67 VAL B C 1
ATOM 5185 O O . VAL B 1 91 ? -50.402 -49.764 -38.508 1.00 13.56 67 VAL B O 1
ATOM 5189 N N . SER B 1 92 ? -48.919 -50.552 -37.012 1.00 16.55 68 SER B N 1
ATOM 5190 C CA . SER B 1 92 ? -49.372 -49.688 -35.919 1.00 18.30 68 SER B CA 1
ATOM 5191 C C . SER B 1 92 ? -49.457 -48.192 -36.254 1.00 16.10 68 SER B C 1
ATOM 5192 O O . SER B 1 92 ? -50.495 -47.563 -36.033 1.00 15.69 68 SER B O 1
ATOM 5195 N N . SER B 1 93 ? -48.372 -47.601 -36.747 1.00 15.22 69 SER B N 1
ATOM 5196 C CA . SER B 1 93 ? -48.340 -46.135 -36.828 1.00 17.04 69 SER B CA 1
ATOM 5197 C C . SER B 1 93 ? -49.364 -45.609 -37.835 1.00 16.92 69 SER B C 1
ATOM 5198 O O . SER B 1 93 ? -50.079 -44.650 -37.560 1.00 14.39 69 SER B O 1
ATOM 5201 N N . THR B 1 94 ? -49.466 -46.255 -38.992 1.00 13.62 70 THR B N 1
ATOM 5202 C CA . THR B 1 94 ? -50.400 -45.775 -40.000 1.00 14.06 70 THR B CA 1
ATOM 5203 C C . THR B 1 94 ? -51.838 -46.080 -39.586 1.00 15.36 70 THR B C 1
ATOM 5204 O O . THR B 1 94 ? -52.728 -45.269 -39.808 1.00 13.72 70 THR B O 1
ATOM 5208 N N . ALA B 1 95 ? -52.069 -47.227 -38.950 1.00 15.42 71 ALA B N 1
ATOM 5209 C CA . ALA B 1 95 ? -53.428 -47.520 -38.468 1.00 15.37 71 ALA B CA 1
ATOM 5210 C C . ALA B 1 95 ? -53.854 -46.598 -37.310 1.00 16.55 71 ALA B C 1
ATOM 5211 O O . ALA B 1 95 ? -54.997 -46.129 -37.262 1.00 14.07 71 ALA B O 1
ATOM 5213 N N . ARG B 1 96 ? -52.949 -46.340 -36.371 1.00 15.93 72 ARG B N 1
ATOM 5214 C CA . ARG B 1 96 ? -53.314 -45.468 -35.255 1.00 15.19 72 ARG B CA 1
ATOM 5215 C C . ARG B 1 96 ? -53.499 -44.029 -35.721 1.00 15.11 72 ARG B C 1
ATOM 5216 O O . ARG B 1 96 ? -54.319 -43.291 -35.168 1.00 15.46 72 ARG B O 1
ATOM 5224 N N . THR B 1 97 ? -52.743 -43.630 -36.738 1.00 13.43 73 THR B N 1
ATOM 5225 C CA . THR B 1 97 ? -52.924 -42.317 -37.337 1.00 13.59 73 THR B CA 1
ATOM 5226 C C . THR B 1 97 ? -54.322 -42.231 -37.937 1.00 16.27 73 THR B C 1
ATOM 5227 O O . THR B 1 97 ? -55.030 -41.227 -37.786 1.00 14.44 73 THR B O 1
ATOM 5231 N N . THR B 1 98 ? -54.718 -43.303 -38.624 1.00 15.22 74 THR B N 1
ATOM 5232 C CA . THR B 1 98 ? -56.062 -43.390 -39.195 1.00 12.90 74 THR B CA 1
ATOM 5233 C C . THR B 1 98 ? -57.149 -43.300 -38.117 1.00 13.45 74 THR B C 1
ATOM 5234 O O . THR B 1 98 ? -58.118 -42.563 -38.268 1.00 13.54 74 THR B O 1
ATOM 5238 N N . LEU B 1 99 ? -56.987 -44.082 -37.050 1.00 10.80 75 LEU B N 1
ATOM 5239 C CA . LEU B 1 99 ? -57.958 -44.081 -35.966 1.00 13.80 75 LEU B CA 1
ATOM 5240 C C . LEU B 1 99 ? -58.144 -42.665 -35.432 1.00 15.51 75 LEU B C 1
ATOM 5241 O O . LEU B 1 99 ? -59.272 -42.215 -35.236 1.00 15.03 75 LEU B O 1
ATOM 5246 N N . ALA B 1 100 ? -57.029 -41.969 -35.216 1.00 15.14 76 ALA B N 1
ATOM 5247 C CA . ALA B 1 100 ? -57.081 -40.631 -34.605 1.00 16.06 76 ALA B CA 1
ATOM 5248 C C . ALA B 1 100 ? -57.749 -39.593 -35.497 1.00 14.35 76 ALA B C 1
ATOM 5249 O O . ALA B 1 100 ? -58.500 -38.741 -35.006 1.00 17.59 76 ALA B O 1
ATOM 5251 N N . LEU B 1 101 ? -57.476 -39.649 -36.804 1.00 14.64 77 LEU B N 1
ATOM 5252 C CA . LEU B 1 101 ? -57.900 -38.602 -37.732 1.00 13.75 77 LEU B CA 1
ATOM 5253 C C . LEU B 1 101 ? -59.221 -38.875 -38.456 1.00 16.45 77 LEU B C 1
ATOM 5254 O O . LEU B 1 101 ? -59.843 -37.951 -38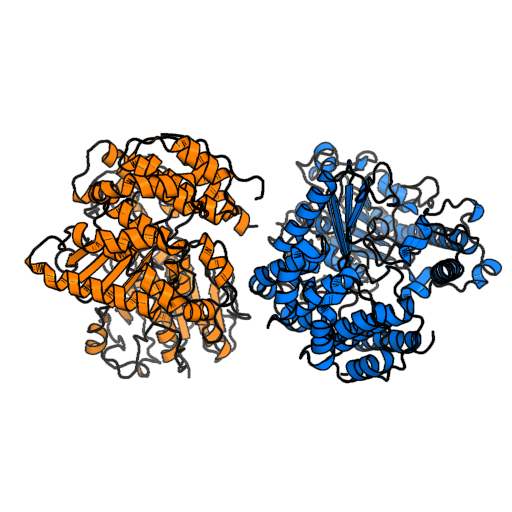.979 1.00 16.48 77 LEU B O 1
ATOM 5259 N N . GLY B 1 102 ? -59.633 -40.131 -38.556 1.00 17.40 78 GLY B N 1
ATOM 5260 C CA . GLY B 1 102 ? -60.814 -40.427 -39.361 1.00 15.92 78 GLY B CA 1
ATOM 5261 C C . GLY B 1 102 ? -60.570 -40.126 -40.832 1.00 14.87 78 GLY B C 1
ATOM 5262 O O . GLY B 1 102 ? -61.508 -39.856 -41.606 1.00 15.54 78 GLY B O 1
ATOM 5263 N N . ALA B 1 103 ? -59.296 -40.172 -41.224 1.00 16.73 79 ALA B N 1
ATOM 5264 C CA . ALA B 1 103 ? -58.879 -39.864 -42.594 1.00 14.38 79 ALA B CA 1
ATOM 5265 C C . ALA B 1 103 ? -57.724 -40.775 -43.017 1.00 13.62 79 ALA B C 1
ATOM 5266 O O . ALA B 1 103 ? -57.045 -41.332 -42.172 1.00 14.04 79 ALA B O 1
ATOM 5268 N N . TYR B 1 104 ? -57.530 -40.929 -44.328 1.00 16.36 80 TYR B N 1
ATOM 5269 C CA . TYR B 1 104 ? -56.444 -41.742 -44.891 1.00 15.99 80 TYR B CA 1
ATOM 5270 C C . TYR B 1 104 ? -55.055 -41.117 -44.750 1.00 14.29 80 TYR B C 1
ATOM 5271 O O . TYR B 1 104 ? -54.811 -40.055 -45.308 1.00 16.59 80 TYR B O 1
ATOM 5280 N N . PRO B 1 105 ? -54.135 -41.799 -44.053 1.00 13.27 81 PRO B N 1
ATOM 5281 C CA . PRO B 1 105 ? -52.744 -41.324 -44.001 1.00 16.42 81 PRO B CA 1
ATOM 5282 C C . PRO B 1 105 ? -52.113 -41.121 -45.378 1.00 18.63 81 PRO B C 1
ATOM 5283 O O . PRO B 1 105 ? -51.305 -40.200 -45.514 1.00 16.94 81 PRO B O 1
ATOM 5287 N N . ALA B 1 106 ? -52.490 -41.917 -46.385 1.00 14.42 82 ALA B N 1
ATOM 5288 C CA . ALA B 1 106 ? -51.872 -41.778 -47.696 1.00 13.39 82 ALA B CA 1
ATOM 5289 C C . ALA B 1 106 ? -52.122 -40.405 -48.312 1.00 13.30 82 ALA B C 1
ATOM 5290 O O . ALA B 1 106 ? -51.283 -39.907 -49.067 1.00 15.70 82 ALA B O 1
ATOM 5292 N N . LYS B 1 107 ? -53.259 -39.786 -48.023 1.00 14.07 83 LYS B N 1
ATOM 5293 C CA . LYS B 1 107 ? -53.513 -38.478 -48.629 1.00 13.25 83 LYS B CA 1
ATOM 5294 C C . LYS B 1 107 ? -52.834 -37.366 -47.822 1.00 15.30 83 LYS B C 1
ATOM 5295 O O . LYS B 1 107 ? -52.895 -36.199 -48.199 1.00 16.99 83 LYS B O 1
ATOM 5301 N N . LEU B 1 108 ? -52.166 -37.740 -46.737 1.00 16.10 84 LEU B N 1
ATOM 5302 C CA . LEU B 1 108 ? -51.576 -36.759 -45.807 1.00 17.25 84 LEU B CA 1
ATOM 5303 C C . LEU B 1 108 ? -50.062 -36.945 -45.642 1.00 16.80 84 LEU B C 1
ATOM 5304 O O . LEU B 1 108 ? -49.462 -36.354 -44.732 1.00 15.89 84 LEU B O 1
ATOM 5309 N N . ALA B 1 109 ? -49.465 -37.751 -46.523 1.00 16.45 85 ALA B N 1
ATOM 5310 C CA . ALA B 1 109 ? -48.036 -38.083 -46.499 1.00 16.43 85 ALA B CA 1
ATOM 5311 C C . ALA B 1 109 ? -47.637 -38.779 -45.190 1.00 18.68 85 ALA B C 1
ATOM 5312 O O . ALA B 1 109 ? -46.498 -38.652 -44.722 1.00 15.66 85 ALA B O 1
ATOM 5314 N N . MET B 1 110 ? -48.573 -39.528 -44.607 1.00 16.37 86 MET B N 1
ATOM 5315 C CA . MET B 1 110 ? -48.331 -40.177 -43.320 1.00 13.96 86 MET B CA 1
ATOM 5316 C C . MET B 1 110 ? -48.384 -41.708 -43.450 1.00 16.48 86 MET B C 1
ATOM 5317 O O . MET B 1 110 ? -48.657 -42.409 -42.483 1.00 13.76 86 MET B O 1
ATOM 5322 N N . GLU B 1 111 ? -48.088 -42.219 -44.642 1.00 17.09 87 GLU B N 1
ATOM 5323 C CA . GLU B 1 111 ? -48.188 -43.660 -44.897 1.00 16.95 87 GLU B CA 1
ATOM 5324 C C . GLU B 1 111 ? -46.885 -44.443 -44.636 1.00 17.66 87 GLU B C 1
ATOM 5325 O O . GLU B 1 111 ? -46.723 -45.549 -45.154 1.00 18.40 87 GLU B O 1
ATOM 5331 N N . TYR B 1 112 ? -45.971 -43.893 -43.824 1.00 13.88 88 TYR B N 1
ATOM 5332 C CA . TYR B 1 112 ? -44.626 -44.464 -43.688 1.00 13.79 88 TYR B CA 1
ATOM 5333 C C . TYR B 1 112 ? -44.299 -44.824 -42.236 1.00 18.14 88 TYR B C 1
ATOM 5334 O O . TYR B 1 112 ? -44.319 -43.957 -41.343 1.00 18.30 88 TYR B O 1
ATOM 5343 N N . HIS B 1 113 ? -44.023 -46.106 -42.004 1.00 15.04 89 HIS B N 1
ATOM 5344 C CA . HIS B 1 113 ? -43.819 -46.640 -40.669 1.00 16.60 89 HIS B CA 1
ATOM 5345 C C . HIS B 1 113 ? -42.364 -47.058 -40.411 1.00 19.62 89 HIS B C 1
ATOM 5346 O O . HIS B 1 113 ? -41.833 -47.908 -41.121 1.00 18.09 89 HIS B O 1
ATOM 5353 N N . ARG B 1 114 ? -41.704 -46.467 -39.418 1.00 21.12 90 ARG B N 1
ATOM 5354 C CA . ARG B 1 114 ? -42.174 -45.290 -38.695 1.00 20.26 90 ARG B CA 1
ATOM 5355 C C . ARG B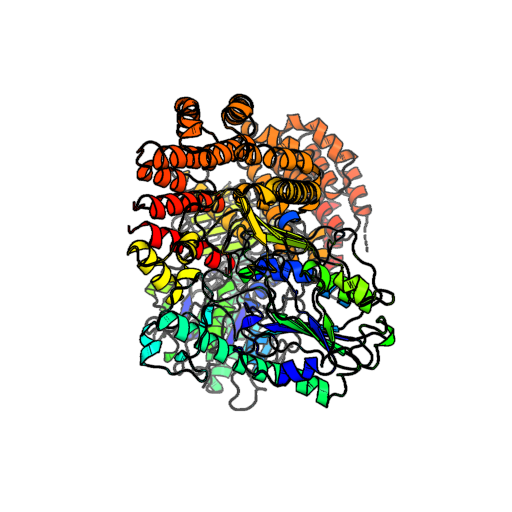 1 114 ? -41.679 -44.061 -39.438 1.00 17.23 90 ARG B C 1
ATOM 5356 O O . ARG B 1 114 ? -40.768 -44.181 -40.256 1.00 17.94 90 ARG B O 1
ATOM 5364 N N . PRO B 1 115 ? -42.264 -42.873 -39.164 1.00 20.83 91 PRO B N 1
ATOM 5365 C CA . PRO B 1 115 ? -41.952 -41.740 -40.038 1.00 19.31 91 PRO B CA 1
ATOM 5366 C C . PRO B 1 115 ? -40.507 -41.296 -39.983 1.00 20.08 91 PRO B C 1
ATOM 5367 O O . PRO B 1 115 ? -39.863 -41.320 -38.935 1.00 19.16 91 PRO B O 1
ATOM 5371 N N . PHE B 1 116 ? -40.008 -40.881 -41.133 1.00 20.42 92 PHE B N 1
ATOM 5372 C CA . PHE B 1 116 ? -38.752 -40.163 -41.182 1.00 20.62 92 PHE B CA 1
ATOM 5373 C C . PHE B 1 116 ? -39.008 -38.751 -40.668 1.00 26.51 92 PHE B C 1
ATOM 5374 O O . PHE B 1 116 ? -38.209 -38.199 -39.922 1.00 27.08 92 PHE B O 1
ATOM 5382 N N . GLU B 1 117 ? -40.119 -38.172 -41.112 1.00 19.87 93 GLU B N 1
ATOM 5383 C CA . GLU B 1 117 ? -40.594 -36.876 -40.655 1.00 21.12 93 GLU B CA 1
ATOM 5384 C C . GLU B 1 117 ? -42.074 -36.950 -40.369 1.00 21.48 93 GLU B C 1
ATOM 5385 O O . GLU B 1 117 ? -42.838 -37.374 -41.240 1.00 21.51 93 GLU B O 1
ATOM 5391 N N . ARG B 1 118 ? -42.494 -36.532 -39.176 1.00 20.76 94 ARG B N 1
ATOM 5392 C CA . ARG B 1 118 ? -43.919 -36.411 -38.912 1.00 20.09 94 ARG B CA 1
ATOM 5393 C C . ARG B 1 118 ? -44.464 -35.187 -39.621 1.00 22.46 94 ARG B C 1
ATOM 5394 O O . ARG B 1 118 ? -43.769 -34.173 -39.769 1.00 22.89 94 ARG B O 1
ATOM 5402 N N . ILE B 1 119 ? -45.727 -35.280 -40.014 1.00 17.42 95 ILE B N 1
ATOM 5403 C CA . ILE B 1 119 ? -46.384 -34.280 -40.846 1.00 18.38 95 ILE B CA 1
ATOM 5404 C C . ILE B 1 119 ? -47.258 -33.393 -39.970 1.00 16.93 95 ILE B C 1
ATOM 5405 O O . ILE B 1 119 ? -47.893 -33.866 -39.031 1.00 16.39 95 ILE B O 1
ATOM 5410 N N . ASN B 1 120 ? -47.287 -32.096 -40.254 1.00 19.29 96 ASN B N 1
ATOM 5411 C CA . ASN B 1 120 ? -48.159 -31.191 -39.495 1.00 17.51 96 ASN B CA 1
ATOM 5412 C C . ASN B 1 120 ? -49.596 -31.326 -39.985 1.00 18.01 96 ASN B C 1
ATOM 5413 O O . ASN B 1 120 ? -49.813 -31.406 -41.181 1.00 21.96 96 ASN B O 1
ATOM 5418 N N . LEU B 1 121 ? -50.572 -31.349 -39.081 1.00 17.47 97 LEU B N 1
ATOM 5419 C CA . LEU B 1 121 ? -51.962 -31.501 -39.505 1.00 20.81 97 LEU B CA 1
ATOM 5420 C C . LEU B 1 121 ? -52.437 -30.265 -40.260 1.00 24.90 97 LEU B C 1
ATOM 5421 O O . LEU B 1 121 ? -52.040 -29.147 -39.932 1.00 23.27 97 LEU B O 1
ATOM 5426 N N . PRO B 1 122 ? -53.282 -30.463 -41.287 1.00 28.25 98 PRO B N 1
ATOM 5427 C CA . PRO B 1 122 ? -53.915 -29.331 -41.975 1.00 28.70 98 PRO B CA 1
ATOM 5428 C C . PRO B 1 122 ? -54.853 -28.574 -41.039 1.00 28.68 98 PRO B C 1
ATOM 5429 O O . PRO B 1 122 ? -55.264 -29.129 -40.020 1.00 24.88 98 PRO B O 1
ATOM 5433 N N . ARG B 1 123 ? -55.203 -27.339 -41.394 1.00 30.22 99 ARG B N 1
ATOM 5434 C CA . ARG B 1 123 ? -55.975 -26.474 -40.507 1.00 31.15 99 ARG B CA 1
ATOM 5435 C C . ARG B 1 123 ? -57.315 -27.080 -40.081 1.00 32.53 99 ARG B C 1
ATOM 5436 O O . ARG B 1 123 ? -57.694 -27.014 -38.910 1.00 38.99 99 ARG B O 1
ATOM 5438 N N . GLU B 1 124 ? -58.023 -27.677 -41.030 1.00 28.49 100 GLU B N 1
ATOM 5439 C CA . GLU B 1 124 ? -59.390 -28.122 -40.786 1.00 29.55 100 GLU B CA 1
ATOM 5440 C C . GLU B 1 124 ? -59.518 -29.572 -40.323 1.00 26.17 100 GLU B C 1
ATOM 5441 O O . GLU B 1 124 ? -60.616 -30.128 -40.317 1.00 21.77 100 GLU B O 1
ATOM 5447 N N . LEU B 1 125 ? -58.408 -30.181 -39.936 1.00 20.32 101 LEU B N 1
ATOM 5448 C CA . LEU B 1 125 ? -58.433 -31.566 -39.472 1.00 20.29 101 LEU B CA 1
ATOM 5449 C C . LEU B 1 125 ? -57.662 -31.741 -38.178 1.00 21.05 101 LEU B C 1
ATOM 5450 O O . LEU B 1 125 ? -56.497 -31.338 -38.079 1.00 23.57 101 LEU B O 1
ATOM 5455 N N . SER B 1 126 ? -58.288 -32.357 -37.186 1.00 17.45 102 SER B N 1
ATOM 5456 C CA . SER B 1 126 ? -57.550 -32.699 -35.975 1.00 19.35 102 SER B CA 1
ATOM 5457 C C . SER B 1 126 ? -57.902 -34.088 -35.465 1.00 19.89 102 SER B C 1
ATOM 5458 O O . SER B 1 126 ? -58.672 -34.814 -36.098 1.00 19.93 102 SER B O 1
ATOM 5461 N N . THR B 1 127 ? -57.327 -34.455 -34.320 1.00 17.42 103 THR B N 1
ATOM 5462 C CA . THR B 1 127 ? -57.535 -35.777 -33.732 1.00 15.79 103 THR B CA 1
ATOM 5463 C C . THR B 1 127 ? -58.844 -35.842 -32.957 1.00 20.87 103 THR B C 1
ATOM 5464 O O . THR B 1 127 ? -59.388 -34.801 -32.540 1.00 18.40 103 THR B O 1
ATOM 5468 N N . ILE B 1 128 ? -59.351 -37.058 -32.753 1.00 17.55 104 ILE B N 1
ATOM 5469 C CA . ILE B 1 128 ? -60.601 -37.217 -32.004 1.00 18.49 104 ILE B CA 1
ATOM 5470 C C . ILE B 1 128 ? -60.385 -36.837 -30.518 1.00 21.55 104 ILE B C 1
ATOM 5471 O O . ILE B 1 128 ? -61.276 -36.261 -29.876 1.00 17.21 104 ILE B O 1
ATOM 5476 N N . SER B 1 129 ? -59.193 -37.111 -29.983 1.00 18.76 105 SER B N 1
ATOM 5477 C CA . SER B 1 129 ? -58.911 -36.732 -28.596 1.00 18.79 105 SER B CA 1
ATOM 5478 C C . SER B 1 129 ? -58.903 -35.208 -28.468 1.00 19.43 105 SER B C 1
ATOM 5479 O O . SER B 1 129 ? -59.416 -34.654 -27.492 1.00 22.85 105 SER B O 1
ATOM 5482 N N . ASP B 1 130 ? -58.358 -34.527 -29.463 1.00 17.65 106 ASP B N 1
ATOM 5483 C CA . ASP B 1 130 ? -58.347 -33.061 -29.450 1.00 22.73 106 ASP B CA 1
ATOM 5484 C C . ASP B 1 130 ? -59.760 -32.493 -29.550 1.00 25.51 106 ASP B C 1
ATOM 5485 O O . ASP B 1 130 ? -60.160 -31.639 -28.737 1.00 22.52 106 ASP B O 1
ATOM 5490 N N . TYR B 1 131 ? -60.528 -32.975 -30.529 1.00 19.19 107 TYR B N 1
ATOM 5491 C CA . TYR B 1 131 ? -61.911 -32.527 -30.691 1.00 20.03 107 TYR B CA 1
ATOM 5492 C C . TYR B 1 131 ? -62.715 -32.707 -29.408 1.00 23.26 107 TYR B C 1
ATOM 5493 O O . TYR B 1 131 ? -63.493 -31.819 -28.995 1.00 21.33 107 TYR B O 1
ATOM 5502 N N . LEU B 1 132 ? -62.541 -33.860 -28.774 1.00 19.00 108 LEU B N 1
ATOM 5503 C CA . LEU B 1 132 ? -63.311 -34.151 -27.573 1.00 18.90 108 LEU B CA 1
ATOM 5504 C C . LEU B 1 132 ? -62.807 -33.297 -26.409 1.00 23.69 108 LEU B C 1
ATOM 5505 O O . LEU B 1 132 ? -63.610 -32.777 -25.625 1.00 21.96 108 LEU B O 1
ATOM 5510 N N . THR B 1 133 ? -61.488 -33.125 -26.317 1.00 21.37 109 THR B N 1
ATOM 5511 C CA . THR B 1 133 ? -60.927 -32.301 -25.245 1.00 23.14 109 THR B CA 1
ATOM 5512 C C . THR B 1 133 ? -61.461 -30.871 -25.373 1.00 25.73 109 THR B C 1
ATOM 5513 O O . THR B 1 133 ? -61.891 -30.272 -24.379 1.00 24.58 109 THR B O 1
ATOM 5517 N N . LYS B 1 134 ? -61.456 -30.336 -26.593 1.00 24.07 110 LYS B N 1
ATOM 5518 C CA . LYS B 1 134 ? -61.977 -28.995 -26.821 1.00 26.65 110 LYS B CA 1
ATOM 5519 C C . LYS B 1 134 ? -63.485 -28.895 -26.554 1.00 29.31 110 LYS B C 1
ATOM 5520 O O . LYS B 1 134 ? -63.992 -27.797 -26.288 1.00 26.24 110 LYS B O 1
ATOM 5526 N N . ALA B 1 135 ? -64.191 -30.025 -26.601 1.00 22.56 111 ALA B N 1
ATOM 5527 C CA . ALA B 1 135 ? -65.623 -30.047 -26.286 1.00 27.05 111 ALA B CA 1
ATOM 5528 C C . ALA B 1 135 ? -65.896 -30.251 -24.793 1.00 25.14 111 ALA B C 1
ATOM 5529 O O . ALA B 1 135 ? -67.045 -30.347 -24.384 1.00 27.81 111 ALA B O 1
ATOM 5531 N N . GLY B 1 136 ? -64.846 -30.330 -23.984 1.00 24.35 112 GLY B N 1
ATOM 5532 C CA . GLY B 1 136 ? -65.019 -30.425 -22.544 1.00 21.70 112 GLY B CA 1
ATOM 5533 C C . GLY B 1 136 ? -64.838 -31.809 -21.967 1.00 24.11 112 GLY B C 1
ATOM 5534 O O . GLY B 1 136 ? -64.993 -32.007 -20.765 1.00 23.93 112 GLY B O 1
ATOM 5535 N N . TYR B 1 137 ? -64.493 -32.776 -22.817 1.00 24.43 113 TYR B N 1
ATOM 5536 C CA . TYR B 1 137 ? -64.216 -34.132 -22.345 1.00 22.82 113 TYR B CA 1
ATOM 5537 C C . TYR B 1 137 ? -62.898 -34.187 -21.593 1.00 18.96 113 TYR B C 1
ATOM 5538 O O . TYR B 1 137 ? -61.951 -33.476 -21.939 1.00 19.47 113 TYR B O 1
ATOM 5547 N N . TYR B 1 138 ? -62.835 -35.043 -20.577 1.00 19.00 114 TYR B N 1
ATOM 5548 C CA . TYR B 1 138 ? -61.549 -35.422 -19.999 1.00 24.50 114 TYR B CA 1
ATOM 5549 C C . TYR B 1 138 ? -60.987 -36.604 -20.784 1.00 23.55 114 TYR B C 1
ATOM 5550 O O . TYR B 1 138 ? -61.563 -37.696 -20.774 1.00 21.81 114 TYR B O 1
ATOM 5559 N N . THR B 1 139 ? -59.851 -36.393 -21.437 1.00 24.34 115 THR B N 1
ATOM 5560 C CA . THR B 1 139 ? -59.307 -37.421 -22.311 1.00 21.90 115 THR B CA 1
ATOM 5561 C C . THR B 1 139 ? -57.992 -37.978 -21.781 1.00 20.45 115 THR B C 1
ATOM 5562 O O . THR B 1 139 ? -57.033 -37.241 -21.524 1.00 22.69 115 THR B O 1
ATOM 5566 N N . SER B 1 140 ? -57.947 -39.293 -21.624 1.00 19.19 116 SER B N 1
ATOM 5567 C CA . SER B 1 140 ? -56.749 -39.935 -21.121 1.00 20.25 116 SER B CA 1
ATOM 5568 C C . SER B 1 140 ? -56.275 -41.018 -22.081 1.00 21.90 116 SER B C 1
ATOM 5569 O O . SER B 1 140 ? -57.084 -41.733 -22.662 1.00 22.38 116 SER B O 1
ATOM 5572 N N . ASN B 1 141 ? -54.961 -41.115 -22.233 1.00 23.93 117 ASN B N 1
ATOM 5573 C CA . ASN B 1 141 ? -54.337 -42.115 -23.091 1.00 25.05 117 ASN B CA 1
ATOM 5574 C C . ASN B 1 141 ? -53.213 -42.833 -22.338 1.00 27.88 117 ASN B C 1
ATOM 5575 O O . ASN B 1 141 ? -52.269 -42.191 -21.851 1.00 26.10 117 ASN B O 1
ATOM 5580 N N . ASP B 1 142 ? -53.347 -44.154 -22.208 1.00 22.31 118 ASP B N 1
ATOM 5581 C CA . ASP B 1 142 ? -52.334 -44.990 -21.574 1.00 25.76 118 ASP B CA 1
ATOM 5582 C C . ASP B 1 142 ? -51.926 -46.173 -22.472 1.00 27.67 118 ASP B C 1
ATOM 5583 O O . ASP B 1 142 ? -52.576 -47.211 -22.455 1.00 27.94 118 ASP B O 1
ATOM 5588 N N . ALA B 1 143 ? -50.838 -46.035 -23.223 1.00 28.69 119 ALA B N 1
ATOM 5589 C CA . ALA B 1 143 ? -50.071 -44.799 -23.302 1.00 28.63 119 ALA B CA 1
ATOM 5590 C C . ALA B 1 143 ? -49.500 -44.643 -24.712 1.00 27.75 119 ALA B C 1
ATOM 5591 O O . ALA B 1 143 ? -49.005 -43.573 -25.089 1.00 26.71 119 ALA B O 1
ATOM 5593 N N . LYS B 1 144 ? -49.562 -45.720 -25.486 1.00 29.08 120 LYS B N 1
ATOM 5594 C CA . LYS B 1 144 ? -48.960 -45.706 -26.812 1.00 32.38 120 LYS B CA 1
ATOM 5595 C C . LYS B 1 144 ? -49.686 -44.715 -27.722 1.00 28.08 120 LYS B C 1
ATOM 5596 O O . LYS B 1 144 ? -50.917 -44.670 -27.742 1.00 31.88 120 LYS B O 1
ATOM 5602 N N . GLU B 1 145 ? -48.922 -43.923 -28.470 1.00 25.22 121 GLU B N 1
ATOM 5603 C CA . GLU B 1 145 ? -49.500 -42.980 -29.425 1.00 26.03 121 GLU B CA 1
ATOM 5604 C C . GLU B 1 145 ? -49.186 -43.430 -30.841 1.00 27.16 121 GLU B C 1
ATOM 5605 O O . GLU B 1 145 ? -50.074 -43.893 -31.569 1.00 25.04 121 GLU B O 1
ATOM 5611 N N . ASP B 1 146 ? -47.912 -43.310 -31.204 1.00 22.06 122 ASP B N 1
ATOM 5612 C CA . ASP B 1 146 ? -47.419 -43.779 -32.495 1.00 21.63 122 ASP B CA 1
ATOM 5613 C C . ASP B 1 146 ? -48.124 -43.056 -33.644 1.00 22.22 122 ASP B C 1
ATOM 5614 O O . ASP B 1 146 ? -48.560 -43.691 -34.615 1.00 23.21 122 ASP B O 1
ATOM 5619 N N . TYR B 1 147 ? -48.239 -41.736 -33.531 1.00 18.60 123 TYR B N 1
ATOM 5620 C CA . TYR B 1 147 ? -48.867 -40.926 -34.573 1.00 19.39 123 TYR B CA 1
ATOM 5621 C C . TYR B 1 147 ? -47.847 -40.552 -35.638 1.00 20.16 123 TYR B C 1
ATOM 5622 O O . TYR B 1 147 ? -46.658 -40.438 -35.343 1.00 19.37 123 TYR B O 1
ATOM 5631 N N . ASN B 1 148 ? -48.295 -40.378 -36.881 1.00 16.07 124 ASN B N 1
ATOM 5632 C CA . ASN B 1 148 ? -47.376 -39.939 -37.932 1.00 16.12 124 ASN B CA 1
ATOM 5633 C C . ASN B 1 148 ? -47.543 -38.463 -38.239 1.00 15.64 124 ASN B C 1
ATOM 5634 O O . ASN B 1 148 ? -46.965 -37.945 -39.201 1.00 16.10 124 ASN B O 1
ATOM 5639 N N . PHE B 1 149 ? -48.352 -37.796 -37.410 1.00 17.14 125 PHE B N 1
ATOM 5640 C CA . PHE B 1 149 ? -48.444 -36.338 -37.413 1.00 15.38 125 PHE B CA 1
ATOM 5641 C C . PHE B 1 149 ? -47.806 -35.742 -36.161 1.00 18.88 125 PHE B C 1
ATOM 5642 O O . PHE B 1 149 ? -47.628 -36.429 -35.148 1.00 17.33 125 PHE B O 1
ATOM 5650 N N . VAL B 1 150 ? -47.470 -34.459 -36.231 1.00 17.24 126 VAL B N 1
ATOM 5651 C CA . VAL B 1 150 ? -47.120 -33.714 -35.029 1.00 16.17 126 VAL B CA 1
ATOM 5652 C C . VAL B 1 150 ? -48.395 -33.513 -34.208 1.00 17.15 126 VAL B C 1
ATOM 5653 O O . VAL B 1 150 ? -49.427 -33.119 -34.741 1.00 20.64 126 VAL B O 1
ATOM 5657 N N . SER B 1 151 ? -48.335 -33.806 -32.919 1.00 16.36 127 SER B N 1
ATOM 5658 C CA . SER B 1 151 ? -49.516 -33.714 -32.073 1.00 20.70 127 SER B CA 1
ATOM 5659 C C . SER B 1 151 ? -50.039 -32.286 -31.921 1.00 24.60 127 SER B C 1
ATOM 5660 O O . SER B 1 151 ? -49.261 -31.325 -31.873 1.00 24.23 127 SER B O 1
ATOM 5663 N N . PRO B 1 152 ? -51.372 -32.141 -31.869 1.00 22.06 128 PRO B N 1
ATOM 5664 C CA . PRO B 1 152 ? -51.964 -30.855 -31.493 1.00 24.39 128 PRO B CA 1
ATOM 5665 C C . PRO B 1 152 ? -51.515 -30.452 -30.082 1.00 22.38 128 PRO B C 1
ATOM 5666 O O . PRO B 1 152 ? -51.152 -31.327 -29.292 1.00 16.53 128 PRO B O 1
ATOM 5670 N N . GLU B 1 153 ? -51.536 -29.162 -29.763 1.00 24.82 129 GLU B N 1
ATOM 5671 C CA . GLU B 1 153 ? -51.364 -28.761 -28.370 1.00 27.84 129 GLU B CA 1
ATOM 5672 C C . GLU B 1 153 ? -52.556 -29.287 -27.587 1.00 22.17 129 GLU B C 1
ATOM 5673 O O . GLU B 1 153 ? -53.665 -29.308 -28.110 1.00 25.55 129 GLU B O 1
ATOM 5679 N N . ASN B 1 154 ? -52.327 -29.725 -26.353 1.00 22.71 130 ASN B N 1
ATOM 5680 C CA . ASN B 1 154 ? -53.393 -30.247 -25.493 1.00 25.59 130 ASN B CA 1
ATOM 5681 C C . ASN B 1 154 ? -54.183 -31.371 -26.162 1.00 25.60 130 ASN B C 1
ATOM 5682 O O . ASN B 1 154 ? -55.411 -31.459 -26.035 1.00 23.51 130 ASN B O 1
ATOM 5687 N N . ASN B 1 155 ? -53.456 -32.236 -26.858 1.00 25.04 131 ASN B N 1
ATOM 5688 C CA . ASN B 1 155 ? -54.055 -33.352 -27.577 1.00 22.21 131 ASN B CA 1
ATOM 5689 C C . ASN B 1 155 ? -54.822 -34.283 -26.645 1.00 24.20 131 ASN B C 1
ATOM 5690 O O . ASN B 1 155 ? -55.876 -34.836 -27.007 1.00 19.80 131 ASN B O 1
ATOM 5695 N N . TRP B 1 156 ? -54.275 -34.464 -25.445 1.00 18.64 132 TRP B N 1
ATOM 5696 C CA . TRP B 1 156 ? -54.932 -35.237 -24.394 1.00 20.55 132 TRP B CA 1
ATOM 5697 C C . TRP B 1 156 ? -54.938 -34.436 -23.099 1.00 24.59 132 TRP B C 1
ATOM 5698 O O . TRP B 1 156 ? -54.029 -33.651 -22.871 1.00 20.69 132 TRP B O 1
ATOM 5709 N N . SER B 1 157 ? -55.932 -34.659 -22.248 1.00 21.65 133 SER B N 1
ATOM 5710 C CA . SER B 1 157 ? -55.856 -34.151 -20.881 1.00 27.05 133 SER B CA 1
ATOM 5711 C C . SER B 1 157 ? -54.640 -34.775 -20.198 1.00 25.49 133 SER B C 1
ATOM 5712 O O . SER B 1 157 ? -53.880 -34.107 -19.500 1.00 25.51 133 SER B O 1
ATOM 5715 N N . SER B 1 158 ? -54.443 -36.065 -20.429 1.00 24.46 134 SER B N 1
ATOM 5716 C CA . SER B 1 158 ? -53.284 -36.766 -19.893 1.00 23.79 134 SER B CA 1
ATOM 5717 C C . SER B 1 158 ? -52.924 -37.963 -20.755 1.00 26.13 134 SER B C 1
ATOM 5718 O O . SER B 1 158 ? -53.759 -38.840 -20.988 1.00 25.99 134 SER B O 1
ATOM 5721 N N . SER B 1 159 ? -51.680 -38.007 -21.213 1.00 28.37 135 SER B N 1
ATOM 5722 C CA . SER B 1 159 ? -51.218 -39.138 -22.010 1.00 31.69 135 SER B CA 1
ATOM 5723 C C . SER B 1 159 ? -49.869 -39.607 -21.469 1.00 32.25 135 SER B C 1
ATOM 5724 O O . SER B 1 159 ? -48.832 -39.000 -21.747 1.00 30.43 135 SER B O 1
ATOM 5727 N N . LYS B 1 160 ? -49.908 -40.682 -20.684 1.00 29.51 136 LYS B N 1
ATOM 5728 C CA . LYS B 1 160 ? -48.725 -41.238 -20.043 1.00 30.78 136 LYS B CA 1
ATOM 5729 C C . LYS B 1 160 ? -49.106 -42.549 -19.370 1.00 30.22 136 LYS B C 1
ATOM 5730 O O . LYS B 1 160 ? -50.288 -42.833 -19.181 1.00 27.86 136 LYS B O 1
ATOM 5736 N N . LYS B 1 161 ? -48.113 -43.356 -19.021 1.00 29.46 137 LYS B N 1
ATOM 5737 C CA . LYS B 1 161 ? -48.377 -44.554 -18.239 1.00 25.55 137 LYS B CA 1
ATOM 5738 C C . LYS B 1 161 ? -49.175 -44.193 -16.979 1.00 31.96 137 LYS B C 1
ATOM 5739 O O . LYS B 1 161 ? -48.785 -43.305 -16.208 1.00 27.42 137 LYS B O 1
ATOM 5742 N N . GLY B 1 162 ? -50.304 -44.862 -16.780 1.00 31.05 138 GLY B N 1
ATOM 5743 C CA . GLY B 1 162 ? -51.119 -44.626 -15.600 1.00 30.80 138 GLY B CA 1
ATOM 5744 C C . GLY B 1 162 ? -52.226 -43.603 -15.774 1.00 34.73 138 GLY B C 1
ATOM 5745 O O . GLY B 1 162 ? -53.078 -43.468 -14.889 1.00 31.25 138 GLY B O 1
ATOM 5746 N N . ALA B 1 163 ? -52.239 -42.894 -16.906 1.00 28.64 139 ALA B N 1
ATOM 5747 C CA . ALA B 1 163 ? -53.312 -41.937 -17.173 1.00 27.48 139 ALA B CA 1
ATOM 5748 C C . ALA B 1 163 ? -54.666 -42.653 -17.149 1.00 26.46 139 ALA B C 1
ATOM 5749 O O . ALA B 1 163 ? -54.785 -43.788 -17.599 1.00 26.07 139 ALA B O 1
ATOM 5751 N N . SER B 1 164 ? -55.681 -41.983 -16.615 1.00 25.56 140 SER B N 1
ATOM 5752 C CA . SER B 1 164 ? -56.926 -42.639 -16.243 1.00 27.20 140 SER B CA 1
ATOM 5753 C C . SER B 1 164 ? -58.103 -41.658 -16.257 1.00 26.37 140 SER B C 1
ATOM 5754 O O . SER B 1 164 ? -57.900 -40.447 -16.196 1.00 30.08 140 SER B O 1
ATOM 5757 N N . TRP B 1 165 ? -59.324 -42.177 -16.371 1.00 26.07 141 TRP B N 1
ATOM 5758 C CA . TRP B 1 165 ? -60.521 -41.333 -16.322 1.00 27.31 141 TRP B CA 1
ATOM 5759 C C . TRP B 1 165 ? -60.790 -40.782 -14.917 1.00 31.54 141 TRP B C 1
ATOM 5760 O O . TRP B 1 165 ? -61.607 -39.878 -14.738 1.00 29.52 141 TRP B O 1
ATOM 5771 N N . HIS B 1 166 ? -60.112 -41.351 -13.929 1.00 32.49 142 HIS B N 1
ATOM 5772 C CA . HIS B 1 166 ? -60.362 -41.029 -12.525 1.00 32.48 142 HIS B CA 1
ATOM 5773 C C . HIS B 1 166 ? -60.113 -39.564 -12.156 1.00 32.31 142 HIS B C 1
ATOM 5774 O O . HIS B 1 166 ? -60.695 -39.056 -11.195 1.00 36.40 142 HIS B O 1
ATOM 5781 N N . ASN B 1 167 ? -59.297 -38.867 -12.936 1.00 26.90 143 ASN B N 1
ATOM 5782 C CA . ASN B 1 167 ? -58.938 -37.498 -12.594 1.00 31.54 143 ASN B CA 1
ATOM 5783 C C . ASN B 1 167 ? -59.840 -36.427 -13.212 1.00 32.21 143 ASN B C 1
ATOM 5784 O O . ASN B 1 167 ? -59.556 -35.236 -13.112 1.00 34.54 143 ASN B O 1
ATOM 5789 N N . ARG B 1 168 ? -60.942 -36.859 -13.823 1.00 29.55 144 ARG B N 1
ATOM 5790 C CA . ARG B 1 168 ? -61.935 -35.937 -14.366 1.00 29.53 144 ARG B CA 1
ATOM 5791 C C . ARG B 1 168 ? -62.721 -35.269 -13.229 1.00 28.64 144 ARG B C 1
ATOM 5792 O O . ARG B 1 168 ? -62.827 -35.824 -12.124 1.00 28.49 144 ARG B O 1
ATOM 5800 N N . LYS B 1 169 ? -63.266 -34.088 -13.508 1.00 26.94 145 LYS B N 1
ATOM 5801 C CA . LYS B 1 169 ? -64.164 -33.407 -12.572 1.00 29.51 145 LYS B CA 1
ATOM 5802 C C . LYS B 1 169 ? -65.519 -34.100 -12.606 1.00 34.22 145 LYS B C 1
ATOM 5803 O O . LYS B 1 169 ? -65.857 -34.757 -13.596 1.00 30.77 145 LYS B O 1
ATOM 5805 N N . ALA B 1 170 ? -66.281 -33.995 -11.522 1.00 31.32 146 ALA B N 1
ATOM 5806 C CA . ALA B 1 170 ? -67.618 -34.580 -11.491 1.00 31.06 146 ALA B CA 1
ATOM 5807 C C . ALA B 1 170 ? -68.465 -34.022 -12.631 1.00 30.26 146 ALA B C 1
ATOM 5808 O O . ALA B 1 170 ? -68.370 -32.837 -12.973 1.00 31.21 146 ALA B O 1
ATOM 5810 N N . GLY B 1 171 ? -69.274 -34.890 -13.235 1.00 37.79 147 GLY B N 1
ATOM 5811 C CA . GLY B 1 171 ? -70.139 -34.495 -14.331 1.00 28.75 147 GLY B CA 1
ATOM 5812 C C . GLY B 1 171 ? -69.441 -34.315 -15.671 1.00 32.76 147 GLY B C 1
ATOM 5813 O O . GLY B 1 171 ? -70.096 -34.050 -16.680 1.00 31.24 147 GLY B O 1
ATOM 5814 N N . GLN B 1 172 ? -68.114 -34.417 -15.683 1.00 28.78 148 GLN B N 1
ATOM 5815 C CA . GLN B 1 172 ? -67.348 -34.274 -16.921 1.00 28.95 148 GLN B CA 1
ATOM 5816 C C . GLN B 1 172 ? -67.262 -35.623 -17.662 1.00 27.14 148 GLN B C 1
ATOM 5817 O O . GLN B 1 172 ? -66.753 -36.598 -17.120 1.00 21.74 148 GLN B O 1
ATOM 5823 N N . PRO B 1 173 ? -67.745 -35.675 -18.911 1.00 27.82 149 PRO B N 1
ATOM 5824 C CA . PRO B 1 173 ? -67.649 -36.946 -19.643 1.00 23.35 149 PRO B CA 1
ATOM 5825 C C . PRO B 1 173 ? -66.195 -37.256 -20.005 1.00 26.06 149 PRO B C 1
ATOM 5826 O O . PRO B 1 173 ? -65.377 -36.321 -20.107 1.00 23.13 149 PRO B O 1
ATOM 5830 N N . PHE B 1 174 ? -65.864 -38.534 -20.204 1.00 21.90 150 PHE B N 1
ATOM 5831 C CA . PHE B 1 174 ? -64.481 -38.873 -20.506 1.00 18.57 150 PHE B CA 1
ATOM 5832 C C . PHE B 1 174 ? -64.317 -39.775 -21.737 1.00 20.37 150 PHE B C 1
ATOM 5833 O O . PHE B 1 174 ? -65.250 -40.443 -22.178 1.00 21.04 150 PHE B O 1
ATOM 5841 N N . PHE B 1 175 ? -63.101 -39.741 -22.273 1.00 23.05 151 PHE B N 1
ATOM 5842 C CA . PHE B 1 175 ? -62.628 -40.612 -23.346 1.00 19.52 151 PHE B CA 1
ATOM 5843 C C . PHE B 1 175 ? -61.302 -41.171 -22.877 1.00 20.33 151 PHE B C 1
ATOM 5844 O O . PHE B 1 175 ? -60.335 -40.423 -22.719 1.00 18.64 151 PHE B O 1
ATOM 5852 N N . HIS B 1 176 ? -61.270 -42.471 -22.606 1.00 19.15 152 HIS B N 1
ATOM 5853 C CA . HIS B 1 176 ? -60.047 -43.137 -22.178 1.00 18.79 152 HIS B CA 1
ATOM 5854 C C . HIS B 1 176 ? -59.604 -44.156 -23.230 1.00 22.04 152 HIS B C 1
ATOM 5855 O O . HIS B 1 176 ? -60.395 -45.000 -23.637 1.00 17.29 152 HIS B O 1
ATOM 5862 N N . MET B 1 177 ? -58.354 -44.049 -23.675 1.00 21.41 153 MET B N 1
ATOM 5863 C CA . MET B 1 177 ? -57.771 -45.007 -24.612 1.00 21.00 153 MET B CA 1
ATOM 5864 C C . MET B 1 177 ? -56.612 -45.734 -23.954 1.00 22.99 153 MET B C 1
ATOM 5865 O O . MET B 1 177 ? -55.750 -45.109 -23.316 1.00 22.24 153 MET B O 1
ATOM 5870 N N . GLN B 1 178 ? -56.601 -47.060 -24.077 1.00 17.93 154 GLN B N 1
ATOM 5871 C CA . GLN B 1 178 ? -55.554 -47.842 -23.456 1.00 19.41 154 GLN B CA 1
ATOM 5872 C C . GLN B 1 178 ? -55.116 -48.961 -24.376 1.00 19.91 154 GLN B C 1
ATOM 5873 O O . GLN B 1 178 ? -55.948 -49.642 -24.980 1.00 18.87 154 GLN B O 1
ATOM 5879 N N . THR B 1 179 ? -53.803 -49.135 -24.471 1.00 17.36 155 THR B N 1
ATOM 5880 C CA . THR B 1 179 ? -53.205 -50.143 -25.329 1.00 19.90 155 THR B CA 1
ATOM 5881 C C . THR B 1 179 ? -52.489 -51.211 -24.508 1.00 25.24 155 THR B C 1
ATOM 5882 O O . THR B 1 179 ? -51.774 -50.894 -23.549 1.00 22.78 155 THR B O 1
ATOM 5886 N N . TRP B 1 180 ? -52.677 -52.474 -24.885 1.00 21.20 156 TRP B N 1
ATOM 5887 C CA . TRP B 1 180 ? -51.896 -53.572 -24.311 1.00 22.13 156 TRP B CA 1
ATOM 5888 C C . TRP B 1 180 ? -50.961 -54.141 -25.371 1.00 22.68 156 TRP B C 1
ATOM 5889 O O . TRP B 1 180 ? -51.378 -54.388 -26.501 1.00 20.00 156 TRP B O 1
ATOM 5900 N N . LYS B 1 181 ? -49.693 -54.316 -25.011 1.00 22.06 157 LYS B N 1
ATOM 5901 C CA . LYS B 1 181 ? -48.674 -54.810 -25.931 1.00 22.55 157 LYS B CA 1
ATOM 5902 C C . LYS B 1 181 ? -48.516 -56.327 -25.856 1.00 21.67 157 LYS B C 1
ATOM 5903 O O . LYS B 1 181 ? -47.615 -56.887 -26.463 1.00 21.79 157 LYS B O 1
ATOM 5909 N N . THR B 1 182 ? -49.384 -56.975 -25.093 1.00 23.50 158 THR B N 1
ATOM 5910 C CA . THR B 1 182 ? -49.287 -58.412 -24.833 1.00 23.19 158 THR B CA 1
ATOM 5911 C C . THR B 1 182 ? -49.296 -59.265 -26.106 1.00 22.87 158 THR B C 1
ATOM 5912 O O . THR B 1 182 ? -48.672 -60.324 -26.160 1.00 25.35 158 THR B O 1
ATOM 5916 N N . THR B 1 183 ? -50.002 -58.786 -27.125 1.00 21.83 159 THR B N 1
ATOM 5917 C CA . THR B 1 183 ? -50.158 -59.504 -28.393 1.00 19.60 159 THR B CA 1
ATOM 5918 C C . THR B 1 183 ? -49.305 -58.909 -29.526 1.00 21.80 159 THR B C 1
ATOM 5919 O O . THR B 1 183 ? -49.543 -59.172 -30.718 1.00 19.73 159 THR B O 1
ATOM 5923 N N . HIS B 1 184 ? -48.317 -58.097 -29.156 1.00 18.73 160 HIS B N 1
ATOM 5924 C CA . HIS B 1 184 ? -47.425 -57.483 -30.134 1.00 18.17 160 HIS B CA 1
ATOM 5925 C C . HIS B 1 184 ? -46.522 -58.509 -30.827 1.00 20.12 160 HIS B C 1
ATOM 5926 O O . HIS B 1 184 ? -46.139 -59.515 -30.223 1.00 19.97 160 HIS B O 1
ATOM 5933 N N . GLU B 1 185 ? -46.168 -58.223 -32.079 1.00 19.72 161 GLU B N 1
ATOM 5934 C CA . GLU B 1 185 ? -45.303 -59.087 -32.896 1.00 19.31 161 GLU B CA 1
ATOM 5935 C C . GLU B 1 185 ? -44.034 -59.559 -32.192 1.00 20.17 161 GLU B C 1
ATOM 5936 O O . GLU B 1 185 ? -43.606 -60.695 -32.388 1.00 19.68 161 GLU B O 1
ATOM 5942 N N . GLY B 1 186 ? -43.428 -58.688 -31.382 1.00 19.93 162 GLY B N 1
ATOM 5943 C CA . GLY B 1 186 ? -42.176 -59.020 -30.710 1.00 23.21 162 GLY B CA 1
ATOM 5944 C C . GLY B 1 186 ? -42.287 -60.230 -29.795 1.00 22.14 162 GLY B C 1
ATOM 5945 O O . GLY B 1 186 ? -41.311 -60.943 -29.560 1.00 23.55 162 GLY B O 1
ATOM 5946 N N . LYS B 1 187 ? -43.490 -60.475 -29.289 1.00 21.59 163 LYS B N 1
ATOM 5947 C CA . LYS B 1 187 ? -43.725 -61.624 -28.420 1.00 20.12 163 LYS B CA 1
ATOM 5948 C C . LYS B 1 187 ? -43.647 -62.954 -29.185 1.00 24.09 163 LYS B C 1
ATOM 5949 O O . LYS B 1 187 ? -43.601 -64.022 -28.575 1.00 24.78 163 LYS B O 1
ATOM 5955 N N . LEU B 1 188 ? -43.629 -62.899 -30.516 1.00 19.99 164 LEU B N 1
ATOM 5956 C CA . LEU B 1 188 ? -43.447 -64.121 -31.297 1.00 20.64 164 LEU B CA 1
ATOM 5957 C C . LEU B 1 188 ? -42.021 -64.216 -31.801 1.00 22.17 164 LEU B C 1
ATOM 5958 O O . LEU B 1 188 ? -41.732 -64.975 -32.721 1.00 23.15 164 LEU B O 1
ATOM 5963 N N . HIS B 1 189 ? -41.112 -63.464 -31.182 1.00 22.62 165 HIS B N 1
ATOM 5964 C CA . HIS B 1 189 ? -39.719 -63.520 -31.608 1.00 22.48 165 HIS B CA 1
ATOM 5965 C C . HIS B 1 189 ? -38.872 -64.442 -30.719 1.00 20.77 165 HIS B C 1
ATOM 5966 O O . HIS B 1 189 ? -37.657 -64.321 -30.662 1.00 24.70 165 HIS B O 1
ATOM 5973 N N . PHE B 1 190 ? -39.533 -65.393 -30.073 1.00 22.09 166 PHE B N 1
ATOM 5974 C CA . PHE B 1 190 ? -38.870 -66.390 -29.233 1.00 24.95 166 PHE B CA 1
ATOM 5975 C C . PHE B 1 190 ? -37.910 -67.273 -30.026 1.00 29.26 166 PHE B C 1
ATOM 5976 O O . PHE B 1 190 ? -38.050 -67.410 -31.244 1.00 26.96 166 PHE B O 1
ATOM 5984 N N . PRO B 1 191 ? -36.927 -67.883 -29.337 1.00 31.63 167 PRO B N 1
ATOM 5985 C CA . PRO B 1 191 ? -36.030 -68.814 -30.030 1.00 29.61 167 PRO B CA 1
ATOM 5986 C C . PRO B 1 191 ? -36.753 -70.096 -30.454 1.00 28.82 167 PRO B C 1
ATOM 5987 O O . PRO B 1 191 ? -37.644 -70.564 -29.746 1.00 27.43 167 PRO B O 1
ATOM 5991 N N . GLU B 1 192 ? -36.353 -70.662 -31.589 1.00 32.83 168 GLU B N 1
ATOM 5992 C CA . GLU B 1 192 ? -36.997 -71.861 -32.120 1.00 35.42 168 GLU B CA 1
ATOM 5993 C C . GLU B 1 192 ? -36.910 -73.045 -31.152 1.00 32.41 168 GLU B C 1
ATOM 5994 O O . GLU B 1 192 ? -37.766 -73.929 -31.156 1.00 37.72 168 GLU B O 1
ATOM 6000 N N . SER B 1 193 ? -35.884 -73.039 -30.307 1.00 32.57 169 SER B N 1
ATOM 6001 C CA . SER B 1 193 ? -35.699 -74.087 -29.307 1.00 32.77 169 SER B CA 1
ATOM 6002 C C . SER B 1 193 ? -36.848 -74.154 -28.292 1.00 42.89 169 SER B C 1
ATOM 6003 O O . SER B 1 193 ? -36.978 -75.135 -27.548 1.00 39.11 169 SER B O 1
ATOM 6006 N N . ASP B 1 194 ? -37.677 -73.113 -28.262 1.00 35.34 170 ASP B N 1
ATOM 6007 C CA . ASP B 1 194 ? -38.831 -73.091 -27.375 1.00 34.80 170 ASP B CA 1
ATOM 6008 C C . ASP B 1 194 ? -39.836 -74.194 -27.685 1.00 34.47 170 ASP B C 1
ATOM 6009 O O . ASP B 1 194 ? -40.600 -74.593 -26.807 1.00 41.70 170 ASP B O 1
ATOM 6014 N N . ILE B 1 195 ? -39.863 -74.672 -28.927 1.00 32.37 171 ILE B N 1
ATOM 6015 C CA . ILE B 1 195 ? -40.800 -75.738 -29.278 1.00 37.26 171 ILE B CA 1
ATOM 6016 C C . ILE B 1 195 ? -40.509 -76.988 -28.442 1.00 42.88 171 ILE B C 1
ATOM 6017 O O . ILE B 1 195 ? -41.419 -77.754 -28.129 1.00 46.49 171 ILE B O 1
ATOM 6022 N N . GLU B 1 196 ? -39.243 -77.170 -28.065 1.00 41.17 172 GLU B N 1
ATOM 6023 C CA . GLU B 1 196 ? -38.839 -78.253 -27.167 1.00 46.82 172 GLU B CA 1
ATOM 6024 C C . GLU B 1 196 ? -38.848 -77.858 -25.682 1.00 47.85 172 GLU B C 1
ATOM 6025 O O . GLU B 1 196 ? -39.159 -78.681 -24.823 1.00 53.32 172 GLU B O 1
ATOM 6027 N N . ASN B 1 197 ? -38.502 -76.608 -25.386 1.00 45.06 173 ASN B N 1
ATOM 6028 C CA . ASN B 1 197 ? -38.214 -76.190 -24.012 1.00 46.57 173 ASN B CA 1
ATOM 6029 C C . ASN B 1 197 ? -39.340 -75.483 -23.241 1.00 52.20 173 ASN B C 1
ATOM 6030 O O . ASN B 1 197 ? -39.329 -75.458 -22.007 1.00 55.99 173 ASN B O 1
ATOM 6035 N N . LEU B 1 198 ? -40.304 -74.905 -23.951 1.00 47.26 174 LEU B N 1
ATOM 6036 C CA . LEU B 1 198 ? -41.406 -74.202 -23.294 1.00 39.21 174 LEU B CA 1
ATOM 6037 C C . LEU B 1 198 ? -42.729 -74.682 -23.865 1.00 39.24 174 LEU B C 1
ATOM 6038 O O . LEU B 1 198 ? -42.952 -74.602 -25.073 1.00 41.93 174 LEU B O 1
ATOM 6043 N N . SER B 1 199 ? -43.627 -75.151 -23.010 1.00 33.33 175 SER B N 1
ATOM 6044 C CA . SER B 1 199 ? -44.895 -75.642 -23.517 1.00 35.02 175 SER B CA 1
ATOM 6045 C C . SER B 1 199 ? -45.938 -74.538 -23.525 1.00 33.19 175 SER B C 1
ATOM 6046 O O . SER B 1 199 ? -45.802 -73.527 -22.844 1.00 35.39 175 SER B O 1
ATOM 6049 N N . THR B 1 200 ? -47.003 -74.754 -24.276 1.00 31.63 176 THR B N 1
ATOM 6050 C CA . THR B 1 200 ? -48.054 -73.763 -24.377 1.00 32.35 176 THR B CA 1
ATOM 6051 C C . THR B 1 200 ? -49.270 -74.281 -23.644 1.00 33.33 176 THR B C 1
ATOM 6052 O O . THR B 1 200 ? -49.375 -75.475 -23.371 1.00 33.74 176 THR B O 1
ATOM 6056 N N . ILE B 1 201 ? -50.181 -73.383 -23.306 1.00 28.56 177 ILE B N 1
ATOM 6057 C CA . ILE B 1 201 ? -51.418 -73.778 -22.662 1.00 28.92 177 ILE B CA 1
ATOM 6058 C C . ILE B 1 201 ? -52.393 -74.329 -23.702 1.00 33.78 177 ILE B C 1
ATOM 6059 O O . ILE B 1 201 ? -52.989 -75.387 -23.499 1.00 30.23 177 ILE B O 1
ATOM 6064 N N . HIS B 1 202 ? -52.531 -73.626 -24.826 1.00 26.06 178 HIS B N 1
ATOM 6065 C CA . HIS B 1 202 ? -53.337 -74.116 -25.941 1.00 29.47 178 HIS B CA 1
ATOM 6066 C C . HIS B 1 202 ? -52.578 -75.210 -26.663 1.00 27.06 178 HIS B C 1
ATOM 6067 O O . HIS B 1 202 ? -51.352 -75.225 -26.659 1.00 27.12 178 HIS B O 1
ATOM 6074 N N . ASN B 1 203 ? -53.322 -76.122 -27.274 1.00 28.46 179 ASN B N 1
ATOM 6075 C CA . ASN B 1 203 ? -52.748 -77.319 -27.879 1.00 29.16 179 ASN B CA 1
ATOM 6076 C C . ASN B 1 203 ? -52.284 -77.067 -29.314 1.00 23.75 179 ASN B C 1
ATOM 6077 O O . ASN B 1 203 ? -53.099 -76.861 -30.205 1.00 27.20 179 ASN B O 1
ATOM 6082 N N . PRO B 1 204 ? -50.967 -77.079 -29.545 1.00 25.29 180 PRO B N 1
ATOM 6083 C CA . PRO B 1 204 ? -50.486 -76.824 -30.911 1.00 25.02 180 PRO B CA 1
ATOM 6084 C C . PRO B 1 204 ? -50.867 -77.944 -31.885 1.00 25.70 180 PRO B C 1
ATOM 6085 O O . PRO B 1 204 ? -50.993 -77.706 -33.088 1.00 23.11 180 PRO B O 1
ATOM 6089 N N . ASN B 1 205 ? -51.065 -79.155 -31.374 1.00 26.36 181 ASN B N 1
ATOM 6090 C CA . ASN B 1 205 ? -51.384 -80.264 -32.257 1.00 24.58 181 ASN B CA 1
ATOM 6091 C C . ASN B 1 205 ? -52.763 -80.125 -32.904 1.00 25.94 181 ASN B C 1
ATOM 6092 O O . ASN B 1 205 ? -53.039 -80.741 -33.942 1.00 23.30 181 ASN B O 1
ATOM 6097 N N . SER B 1 206 ? -53.635 -79.324 -32.298 1.00 27.32 182 SER B N 1
ATOM 6098 C CA . SER B 1 206 ? -54.984 -79.158 -32.841 1.00 28.67 182 SER B CA 1
ATOM 6099 C C . SER B 1 206 ? -55.122 -77.884 -33.672 1.00 25.43 182 SER B C 1
ATOM 6100 O O . SER B 1 206 ? -56.203 -77.575 -34.152 1.00 25.15 182 SER B O 1
ATOM 6103 N N . VAL B 1 207 ? -54.026 -77.154 -33.851 1.00 24.53 183 VAL B N 1
ATOM 6104 C CA . VAL B 1 207 ? -54.058 -75.925 -34.644 1.00 21.76 183 VAL B CA 1
ATOM 6105 C C . VAL B 1 207 ? -54.358 -76.214 -36.120 1.00 27.26 183 VAL B C 1
ATOM 6106 O O . VAL B 1 207 ? -53.745 -77.092 -36.735 1.00 22.37 183 VAL B O 1
ATOM 6110 N N . GLU B 1 208 ? -55.336 -75.494 -36.661 1.00 21.54 184 GLU B N 1
ATOM 6111 C CA . GLU B 1 208 ? -55.660 -75.521 -38.083 1.00 20.65 184 GLU B CA 1
ATOM 6112 C C . GLU B 1 208 ? -55.121 -74.262 -38.773 1.00 27.74 184 GLU B C 1
ATOM 6113 O O . GLU B 1 208 ? -55.701 -73.178 -38.646 1.00 24.12 184 GLU B O 1
ATOM 6119 N N . LEU B 1 209 ? -54.012 -74.410 -39.493 1.00 21.12 185 LEU B N 1
ATOM 6120 C CA . LEU B 1 209 ? -53.264 -73.271 -40.023 1.00 22.71 185 LEU B CA 1
ATOM 6121 C C . LEU B 1 209 ? -53.880 -72.609 -41.252 1.00 21.98 185 LEU B C 1
ATOM 6122 O O . LEU B 1 209 ? -54.645 -73.211 -41.991 1.00 19.14 185 LEU B O 1
ATOM 6127 N N . ASP B 1 210 ? -53.539 -71.344 -41.437 1.00 21.20 186 ASP B N 1
ATOM 6128 C CA . ASP B 1 210 ? -53.804 -70.622 -42.668 1.00 20.88 186 ASP B CA 1
ATOM 6129 C C . ASP B 1 210 ? -53.220 -71.429 -43.840 1.00 18.25 186 ASP B C 1
ATOM 6130 O O . ASP B 1 210 ? -52.106 -71.948 -43.724 1.00 18.89 186 ASP B O 1
ATOM 6135 N N . PRO B 1 211 ? -53.963 -71.551 -44.957 1.00 15.59 187 PRO B N 1
ATOM 6136 C CA . PRO B 1 211 ? -53.415 -72.331 -46.080 1.00 18.94 187 PRO B CA 1
ATOM 6137 C C . PRO B 1 211 ? -52.099 -71.817 -46.684 1.00 20.47 187 PRO B C 1
ATOM 6138 O O . PRO B 1 211 ? -51.423 -72.602 -47.348 1.00 19.77 187 PRO B O 1
ATOM 6142 N N . ILE B 1 212 ? -51.710 -70.554 -46.479 1.00 20.96 188 ILE B N 1
ATOM 6143 C CA . ILE B 1 212 ? -50.440 -70.115 -47.075 1.00 14.55 188 ILE B CA 1
ATOM 6144 C C . ILE B 1 212 ? -49.263 -70.550 -46.214 1.00 18.52 188 ILE B C 1
ATOM 6145 O O . ILE B 1 212 ? -48.109 -70.360 -46.596 1.00 17.39 188 ILE B O 1
ATOM 6150 N N . HIS B 1 213 ? -49.551 -71.140 -45.055 1.00 16.50 189 HIS B N 1
ATOM 6151 C CA . HIS B 1 213 ? -48.489 -71.545 -44.139 1.00 18.27 189 HIS B CA 1
ATOM 6152 C C . HIS B 1 213 ? -48.096 -73.014 -44.317 1.00 19.13 189 HIS B C 1
ATOM 6153 O O . HIS B 1 213 ? -48.946 -73.854 -44.577 1.00 20.24 189 HIS B O 1
ATOM 6160 N N . PRO B 1 214 ? -46.808 -73.331 -44.147 1.00 21.93 190 PRO B N 1
ATOM 6161 C CA . PRO B 1 214 ? -46.449 -74.758 -44.103 1.00 24.17 190 PRO B CA 1
ATOM 6162 C C . PRO B 1 214 ? -46.951 -75.408 -42.812 1.00 26.84 190 PRO B C 1
ATOM 6163 O O . PRO B 1 214 ? -46.907 -74.789 -41.739 1.00 19.61 190 PRO B O 1
ATOM 6167 N N . ASN B 1 215 ? -47.425 -76.645 -42.907 1.00 23.85 191 ASN B N 1
ATOM 6168 C CA . ASN B 1 215 ? -47.995 -77.313 -41.747 1.00 25.05 191 ASN B CA 1
ATOM 6169 C C . ASN B 1 215 ? -46.889 -77.951 -40.913 1.00 28.84 191 ASN B C 1
ATOM 6170 O O . ASN B 1 215 ? -46.666 -79.163 -40.981 1.00 24.29 191 ASN B O 1
ATOM 6175 N N . THR B 1 216 ? -46.193 -77.128 -40.130 1.00 22.08 192 THR B N 1
ATOM 6176 C CA . THR B 1 216 ? -45.009 -77.591 -39.417 1.00 20.83 192 THR B CA 1
ATOM 6177 C C . THR B 1 216 ? -45.177 -77.489 -37.914 1.00 22.95 192 THR B C 1
ATOM 6178 O O . THR B 1 216 ? -46.011 -76.728 -37.422 1.00 24.20 192 THR B O 1
ATOM 6182 N N . GLU B 1 217 ? -44.355 -78.238 -37.185 1.00 22.19 193 GLU B N 1
ATOM 6183 C CA . GLU B 1 217 ? -44.308 -78.142 -35.726 1.00 20.33 193 GLU B CA 1
ATOM 6184 C C . GLU B 1 217 ? -44.161 -76.688 -35.256 1.00 21.40 193 GLU B C 1
ATOM 6185 O O . GLU B 1 217 ? -44.855 -76.243 -34.344 1.00 20.45 193 GLU B O 1
ATOM 6191 N N . LEU B 1 218 ? -43.248 -75.963 -35.893 1.00 21.54 194 LEU B N 1
ATOM 6192 C CA . LEU B 1 218 ? -42.961 -74.579 -35.526 1.00 21.85 194 LEU B CA 1
ATOM 6193 C C . LEU B 1 218 ? -44.140 -73.640 -35.782 1.00 22.10 194 LEU B C 1
ATOM 6194 O O . LEU B 1 218 ? -44.436 -72.774 -34.946 1.00 21.18 194 LEU B O 1
ATOM 6199 N N . PHE B 1 219 ? -44.816 -73.796 -36.920 1.00 16.66 195 PHE B N 1
ATOM 6200 C CA . PHE B 1 219 ? -45.950 -72.920 -37.210 1.00 18.26 195 PHE B CA 1
ATOM 6201 C C . PHE B 1 219 ? -47.115 -73.206 -36.263 1.00 23.96 195 PHE B C 1
ATOM 6202 O O . PHE B 1 219 ? -47.774 -72.278 -35.785 1.00 20.10 195 PHE B O 1
ATOM 6210 N N . ARG B 1 220 ? -47.381 -74.484 -35.985 1.00 20.41 196 ARG B N 1
ATOM 6211 C CA . ARG B 1 220 ? -48.469 -74.811 -35.060 1.00 17.55 196 ARG B CA 1
ATOM 6212 C C . ARG B 1 220 ? -48.141 -74.303 -33.660 1.00 19.46 196 ARG B C 1
ATOM 6213 O O . ARG B 1 220 ? -49.004 -73.754 -32.967 1.00 20.51 196 ARG B O 1
ATOM 6221 N N . TYR B 1 221 ? -46.883 -74.459 -33.260 1.00 20.15 197 TYR B N 1
ATOM 6222 C CA . TYR B 1 221 ? -46.425 -73.976 -31.962 1.00 21.02 197 TYR B CA 1
ATOM 6223 C C . TYR B 1 221 ? -46.562 -72.462 -31.850 1.00 20.39 197 TYR B C 1
ATOM 6224 O O . TYR B 1 221 ? -47.034 -71.939 -30.841 1.00 23.03 197 TYR B O 1
ATOM 6233 N N . THR B 1 222 ? -46.140 -71.759 -32.889 1.00 20.73 198 THR B N 1
ATOM 6234 C CA . THR B 1 222 ? -46.226 -70.302 -32.887 1.00 18.85 198 THR B CA 1
ATOM 6235 C C . THR B 1 222 ? -47.679 -69.828 -32.760 1.00 20.62 198 THR B C 1
ATOM 6236 O O . THR B 1 222 ? -47.986 -68.911 -31.992 1.00 21.53 198 THR B O 1
ATOM 6240 N N . TYR B 1 223 ? -48.576 -70.465 -33.506 1.00 16.87 199 TYR B N 1
ATOM 6241 C CA . TYR B 1 223 ? -50.001 -70.166 -33.450 1.00 18.45 199 TYR B CA 1
ATOM 6242 C C . TYR B 1 223 ? -50.523 -70.353 -32.037 1.00 22.04 199 TYR B C 1
ATOM 6243 O O . TYR B 1 223 ? -51.252 -69.504 -31.497 1.00 20.26 199 TYR B O 1
ATOM 6252 N N . ALA B 1 224 ? -50.144 -71.479 -31.440 1.00 20.27 200 ALA B N 1
ATOM 6253 C CA . ALA B 1 224 ? -50.523 -71.777 -30.073 1.00 21.16 200 ALA B CA 1
ATOM 6254 C C . ALA B 1 224 ? -49.999 -70.708 -29.107 1.00 21.56 200 ALA B C 1
ATOM 6255 O O . ALA B 1 224 ? -50.730 -70.279 -28.212 1.00 23.23 200 ALA B O 1
ATOM 6257 N N . ARG B 1 225 ? -48.750 -70.282 -29.294 1.00 19.93 201 ARG B N 1
ATOM 6258 C CA . ARG B 1 225 ? -48.175 -69.211 -28.465 1.00 23.27 201 ARG B CA 1
ATOM 6259 C C . ARG B 1 225 ? -49.016 -67.948 -28.559 1.00 23.72 201 ARG B C 1
ATOM 6260 O O . ARG B 1 225 ? -49.214 -67.252 -27.566 1.00 26.23 201 ARG B O 1
ATOM 6268 N N . TYR B 1 226 ? -49.532 -67.661 -29.750 1.00 20.49 202 TYR B N 1
ATOM 6269 C CA . TYR B 1 226 ? -50.307 -66.441 -29.935 1.00 20.81 202 TYR B CA 1
ATOM 6270 C C . TYR B 1 226 ? -51.666 -66.579 -29.255 1.00 22.65 202 TYR B C 1
ATOM 6271 O O . TYR B 1 226 ? -52.161 -65.630 -28.643 1.00 21.52 202 TYR B O 1
ATOM 6280 N N . LEU B 1 227 ? -52.259 -67.767 -29.338 1.00 18.94 203 LEU B N 1
ATOM 6281 C CA . LEU B 1 227 ? -53.502 -68.033 -28.628 1.00 20.66 203 LEU B CA 1
ATOM 6282 C C . LEU B 1 227 ? -53.312 -67.818 -27.136 1.00 23.03 203 LEU B C 1
ATOM 6283 O O . LEU B 1 227 ? -54.183 -67.242 -26.478 1.00 22.21 203 LEU B O 1
ATOM 6288 N N . ASP B 1 228 ? -52.178 -68.271 -26.605 1.00 19.73 204 ASP B N 1
ATOM 6289 C CA . ASP B 1 228 ? -51.881 -68.074 -25.186 1.00 23.56 204 ASP B CA 1
ATOM 6290 C C . ASP B 1 228 ? -51.867 -66.591 -24.809 1.00 22.91 204 ASP B C 1
ATOM 6291 O O . ASP B 1 228 ? -52.341 -66.204 -23.736 1.00 22.21 204 ASP B O 1
ATOM 6296 N N . LEU B 1 229 ? -51.305 -65.769 -25.690 1.00 22.84 205 LEU B N 1
ATOM 6297 C CA . LEU B 1 229 ? -51.228 -64.337 -25.438 1.00 21.67 205 LEU B CA 1
ATOM 6298 C C . LEU B 1 229 ? -52.599 -63.690 -25.423 1.00 24.02 205 LEU B C 1
ATOM 6299 O O . LEU B 1 229 ? -52.824 -62.717 -24.690 1.00 26.43 205 LEU B O 1
ATOM 6304 N N . HIS B 1 230 ? -53.524 -64.233 -26.209 1.00 20.36 206 HIS B N 1
ATOM 6305 C CA . HIS B 1 230 ? -54.880 -63.724 -26.204 1.00 22.87 206 HIS B CA 1
ATOM 6306 C C . HIS B 1 230 ? -55.547 -63.992 -24.864 1.00 26.45 206 HIS B C 1
ATOM 6307 O O . HIS B 1 230 ? -56.301 -63.153 -24.368 1.00 23.24 206 HIS B O 1
ATOM 6314 N N . LYS B 1 231 ? -55.266 -65.151 -24.275 1.00 25.08 207 LYS B N 1
ATOM 6315 C CA . LYS B 1 231 ? -55.791 -65.451 -22.946 1.00 27.47 207 LYS B CA 1
ATOM 6316 C C . LYS B 1 231 ? -55.236 -64.433 -21.946 1.00 26.22 207 LYS B C 1
ATOM 6317 O O . LYS B 1 231 ? -55.975 -63.888 -21.125 1.00 26.83 207 LYS B O 1
ATOM 6323 N N . LYS B 1 232 ? -53.937 -64.156 -22.041 1.00 25.58 208 LYS B N 1
ATOM 6324 C CA . LYS B 1 232 ? -53.300 -63.242 -21.107 1.00 24.49 208 LYS B CA 1
ATOM 6325 C C . LYS B 1 232 ? -53.839 -61.814 -21.227 1.00 27.31 208 LYS B C 1
ATOM 6326 O O . LYS B 1 232 ? -54.118 -61.168 -20.225 1.00 29.44 208 LYS B O 1
ATOM 6332 N N . VAL B 1 233 ? -53.985 -61.322 -22.450 1.00 23.84 209 VAL B N 1
ATOM 6333 C CA . VAL B 1 233 ? -54.391 -59.934 -22.648 1.00 26.22 209 VAL B CA 1
ATOM 6334 C C . VAL B 1 233 ? -55.868 -59.736 -22.251 1.00 25.41 209 VAL B C 1
ATOM 6335 O O . VAL B 1 233 ? -56.258 -58.645 -21.842 1.00 26.67 209 VAL B O 1
ATOM 6339 N N . ASP B 1 234 ? -56.686 -60.781 -22.349 1.00 22.45 210 ASP B N 1
ATOM 6340 C CA . ASP B 1 234 ? -58.067 -60.680 -21.884 1.00 22.30 210 ASP B CA 1
ATOM 6341 C C . ASP B 1 234 ? -58.112 -60.434 -20.373 1.00 28.31 210 ASP B C 1
ATOM 6342 O O . ASP B 1 234 ? -58.929 -59.650 -19.878 1.00 25.40 210 ASP B O 1
ATOM 6347 N N . LYS B 1 235 ? -57.242 -61.133 -19.650 1.00 26.51 211 LYS B N 1
ATOM 6348 C CA . LYS B 1 235 ? -57.136 -60.977 -18.202 1.00 31.07 211 LYS B CA 1
ATOM 6349 C C . LYS B 1 235 ? -56.772 -59.544 -17.865 1.00 31.86 211 LYS B C 1
ATOM 6350 O O . LYS B 1 235 ? -57.410 -58.905 -17.019 1.00 29.55 211 LYS B O 1
ATOM 6356 N N . GLU B 1 236 ? -55.759 -59.037 -18.556 1.00 28.29 212 GLU B N 1
ATOM 6357 C CA . GLU B 1 236 ? -55.288 -57.683 -18.337 1.00 27.90 212 GLU B CA 1
ATOM 6358 C C . GLU B 1 236 ? -56.372 -56.656 -18.643 1.00 31.28 212 GLU B C 1
ATOM 6359 O O . GLU B 1 236 ? -56.550 -55.699 -17.888 1.00 27.52 212 GLU B O 1
ATOM 6365 N N . MET B 1 237 ? -57.121 -56.853 -19.722 1.00 24.79 213 MET B N 1
ATOM 6366 C CA . MET B 1 237 ? -58.155 -55.889 -20.054 1.00 25.64 213 MET B CA 1
ATOM 6367 C C . MET B 1 237 ? -59.322 -55.955 -19.072 1.00 31.05 213 MET B C 1
ATOM 6368 O O . MET B 1 237 ? -60.009 -54.956 -18.837 1.00 28.39 213 MET B O 1
ATOM 6373 N N . GLY B 1 238 ? -59.526 -57.123 -18.477 1.00 28.01 214 GLY B N 1
ATOM 6374 C CA . GLY B 1 238 ? -60.567 -57.285 -17.479 1.00 32.73 214 GLY B CA 1
ATOM 6375 C C . GLY B 1 238 ? -60.375 -56.369 -16.277 1.00 33.29 214 GLY B C 1
ATOM 6376 O O . GLY B 1 238 ? -61.350 -55.951 -15.656 1.00 33.67 214 GLY B O 1
ATOM 6377 N N . VAL B 1 239 ? -59.121 -56.050 -15.966 1.00 27.12 215 VAL B N 1
ATOM 6378 C CA . VAL B 1 239 ? -58.802 -55.133 -14.876 1.00 32.28 215 VAL B CA 1
ATOM 6379 C C . VAL B 1 239 ? -59.503 -53.791 -15.069 1.00 32.00 215 VAL B C 1
ATOM 6380 O O . VAL B 1 239 ? -60.139 -53.266 -14.153 1.00 32.72 215 VAL B O 1
ATOM 6384 N N . VAL B 1 240 ? -59.393 -53.248 -16.276 1.00 28.93 216 VAL B N 1
ATOM 6385 C CA . VAL B 1 240 ? -59.983 -51.954 -16.594 1.00 26.62 216 VAL B CA 1
ATOM 6386 C C . VAL B 1 240 ? -61.497 -52.045 -16.681 1.00 31.67 216 VAL B C 1
ATOM 6387 O O . VAL B 1 240 ? -62.206 -51.168 -16.179 1.00 33.27 216 VAL B O 1
ATOM 6391 N N . ILE B 1 241 ? -61.995 -53.107 -17.302 1.00 26.85 217 ILE B N 1
ATOM 6392 C CA . ILE B 1 241 ? -63.432 -53.331 -17.383 1.00 29.40 217 ILE B CA 1
ATOM 6393 C C . ILE B 1 241 ? -64.061 -53.479 -15.989 1.00 33.34 217 ILE B C 1
ATOM 6394 O O . ILE B 1 241 ? -65.153 -52.965 -15.726 1.00 29.93 217 ILE B O 1
ATOM 6399 N N . ASN B 1 242 ? -63.371 -54.174 -15.094 1.00 32.03 218 ASN B N 1
ATOM 6400 C CA . ASN B 1 242 ? -63.909 -54.381 -13.753 1.00 35.15 218 ASN B CA 1
ATOM 6401 C C . ASN B 1 242 ? -63.947 -53.076 -12.954 1.00 36.32 218 ASN B C 1
ATOM 6402 O O . ASN B 1 242 ? -64.860 -52.871 -12.150 1.00 35.53 218 ASN B O 1
ATOM 6407 N N . GLN B 1 243 ? -62.972 -52.197 -13.184 1.00 31.60 219 GLN B N 1
ATOM 6408 C CA . GLN B 1 243 ? -62.983 -50.886 -12.546 1.00 32.97 219 GLN B CA 1
ATOM 6409 C C . GLN B 1 243 ? -64.219 -50.098 -12.981 1.00 35.17 219 GLN B C 1
ATOM 6410 O O . GLN B 1 243 ? -64.922 -49.527 -12.148 1.00 33.48 219 GLN B O 1
ATOM 6416 N N . LEU B 1 244 ? -64.488 -50.087 -14.283 1.00 30.42 220 LEU B N 1
ATOM 6417 C CA . LEU B 1 244 ? -65.662 -49.411 -14.830 1.00 33.30 220 LEU B CA 1
ATOM 6418 C C . LEU B 1 244 ? -66.954 -49.973 -14.237 1.00 32.44 220 LEU B C 1
ATOM 6419 O O . LEU B 1 244 ? -67.878 -49.226 -13.910 1.00 32.14 220 LEU B O 1
ATOM 6424 N N . LYS B 1 245 ? -67.000 -51.291 -14.082 1.00 32.15 221 LYS B N 1
ATOM 6425 C CA . LYS B 1 245 ? -68.155 -51.955 -13.491 1.00 34.01 221 LYS B CA 1
ATOM 6426 C C . LYS B 1 245 ? -68.345 -51.540 -12.034 1.00 35.90 221 LYS B C 1
ATOM 6427 O O . LYS B 1 245 ? -69.427 -51.082 -11.646 1.00 35.90 221 LYS B O 1
ATOM 6431 N N . GLU B 1 246 ? -67.284 -51.694 -11.245 1.00 32.68 222 GLU B N 1
ATOM 6432 C CA . GLU B 1 246 ? -67.306 -51.357 -9.820 1.00 37.41 222 GLU B CA 1
ATOM 6433 C C . GLU B 1 246 ? -67.685 -49.886 -9.592 1.00 39.05 222 GLU B C 1
ATOM 6434 O O . GLU B 1 246 ? -68.372 -49.555 -8.623 1.00 36.40 222 GLU B O 1
ATOM 6436 N N . GLU B 1 247 ? -67.253 -49.010 -10.495 1.00 32.80 223 GLU B N 1
ATOM 6437 C CA . GLU B 1 247 ? -67.489 -47.578 -10.330 1.00 30.19 223 GLU B CA 1
ATOM 6438 C C . GLU B 1 247 ? -68.849 -47.136 -10.873 1.00 29.77 223 GLU B C 1
ATOM 6439 O O . GLU B 1 247 ? -69.158 -45.941 -10.881 1.00 30.31 223 GLU B O 1
ATOM 6445 N N . GLY B 1 248 ? -69.655 -48.091 -11.337 1.00 26.46 224 GLY B N 1
ATOM 6446 C CA . GLY B 1 248 ? -70.989 -47.790 -11.833 1.00 28.52 224 GLY B CA 1
ATOM 6447 C C . GLY B 1 248 ? -71.007 -47.014 -13.143 1.00 35.27 224 GLY B C 1
ATOM 6448 O O . GLY B 1 248 ? -71.926 -46.233 -13.405 1.00 31.87 224 GLY B O 1
ATOM 6449 N N . LEU B 1 249 ? -70.004 -47.244 -13.986 1.00 31.13 225 LEU B N 1
ATOM 6450 C CA . LEU B 1 249 ? -69.862 -46.459 -15.207 1.00 28.91 225 LEU B CA 1
ATOM 6451 C C . LEU B 1 249 ? -70.258 -47.218 -16.479 1.00 30.45 225 LEU B C 1
ATOM 6452 O O . LEU B 1 249 ? -70.391 -46.612 -17.543 1.00 28.30 225 LEU B O 1
ATOM 6457 N N . LEU B 1 250 ? -70.475 -48.527 -16.366 1.00 29.38 226 LEU B N 1
ATOM 6458 C CA . LEU B 1 250 ? -70.778 -49.345 -17.541 1.00 30.51 226 LEU B CA 1
ATOM 6459 C C . LEU B 1 250 ? -71.928 -48.779 -18.362 1.00 34.23 226 LEU B C 1
ATOM 6460 O O . LEU B 1 250 ? -71.838 -48.687 -19.591 1.00 32.19 226 LEU B O 1
ATOM 6465 N N . GLU B 1 251 ? -73.009 -48.382 -17.696 1.00 27.86 227 GLU B N 1
ATOM 6466 C CA . GLU B 1 251 ? -74.204 -48.023 -18.442 1.00 30.38 227 GLU B CA 1
ATOM 6467 C C . GLU B 1 251 ? -74.213 -46.559 -18.834 1.00 29.37 227 GLU B C 1
ATOM 6468 O O . GLU B 1 251 ? -75.209 -46.061 -19.355 1.00 29.50 227 GLU B O 1
ATOM 6474 N N . ASP B 1 252 ? -73.086 -45.883 -18.627 1.00 28.55 228 ASP B N 1
ATOM 6475 C CA . ASP B 1 252 ? -72.896 -44.535 -19.159 1.00 26.85 228 ASP B CA 1
ATOM 6476 C C . ASP B 1 252 ? -71.816 -44.476 -20.240 1.00 29.01 228 ASP B C 1
ATOM 6477 O O . ASP B 1 252 ? -71.543 -43.413 -20.783 1.00 25.72 228 ASP B O 1
ATOM 6482 N N . THR B 1 253 ? -71.195 -45.615 -20.537 1.00 27.26 229 THR B N 1
ATOM 6483 C CA . THR B 1 253 ? -69.969 -45.633 -21.340 1.00 24.94 229 THR B CA 1
ATOM 6484 C C . THR B 1 253 ? -70.041 -46.594 -22.534 1.00 23.93 229 THR B C 1
ATOM 6485 O O . THR B 1 253 ? -70.366 -47.769 -22.367 1.00 23.56 229 THR B O 1
ATOM 6489 N N . PHE B 1 254 ? -69.742 -46.091 -23.729 1.00 26.01 230 PHE B N 1
ATOM 6490 C CA . PHE B 1 254 ? -69.530 -46.963 -24.885 1.00 23.06 230 PHE B CA 1
ATOM 6491 C C . PHE B 1 254 ? -68.142 -47.590 -24.787 1.00 20.17 230 PHE B C 1
ATOM 6492 O O . PHE B 1 254 ? -67.123 -46.893 -24.798 1.00 21.34 230 PHE B O 1
ATOM 6500 N N . ILE B 1 255 ? -68.089 -48.906 -24.690 1.00 20.62 231 ILE B N 1
ATOM 6501 C CA . ILE B 1 255 ? -66.813 -49.566 -24.540 1.00 21.08 231 ILE B CA 1
ATOM 6502 C C . ILE B 1 255 ? -66.432 -50.329 -25.807 1.00 22.32 231 ILE B C 1
ATOM 6503 O O . ILE B 1 255 ? -67.061 -51.331 -26.160 1.00 20.01 231 ILE B O 1
ATOM 6508 N N . PHE B 1 256 ? -65.385 -49.844 -26.467 1.00 19.87 232 PHE B N 1
ATOM 6509 C CA . PHE B 1 256 ? -64.851 -50.480 -27.664 1.00 19.11 232 PHE B CA 1
ATOM 6510 C C . PHE B 1 256 ? -63.703 -51.409 -27.299 1.00 20.52 232 PHE B C 1
ATOM 6511 O O . PHE B 1 256 ? -62.788 -51.007 -26.579 1.00 22.55 232 PHE B O 1
ATOM 6519 N N . TYR B 1 257 ? -63.740 -52.650 -27.784 1.00 17.85 233 TYR B N 1
ATOM 6520 C CA . TYR B 1 257 ? -62.528 -53.465 -27.788 1.00 20.15 233 TYR B CA 1
ATOM 6521 C C . TYR B 1 257 ? -62.129 -53.753 -29.241 1.00 18.91 233 TYR B C 1
ATOM 6522 O O . TYR B 1 257 ? -62.977 -54.175 -30.015 1.00 19.52 233 TYR B O 1
ATOM 6531 N N . PHE B 1 258 ? -60.863 -53.529 -29.609 1.00 18.27 234 PHE B N 1
ATOM 6532 C CA . PHE B 1 258 ? -60.399 -53.929 -30.943 1.00 16.79 234 PHE B CA 1
ATOM 6533 C C . PHE B 1 258 ? -58.886 -54.122 -31.018 1.00 17.36 234 PHE B C 1
ATOM 6534 O O . PHE B 1 258 ? -58.159 -53.710 -30.122 1.00 18.22 234 PHE B O 1
ATOM 6542 N N . GLY B 1 259 ? -58.422 -54.798 -32.070 1.00 18.28 235 GLY B N 1
ATOM 6543 C CA . GLY B 1 259 ? -56.995 -54.881 -32.359 1.00 15.02 235 GLY B CA 1
ATOM 6544 C C . GLY B 1 259 ? -56.601 -53.693 -33.221 1.00 19.07 235 GLY B C 1
ATOM 6545 O O . GLY B 1 259 ? -57.455 -53.131 -33.915 1.00 15.24 235 GLY B O 1
ATOM 6546 N N . ASP B 1 260 ? -55.333 -53.294 -33.209 1.00 16.20 236 ASP B N 1
ATOM 6547 C CA . ASP B 1 260 ? -55.003 -52.062 -33.930 1.00 16.02 236 ASP B CA 1
ATOM 6548 C C . ASP B 1 260 ? -54.575 -52.280 -35.381 1.00 16.61 236 ASP B C 1
ATOM 6549 O O . ASP B 1 260 ? -54.257 -51.315 -36.062 1.00 14.52 236 ASP B O 1
ATOM 6554 N N . HIS B 1 261 ? -54.619 -53.536 -35.839 1.00 15.25 237 HIS B N 1
ATOM 6555 C CA . HIS B 1 261 ? -54.550 -53.928 -37.261 1.00 14.65 237 HIS B CA 1
ATOM 6556 C C . HIS B 1 261 ? -54.432 -55.458 -37.286 1.00 14.60 237 HIS B C 1
ATOM 6557 O O . HIS B 1 261 ? -54.273 -56.082 -36.232 1.00 13.21 237 HIS B O 1
ATOM 6564 N N . GLY B 1 262 ? -54.459 -56.059 -38.475 1.00 13.34 238 GLY B N 1
ATOM 6565 C CA . GLY B 1 262 ? -54.419 -57.518 -38.572 1.00 13.19 238 GLY B CA 1
ATOM 6566 C C . GLY B 1 262 ? -53.038 -58.085 -38.289 1.00 16.54 238 GLY B C 1
ATOM 6567 O O . GLY B 1 262 ? -52.027 -57.412 -38.548 1.00 17.07 238 GLY B O 1
ATOM 6568 N N . GLY B 1 263 ? -52.990 -59.315 -37.762 1.00 17.02 239 GLY B N 1
ATOM 6569 C CA . GLY B 1 263 ? -51.731 -60.000 -37.508 1.00 17.74 239 GLY B CA 1
ATOM 6570 C C . GLY B 1 263 ? -51.897 -61.133 -36.511 1.00 16.55 239 GLY B C 1
ATOM 6571 O O . GLY B 1 263 ? -53.018 -61.402 -36.086 1.00 17.05 239 GLY B O 1
ATOM 6572 N N . VAL B 1 264 ? -50.792 -61.763 -36.097 1.00 16.18 240 VAL B N 1
ATOM 6573 C CA . VAL B 1 264 ? -49.453 -61.306 -36.475 1.00 17.68 240 VAL B CA 1
ATOM 6574 C C . VAL B 1 264 ? -48.523 -62.470 -36.868 1.00 18.74 240 VAL B C 1
ATOM 6575 O O . VAL B 1 264 ? -47.293 -62.323 -36.886 1.00 17.27 240 VAL B O 1
ATOM 6579 N N . LEU B 1 265 ? -49.112 -63.612 -37.232 1.00 16.27 241 LEU B N 1
ATOM 6580 C CA . LEU B 1 265 ? -48.320 -64.706 -37.812 1.00 18.12 241 LEU B CA 1
ATOM 6581 C C . LEU B 1 265 ? -47.858 -64.301 -39.218 1.00 16.92 241 LEU B C 1
ATOM 6582 O O . LEU B 1 265 ? -48.330 -63.289 -39.763 1.00 17.80 241 LEU B O 1
ATOM 6587 N N . PRO B 1 266 ? -46.944 -65.080 -39.831 1.00 18.54 242 PRO B N 1
ATOM 6588 C CA . PRO B 1 266 ? -46.388 -64.607 -41.105 1.00 17.21 242 PRO B CA 1
ATOM 6589 C C . PRO B 1 266 ? -47.415 -64.332 -42.205 1.00 17.64 242 PRO B C 1
ATOM 6590 O O . PRO B 1 266 ? -48.453 -65.005 -42.314 1.00 18.61 242 PRO B O 1
ATOM 6594 N N . GLY B 1 267 ? -47.106 -63.327 -43.016 1.00 17.43 243 GLY B N 1
ATOM 6595 C CA . GLY B 1 267 ? -47.940 -62.939 -44.140 1.00 15.83 243 GLY B CA 1
ATOM 6596 C C . GLY B 1 267 ? -49.100 -62.019 -43.798 1.00 16.48 243 GLY B C 1
ATOM 6597 O O . GLY B 1 267 ? -49.985 -61.814 -44.632 1.00 15.02 243 GLY B O 1
ATOM 6598 N N . SER B 1 268 ? -49.105 -61.459 -42.582 1.00 15.53 244 SER B N 1
ATOM 6599 C CA . SER B 1 268 ? -50.218 -60.622 -42.143 1.00 15.29 244 SER B CA 1
ATOM 6600 C C . SER B 1 268 ? -49.804 -59.157 -42.021 1.00 16.18 244 SER B C 1
ATOM 6601 O O . SER B 1 268 ? -49.889 -58.403 -42.982 1.00 13.14 244 SER B O 1
ATOM 6604 N N . LYS B 1 269 ? -49.357 -58.770 -40.828 1.00 15.79 245 LYS B N 1
ATOM 6605 C CA . LYS B 1 269 ? -48.796 -57.436 -40.576 1.00 13.77 245 LYS B CA 1
ATOM 6606 C C . LYS B 1 269 ? -47.768 -57.045 -41.649 1.00 16.19 245 LYS B C 1
ATOM 6607 O O . LYS B 1 269 ? -46.857 -57.823 -41.970 1.00 14.65 245 LYS B O 1
ATOM 6613 N N . GLY B 1 270 ? -47.944 -55.867 -42.235 1.00 14.50 246 GLY B N 1
ATOM 6614 C CA . GLY B 1 270 ? -47.098 -55.436 -43.332 1.00 13.60 246 GLY B CA 1
ATOM 6615 C C . GLY B 1 270 ? -47.693 -55.644 -44.715 1.00 16.97 246 GLY B C 1
ATOM 6616 O O . GLY B 1 270 ? -47.114 -55.212 -45.704 1.00 18.84 246 GLY B O 1
ATOM 6617 N N . PHE B 1 271 ? -48.849 -56.300 -44.798 1.00 13.91 247 PHE B N 1
ATOM 6618 C CA . PHE B 1 271 ? -49.444 -56.587 -46.108 1.00 17.89 247 PHE B CA 1
ATOM 6619 C C . PHE B 1 271 ? -50.930 -56.290 -46.126 1.00 17.34 247 PHE B C 1
ATOM 6620 O O . PHE B 1 271 ? -51.594 -56.405 -45.092 1.00 18.20 247 PHE B O 1
ATOM 6628 N N . VAL B 1 272 ? -51.453 -55.890 -47.285 1.00 13.03 248 VAL B N 1
ATOM 6629 C CA . VAL B 1 272 ? -52.862 -55.512 -47.357 1.00 12.56 248 VAL B CA 1
ATOM 6630 C C . VAL B 1 272 ? -53.714 -56.694 -47.851 1.00 14.81 248 VAL B C 1
ATOM 6631 O O . VAL B 1 272 ? -54.787 -56.518 -48.411 1.00 14.70 248 VAL B O 1
ATOM 6635 N N . SER B 1 273 ? -53.217 -57.902 -47.604 1.00 15.20 249 SER B N 1
ATOM 6636 C CA . SER B 1 273 ? -54.091 -59.059 -47.568 1.00 17.97 249 SER B CA 1
ATOM 6637 C C . SER B 1 273 ? -55.073 -58.815 -46.423 1.00 16.82 249 SER B C 1
ATOM 6638 O O . SER B 1 273 ? -54.792 -57.998 -45.535 1.00 16.71 249 SER B O 1
ATOM 6641 N N . GLU B 1 274 ? -56.205 -59.520 -46.410 1.00 15.94 250 GLU B N 1
ATOM 6642 C CA . GLU B 1 274 ? -57.144 -59.374 -45.292 1.00 18.04 250 GLU B CA 1
ATOM 6643 C C . GLU B 1 274 ? -56.472 -59.732 -43.957 1.00 14.90 250 GLU B C 1
ATOM 6644 O O . GLU B 1 274 ? -56.892 -59.272 -42.883 1.00 16.78 250 GLU B O 1
ATOM 6650 N N . ARG B 1 275 ? -55.419 -60.539 -44.033 1.00 12.97 251 ARG B N 1
ATOM 6651 C CA . ARG B 1 275 ? -54.664 -60.946 -42.837 1.00 17.15 251 ARG B CA 1
ATOM 6652 C C . ARG B 1 275 ? -54.064 -59.744 -42.093 1.00 15.09 251 ARG B C 1
ATOM 6653 O O . ARG B 1 275 ? -53.916 -59.768 -40.862 1.00 13.99 251 ARG B O 1
ATOM 6661 N N . GLY B 1 276 ? -53.678 -58.716 -42.843 1.00 15.25 252 GLY B N 1
ATOM 6662 C CA . GLY B 1 276 ? -53.051 -57.544 -42.239 1.00 12.88 252 GLY B CA 1
ATOM 6663 C C . GLY B 1 276 ? -54.066 -56.492 -41.809 1.00 15.89 252 GLY B C 1
ATOM 6664 O O . GLY B 1 276 ? -53.699 -55.479 -41.190 1.00 14.03 252 GLY B O 1
ATOM 6665 N N . LEU B 1 277 ? -55.343 -56.735 -42.095 1.00 11.47 253 LEU B N 1
ATOM 6666 C CA . LEU B 1 277 ? -56.372 -55.705 -41.940 1.00 11.94 253 LEU B CA 1
ATOM 6667 C C . LEU B 1 277 ? -57.510 -56.062 -40.985 1.00 16.77 253 LEU B C 1
ATOM 6668 O O . LEU B 1 277 ? -58.028 -55.184 -40.292 1.00 15.12 253 LEU B O 1
ATOM 6673 N N . ASN B 1 278 ? -57.905 -57.332 -40.938 1.00 15.77 254 ASN B N 1
ATOM 6674 C CA . ASN B 1 278 ? -59.077 -57.703 -40.146 1.00 13.29 254 ASN B CA 1
ATOM 6675 C C . ASN B 1 278 ? -58.757 -57.706 -38.651 1.00 13.75 254 ASN B C 1
ATOM 6676 O O . ASN B 1 278 ? -57.696 -58.170 -38.227 1.00 14.34 254 ASN B O 1
ATOM 6681 N N . VAL B 1 279 ? -59.669 -57.152 -37.851 1.00 14.99 255 VAL B N 1
ATOM 6682 C CA . VAL B 1 279 ? -59.475 -57.087 -36.412 1.00 12.96 255 VAL B CA 1
ATOM 6683 C C . VAL B 1 279 ? -60.779 -57.426 -35.707 1.00 16.25 255 VAL B C 1
ATOM 6684 O O . VAL B 1 279 ? -61.854 -57.211 -36.266 1.00 16.03 255 VAL B O 1
ATOM 6688 N N . PRO B 1 280 ? -60.686 -57.945 -34.475 1.00 15.31 256 PRO B N 1
ATOM 6689 C CA . PRO B 1 280 ? -61.910 -58.040 -33.687 1.00 14.60 256 PRO B CA 1
ATOM 6690 C C . PRO B 1 280 ? -62.408 -56.628 -33.371 1.00 18.84 256 PRO B C 1
ATOM 6691 O O . PRO B 1 280 ? -61.590 -55.714 -33.255 1.00 16.70 256 PRO B O 1
ATOM 6695 N N . LEU B 1 281 ? -63.719 -56.460 -33.267 1.00 16.87 257 LEU B N 1
ATOM 6696 C CA . LEU B 1 281 ? -64.305 -55.213 -32.784 1.00 19.82 257 LEU B CA 1
ATOM 6697 C C . LEU B 1 281 ? -65.595 -55.522 -32.050 1.00 19.79 257 LEU B C 1
ATOM 6698 O O . LEU B 1 281 ? -66.529 -56.084 -32.628 1.00 19.98 257 LEU B O 1
ATOM 6703 N N . VAL B 1 282 ? -65.622 -55.160 -30.768 1.00 19.71 258 VAL B N 1
ATOM 6704 C CA . VAL B 1 282 ? -66.806 -55.309 -29.918 1.00 17.09 258 VAL B CA 1
ATOM 6705 C C . VAL B 1 282 ? -67.131 -53.938 -29.330 1.00 22.07 258 VAL B C 1
ATOM 6706 O O . VAL B 1 282 ? -66.226 -53.249 -28.849 1.00 17.84 258 VAL B O 1
ATOM 6710 N N . VAL B 1 283 ? -68.402 -53.531 -29.395 1.00 20.35 259 VAL B N 1
ATOM 6711 C CA . VAL B 1 283 ? -68.831 -52.299 -28.725 1.00 18.01 259 VAL B CA 1
ATOM 6712 C C . VAL B 1 283 ? -69.945 -52.579 -27.711 1.00 21.50 259 VAL B C 1
ATOM 6713 O O . VAL B 1 283 ? -71.070 -52.883 -28.101 1.00 23.98 259 VAL B O 1
ATOM 6717 N N . ARG B 1 284 ? -69.650 -52.459 -26.417 1.00 19.71 260 ARG B N 1
ATOM 6718 C CA . ARG B 1 284 ? -70.711 -52.603 -25.419 1.00 24.74 260 ARG B CA 1
ATOM 6719 C C . ARG B 1 284 ? -71.495 -51.305 -25.354 1.00 24.37 260 ARG B C 1
ATOM 6720 O O . ARG B 1 284 ? -70.926 -50.241 -25.104 1.00 22.17 260 ARG B O 1
ATOM 6728 N N . VAL B 1 285 ? -72.794 -51.403 -25.627 1.00 27.62 261 VAL B N 1
ATOM 6729 C CA . VAL B 1 285 ? -73.685 -50.252 -25.666 1.00 25.50 261 VAL B CA 1
ATOM 6730 C C . VAL B 1 285 ? -74.264 -49.987 -24.270 1.00 29.60 261 VAL B C 1
ATOM 6731 O O . VAL B 1 285 ? -74.925 -50.854 -23.702 1.00 27.16 261 VAL B O 1
ATOM 6735 N N . PRO B 1 286 ? -74.004 -48.792 -23.707 1.00 26.12 262 PRO B N 1
ATOM 6736 C CA . PRO B 1 286 ? -74.474 -48.458 -22.354 1.00 28.04 262 PRO B CA 1
ATOM 6737 C C . PRO B 1 286 ? -75.990 -48.228 -22.297 1.00 25.57 262 PRO B C 1
ATOM 6738 O O . PRO B 1 286 ? -76.558 -47.600 -23.185 1.00 25.03 262 PRO B O 1
ATOM 6742 N N . LYS B 1 287 ? -76.636 -48.745 -21.260 1.00 30.75 263 LYS B N 1
ATOM 6743 C CA . LYS B 1 287 ? -78.091 -48.670 -21.168 1.00 31.21 263 LYS B CA 1
ATOM 6744 C C . LYS B 1 287 ? -78.592 -47.222 -21.263 1.00 32.23 263 LYS B C 1
ATOM 6745 O O . LYS B 1 287 ? -79.569 -46.935 -21.955 1.00 30.52 263 LYS B O 1
ATOM 6747 N N . ASN B 1 288 ? -77.900 -46.305 -20.599 1.00 30.07 264 ASN B N 1
ATOM 6748 C CA . ASN B 1 288 ? -78.357 -44.922 -20.538 1.00 32.65 264 ASN B CA 1
ATOM 6749 C C . ASN B 1 288 ? -78.176 -44.113 -21.820 1.00 33.83 264 ASN B C 1
ATOM 6750 O O . ASN B 1 288 ? -78.591 -42.961 -21.880 1.00 27.18 264 ASN B O 1
ATOM 6755 N N . PHE B 1 289 ? -77.585 -44.694 -22.860 1.00 30.59 265 PHE B N 1
ATOM 6756 C CA . PHE B 1 289 ? -77.468 -43.935 -24.104 1.00 28.81 265 PHE B CA 1
ATOM 6757 C C . PHE B 1 289 ? -77.930 -44.736 -25.310 1.00 28.90 265 PHE B C 1
ATOM 6758 O O . PHE B 1 289 ? -77.605 -44.400 -26.440 1.00 31.01 265 PHE B O 1
ATOM 6766 N N . ARG B 1 290 ? -78.725 -45.776 -25.063 1.00 32.01 266 ARG B N 1
ATOM 6767 C CA . ARG B 1 290 ? -79.372 -46.520 -26.147 1.00 33.14 266 ARG B CA 1
ATOM 6768 C C . ARG B 1 290 ? -80.171 -45.597 -27.045 1.00 34.09 266 ARG B C 1
ATOM 6769 O O . ARG B 1 290 ? -80.260 -45.814 -28.254 1.00 32.24 266 ARG B O 1
ATOM 6777 N N . HIS B 1 291 ? -80.721 -44.540 -26.453 1.00 31.31 267 HIS B N 1
ATOM 6778 C CA . HIS B 1 291 ? -81.528 -43.585 -27.195 1.00 33.87 267 HIS B CA 1
ATOM 6779 C C . HIS B 1 291 ? -80.743 -42.840 -28.285 1.00 33.50 267 HIS B C 1
ATOM 6780 O O . HIS B 1 291 ? -81.343 -42.200 -29.144 1.00 32.75 267 HIS B O 1
ATOM 6787 N N . LEU B 1 292 ? -79.413 -42.895 -28.244 1.00 33.27 268 LEU B N 1
ATOM 6788 C CA . LEU B 1 292 ? -78.605 -42.305 -29.318 1.00 32.29 268 LEU B CA 1
ATOM 6789 C C . LEU B 1 292 ? -78.578 -43.210 -30.552 1.00 32.22 268 LEU B C 1
ATOM 6790 O O . LEU B 1 292 ? -78.209 -42.780 -31.648 1.00 32.51 268 LEU B O 1
ATOM 6795 N N . LEU B 1 293 ? -78.964 -44.469 -30.363 1.00 31.93 269 LEU B N 1
ATOM 6796 C CA . LEU B 1 293 ? -78.873 -45.468 -31.421 1.00 30.21 269 LEU B CA 1
ATOM 6797 C C . LEU B 1 293 ? -80.227 -45.948 -31.915 1.00 33.50 269 LEU B C 1
ATOM 6798 O O . LEU B 1 293 ? -81.190 -46.002 -31.151 1.00 27.67 269 LEU B O 1
ATOM 6803 N N . HIS B 1 294 ? -80.278 -46.314 -33.193 1.00 29.57 270 HIS B N 1
ATOM 6804 C CA . HIS B 1 294 ? -81.424 -47.004 -33.764 1.00 33.30 270 HIS B CA 1
ATOM 6805 C C . HIS B 1 294 ? -81.708 -48.261 -32.946 1.00 32.80 270 HIS B C 1
ATOM 6806 O O . HIS B 1 294 ? -80.775 -48.927 -32.488 1.00 32.39 270 HIS B O 1
ATOM 6813 N N . LYS B 1 295 ? -82.988 -48.578 -32.754 1.00 33.41 271 LYS B N 1
ATOM 6814 C CA . LYS B 1 295 ? -83.382 -49.703 -31.901 1.00 32.69 271 LYS B CA 1
ATOM 6815 C C . LYS B 1 295 ? -82.636 -50.986 -32.268 1.00 32.22 271 LYS B C 1
ATOM 6816 O O . LYS B 1 295 ? -82.237 -51.740 -31.387 1.00 32.15 271 LYS B O 1
ATOM 6818 N N . ASP B 1 296 ? -82.432 -51.201 -33.569 1.00 29.39 272 ASP B N 1
ATOM 6819 C CA . ASP B 1 296 ? -81.662 -52.341 -34.089 1.00 35.72 272 ASP B CA 1
ATOM 6820 C C . ASP B 1 296 ? -80.295 -52.542 -33.432 1.00 34.21 272 ASP B C 1
ATOM 6821 O O . ASP B 1 296 ? -79.807 -53.667 -33.317 1.00 33.57 272 ASP B O 1
ATOM 6826 N N . LEU B 1 297 ? -79.684 -51.443 -33.007 1.00 34.00 273 LEU B N 1
ATOM 6827 C CA . LEU B 1 297 ? -78.269 -51.443 -32.650 1.00 33.82 273 LEU B CA 1
ATOM 6828 C C . LEU B 1 297 ? -78.032 -51.229 -31.168 1.00 28.58 273 LEU B C 1
ATOM 6829 O O . LEU B 1 297 ? -76.904 -50.963 -30.746 1.00 27.88 273 LEU B O 1
ATOM 6834 N N . GLN B 1 298 ? -79.089 -51.322 -30.374 1.00 28.28 274 GLN B N 1
ATOM 6835 C CA . GLN B 1 298 ? -78.971 -50.986 -28.958 1.00 28.64 274 GLN B CA 1
ATOM 6836 C C . GLN B 1 298 ? -78.378 -52.127 -28.140 1.00 30.80 274 GLN B C 1
ATOM 6837 O O . GLN B 1 298 ? -77.987 -51.939 -26.979 1.00 32.91 274 GLN B O 1
ATOM 6843 N N . ALA B 1 299 ? -78.297 -53.304 -28.756 1.00 29.34 275 ALA B N 1
ATOM 6844 C CA . ALA B 1 299 ? -77.580 -54.431 -28.171 1.00 31.24 275 ALA B CA 1
ATOM 6845 C C . ALA B 1 299 ? -78.146 -54.844 -26.814 1.00 34.53 275 ALA B C 1
ATOM 6846 O O . ALA B 1 299 ? -77.383 -55.140 -25.884 1.00 32.43 275 ALA B O 1
ATOM 6848 N N . LYS B 1 300 ? -79.478 -54.860 -26.710 1.00 35.27 276 LYS B N 1
ATOM 6849 C CA . LYS B 1 300 ? -80.154 -55.370 -25.516 1.00 36.35 276 LYS B CA 1
ATOM 6850 C C . LYS B 1 300 ? -79.770 -56.833 -25.344 1.00 36.62 276 LYS B C 1
ATOM 6851 O O . LYS B 1 300 ? -79.607 -57.324 -24.228 1.00 37.83 276 LYS B O 1
ATOM 6855 N N . LEU B 1 301 ? -79.627 -57.523 -26.472 1.00 32.96 277 LEU B N 1
ATOM 6856 C CA . LEU B 1 301 ? -78.949 -58.814 -26.509 1.00 36.22 277 LEU B CA 1
ATOM 6857 C C . LEU B 1 301 ? -77.765 -58.671 -27.454 1.00 33.62 277 LEU B C 1
ATOM 6858 O O . LEU B 1 301 ? -77.737 -57.743 -28.270 1.00 31.99 277 LEU B O 1
ATOM 6863 N N . SER B 1 302 ? -76.804 -59.583 -27.350 1.00 30.65 278 SER B N 1
ATOM 6864 C CA . SER B 1 302 ? -75.616 -59.542 -28.203 1.00 28.61 278 SER B CA 1
ATOM 6865 C C . SER B 1 302 ? -76.036 -59.550 -29.663 1.00 29.58 278 SER B C 1
ATOM 6866 O O . SER B 1 302 ? -76.870 -60.356 -30.069 1.00 27.54 278 SER B O 1
ATOM 6869 N N . THR B 1 303 ? -75.474 -58.637 -30.449 1.00 27.95 279 THR B N 1
ATOM 6870 C CA . THR B 1 303 ? -75.929 -58.444 -31.817 1.00 26.47 279 THR B CA 1
ATOM 6871 C C . THR B 1 303 ? -74.766 -58.434 -32.805 1.00 26.33 279 THR B C 1
ATOM 6872 O O . THR B 1 303 ? -73.837 -57.632 -32.675 1.00 25.02 279 THR B O 1
ATOM 6876 N N . ARG B 1 304 ? -74.813 -59.326 -33.792 1.00 25.01 280 ARG B N 1
ATOM 6877 C CA . ARG B 1 304 ? -73.754 -59.384 -34.797 1.00 23.11 280 ARG B CA 1
ATOM 6878 C C . ARG B 1 304 ? -73.999 -58.356 -35.884 1.00 22.40 280 ARG B C 1
ATOM 6879 O O . ARG B 1 304 ? -75.133 -58.159 -36.319 1.00 21.39 280 ARG B O 1
ATOM 6887 N N . VAL B 1 305 ? -72.929 -57.681 -36.298 1.00 21.36 281 VAL B N 1
ATOM 6888 C CA . VAL B 1 305 ? -72.976 -56.725 -37.401 1.00 20.18 281 VAL B CA 1
ATOM 6889 C C . VAL B 1 305 ? -72.082 -57.223 -38.529 1.00 22.40 281 VAL B C 1
ATOM 6890 O O . VAL B 1 305 ? -70.932 -57.584 -38.284 1.00 21.76 281 VAL B O 1
ATOM 6894 N N . ASP B 1 306 ? -72.600 -57.248 -39.754 1.00 24.07 282 ASP B N 1
ATOM 6895 C CA . ASP B 1 306 ? -71.839 -57.789 -40.879 1.00 23.71 282 ASP B CA 1
ATOM 6896 C C . ASP B 1 306 ? -71.304 -56.722 -41.835 1.00 22.70 282 ASP B C 1
ATOM 6897 O O . ASP B 1 306 ? -70.421 -57.001 -42.656 1.00 24.05 282 ASP B O 1
ATOM 6902 N N . GLY B 1 307 ? -71.848 -55.510 -41.739 1.00 20.57 283 GLY B N 1
ATOM 6903 C CA . GLY B 1 307 ? -71.405 -54.394 -42.559 1.00 20.30 283 GLY B CA 1
ATOM 6904 C C . GLY B 1 307 ? -69.915 -54.152 -42.375 1.00 20.16 283 GLY B C 1
ATOM 6905 O O . GLY B 1 307 ? -69.371 -54.421 -41.304 1.00 17.57 283 GLY B O 1
ATOM 6906 N N . VAL B 1 308 ? -69.253 -53.668 -43.422 1.00 16.63 284 VAL B N 1
ATOM 6907 C CA . VAL B 1 308 ? -67.815 -53.424 -43.345 1.00 18.10 284 VAL B CA 1
ATOM 6908 C C . VAL B 1 308 ? -67.544 -52.100 -42.625 1.00 16.61 284 VAL B C 1
ATOM 6909 O O . VAL B 1 308 ? -68.034 -51.051 -43.037 1.00 16.19 284 VAL B O 1
ATOM 6913 N N . ILE B 1 309 ? -66.802 -52.181 -41.531 1.00 15.42 285 ILE B N 1
ATOM 6914 C CA . ILE B 1 309 ? -66.388 -51.011 -40.749 1.00 15.86 285 ILE B CA 1
ATOM 6915 C C . ILE B 1 309 ? -64.889 -50.795 -40.953 1.00 15.19 285 ILE B C 1
ATOM 6916 O O . ILE B 1 309 ? -64.139 -51.766 -40.907 1.00 14.57 285 ILE B O 1
ATOM 6921 N N . SER B 1 310 ? -64.457 -49.551 -41.195 1.00 14.93 286 SER B N 1
ATOM 6922 C CA . SER B 1 310 ? -63.030 -49.255 -41.411 1.00 16.71 286 SER B CA 1
ATOM 6923 C C . SER B 1 310 ? -62.515 -48.319 -40.316 1.00 16.94 286 SER B C 1
ATOM 6924 O O . SER B 1 310 ? -63.304 -47.585 -39.723 1.00 14.31 286 SER B O 1
ATOM 6927 N N . PHE B 1 311 ? -61.203 -48.322 -40.081 1.00 13.21 287 PHE B N 1
ATOM 6928 C CA . PHE B 1 311 ? -60.612 -47.453 -39.044 1.00 15.19 287 PHE B CA 1
ATOM 6929 C C . PHE B 1 311 ? -60.899 -45.975 -39.315 1.00 13.88 287 PHE B C 1
ATOM 6930 O O . PHE B 1 311 ? -61.000 -45.181 -38.367 1.00 12.68 287 PHE B O 1
ATOM 6938 N N . ILE B 1 312 ? -61.068 -45.595 -40.584 1.00 12.08 288 ILE B N 1
ATOM 6939 C CA . ILE B 1 312 ? -61.453 -44.206 -40.880 1.00 14.44 288 ILE B CA 1
ATOM 6940 C C . ILE B 1 312 ? -62.823 -43.831 -40.271 1.00 15.30 288 ILE B C 1
ATOM 6941 O O . ILE B 1 312 ? -63.123 -42.649 -40.106 1.00 13.09 288 ILE B O 1
ATOM 6946 N N . ASP B 1 313 ? -63.631 -44.823 -39.902 1.00 14.94 289 ASP B N 1
ATOM 6947 C CA . ASP B 1 313 ? -64.982 -44.566 -39.384 1.00 15.18 289 ASP B CA 1
ATOM 6948 C C . ASP B 1 313 ? -65.056 -44.327 -37.869 1.00 17.24 289 ASP B C 1
ATOM 6949 O O . ASP B 1 313 ? -66.100 -43.915 -37.358 1.00 15.11 289 ASP B O 1
ATOM 6954 N N . PHE B 1 314 ? -63.979 -44.621 -37.142 1.00 13.72 290 PHE B N 1
ATOM 6955 C CA . PHE B 1 314 ? -64.040 -44.625 -35.668 1.00 14.45 290 PHE B CA 1
ATOM 6956 C C . PHE B 1 314 ? -64.215 -43.221 -35.096 1.00 17.45 290 PHE B C 1
ATOM 6957 O O . PHE B 1 314 ? -65.089 -42.990 -34.251 1.00 17.40 290 PHE B O 1
ATOM 6965 N N . ALA B 1 315 ? -63.381 -42.291 -35.556 1.00 18.12 291 ALA B N 1
ATOM 6966 C CA . ALA B 1 315 ? -63.443 -40.916 -35.060 1.00 16.63 291 ALA B CA 1
ATOM 6967 C C . ALA B 1 315 ? -64.778 -40.237 -35.385 1.00 18.70 291 ALA B C 1
ATOM 6968 O O . ALA B 1 315 ? -65.375 -39.620 -34.490 1.00 16.91 291 ALA B O 1
ATOM 6970 N N . PRO B 1 316 ? -65.267 -40.339 -36.644 1.00 17.46 292 PRO B N 1
ATOM 6971 C CA . PRO B 1 316 ? -66.602 -39.776 -36.883 1.00 16.03 292 PRO B CA 1
ATOM 6972 C C . PRO B 1 316 ? -67.682 -40.412 -36.002 1.00 18.79 292 PRO B C 1
ATOM 6973 O O . PRO B 1 316 ? -68.663 -39.756 -35.685 1.00 19.15 292 PRO B O 1
ATOM 6977 N N . THR B 1 317 ? -67.505 -41.672 -35.617 1.00 16.29 293 THR B N 1
ATOM 6978 C CA . THR B 1 317 ? -68.489 -42.323 -34.772 1.00 17.68 293 THR B CA 1
ATOM 6979 C C . THR B 1 317 ? -68.498 -41.647 -33.396 1.00 20.33 293 THR B C 1
ATOM 6980 O O . THR B 1 317 ? -69.570 -41.311 -32.865 1.00 20.46 293 THR B O 1
ATOM 6984 N N . LEU B 1 318 ? -67.313 -41.417 -32.832 1.00 19.25 294 LEU B N 1
ATOM 6985 C CA . LEU B 1 318 ? -67.241 -40.748 -31.527 1.00 19.82 294 LEU B CA 1
ATOM 6986 C C . LEU B 1 318 ? -67.773 -39.329 -31.636 1.00 21.17 294 LEU B C 1
ATOM 6987 O O . LEU B 1 318 ? -68.468 -38.862 -30.732 1.00 25.38 294 LEU B O 1
ATOM 6992 N N . LEU B 1 319 ? -67.469 -38.649 -32.739 1.00 16.39 295 LEU B N 1
ATOM 6993 C CA . LEU B 1 319 ? -67.978 -37.286 -32.931 1.00 20.32 295 LEU B CA 1
ATOM 6994 C C . LEU B 1 319 ? -69.509 -37.267 -32.902 1.00 24.74 295 LEU B C 1
ATOM 6995 O O . LEU B 1 319 ? -70.107 -36.465 -32.192 1.00 21.91 295 LEU B O 1
ATOM 7000 N N . GLU B 1 320 ? -70.146 -38.163 -33.651 1.00 21.49 296 GLU B N 1
ATOM 7001 C CA . GLU B 1 320 ? -71.607 -38.184 -33.686 1.00 19.48 296 GLU B CA 1
ATOM 7002 C C . GLU B 1 320 ? -72.201 -38.504 -32.318 1.00 24.67 296 GLU B C 1
ATOM 70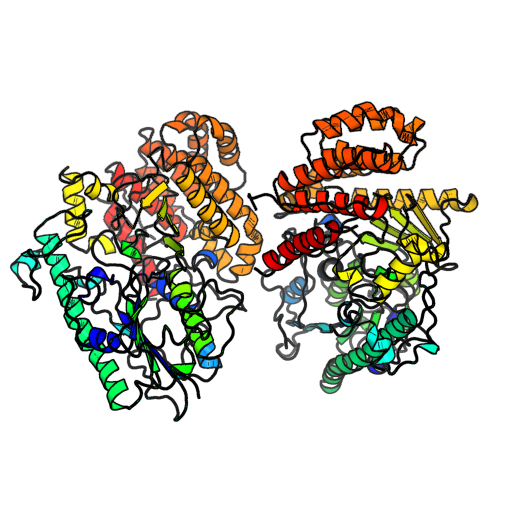03 O O . GLU B 1 320 ? -73.179 -37.885 -31.899 1.00 26.89 296 GLU B O 1
ATOM 7009 N N . LEU B 1 321 ? -71.625 -39.474 -31.618 1.00 19.82 297 LEU B N 1
ATOM 7010 C CA . LEU B 1 321 ? -72.136 -39.822 -30.304 1.00 25.24 297 LEU B CA 1
ATOM 7011 C C . LEU B 1 321 ? -71.941 -38.680 -29.310 1.00 25.21 297 LEU B C 1
ATOM 7012 O O . LEU B 1 321 ? -72.699 -38.555 -28.347 1.00 21.85 297 LEU B O 1
ATOM 7017 N N . ALA B 1 322 ? -70.920 -37.858 -29.536 1.00 23.55 298 ALA B N 1
ATOM 7018 C CA . ALA B 1 322 ? -70.664 -36.719 -28.651 1.00 25.31 298 ALA B CA 1
ATOM 7019 C C . ALA B 1 322 ? -71.484 -35.487 -29.082 1.00 29.71 298 ALA B C 1
ATOM 7020 O O . ALA B 1 322 ? -71.461 -34.447 -28.417 1.00 28.92 298 ALA B O 1
ATOM 7022 N N . GLY B 1 323 ? -72.205 -35.605 -30.192 1.00 25.70 299 GLY B N 1
ATOM 7023 C CA . GLY B 1 323 ? -72.988 -34.495 -30.714 1.00 27.82 299 GLY B CA 1
ATOM 7024 C C . GLY B 1 323 ? -72.174 -33.409 -31.395 1.00 30.26 299 GLY B C 1
ATOM 7025 O O . GLY B 1 323 ? -72.591 -32.249 -31.464 1.00 30.99 299 GLY B O 1
ATOM 7026 N N . LEU B 1 324 ? -71.020 -33.792 -31.928 1.00 24.04 300 LEU B N 1
ATOM 7027 C CA . LEU B 1 324 ? -70.128 -32.862 -32.610 1.00 25.70 300 LEU B CA 1
ATOM 7028 C C . LEU B 1 324 ? -70.167 -33.097 -34.117 1.00 26.89 300 LEU B C 1
ATOM 7029 O O . LEU B 1 324 ? -70.524 -34.182 -34.558 1.00 26.83 300 LEU B O 1
ATOM 7034 N N . PRO B 1 325 ? -69.810 -32.076 -34.913 1.00 28.08 301 PRO B N 1
ATOM 7035 C CA . PRO B 1 325 ? -69.808 -32.219 -36.372 1.00 30.21 301 PRO B CA 1
ATOM 7036 C C . PRO B 1 325 ? -68.569 -32.928 -36.908 1.00 30.29 301 PRO B C 1
ATOM 7037 O O . PRO B 1 325 ? -67.509 -32.843 -36.299 1.00 25.09 301 PRO B O 1
ATOM 7041 N N . LYS B 1 326 ? -68.716 -33.613 -38.041 1.00 26.70 302 LYS B N 1
ATOM 7042 C CA . LYS B 1 326 ? -67.599 -34.254 -38.729 1.00 27.90 302 LYS B CA 1
ATOM 7043 C C . LYS B 1 326 ? -66.739 -33.180 -39.384 1.00 28.63 302 LYS B C 1
ATOM 7044 O O . LYS B 1 326 ? -67.245 -32.131 -39.764 1.00 30.88 302 LYS B O 1
ATOM 7050 N N . SER B 1 327 ? -65.447 -33.434 -39.541 1.00 24.67 303 SER B N 1
ATOM 7051 C CA . SER B 1 327 ? -64.623 -32.524 -40.313 1.00 27.12 303 SER B CA 1
ATOM 7052 C C . SER B 1 327 ? -64.779 -32.854 -41.790 1.00 29.43 303 SER B C 1
ATOM 7053 O O . SER B 1 327 ? -64.891 -34.018 -42.146 1.00 23.54 303 SER B O 1
ATOM 7056 N N . LYS B 1 328 ? -64.757 -31.837 -42.650 1.00 28.77 304 LYS B N 1
ATOM 7057 C CA . LYS B 1 328 ? -64.897 -32.057 -44.092 1.00 26.09 304 LYS B CA 1
ATOM 7058 C C . LYS B 1 328 ? -63.696 -32.790 -44.677 1.00 28.63 304 LYS B C 1
ATOM 7059 O O . LYS B 1 328 ? -63.771 -33.326 -45.784 1.00 27.24 304 LYS B O 1
ATOM 7062 N N . LEU B 1 329 ? -62.584 -32.809 -43.945 1.00 25.41 305 LEU B N 1
ATOM 7063 C CA . LEU B 1 329 ? -61.408 -33.524 -44.419 1.00 23.41 305 LEU B CA 1
ATOM 7064 C C . LEU B 1 329 ? -61.406 -34.987 -44.000 1.00 24.81 305 LEU B C 1
ATOM 7065 O O . LEU B 1 329 ? -60.545 -35.751 -44.429 1.00 22.83 305 LEU B O 1
ATOM 7070 N N . GLN B 1 330 ? -62.368 -35.383 -43.175 1.00 24.74 306 GLN B N 1
ATOM 7071 C CA . GLN B 1 330 ? -62.436 -36.767 -42.731 1.00 19.40 306 GLN B CA 1
ATOM 7072 C C . GLN B 1 330 ? -63.068 -37.638 -43.823 1.00 23.20 306 GLN B C 1
ATOM 7073 O O . GLN B 1 330 ? -63.967 -37.193 -44.550 1.00 23.62 306 GLN B O 1
ATOM 7079 N N . ASP B 1 331 ? -62.589 -38.873 -43.940 1.00 17.95 307 ASP B N 1
ATOM 7080 C CA . ASP B 1 331 ? -63.043 -39.764 -44.999 1.00 16.19 307 ASP B CA 1
ATOM 7081 C C . ASP B 1 331 ? -64.083 -40.747 -44.483 1.00 23.76 307 ASP B C 1
ATOM 7082 O O . ASP B 1 331 ? -64.878 -41.292 -45.258 1.00 21.25 307 ASP B O 1
ATOM 7087 N N . GLY B 1 332 ? -64.069 -40.980 -43.175 1.00 15.91 308 GLY B N 1
ATOM 7088 C CA . GLY B 1 332 ? -64.919 -41.996 -42.581 1.00 16.88 308 GLY B CA 1
ATOM 7089 C C . GLY B 1 332 ? -66.348 -41.524 -42.371 1.00 18.68 308 GLY B C 1
ATOM 7090 O O . GLY B 1 332 ? -66.675 -40.367 -42.623 1.00 18.68 308 GLY B O 1
ATOM 7091 N N . GLU B 1 333 ? -67.186 -42.435 -41.896 1.00 16.66 309 GLU B N 1
ATOM 7092 C CA . GLU B 1 333 ? -68.602 -42.175 -41.664 1.00 21.74 309 GLU B CA 1
ATOM 7093 C C . GLU B 1 333 ? -69.056 -42.936 -40.423 1.00 21.88 309 GLU B C 1
ATOM 7094 O O . GLU B 1 333 ? -68.768 -44.121 -40.275 1.00 21.53 309 GLU B O 1
ATOM 7100 N N . SER B 1 334 ? -69.735 -42.253 -39.513 1.00 17.08 310 SER B N 1
ATOM 7101 C CA . SER B 1 334 ? -70.176 -42.890 -38.278 1.00 19.79 310 SER B CA 1
ATOM 7102 C C . SER B 1 334 ? -71.010 -44.148 -38.531 1.00 18.95 310 SER B C 1
ATOM 7103 O O . SER B 1 334 ? -71.869 -44.160 -39.412 1.00 20.22 310 SER B O 1
ATOM 7106 N N . PHE B 1 335 ? -70.749 -45.203 -37.767 1.00 19.12 311 PHE B N 1
ATOM 7107 C CA . PHE B 1 335 ? -71.530 -46.432 -37.897 1.00 24.56 311 PHE B CA 1
ATOM 7108 C C . PHE B 1 335 ? -72.488 -46.605 -36.718 1.00 24.36 311 PHE B C 1
ATOM 7109 O O . PHE B 1 335 ? -73.106 -47.663 -36.556 1.00 24.07 311 PHE B O 1
ATOM 7117 N N . LEU B 1 336 ? -72.606 -45.562 -35.900 1.00 23.20 312 LEU B N 1
ATOM 7118 C CA . LEU B 1 336 ? -73.582 -45.537 -34.807 1.00 24.06 312 LEU B CA 1
ATOM 7119 C C . LEU B 1 336 ? -74.355 -44.233 -34.889 1.00 27.07 312 LEU B C 1
ATOM 7120 O O . LEU B 1 336 ? -73.831 -43.170 -34.551 1.00 27.30 312 LEU B O 1
ATOM 7125 N N . SER B 1 337 ? -75.597 -44.320 -35.349 1.00 28.01 313 SER B N 1
ATOM 7126 C CA . SER B 1 337 ? -76.372 -43.138 -35.703 1.00 28.41 313 SER B CA 1
ATOM 7127 C C . SER B 1 337 ? -77.834 -43.413 -35.369 1.00 33.70 313 SER B C 1
ATOM 7128 O O . SER B 1 337 ? -78.271 -44.567 -35.399 1.00 34.83 313 SER B O 1
ATOM 7131 N N . LYS B 1 338 ? -78.589 -42.362 -35.062 1.00 31.90 314 LYS B N 1
ATOM 7132 C CA . LYS B 1 338 ? -79.973 -42.521 -34.620 1.00 31.87 314 LYS B CA 1
ATOM 7133 C C . LYS B 1 338 ? -80.844 -43.208 -35.671 1.00 29.90 314 LYS B C 1
ATOM 7134 O O . LYS B 1 338 ? -81.654 -44.068 -35.340 1.00 29.72 314 LYS B O 1
ATOM 7140 N N . ASN B 1 339 ? -80.684 -42.834 -36.934 1.00 27.81 315 ASN B N 1
ATOM 7141 C CA . ASN B 1 339 ? -81.595 -43.325 -37.968 1.00 30.77 315 ASN B CA 1
ATOM 7142 C C . ASN B 1 339 ? -80.979 -44.390 -38.874 1.00 36.33 315 ASN B C 1
ATOM 7143 O O . ASN B 1 339 ? -81.493 -44.684 -39.959 1.00 34.59 315 ASN B O 1
ATOM 7148 N N . LEU B 1 340 ? -79.877 -44.969 -38.412 1.00 32.20 316 LEU B N 1
ATOM 7149 C CA . LEU B 1 340 ? -79.159 -45.992 -39.166 1.00 34.47 316 LEU B CA 1
ATOM 7150 C C . LEU B 1 340 ? -79.517 -47.393 -38.675 1.00 30.46 316 LEU B C 1
ATOM 7151 O O . LEU B 1 340 ? -79.082 -47.817 -37.606 1.00 28.69 316 LEU B O 1
ATOM 7156 N N . SER B 1 341 ? -80.310 -48.114 -39.460 1.00 34.26 317 SER B N 1
ATOM 7157 C CA . SER B 1 341 ? -80.740 -49.457 -39.064 1.00 35.22 317 SER B CA 1
ATOM 7158 C C . SER B 1 341 ? -79.640 -50.488 -39.283 1.00 29.86 317 SER B C 1
ATOM 7159 O O . SER B 1 341 ? -78.675 -50.228 -40.006 1.00 30.58 317 SER B O 1
ATOM 7162 N N . LEU B 1 342 ? -79.797 -51.658 -38.666 1.00 29.88 318 LEU B N 1
ATOM 7163 C CA . LEU B 1 342 ? -78.840 -52.748 -38.856 1.00 32.69 318 LEU B CA 1
ATOM 7164 C C . LEU B 1 342 ? -78.799 -53.175 -40.319 1.00 31.32 318 LEU B C 1
ATOM 7165 O O . LEU B 1 342 ? -77.724 -53.471 -40.853 1.00 28.50 318 LEU B O 1
ATOM 7170 N N . ASP B 1 343 ? -79.960 -53.182 -40.973 1.00 32.19 319 ASP B N 1
ATOM 7171 C CA . ASP B 1 343 ? -80.015 -53.477 -42.404 1.00 32.73 319 ASP B CA 1
ATOM 7172 C C . ASP B 1 343 ? -79.189 -52.493 -43.203 1.00 36.19 319 ASP B C 1
ATOM 7173 O O . ASP B 1 343 ? -78.433 -52.885 -44.099 1.00 32.01 319 ASP B O 1
ATOM 7178 N N . ASP B 1 344 ? -79.317 -51.214 -42.869 1.00 31.50 320 ASP B N 1
ATOM 7179 C CA . ASP B 1 344 ? -78.586 -50.179 -43.587 1.00 31.40 320 ASP B CA 1
ATOM 7180 C C . ASP B 1 344 ? -77.095 -50.293 -43.330 1.00 28.15 320 ASP B C 1
ATOM 7181 O O . ASP B 1 344 ? -76.291 -50.172 -44.255 1.00 29.26 320 ASP B O 1
ATOM 7186 N N . LEU B 1 345 ? -76.729 -50.521 -42.072 1.00 24.70 321 LEU B N 1
ATOM 7187 C CA . LEU B 1 345 ? -75.323 -50.676 -41.721 1.00 25.23 321 LEU B CA 1
ATOM 7188 C C . LEU B 1 345 ? -74.718 -51.894 -42.431 1.00 29.17 321 LEU B C 1
ATOM 7189 O O . LEU B 1 345 ? -73.561 -51.865 -42.851 1.00 23.38 321 LEU B O 1
ATOM 7194 N N . ASN B 1 346 ? -75.508 -52.962 -42.570 1.00 24.54 322 ASN B N 1
ATOM 7195 C CA . ASN B 1 346 ? -75.036 -54.174 -43.240 1.00 26.65 322 ASN B CA 1
ATOM 7196 C C . ASN B 1 346 ? -74.843 -54.016 -44.741 1.00 21.88 322 ASN B C 1
ATOM 7197 O O . ASN B 1 346 ? -74.193 -54.860 -45.362 1.00 25.33 322 ASN B O 1
ATOM 7202 N N . LYS B 1 347 ? -75.371 -52.936 -45.319 1.00 19.46 323 LYS B N 1
ATOM 7203 C CA . LYS B 1 347 ? -75.155 -52.638 -46.740 1.00 22.51 323 LYS B CA 1
ATOM 7204 C C . LYS B 1 347 ? -73.749 -52.074 -47.009 1.00 24.90 323 LYS B C 1
ATOM 7205 O O . LYS B 1 347 ? -73.261 -52.106 -48.135 1.00 22.54 323 LYS B O 1
ATOM 7211 N N . ARG B 1 348 ? -73.107 -51.538 -45.977 1.00 22.52 324 ARG B N 1
ATOM 7212 C CA . ARG B 1 348 ? -71.752 -51.021 -46.130 1.00 21.48 324 ARG B CA 1
ATOM 7213 C C . ARG B 1 348 ? -70.795 -52.165 -46.428 1.00 20.14 324 ARG B C 1
ATOM 7214 O O . ARG B 1 348 ? -70.767 -53.146 -45.696 1.00 19.35 324 ARG B O 1
ATOM 7222 N N . ASN B 1 349 ? -70.016 -52.050 -47.499 1.00 18.27 325 ASN B N 1
ATOM 7223 C CA . ASN B 1 349 ? -69.205 -53.196 -47.922 1.00 18.57 325 ASN B CA 1
ATOM 7224 C C . ASN B 1 349 ? -67.899 -52.828 -48.615 1.00 20.99 325 ASN B C 1
ATOM 7225 O O . ASN B 1 349 ? -67.414 -53.569 -49.473 1.00 18.66 325 ASN B O 1
ATOM 7230 N N . THR B 1 350 ? -67.324 -51.699 -48.219 1.00 18.89 326 THR B N 1
ATOM 7231 C CA . THR B 1 350 ? -66.151 -51.145 -48.881 1.00 17.95 326 THR B CA 1
ATOM 7232 C C . THR B 1 350 ? -65.003 -50.910 -47.916 1.00 19.88 326 THR B C 1
ATOM 7233 O O . THR B 1 350 ? -65.218 -50.342 -46.844 1.00 14.36 326 THR B O 1
ATOM 7237 N N . ASN B 1 351 ? -63.793 -51.331 -48.299 1.00 16.12 327 ASN B N 1
ATOM 7238 C CA . ASN B 1 351 ? -62.575 -50.996 -47.550 1.00 14.18 327 ASN B CA 1
ATOM 7239 C C . ASN B 1 351 ? -61.405 -50.763 -48.508 1.00 18.40 327 ASN B C 1
ATOM 7240 O O . ASN B 1 351 ? -61.108 -51.618 -49.368 1.00 14.69 327 ASN B O 1
ATOM 7245 N N . PHE B 1 352 ? -60.768 -49.597 -48.380 1.00 14.72 328 PHE B N 1
ATOM 7246 C CA . PHE B 1 352 ? -59.545 -49.288 -49.124 1.00 13.48 328 PHE B CA 1
ATOM 7247 C C . PHE B 1 352 ? -58.341 -49.441 -48.196 1.00 16.79 328 PHE B C 1
ATOM 7248 O O . PHE B 1 352 ? -58.381 -48.996 -47.046 1.00 14.73 328 PHE B O 1
ATOM 7256 N N . SER B 1 353 ? -57.280 -50.077 -48.681 1.00 12.02 329 SER B N 1
ATOM 7257 C CA . SER B 1 353 ? -56.135 -50.328 -47.828 1.00 13.27 329 SER B CA 1
ATOM 7258 C C . SER B 1 353 ? -54.831 -49.952 -48.512 1.00 15.17 329 SER B C 1
ATOM 7259 O O . SER B 1 353 ? -54.720 -49.913 -49.756 1.00 13.64 329 SER B O 1
ATOM 7262 N N . PHE B 1 354 ? -53.838 -49.664 -47.679 1.00 14.29 330 PHE B N 1
ATOM 7263 C CA . PHE B 1 354 ? -52.622 -49.003 -48.145 1.00 12.76 330 PHE B CA 1
ATOM 7264 C C . PHE B 1 354 ? -51.400 -49.605 -47.468 1.00 14.16 330 PHE B C 1
ATOM 7265 O O . PHE B 1 354 ? -51.414 -49.840 -46.263 1.00 15.42 330 PHE B O 1
ATOM 7273 N N . ALA B 1 355 ? -50.346 -49.851 -48.234 1.00 12.43 331 ALA B N 1
ATOM 7274 C CA . ALA B 1 355 ? -49.074 -50.318 -47.686 1.00 15.42 331 ALA B CA 1
ATOM 7275 C C . ALA B 1 355 ? -47.939 -49.668 -48.450 1.00 17.13 331 ALA B C 1
ATOM 7276 O O . ALA B 1 355 ? -47.944 -49.669 -49.682 1.00 16.48 331 ALA B O 1
ATOM 7278 N N . ASP B 1 356 ? -46.967 -49.119 -47.728 1.00 15.65 332 ASP B N 1
ATOM 7279 C CA . ASP B 1 356 ? -45.819 -48.516 -48.385 1.00 16.91 332 ASP B CA 1
ATOM 7280 C C . ASP B 1 356 ? -44.538 -48.929 -47.650 1.00 20.39 332 ASP B C 1
ATOM 7281 O O . ASP B 1 356 ? -44.089 -50.069 -47.799 1.00 20.52 332 ASP B O 1
ATOM 7286 N N . ARG B 1 357 ? -43.976 -48.063 -46.807 1.00 17.33 333 ARG B N 1
ATOM 7287 C CA . ARG B 1 357 ? -42.756 -48.451 -46.086 1.00 14.04 333 ARG B CA 1
ATOM 7288 C C . ARG B 1 357 ? -43.048 -48.990 -44.682 1.00 15.46 333 ARG B C 1
ATOM 7289 O O . ARG B 1 357 ? -43.855 -48.422 -43.939 1.00 16.08 333 ARG B O 1
ATOM 7297 N N . PHE B 1 358 ? -42.363 -50.080 -44.339 1.00 14.92 334 PHE B N 1
ATOM 7298 C CA . PHE B 1 358 ? -42.355 -50.664 -42.999 1.00 17.36 334 PHE B CA 1
ATOM 7299 C C . PHE B 1 358 ? -40.899 -50.859 -42.574 1.00 18.58 334 PHE B C 1
ATOM 7300 O O . PHE B 1 358 ? -40.195 -51.742 -43.083 1.00 19.59 334 PHE B O 1
ATOM 7308 N N . ASP B 1 359 ? -40.457 -50.024 -41.642 1.00 19.94 335 ASP B N 1
ATOM 7309 C CA . ASP B 1 359 ? -39.059 -49.973 -41.241 1.00 18.94 335 ASP B CA 1
ATOM 7310 C C . ASP B 1 359 ? -38.205 -49.735 -42.485 1.00 16.49 335 ASP B C 1
ATOM 7311 O O . ASP B 1 359 ? -38.459 -48.801 -43.233 1.00 19.77 335 ASP B O 1
ATOM 7316 N N . GLU B 1 360 ? -37.212 -50.586 -42.725 1.00 16.27 336 GLU B N 1
ATOM 7317 C CA . GLU B 1 360 ? -36.316 -50.357 -43.858 1.00 18.07 336 GLU B CA 1
ATOM 7318 C C . GLU B 1 360 ? -36.889 -50.859 -45.181 1.00 19.88 336 GLU B C 1
ATOM 7319 O O . GLU B 1 360 ? -36.365 -50.544 -46.244 1.00 19.14 336 GLU B O 1
ATOM 7325 N N . LYS B 1 361 ? -37.975 -51.622 -45.118 1.00 17.35 337 LYS B N 1
ATOM 7326 C CA . LYS B 1 361 ? -38.485 -52.317 -46.304 1.00 15.36 337 LYS B CA 1
ATOM 7327 C C . LYS B 1 361 ? -39.636 -51.562 -46.973 1.00 16.76 337 LYS B C 1
ATOM 7328 O O . LYS B 1 361 ? -40.577 -51.113 -46.318 1.00 19.00 337 LYS B O 1
ATOM 7334 N N . TYR B 1 362 ? -39.555 -51.437 -48.293 1.00 18.89 338 TYR B N 1
ATOM 7335 C CA . TYR B 1 362 ? -40.555 -50.710 -49.050 1.00 20.45 338 TYR B CA 1
ATOM 7336 C C . TYR B 1 362 ? -41.187 -51.539 -50.180 1.00 20.12 338 TYR B C 1
ATOM 7337 O O . TYR B 1 362 ? -40.536 -52.382 -50.805 1.00 19.55 338 TYR B O 1
ATOM 7346 N N . ASP B 1 363 ? -42.454 -51.258 -50.434 1.00 20.35 339 ASP B N 1
ATOM 7347 C CA . ASP B 1 363 ? -43.172 -51.770 -51.597 1.00 18.83 339 ASP B CA 1
ATOM 7348 C C . ASP B 1 363 ? -44.358 -50.827 -51.747 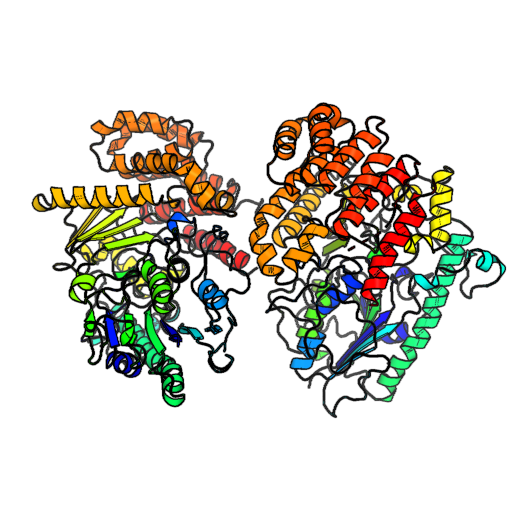1.00 21.85 339 ASP B C 1
ATOM 7349 O O . ASP B 1 363 ? -44.591 -50.004 -50.857 1.00 21.27 339 ASP B O 1
ATOM 7354 N N . MET B 1 364 ? -45.071 -50.867 -52.864 1.00 18.63 340 MET B N 1
ATOM 7355 C CA . MET B 1 364 ? -46.288 -50.065 -52.948 1.00 17.28 340 MET B CA 1
ATOM 7356 C C . MET B 1 364 ? -47.459 -50.934 -53.392 1.00 19.06 340 MET B C 1
ATOM 7357 O O . MET B 1 364 ? -47.485 -51.452 -54.514 1.00 16.96 340 MET B O 1
ATOM 7362 N N . VAL B 1 365 ? -48.406 -51.123 -52.479 1.00 15.70 341 VAL B N 1
ATOM 7363 C CA . VAL B 1 365 ? -49.563 -51.974 -52.747 1.00 16.76 341 VAL B CA 1
ATOM 7364 C C . VAL B 1 365 ? -50.829 -51.272 -52.273 1.00 20.10 341 VAL B C 1
ATOM 7365 O O . VAL B 1 365 ? -50.837 -50.589 -51.236 1.00 15.08 341 VAL B O 1
ATOM 7369 N N . ARG B 1 366 ? -51.901 -51.420 -53.045 1.00 15.19 342 ARG B N 1
ATOM 7370 C CA . ARG B 1 366 ? -53.194 -50.896 -52.645 1.00 15.51 342 ARG B CA 1
ATOM 7371 C C . ARG B 1 366 ? -54.245 -52.018 -52.729 1.00 16.53 342 ARG B C 1
ATOM 7372 O O . ARG B 1 366 ? -54.211 -52.843 -53.646 1.00 15.50 342 ARG B O 1
ATOM 7380 N N . GLY B 1 367 ? -55.163 -52.044 -51.770 1.00 14.14 343 GLY B N 1
ATOM 7381 C CA . GLY B 1 367 ? -56.246 -53.015 -51.757 1.00 15.67 343 GLY B CA 1
ATOM 7382 C C . GLY B 1 367 ? -57.590 -52.321 -51.850 1.00 15.28 343 GLY B C 1
ATOM 7383 O O . GLY B 1 367 ? -57.763 -51.199 -51.363 1.00 13.68 343 GLY B O 1
ATOM 7384 N N . PHE B 1 368 ? -58.546 -52.978 -52.498 1.00 11.18 344 PHE B N 1
ATOM 7385 C CA . PHE B 1 368 ? -59.886 -52.433 -52.648 1.00 11.37 344 PHE B CA 1
ATOM 7386 C C . PHE B 1 368 ? -60.838 -53.590 -52.416 1.00 17.21 344 PHE B C 1
ATOM 7387 O O . PHE B 1 368 ? -60.845 -54.533 -53.198 1.00 13.95 344 PHE B O 1
ATOM 7395 N N . ARG B 1 369 ? -61.593 -53.551 -51.323 1.00 14.57 345 ARG B N 1
ATOM 7396 C CA . ARG B 1 369 ? -62.628 -54.559 -51.096 1.00 14.98 345 ARG B CA 1
ATOM 7397 C C . ARG B 1 369 ? -63.998 -53.938 -51.302 1.00 17.70 345 ARG B C 1
ATOM 7398 O O . ARG B 1 369 ? -64.264 -52.813 -50.868 1.00 15.26 345 ARG B O 1
ATOM 7406 N N . LYS B 1 370 ? -64.854 -54.682 -52.005 1.00 15.32 346 LYS B N 1
ATOM 7407 C CA . LYS B 1 370 ? -66.186 -54.215 -52.364 1.00 18.09 346 LYS B CA 1
ATOM 7408 C C . LYS B 1 370 ? -67.147 -55.406 -52.482 1.00 20.87 346 LYS B C 1
ATOM 7409 O O . LYS B 1 370 ? -66.949 -56.284 -53.331 1.00 14.99 346 LYS B O 1
ATOM 7415 N N . GLY B 1 371 ? -68.148 -55.469 -51.605 1.00 21.49 347 GLY B N 1
ATOM 7416 C CA . GLY B 1 371 ? -69.041 -56.626 -51.586 1.00 20.72 347 GLY B CA 1
ATOM 7417 C C . GLY B 1 371 ? -68.218 -57.856 -51.266 1.00 22.86 347 GLY B C 1
ATOM 7418 O O . GLY B 1 371 ? -67.388 -57.811 -50.388 1.00 21.77 347 GLY B O 1
ATOM 7419 N N . LYS B 1 372 ? -68.409 -58.954 -51.987 1.00 16.65 348 LYS B N 1
ATOM 7420 C CA . LYS B 1 372 ? -67.640 -60.165 -51.724 1.00 16.15 348 LYS B CA 1
ATOM 7421 C C . LYS B 1 372 ? -66.236 -60.140 -52.349 1.00 15.90 348 LYS B C 1
ATOM 7422 O O . LYS B 1 372 ? -65.413 -61.022 -52.092 1.00 16.63 348 LYS B O 1
ATOM 7428 N N . TYR B 1 373 ? -65.941 -59.117 -53.140 1.00 17.16 349 TYR B N 1
ATOM 7429 C CA . TYR B 1 373 ? -64.689 -59.101 -53.887 1.00 16.68 349 TYR B CA 1
ATOM 7430 C C . TYR B 1 373 ? -63.570 -58.319 -53.234 1.00 16.91 349 TYR B C 1
ATOM 7431 O O . TYR B 1 373 ? -63.788 -57.222 -52.749 1.00 17.35 349 TYR B O 1
ATOM 7440 N N . LYS B 1 374 ? -62.370 -58.890 -53.285 1.00 15.32 350 LYS B N 1
ATOM 7441 C CA . LYS B 1 374 ? -61.147 -58.210 -52.856 1.00 17.42 350 LYS B CA 1
ATOM 7442 C C . LYS B 1 374 ? -60.181 -58.085 -54.032 1.00 18.39 350 LYS B C 1
ATOM 7443 O O . LYS B 1 374 ? -59.787 -59.093 -54.636 1.00 17.82 350 LYS B O 1
ATOM 7449 N N . TYR B 1 375 ? -59.800 -56.850 -54.332 1.00 15.25 351 TYR B N 1
ATOM 7450 C CA . TYR B 1 375 ? -58.886 -56.529 -55.428 1.00 17.47 351 TYR B CA 1
ATOM 7451 C C . TYR B 1 375 ? -57.581 -56.000 -54.866 1.00 21.37 351 TYR B C 1
ATOM 7452 O O . TYR B 1 375 ? -57.591 -55.181 -53.946 1.00 15.18 351 TYR B O 1
ATOM 7461 N N . ILE B 1 376 ? -56.470 -56.485 -55.402 1.00 16.25 352 ILE B N 1
ATOM 7462 C CA . ILE B 1 376 ? -55.160 -55.997 -54.991 1.00 16.12 352 ILE B CA 1
ATOM 7463 C C . ILE B 1 376 ? -54.408 -55.490 -56.201 1.00 19.61 352 ILE B C 1
ATOM 7464 O O . ILE B 1 376 ? -54.364 -56.156 -57.248 1.00 19.22 352 ILE B O 1
ATOM 7469 N N . ARG B 1 377 ? -53.848 -54.290 -56.071 1.00 14.82 353 ARG B N 1
ATOM 7470 C CA . ARG B 1 377 ? -53.027 -53.714 -57.127 1.00 16.51 353 ARG B CA 1
ATOM 7471 C C . ARG B 1 377 ? -51.576 -53.634 -56.641 1.00 18.84 353 ARG B C 1
ATOM 7472 O O . ARG B 1 377 ? -51.264 -52.943 -55.648 1.00 16.11 353 ARG B O 1
ATOM 7480 N N . ASN B 1 378 ? -50.717 -54.400 -57.308 1.00 16.02 354 ASN B N 1
ATOM 7481 C CA . ASN B 1 378 ? -49.281 -54.456 -57.027 1.00 16.89 354 ASN B CA 1
ATOM 7482 C C . ASN B 1 378 ? -48.524 -53.577 -58.011 1.00 18.47 354 ASN B C 1
ATOM 7483 O O . ASN B 1 378 ? -48.166 -54.017 -59.102 1.00 20.76 354 ASN B O 1
ATOM 7488 N N . TYR B 1 379 ? -48.286 -52.328 -57.630 1.00 16.52 355 TYR B N 1
ATOM 7489 C CA . TYR B 1 379 ? -47.636 -51.377 -58.520 1.00 18.63 355 TYR B CA 1
ATOM 7490 C C . TYR B 1 379 ? -46.197 -51.741 -58.862 1.00 17.66 355 TYR B C 1
ATOM 7491 O O . TYR B 1 379 ? -45.705 -51.375 -59.925 1.00 20.77 355 TYR B O 1
ATOM 7500 N N . LEU B 1 380 ? -45.534 -52.447 -57.955 1.00 18.12 356 LEU B N 1
ATOM 7501 C CA . LEU B 1 380 ? -44.146 -52.876 -58.149 1.00 19.15 356 LEU B CA 1
ATOM 7502 C C . LEU B 1 380 ? -44.063 -54.393 -58.030 1.00 16.80 356 LEU B C 1
ATOM 7503 O O . LEU B 1 380 ? -43.563 -54.917 -57.028 1.00 18.77 356 LEU B O 1
ATOM 7508 N N . PRO B 1 381 ? -44.562 -55.108 -59.052 1.00 18.50 357 PRO B N 1
ATOM 7509 C CA . PRO B 1 381 ? -44.799 -56.554 -58.913 1.00 18.51 357 PRO B CA 1
ATOM 7510 C C . PRO B 1 381 ? -43.515 -57.368 -58.808 1.00 19.48 357 PRO B C 1
ATOM 7511 O O . PRO B 1 381 ? -43.560 -58.518 -58.364 1.00 22.28 357 PRO B O 1
ATOM 7515 N N . PHE B 1 382 ? -42.388 -56.771 -59.193 1.00 20.70 358 PHE B N 1
ATOM 7516 C CA . PHE B 1 382 ? -41.071 -57.418 -59.066 1.00 21.59 358 PHE B CA 1
ATOM 7517 C C . PHE B 1 382 ? -40.567 -57.492 -57.613 1.00 20.75 358 PHE B C 1
ATOM 7518 O O . PHE B 1 382 ? -39.585 -58.175 -57.329 1.00 22.02 358 PHE B O 1
ATOM 7526 N N . ASN B 1 383 ? -41.239 -56.796 -56.695 1.00 20.74 359 ASN B N 1
ATOM 7527 C CA . ASN B 1 383 ? -40.966 -56.929 -55.265 1.00 18.99 359 ASN B CA 1
ATOM 7528 C C . ASN B 1 383 ? -41.812 -58.039 -54.665 1.00 20.89 359 ASN B C 1
ATOM 7529 O O . ASN B 1 383 ? -43.005 -57.822 -54.451 1.00 20.53 359 ASN B O 1
ATOM 7534 N N . PRO B 1 384 ? -41.224 -59.213 -54.376 1.00 20.72 360 PRO B N 1
ATOM 7535 C CA . PRO B 1 384 ? -42.068 -60.218 -53.720 1.00 20.34 360 PRO B CA 1
ATOM 7536 C C . PRO B 1 384 ? -42.476 -59.742 -52.320 1.00 22.89 360 PRO B C 1
ATOM 7537 O O . PRO B 1 384 ? -41.733 -58.967 -51.696 1.00 18.28 360 PRO B O 1
ATOM 7541 N N . ASP B 1 385 ? -43.625 -60.190 -51.821 1.00 17.65 361 ASP B N 1
ATOM 7542 C CA . ASP B 1 385 ? -44.005 -59.825 -50.460 1.00 18.34 361 ASP B CA 1
ATOM 7543 C C . ASP B 1 385 ? -42.958 -60.268 -49.443 1.00 20.45 361 ASP B C 1
ATOM 7544 O O . ASP B 1 385 ? -42.790 -59.626 -48.411 1.00 19.87 361 ASP B O 1
ATOM 7549 N N . GLY B 1 386 ? -42.233 -61.340 -49.750 1.00 19.20 362 GLY B N 1
ATOM 7550 C CA . GLY B 1 386 ? -41.202 -61.847 -48.860 1.00 18.89 362 GLY B CA 1
ATOM 7551 C C . GLY B 1 386 ? -39.896 -61.067 -48.837 1.00 19.11 362 GLY B C 1
ATOM 7552 O O . GLY B 1 386 ? -38.984 -61.410 -48.079 1.00 22.19 362 GLY B O 1
ATOM 7553 N N . LEU B 1 387 ? -39.817 -60.020 -49.647 1.00 20.09 363 LEU B N 1
ATOM 7554 C CA . LEU B 1 387 ? -38.673 -59.096 -49.661 1.00 20.02 363 LEU B CA 1
ATOM 7555 C C . LEU B 1 387 ? -38.182 -58.745 -48.258 1.00 20.50 363 LEU B C 1
ATOM 7556 O O . LEU B 1 387 ? -38.975 -58.338 -47.404 1.00 17.37 363 LEU B O 1
ATOM 7561 N N . PHE B 1 388 ? -36.884 -58.896 -48.012 1.00 18.49 364 PHE B N 1
ATOM 7562 C CA . PHE B 1 388 ? -36.407 -58.959 -46.634 1.00 18.27 364 PHE B CA 1
ATOM 7563 C C . PHE B 1 388 ? -36.697 -57.721 -45.797 1.00 19.34 364 PHE B C 1
ATOM 7564 O O . PHE B 1 388 ? -36.551 -56.591 -46.246 1.00 19.57 364 PHE B O 1
ATOM 7572 N N . SER B 1 389 ? -37.126 -57.988 -44.573 1.00 21.67 365 SER B N 1
ATOM 7573 C CA . SER B 1 389 ? -37.366 -57.000 -43.539 1.00 21.91 365 SER B CA 1
ATOM 7574 C C . SER B 1 389 ? -36.833 -57.598 -42.245 1.00 23.21 365 SER B C 1
ATOM 7575 O O . SER B 1 389 ? -37.230 -58.705 -41.863 1.00 22.84 365 SER B O 1
ATOM 7578 N N . SER B 1 390 ? -35.936 -56.880 -41.575 1.00 20.83 366 SER B N 1
ATOM 7579 C CA . SER B 1 390 ? -35.252 -57.424 -40.407 1.00 22.55 366 SER B CA 1
ATOM 7580 C C . SER B 1 390 ? -36.201 -57.900 -39.307 1.00 24.45 366 SER B C 1
ATOM 7581 O O . SER B 1 390 ? -36.091 -59.025 -38.822 1.00 23.88 366 SER B O 1
ATOM 7584 N N . TYR B 1 391 ? -37.144 -57.047 -38.923 1.00 23.44 367 TYR B N 1
ATOM 7585 C CA . TYR B 1 391 ? -38.033 -57.369 -37.816 1.00 23.24 367 TYR B CA 1
ATOM 7586 C C . TYR B 1 391 ? -39.001 -58.521 -38.143 1.00 22.70 367 TYR B C 1
ATOM 7587 O O . TYR B 1 391 ? -39.268 -59.361 -37.274 1.00 23.66 367 TYR B O 1
ATOM 7596 N N . ARG B 1 392 ? -39.519 -58.576 -39.374 1.00 20.40 368 ARG B N 1
ATOM 7597 C CA . ARG B 1 392 ? -40.381 -59.701 -39.768 1.00 22.89 368 ARG B CA 1
ATOM 7598 C C . ARG B 1 392 ? -39.683 -61.013 -39.443 1.00 21.09 368 ARG B C 1
ATOM 7599 O O . ARG B 1 392 ? -40.259 -61.908 -38.819 1.00 21.15 368 ARG B O 1
ATOM 7607 N N . TYR B 1 393 ? -38.425 -61.102 -39.855 1.00 19.91 369 TYR B N 1
ATOM 7608 C CA . TYR B 1 393 ? -37.731 -62.378 -39.867 1.00 22.31 369 TYR B CA 1
ATOM 7609 C C . TYR B 1 393 ? -37.067 -62.713 -38.535 1.00 24.23 369 TYR B C 1
ATOM 7610 O O . TYR B 1 393 ? -36.341 -63.695 -38.435 1.00 21.91 369 TYR B O 1
ATOM 7619 N N . LYS B 1 394 ? -37.315 -61.902 -37.512 1.00 20.87 370 LYS B N 1
ATOM 7620 C CA . LYS B 1 394 ? -36.928 -62.288 -36.156 1.00 21.18 370 LYS B CA 1
ATOM 7621 C C . LYS B 1 394 ? -37.899 -63.326 -35.582 1.00 22.90 370 LYS B C 1
ATOM 7622 O O . LYS B 1 394 ? -37.642 -63.911 -34.528 1.00 23.40 370 LYS B O 1
ATOM 7628 N N . GLN B 1 395 ? -39.025 -63.522 -36.272 1.00 22.55 371 GLN B N 1
ATOM 7629 C CA . GLN B 1 395 ? -39.972 -64.596 -35.974 1.00 19.83 371 GLN B CA 1
ATOM 7630 C C . GLN B 1 395 ? -39.481 -65.892 -36.653 1.00 21.32 371 GLN B C 1
ATOM 7631 O O . GLN B 1 395 ? -39.323 -65.945 -37.872 1.00 18.92 371 GLN B O 1
ATOM 7637 N N . ALA B 1 396 ? -39.214 -66.926 -35.866 1.00 21.30 372 ALA B N 1
ATOM 7638 C CA . ALA B 1 396 ? -38.611 -68.146 -36.412 1.00 19.90 372 ALA B CA 1
ATOM 7639 C C . ALA B 1 396 ? -39.465 -68.772 -37.523 1.00 21.60 372 ALA B C 1
ATOM 7640 O O . ALA B 1 396 ? -38.928 -69.353 -38.454 1.00 20.29 372 ALA B O 1
ATOM 7642 N N . ALA B 1 397 ? -40.787 -68.658 -37.416 1.00 21.72 373 ALA B N 1
ATOM 7643 C CA . ALA B 1 397 ? -41.674 -69.194 -38.439 1.00 19.83 373 ALA B CA 1
ATOM 7644 C C . ALA B 1 397 ? -41.456 -68.533 -39.803 1.00 21.46 373 ALA B C 1
ATOM 7645 O O . ALA B 1 397 ? -41.521 -69.209 -40.834 1.00 19.26 373 ALA B O 1
ATOM 7647 N N . TYR B 1 398 ? -41.152 -67.233 -39.816 1.00 20.80 374 TYR B N 1
ATOM 7648 C CA . TYR B 1 398 ? -40.877 -66.543 -41.075 1.00 18.68 374 TYR B CA 1
ATOM 7649 C C . TYR B 1 398 ? -39.622 -67.103 -41.723 1.00 20.13 374 TYR B C 1
ATOM 7650 O O . TYR B 1 398 ? -39.578 -67.327 -42.935 1.00 19.34 374 TYR B O 1
ATOM 7659 N N . ARG B 1 399 ? -38.610 -67.368 -40.903 1.00 16.14 375 ARG B N 1
ATOM 7660 C CA . ARG B 1 399 ? -37.366 -67.916 -41.426 1.00 20.62 375 ARG B CA 1
ATOM 7661 C C . ARG B 1 399 ? -37.561 -69.337 -41.976 1.00 19.51 375 ARG B C 1
ATOM 7662 O O . ARG B 1 399 ? -37.000 -69.676 -43.021 1.00 22.01 375 ARG B O 1
ATOM 7670 N N . GLU B 1 400 ? -38.357 -70.150 -41.278 1.00 19.94 376 GLU B N 1
ATOM 7671 C CA . GLU B 1 400 ? -38.650 -71.517 -41.728 1.00 21.61 376 GLU B CA 1
ATOM 7672 C C . GLU B 1 400 ? -39.433 -71.508 -43.035 1.00 22.08 376 GLU B C 1
ATOM 7673 O O . GLU B 1 400 ? -39.154 -72.284 -43.948 1.00 23.33 376 GLU B O 1
ATOM 7679 N N . TRP B 1 401 ? -40.418 -70.621 -43.114 1.00 22.14 377 TRP B N 1
ATOM 7680 C CA . TRP B 1 401 ? -41.206 -70.427 -44.323 1.00 18.23 377 TRP B CA 1
ATOM 7681 C C . TRP B 1 401 ? -40.312 -70.152 -45.534 1.00 22.04 377 TRP B C 1
ATOM 7682 O O . TRP B 1 401 ? -40.433 -70.811 -46.579 1.00 22.91 377 TRP B O 1
ATOM 7693 N N . LYS B 1 402 ? -39.402 -69.191 -45.394 1.00 19.53 378 LYS B N 1
ATOM 7694 C CA . LYS B 1 402 ? -38.502 -68.839 -46.494 1.00 20.69 378 LYS B CA 1
ATOM 7695 C C . LYS B 1 402 ? -37.547 -69.980 -46.825 1.00 23.34 378 LYS B C 1
ATOM 7696 O O . LYS B 1 402 ? -37.290 -70.257 -47.994 1.00 22.23 378 LYS B O 1
ATOM 7702 N N . HIS B 1 403 ? -37.027 -70.634 -45.791 1.00 21.88 379 HIS B N 1
ATOM 7703 C CA . HIS B 1 403 ? -36.114 -71.755 -45.985 1.00 27.11 379 HIS B CA 1
ATOM 7704 C C . HIS B 1 403 ? -36.786 -72.857 -46.789 1.00 29.16 379 HIS B C 1
ATOM 7705 O O . HIS B 1 403 ? -36.199 -73.389 -47.739 1.00 28.72 379 HIS B O 1
ATOM 7712 N N . LEU B 1 404 ? -38.023 -73.184 -46.420 1.00 23.25 380 LEU B N 1
ATOM 7713 C CA . LEU B 1 404 ? -38.796 -74.184 -47.153 1.00 23.30 380 LEU B CA 1
ATOM 7714 C C . LEU B 1 404 ? -39.090 -73.768 -48.593 1.00 27.34 380 LEU B C 1
ATOM 7715 O O . LEU B 1 404 ? -39.123 -74.608 -49.499 1.00 28.60 380 LEU B O 1
ATOM 7720 N N . PHE B 1 405 ? -39.317 -72.480 -48.811 1.00 23.29 381 PHE B N 1
ATOM 7721 C CA . PHE B 1 405 ? -39.465 -71.979 -50.170 1.00 23.42 381 PHE B CA 1
ATOM 7722 C C . PHE B 1 405 ? -38.214 -72.249 -51.005 1.00 27.02 381 PHE B C 1
ATOM 7723 O O . PHE B 1 405 ? -38.296 -72.765 -52.121 1.00 27.30 381 PHE B O 1
ATOM 7731 N N . LYS B 1 406 ? -37.056 -71.888 -50.463 1.00 25.87 382 LYS B N 1
ATOM 7732 C CA . LYS B 1 406 ? -35.794 -72.051 -51.186 1.00 29.92 382 LYS B CA 1
ATOM 7733 C C . LYS B 1 406 ? -35.434 -73.538 -51.343 1.00 31.45 382 LYS B C 1
ATOM 7734 O O . LYS B 1 406 ? -34.655 -73.899 -52.225 1.00 33.69 382 LYS B O 1
ATOM 7740 N N . ALA B 1 407 ? -35.984 -74.392 -50.478 1.00 31.43 383 ALA B N 1
ATOM 7741 C CA . ALA B 1 407 ? -35.762 -75.833 -50.577 1.00 27.74 383 ALA B CA 1
ATOM 7742 C C . ALA B 1 407 ? -36.774 -76.494 -51.508 1.00 33.38 383 ALA B C 1
ATOM 7743 O O . ALA B 1 407 ? -36.793 -77.721 -51.648 1.00 33.59 383 ALA B O 1
ATOM 7745 N N . ASN B 1 408 ? -37.616 -75.673 -52.131 1.00 30.82 384 ASN B N 1
ATOM 7746 C CA . ASN B 1 408 ? -38.685 -76.139 -53.008 1.00 31.00 384 ASN B CA 1
ATOM 7747 C C . ASN B 1 408 ? -39.640 -77.129 -52.328 1.00 35.71 384 ASN B C 1
ATOM 7748 O O . ASN B 1 408 ? -40.025 -78.134 -52.918 1.00 35.02 384 ASN B O 1
ATOM 7753 N N . LYS B 1 409 ? -40.016 -76.845 -51.084 1.00 26.19 385 LYS B N 1
ATOM 7754 C CA . LYS B 1 409 ? -40.914 -77.731 -50.345 1.00 30.45 385 LYS B CA 1
ATOM 7755 C C . LYS B 1 409 ? -42.312 -77.141 -50.082 1.00 27.24 385 LYS B C 1
ATOM 7756 O O . LYS B 1 409 ? -43.076 -77.687 -49.287 1.00 27.37 385 LYS B O 1
ATOM 7762 N N . LEU B 1 410 ? -42.637 -76.023 -50.729 1.00 25.49 386 LEU B N 1
ATOM 7763 C CA . LEU B 1 410 ? -43.958 -75.405 -50.563 1.00 26.53 386 LEU B CA 1
ATOM 7764 C C . LEU B 1 410 ? -44.820 -75.622 -51.799 1.00 27.67 386 LEU B C 1
ATOM 7765 O O . LEU B 1 410 ? -44.300 -75.680 -52.910 1.00 29.48 386 LEU B O 1
ATOM 7770 N N . ASN B 1 411 ? -46.136 -75.704 -51.617 1.00 21.51 387 ASN B N 1
ATOM 7771 C CA . ASN B 1 411 ? -47.039 -75.725 -52.767 1.00 22.35 387 ASN B CA 1
ATOM 7772 C C . ASN B 1 411 ? -47.258 -74.313 -53.298 1.00 27.04 387 ASN B C 1
ATOM 7773 O O . ASN B 1 411 ? -46.725 -73.357 -52.740 1.00 26.13 387 ASN B O 1
ATOM 7778 N N . SER B 1 412 ? -48.049 -74.167 -54.359 1.00 23.93 388 SER B N 1
ATOM 7779 C CA . SER B 1 412 ? -48.120 -72.879 -55.043 1.00 25.15 388 SER B CA 1
ATOM 7780 C C . SER B 1 412 ? -48.822 -71.815 -54.189 1.00 23.58 388 SER B C 1
ATOM 7781 O O . SER B 1 412 ? -48.512 -70.630 -54.290 1.00 23.64 388 SER B O 1
ATOM 7784 N N . VAL B 1 413 ? -49.768 -72.234 -53.355 1.00 23.46 389 VAL B N 1
ATOM 7785 C CA . VAL B 1 413 ? -50.466 -71.293 -52.482 1.00 24.21 389 VAL B CA 1
ATOM 7786 C C . VAL B 1 413 ? -49.525 -70.795 -51.377 1.00 25.07 389 VAL B C 1
ATOM 7787 O O . VAL B 1 413 ? -49.529 -69.614 -51.034 1.00 20.55 389 VAL B O 1
ATOM 7791 N N . GLN B 1 414 ? -48.707 -71.695 -50.844 1.00 22.32 390 GLN B N 1
ATOM 7792 C CA . GLN B 1 414 ? -47.764 -71.354 -49.783 1.00 20.96 390 GLN B CA 1
ATOM 7793 C C . GLN B 1 414 ? -46.577 -70.541 -50.297 1.00 20.42 390 GLN B C 1
ATOM 7794 O O . GLN B 1 414 ? -45.916 -69.838 -49.534 1.00 20.69 390 GLN B O 1
ATOM 7800 N N . SER B 1 415 ? -46.282 -70.644 -51.585 1.00 19.67 391 SER B N 1
ATOM 7801 C CA . SER B 1 415 ? -45.062 -70.025 -52.097 1.00 20.23 391 SER B CA 1
ATOM 7802 C C . SER B 1 415 ? -45.286 -68.666 -52.759 1.00 19.77 391 SER B C 1
ATOM 7803 O O . SER B 1 415 ? -44.329 -67.965 -53.071 1.00 21.78 391 SER B O 1
ATOM 7806 N N . ALA B 1 416 ? -46.542 -68.288 -52.960 1.00 22.40 392 ALA B N 1
ATOM 7807 C CA . ALA B 1 416 ? -46.860 -67.031 -53.640 1.00 20.60 392 ALA B CA 1
ATOM 7808 C C . ALA B 1 416 ? -46.207 -65.831 -52.944 1.00 21.36 392 ALA B C 1
ATOM 7809 O O . ALA B 1 416 ? -45.765 -64.881 -53.599 1.00 22.28 392 ALA B O 1
ATOM 7811 N N . PHE B 1 417 ? -46.142 -65.899 -51.615 1.00 21.17 393 PHE B N 1
ATOM 7812 C CA . PHE B 1 417 ? -45.545 -64.850 -50.786 1.00 21.60 393 PHE B CA 1
ATOM 7813 C C . PHE B 1 417 ? -44.124 -64.483 -51.208 1.00 21.40 393 PHE B C 1
ATOM 7814 O O . PHE B 1 417 ? -43.723 -63.324 -51.094 1.00 20.41 393 PHE B O 1
ATOM 7822 N N . PHE B 1 418 ? -43.367 -65.457 -51.712 1.00 21.15 394 PHE B N 1
ATOM 7823 C CA . PHE B 1 418 ? -41.951 -65.230 -52.024 1.00 20.71 394 PHE B CA 1
ATOM 7824 C C . PHE B 1 418 ? -41.669 -65.010 -53.507 1.00 23.65 394 PHE B C 1
ATOM 7825 O O . PHE B 1 418 ? -40.537 -64.730 -53.887 1.00 20.02 394 PHE B O 1
ATOM 7833 N N . LYS B 1 419 ? -42.703 -65.103 -54.335 1.00 19.83 395 LYS B N 1
ATOM 7834 C CA . LYS B 1 419 ? -42.550 -65.000 -55.784 1.00 21.66 395 LYS B CA 1
ATOM 7835 C C . LYS B 1 419 ? -42.925 -63.629 -56.328 1.00 21.12 395 LYS B C 1
ATOM 7836 O O . LYS B 1 419 ? -43.607 -62.836 -55.653 1.00 23.59 395 LYS B O 1
ATOM 7842 N N . ARG B 1 420 ? -42.506 -63.369 -57.564 1.00 20.36 396 ARG B N 1
ATOM 7843 C CA . ARG B 1 420 ? -42.964 -62.201 -58.319 1.00 23.34 396 ARG B CA 1
ATOM 7844 C C . ARG B 1 420 ? -44.494 -62.138 -58.270 1.00 23.77 396 ARG B C 1
ATOM 7845 O O . ARG B 1 420 ? -45.162 -63.181 -58.253 1.00 21.77 396 ARG B O 1
ATOM 7853 N N . LYS B 1 421 ? -45.054 -60.933 -58.214 1.00 20.12 397 LYS B N 1
ATOM 7854 C CA . LYS B 1 421 ? -46.496 -60.811 -58.044 1.00 22.08 397 LYS B CA 1
ATOM 7855 C C . LYS B 1 421 ? -47.243 -60.531 -59.348 1.00 21.64 397 LYS B C 1
ATOM 7856 O O . LYS B 1 421 ? -46.694 -59.945 -60.276 1.00 23.10 397 LYS B O 1
ATOM 7862 N N . PRO B 1 422 ? -48.518 -60.944 -59.414 1.00 22.64 398 PRO B N 1
ATOM 7863 C CA . PRO B 1 422 ? -49.344 -60.494 -60.540 1.00 21.37 398 PRO B CA 1
ATOM 7864 C C . PRO B 1 422 ? -49.564 -58.986 -60.415 1.00 23.81 398 PRO B C 1
ATOM 7865 O O . PRO B 1 422 ? -49.487 -58.476 -59.299 1.00 21.67 398 PRO B O 1
ATOM 7869 N N . LEU B 1 423 ? -49.826 -58.285 -61.509 1.00 16.07 399 LEU B N 1
ATOM 7870 C CA . LEU B 1 423 ? -50.073 -56.852 -61.415 1.00 18.92 399 LEU B CA 1
ATOM 7871 C C . LEU B 1 423 ? -51.381 -56.562 -60.668 1.00 20.65 399 LEU B C 1
ATOM 7872 O O . LEU B 1 423 ? -51.488 -55.571 -59.958 1.00 20.22 399 LEU B O 1
ATOM 7877 N N . GLU B 1 424 ? -52.349 -57.458 -60.832 1.00 20.55 400 GLU B N 1
ATOM 7878 C CA . GLU B 1 424 ? -53.669 -57.384 -60.209 1.00 19.30 400 GLU B CA 1
ATOM 7879 C C . GLU B 1 424 ? -54.023 -58.756 -59.676 1.00 20.64 400 GLU B C 1
ATOM 7880 O O . GLU B 1 424 ? -53.701 -59.767 -60.294 1.00 21.03 400 GLU B O 1
ATOM 7886 N N . ALA B 1 425 ? -54.687 -58.800 -58.531 1.00 17.38 401 ALA B N 1
ATOM 7887 C CA . ALA B 1 425 ? -55.270 -60.041 -58.064 1.00 17.60 401 ALA B CA 1
ATOM 7888 C C . ALA B 1 425 ? -56.702 -59.746 -57.657 1.00 21.77 401 ALA B C 1
ATOM 7889 O O . ALA B 1 425 ? -57.024 -58.639 -57.239 1.00 18.11 401 ALA B O 1
ATOM 7891 N N . LEU B 1 426 ? -57.566 -60.735 -57.812 1.00 16.23 402 LEU B N 1
ATOM 7892 C CA . LEU B 1 426 ? -58.967 -60.579 -57.480 1.00 16.46 402 LEU B CA 1
ATOM 7893 C C . LEU B 1 426 ? -59.393 -61.822 -56.731 1.00 16.54 402 LEU B C 1
ATOM 7894 O O . LEU B 1 426 ? -59.116 -62.936 -57.187 1.00 17.15 402 LEU B O 1
ATOM 7899 N N . TYR B 1 427 ? -60.042 -61.647 -55.583 1.00 16.03 403 TYR B N 1
ATOM 7900 C CA . TYR B 1 427 ? -60.507 -62.779 -54.794 1.00 17.21 403 TYR B CA 1
ATOM 7901 C C . TYR B 1 427 ? -61.984 -62.669 -54.453 1.00 18.01 403 TYR B C 1
ATOM 7902 O O . TYR B 1 427 ? -62.520 -61.568 -54.294 1.00 15.87 403 TYR B O 1
ATOM 7911 N N . ASP B 1 428 ? -62.638 -63.829 -54.376 1.00 17.87 404 ASP B N 1
ATOM 7912 C CA . ASP B 1 428 ? -64.008 -63.935 -53.874 1.00 21.17 404 ASP B CA 1
ATOM 7913 C C . ASP B 1 428 ? -63.916 -64.343 -52.407 1.00 17.46 404 ASP B C 1
ATOM 7914 O O . ASP B 1 428 ? -63.653 -65.506 -52.102 1.00 18.03 404 ASP B O 1
ATOM 7919 N N . LEU B 1 429 ? -64.119 -63.377 -51.508 1.00 17.13 405 LEU B N 1
ATOM 7920 C CA . LEU B 1 429 ? -63.914 -63.607 -50.075 1.00 18.31 405 LEU B CA 1
ATOM 7921 C C . LEU B 1 429 ? -64.948 -64.557 -49.477 1.00 20.34 405 LEU B C 1
ATOM 7922 O O . LEU B 1 429 ? -64.699 -65.186 -48.460 1.00 21.36 405 LEU B O 1
ATOM 7927 N N . GLU B 1 430 ? -66.113 -64.662 -50.096 1.00 20.09 406 GLU B N 1
ATOM 7928 C CA . GLU B 1 430 ? -67.114 -65.593 -49.586 1.00 21.29 406 GLU B CA 1
ATOM 7929 C C . GLU B 1 430 ? -66.709 -67.041 -49.850 1.00 24.44 406 GLU B C 1
ATOM 7930 O O . GLU B 1 430 ? -66.819 -67.890 -48.970 1.00 26.38 406 GLU B O 1
ATOM 7936 N N . GLN B 1 431 ? -66.188 -67.314 -51.043 1.00 24.98 407 GLN B N 1
ATOM 7937 C CA . GLN B 1 431 ? -65.741 -68.662 -51.392 1.00 25.61 407 GLN B CA 1
ATOM 7938 C C . GLN B 1 431 ? -64.313 -68.939 -50.959 1.00 24.97 407 GLN B C 1
ATOM 7939 O O . GLN B 1 431 ? -63.933 -70.089 -50.732 1.00 25.26 407 GLN B O 1
ATOM 7945 N N . ASP B 1 432 ? -63.516 -67.879 -50.857 1.00 21.12 408 ASP B N 1
ATOM 7946 C CA . ASP B 1 432 ? -62.063 -68.008 -50.740 1.00 20.92 408 ASP B CA 1
ATOM 7947 C C . ASP B 1 432 ? -61.528 -66.959 -49.758 1.00 20.44 408 ASP B C 1
ATOM 7948 O O . ASP B 1 432 ? -60.840 -66.038 -50.168 1.00 17.07 408 ASP B O 1
ATOM 7953 N N . PRO B 1 433 ? -61.891 -67.074 -48.472 1.00 21.45 409 PRO B N 1
ATOM 7954 C CA . PRO B 1 433 ? -61.593 -65.995 -47.514 1.00 22.01 409 PRO B CA 1
ATOM 7955 C C . PRO B 1 433 ? -60.097 -65.773 -47.310 1.00 23.81 409 PRO B C 1
ATOM 7956 O O . PRO B 1 433 ? -59.687 -64.664 -46.923 1.00 20.59 409 PRO B O 1
ATOM 7960 N N . PHE B 1 434 ? -59.293 -66.802 -47.575 1.00 20.80 410 PHE B N 1
ATOM 7961 C CA . PHE B 1 434 ? -57.848 -66.689 -47.411 1.00 18.20 410 PHE B CA 1
ATOM 7962 C C . PHE B 1 434 ? -57.116 -66.219 -48.663 1.00 18.04 410 PHE B C 1
ATOM 7963 O O . PHE B 1 434 ? -55.891 -66.238 -48.695 1.00 19.52 410 PHE B O 1
ATOM 7971 N N . GLU B 1 435 ? -57.858 -65.774 -49.672 1.00 17.61 411 GLU B N 1
ATOM 7972 C CA . GLU B 1 435 ? -57.250 -65.120 -50.832 1.00 15.23 411 GLU B CA 1
ATOM 7973 C C . GLU B 1 435 ? -56.189 -66.011 -51.499 1.00 21.02 411 GLU B C 1
ATOM 7974 O O . GLU B 1 435 ? -55.030 -65.600 -51.679 1.00 17.41 411 GLU B O 1
ATOM 7980 N N . THR B 1 436 ? -56.582 -67.234 -51.845 1.00 17.34 412 THR B N 1
ATOM 7981 C CA . THR B 1 436 ? -55.647 -68.211 -52.405 1.00 19.76 412 THR B CA 1
ATOM 7982 C C . THR B 1 436 ? -55.821 -68.385 -53.919 1.00 18.61 412 THR B C 1
ATOM 7983 O O . THR B 1 436 ? -54.919 -68.874 -54.603 1.00 19.40 412 THR B O 1
ATOM 7987 N N . LYS B 1 437 ? -56.967 -67.976 -54.449 1.00 17.84 413 LYS B N 1
ATOM 7988 C CA . LYS B 1 437 ? -57.240 -68.231 -55.858 1.00 19.29 413 LYS B CA 1
ATOM 7989 C C . LYS B 1 437 ? -57.486 -66.956 -56.641 1.00 16.44 413 LYS B C 1
ATOM 7990 O O . LYS B 1 437 ? -58.577 -66.386 -56.605 1.00 20.31 413 LYS B O 1
ATOM 7996 N N . ASN B 1 438 ? -56.468 -66.519 -57.370 1.00 20.08 414 ASN B N 1
ATOM 7997 C CA . ASN B 1 438 ? -56.563 -65.288 -58.132 1.00 18.27 414 ASN B CA 1
ATOM 7998 C C . ASN B 1 438 ? -57.526 -65.457 -59.305 1.00 22.52 414 ASN B C 1
ATOM 7999 O O . ASN B 1 438 ? -57.305 -66.289 -60.173 1.00 20.84 414 ASN B O 1
ATOM 8004 N N . LEU B 1 439 ? -58.620 -64.700 -59.286 1.00 16.03 415 LEU B N 1
ATOM 8005 C CA . LEU B 1 439 ? -59.675 -64.824 -60.281 1.00 21.22 415 LEU B CA 1
ATOM 8006 C C . LEU B 1 439 ? -59.452 -63.926 -61.497 1.00 21.75 415 LEU B C 1
ATOM 8007 O O . LEU B 1 439 ? -60.169 -64.030 -62.491 1.00 19.78 415 LEU B O 1
ATOM 8012 N N . ALA B 1 440 ? -58.470 -63.032 -61.406 1.00 19.89 416 ALA B N 1
ATOM 8013 C CA . ALA B 1 440 ? -58.273 -61.999 -62.423 1.00 20.57 416 ALA B CA 1
ATOM 8014 C C . ALA B 1 440 ? -57.966 -62.560 -63.813 1.00 26.69 416 ALA B C 1
ATOM 8015 O O . ALA B 1 440 ? -58.197 -61.887 -64.818 1.00 25.59 416 ALA B O 1
ATOM 8017 N N . LEU B 1 441 ? -57.465 -63.790 -63.880 1.00 27.35 417 LEU B N 1
ATOM 8018 C CA . LEU B 1 441 ? -57.119 -64.367 -65.180 1.00 33.82 417 LEU B CA 1
ATOM 8019 C C . LEU B 1 441 ? -58.217 -65.302 -65.701 1.00 37.21 417 LEU B C 1
ATOM 8020 O O . LEU B 1 441 ? -58.035 -65.977 -66.713 1.00 36.46 417 LEU B O 1
ATOM 8022 N N . LEU B 1 442 ? -59.372 -65.315 -65.041 1.00 29.42 418 LEU B N 1
ATOM 8023 C CA . LEU B 1 442 ? -60.467 -66.170 -65.488 1.00 26.37 418 LEU B CA 1
ATOM 8024 C C . LEU B 1 442 ? -61.453 -65.329 -66.273 1.00 27.18 418 LEU B C 1
ATOM 8025 O O . LEU B 1 442 ? -61.701 -64.174 -65.937 1.00 26.38 418 LEU B O 1
ATOM 8030 N N . PRO B 1 443 ? -62.005 -65.902 -67.352 1.00 29.67 419 PRO B N 1
ATOM 8031 C CA . PRO B 1 443 ? -62.843 -65.138 -68.284 1.00 24.50 419 PRO B CA 1
ATOM 8032 C C . PRO B 1 443 ? -64.151 -64.632 -67.684 1.00 25.31 419 PRO B C 1
ATOM 8033 O O . PRO B 1 443 ? -64.609 -63.563 -68.092 1.00 26.98 419 PRO B O 1
ATOM 8037 N N . GLN B 1 444 ? -64.740 -65.347 -66.724 1.00 23.23 420 GLN B N 1
ATOM 8038 C CA . GLN B 1 444 ? -66.017 -64.886 -66.189 1.00 24.00 420 GLN B CA 1
ATOM 8039 C C . GLN B 1 444 ? -65.858 -63.709 -65.211 1.00 22.34 420 GLN B C 1
ATOM 8040 O O . GLN B 1 444 ? -66.850 -63.110 -64.806 1.00 22.42 420 GLN B O 1
ATOM 8046 N N . TYR B 1 445 ? -64.615 -63.360 -64.876 1.00 21.59 421 TYR B N 1
ATOM 8047 C CA . TYR B 1 445 ? -64.327 -62.269 -63.922 1.00 20.50 421 TYR B CA 1
ATOM 8048 C C . TYR B 1 445 ? -63.797 -61.008 -64.622 1.00 19.67 421 TYR B C 1
ATOM 8049 O O . TYR B 1 445 ? -63.409 -60.014 -63.978 1.00 16.72 421 TYR B O 1
ATOM 8058 N N . THR B 1 446 ? -63.809 -61.052 -65.951 1.00 20.38 422 THR B N 1
ATOM 8059 C CA . THR B 1 446 ? -63.319 -59.955 -66.789 1.00 17.99 422 THR B CA 1
ATOM 8060 C C . THR B 1 446 ? -63.942 -58.608 -66.438 1.00 19.88 422 THR B C 1
ATOM 8061 O O . THR B 1 446 ? -63.232 -57.611 -66.252 1.00 19.98 422 THR B O 1
ATOM 8065 N N . GLU B 1 447 ? -65.266 -58.572 -66.343 1.00 15.85 423 GLU B N 1
ATOM 8066 C CA . GLU B 1 447 ? -65.950 -57.322 -66.030 1.00 18.88 423 GLU B CA 1
ATOM 8067 C C . GLU B 1 447 ? -65.635 -56.880 -64.602 1.00 19.37 423 GLU B C 1
ATOM 8068 O O . GLU B 1 447 ? -65.438 -55.690 -64.343 1.00 16.76 423 GLU B O 1
ATOM 8074 N N . GLN B 1 448 ? -65.588 -57.838 -63.678 1.00 19.63 424 GLN B N 1
ATOM 8075 C CA . GLN B 1 448 ? -65.310 -57.505 -62.277 1.00 18.53 424 GLN B CA 1
ATOM 8076 C C . GLN B 1 448 ? -63.905 -56.916 -62.133 1.00 18.34 424 GLN B C 1
ATOM 8077 O O . GLN B 1 448 ? -63.688 -55.975 -61.361 1.00 17.82 424 GLN B O 1
ATOM 8083 N N . VAL B 1 449 ? -62.944 -57.461 -62.872 1.00 17.79 425 VAL B N 1
ATOM 8084 C CA . VAL B 1 449 ? -61.586 -56.902 -62.839 1.00 19.14 425 VAL B CA 1
ATOM 8085 C C . VAL B 1 449 ? -61.620 -55.438 -63.263 1.00 21.84 425 VAL B C 1
ATOM 8086 O O . VAL B 1 449 ? -61.091 -54.566 -62.568 1.00 20.01 425 VAL B O 1
ATOM 8090 N N . ILE B 1 450 ? -62.280 -55.153 -64.378 1.00 17.45 426 ILE B N 1
ATOM 8091 C CA . ILE B 1 450 ? -62.359 -53.777 -64.848 1.00 18.57 426 ILE B CA 1
ATOM 8092 C C . ILE B 1 450 ? -63.077 -52.878 -63.847 1.00 19.52 426 ILE B C 1
ATOM 8093 O O . ILE B 1 450 ? -62.651 -51.745 -63.612 1.00 17.55 426 ILE B O 1
ATOM 8098 N N . LYS B 1 451 ? -64.144 -53.379 -63.235 1.00 16.90 427 LYS B N 1
ATOM 8099 C CA . LYS B 1 451 ? -64.863 -52.574 -62.242 1.00 19.01 427 LYS B CA 1
ATOM 8100 C C . LYS B 1 451 ? -64.001 -52.233 -61.027 1.00 18.02 427 LYS B C 1
ATOM 8101 O O . LYS B 1 451 ? -64.003 -51.082 -60.566 1.00 18.34 427 LYS B O 1
ATOM 8107 N N . MET B 1 452 ? -63.283 -53.220 -60.499 1.00 17.29 428 MET B N 1
ATOM 8108 C CA . MET B 1 452 ? -62.434 -52.986 -59.310 1.00 20.74 428 MET B CA 1
ATOM 8109 C C . MET B 1 452 ? -61.251 -52.092 -59.677 1.00 17.56 428 MET B C 1
ATOM 8110 O O . MET B 1 452 ? -60.858 -51.198 -58.910 1.00 15.68 428 MET B O 1
ATOM 8115 N N . ARG B 1 453 ? -60.662 -52.351 -60.841 1.00 15.59 429 ARG B N 1
ATOM 8116 C CA . ARG B 1 453 ? -59.572 -51.518 -61.350 1.00 16.90 429 ARG B CA 1
ATOM 8117 C C . ARG B 1 453 ? -59.972 -50.038 -61.446 1.00 19.00 429 ARG B C 1
ATOM 8118 O O . ARG B 1 453 ? -59.224 -49.139 -61.012 1.00 15.66 429 ARG B O 1
ATOM 8126 N N . ALA B 1 454 ? -61.141 -49.775 -62.026 1.00 16.54 430 ALA B N 1
ATOM 8127 C CA . ALA B 1 454 ? -61.598 -48.400 -62.192 1.00 18.02 430 ALA B CA 1
ATOM 8128 C C . ALA B 1 454 ? -61.931 -47.748 -60.846 1.00 17.29 430 ALA B C 1
ATOM 8129 O O . ALA B 1 454 ? -61.688 -46.554 -60.648 1.00 18.17 430 ALA B O 1
ATOM 8131 N N . GLY B 1 455 ? -62.518 -48.528 -59.945 1.00 16.10 431 GLY B N 1
ATOM 8132 C CA . GLY B 1 455 ? -62.891 -48.038 -58.627 1.00 18.96 431 GLY B CA 1
ATOM 8133 C C . GLY B 1 455 ? -61.679 -47.583 -57.839 1.00 16.57 431 GLY B C 1
ATOM 8134 O O . GLY B 1 455 ? -61.685 -46.504 -57.232 1.00 18.29 431 GLY B O 1
ATOM 8135 N N . LEU B 1 456 ? -60.638 -48.408 -57.828 1.00 17.56 432 LEU B N 1
ATOM 8136 C CA . LEU B 1 456 ? -59.408 -48.037 -57.125 1.00 14.18 432 LEU B CA 1
ATOM 8137 C C . LEU B 1 456 ? -58.762 -46.798 -57.756 1.00 19.61 432 LEU B C 1
ATOM 8138 O O . LEU B 1 456 ? -58.391 -45.855 -57.039 1.00 19.40 432 LEU B O 1
ATOM 8143 N N . GLN B 1 457 ? -58.624 -46.796 -59.087 1.00 16.53 433 GLN B N 1
ATOM 8144 C CA . GLN B 1 457 ? -58.065 -45.642 -59.803 1.00 18.46 433 GLN B CA 1
ATOM 8145 C C . GLN B 1 457 ? -58.807 -44.358 -59.450 1.00 19.90 433 GLN B C 1
ATOM 8146 O O . GLN B 1 457 ? -58.194 -43.314 -59.213 1.00 19.78 433 GLN B O 1
ATOM 8152 N N . LYS B 1 458 ? -60.134 -44.437 -59.426 1.00 20.19 434 LYS B N 1
ATOM 8153 C CA . LYS B 1 458 ? -60.966 -43.284 -59.109 1.00 20.46 434 LYS B CA 1
ATOM 8154 C C . LYS B 1 458 ? -60.712 -42.788 -57.679 1.00 20.68 434 LYS B C 1
ATOM 8155 O O . LYS B 1 458 ? -60.598 -41.584 -57.434 1.00 19.02 434 LYS B O 1
ATOM 8161 N N . LYS B 1 459 ? -60.606 -43.723 -56.743 1.00 20.85 435 LYS B N 1
ATOM 8162 C CA . LYS B 1 459 ? -60.394 -43.367 -55.341 1.00 20.17 435 LYS B CA 1
ATOM 8163 C C . LYS B 1 459 ? -59.041 -42.701 -55.148 1.00 18.10 435 LYS B C 1
ATOM 8164 O O . LYS B 1 459 ? -58.954 -41.639 -54.538 1.00 20.69 435 LYS B O 1
ATOM 8170 N N . LEU B 1 460 ? -58.000 -43.314 -55.699 1.00 19.36 436 LEU B N 1
ATOM 8171 C CA . LEU B 1 460 ? -56.634 -42.841 -55.487 1.00 18.74 436 LEU B CA 1
ATOM 8172 C C . LEU B 1 460 ? -56.393 -41.502 -56.172 1.00 22.42 436 LEU B C 1
ATOM 8173 O O . LEU B 1 460 ? -55.574 -40.693 -55.702 1.00 19.16 436 LEU B O 1
ATOM 8178 N N . GLN B 1 461 ? -57.095 -41.268 -57.276 1.00 17.58 437 GLN B N 1
ATOM 8179 C CA . GLN B 1 461 ? -57.031 -39.981 -57.972 1.00 19.59 437 GLN B CA 1
ATOM 8180 C C . GLN B 1 461 ? -57.735 -38.876 -57.187 1.00 22.04 437 GLN B C 1
ATOM 8181 O O . GLN B 1 461 ? -57.262 -37.736 -57.117 1.00 20.82 437 GLN B O 1
ATOM 8187 N N . SER B 1 462 ? -58.871 -39.210 -56.588 1.00 22.44 438 SER B N 1
ATOM 8188 C CA . SER B 1 462 ? -59.690 -38.196 -55.935 1.00 20.84 438 SER B CA 1
ATOM 8189 C C . SER B 1 462 ? -59.176 -37.815 -54.538 1.00 21.54 438 SER B C 1
ATOM 8190 O O . SER B 1 462 ? -59.518 -36.749 -54.012 1.00 21.01 438 SER B O 1
ATOM 8193 N N . MET B 1 463 ? -58.415 -38.708 -53.908 1.00 17.24 439 MET B N 1
ATOM 8194 C CA . MET B 1 463 ? -58.002 -38.489 -52.522 1.00 17.60 439 MET B CA 1
ATOM 8195 C C . MET B 1 463 ? -57.210 -37.170 -52.387 1.00 23.23 439 MET B C 1
ATOM 8196 O O . MET B 1 463 ? -57.582 -36.322 -51.577 1.00 22.12 439 MET B O 1
ATOM 8201 N N . PRO B 1 464 ? -56.121 -36.984 -53.161 1.00 19.84 440 PRO B N 1
ATOM 8202 C CA . PRO B 1 464 ? -55.345 -37.898 -54.012 1.00 18.23 440 PRO B CA 1
ATOM 8203 C C . PRO B 1 464 ? -54.332 -38.639 -53.144 1.00 20.82 440 PRO B C 1
ATOM 8204 O O . PRO B 1 464 ? -53.977 -38.166 -52.056 1.00 16.81 440 PRO B O 1
ATOM 8208 N N . ASP B 1 465 ? -53.882 -39.794 -53.613 1.00 16.23 441 ASP B N 1
ATOM 8209 C CA . ASP B 1 465 ? -52.892 -40.590 -52.913 1.00 18.10 441 ASP B CA 1
ATOM 8210 C C . ASP B 1 465 ? -51.492 -39.983 -53.109 1.00 19.16 441 ASP B C 1
ATOM 8211 O O . ASP B 1 465 ? -50.886 -40.136 -54.177 1.00 13.76 441 ASP B O 1
ATOM 8216 N N . LEU B 1 466 ? -50.969 -39.314 -52.076 1.00 18.11 442 LEU B N 1
ATOM 8217 C CA . LEU B 1 466 ? -49.666 -38.643 -52.188 1.00 14.80 442 LEU B CA 1
ATOM 8218 C C . LEU B 1 466 ? -48.502 -39.614 -52.355 1.00 17.28 442 LEU B C 1
ATOM 8219 O O . LEU B 1 466 ? -47.432 -39.239 -52.842 1.00 18.01 442 LEU B O 1
ATOM 8224 N N . ALA B 1 467 ? -48.705 -40.877 -51.988 1.00 16.68 443 ALA B N 1
ATOM 8225 C CA . ALA B 1 467 ? -47.594 -41.831 -51.961 1.00 14.92 443 ALA B CA 1
ATOM 8226 C C . ALA B 1 467 ? -47.110 -42.226 -53.362 1.00 16.36 443 ALA B C 1
ATOM 8227 O O . ALA B 1 467 ? -46.180 -43.008 -53.497 1.00 18.85 443 ALA B O 1
ATOM 8229 N N . PHE B 1 468 ? -47.746 -41.701 -54.403 1.00 16.43 444 PHE B N 1
ATOM 8230 C CA . PHE B 1 468 ? -47.186 -41.878 -55.741 1.00 19.18 444 PHE B CA 1
ATOM 8231 C C . PHE B 1 468 ? -45.958 -40.976 -55.925 1.00 19.44 444 PHE B C 1
ATOM 8232 O O . PHE B 1 468 ? -45.169 -41.190 -56.844 1.00 20.08 444 PHE B O 1
ATOM 8240 N N . TYR B 1 469 ? -45.786 -39.996 -55.032 1.00 17.84 445 TYR B N 1
ATOM 8241 C CA . TYR B 1 469 ? -44.485 -39.344 -54.849 1.00 17.49 445 TYR B CA 1
ATOM 8242 C C . TYR B 1 469 ? -43.622 -40.178 -53.913 1.00 18.08 445 TYR B C 1
ATOM 8243 O O . TYR B 1 469 ? -44.054 -40.526 -52.806 1.00 19.95 445 TYR B O 1
ATOM 8252 N N . PRO B 1 470 ? -42.398 -40.508 -54.340 1.00 21.01 446 PRO B N 1
ATOM 8253 C CA . PRO B 1 470 ? -41.513 -41.214 -53.412 1.00 20.69 446 PRO B CA 1
ATOM 8254 C C . PRO B 1 470 ? -41.290 -40.425 -52.126 1.00 21.53 446 PRO B C 1
ATOM 8255 O O . PRO B 1 470 ? -41.214 -39.198 -52.158 1.00 20.16 446 PRO B O 1
ATOM 8259 N N . GLU B 1 471 ? -41.243 -41.143 -51.008 1.00 19.17 447 GLU B N 1
ATOM 8260 C CA . GLU B 1 471 ? -41.101 -40.543 -49.692 1.00 20.50 447 GLU B CA 1
ATOM 8261 C C . GLU B 1 471 ? -39.916 -39.583 -49.646 1.00 22.09 447 GLU B C 1
ATOM 8262 O O . GLU B 1 471 ? -39.990 -38.528 -49.007 1.00 22.03 447 GLU B O 1
ATOM 8268 N N . SER B 1 472 ? -38.838 -39.955 -50.333 1.00 22.03 448 SER B N 1
ATOM 8269 C CA . SER B 1 472 ? -37.606 -39.165 -50.321 1.00 28.04 448 SER B CA 1
ATOM 8270 C C . SER B 1 472 ? -37.830 -37.768 -50.880 1.00 29.51 448 SER B C 1
ATOM 8271 O O . SER B 1 472 ? -37.061 -36.845 -50.613 1.00 29.79 448 SER B O 1
ATOM 8274 N N . TYR B 1 473 ? -38.881 -37.618 -51.673 1.00 23.50 449 TYR B N 1
ATOM 8275 C CA . TYR B 1 473 ? -39.232 -36.324 -52.228 1.00 26.17 449 TYR B CA 1
ATOM 8276 C C . TYR B 1 473 ? -40.382 -35.731 -51.443 1.00 24.92 449 TYR B C 1
ATOM 8277 O O . TYR B 1 473 ? -40.394 -34.551 -51.098 1.00 21.71 449 TYR B O 1
ATOM 8286 N N . LEU B 1 474 ? -41.367 -36.580 -51.175 1.00 20.80 450 LEU B N 1
ATOM 8287 C CA . LEU B 1 474 ? -42.647 -36.136 -50.652 1.00 22.30 450 LEU B CA 1
ATOM 8288 C C . LEU B 1 474 ? -42.621 -35.485 -49.270 1.00 20.24 450 LEU B C 1
ATOM 8289 O O . LEU B 1 474 ? -43.116 -34.369 -49.095 1.00 21.64 450 LEU B O 1
ATOM 8294 N N . VAL B 1 475 ? -42.069 -36.173 -48.281 1.00 20.00 451 VAL B N 1
ATOM 8295 C CA . VAL B 1 475 ? -42.406 -35.788 -46.920 1.00 22.00 451 VAL B CA 1
ATOM 8296 C C . VAL B 1 475 ? -41.782 -34.454 -46.518 1.00 26.88 451 VAL B C 1
ATOM 8297 O O . VAL B 1 475 ? -42.426 -33.674 -45.817 1.00 24.95 451 VAL B O 1
ATOM 8301 N N . ASP B 1 476 ? -40.583 -34.162 -47.017 1.00 21.83 452 ASP B N 1
ATOM 8302 C CA . ASP B 1 476 ? -39.902 -32.932 -46.643 1.00 24.98 452 ASP B CA 1
ATOM 8303 C C . ASP B 1 476 ? -40.646 -31.716 -47.191 1.00 29.29 452 ASP B C 1
ATOM 8304 O O . ASP B 1 476 ? -40.756 -30.694 -46.521 1.00 28.07 452 ASP B O 1
ATOM 8309 N N . ILE B 1 477 ? -41.190 -31.845 -48.396 1.00 24.52 453 ILE B N 1
ATOM 8310 C CA . ILE B 1 477 ? -41.935 -30.750 -49.005 1.00 26.00 453 ILE B CA 1
ATOM 8311 C C . ILE B 1 477 ? -43.329 -30.613 -48.404 1.00 28.73 453 ILE B C 1
ATOM 8312 O O . ILE B 1 477 ? -43.810 -29.498 -48.183 1.00 27.02 453 ILE B O 1
ATOM 8317 N N . ALA B 1 478 ? -43.968 -31.746 -48.107 1.00 21.99 454 ALA B N 1
ATOM 8318 C CA . ALA B 1 478 ? -45.353 -31.739 -47.633 1.00 21.39 454 ALA B CA 1
ATOM 8319 C C . ALA B 1 478 ? -45.470 -31.509 -46.132 1.00 22.21 454 ALA B C 1
ATOM 8320 O O . ALA B 1 478 ? -46.574 -31.297 -45.622 1.00 22.27 454 ALA B O 1
ATOM 8322 N N . LYS B 1 479 ? -44.336 -31.503 -45.436 1.00 21.93 455 LYS B N 1
ATOM 8323 C CA . LYS B 1 479 ? -44.332 -31.554 -43.973 1.00 21.49 455 LYS B CA 1
ATOM 8324 C C . LYS B 1 479 ? -45.147 -30.444 -43.317 1.00 20.95 455 LYS B C 1
ATOM 8325 O O . LYS B 1 479 ? -45.906 -30.717 -42.386 1.00 20.22 455 LYS B O 1
ATOM 8331 N N . ASP B 1 480 ? -45.075 -29.218 -43.838 1.00 19.40 456 ASP B N 1
ATOM 8332 C CA . ASP B 1 480 ? -45.798 -28.115 -43.184 1.00 19.18 456 ASP B CA 1
ATOM 8333 C C . ASP B 1 480 ? -47.304 -28.118 -43.427 1.00 23.61 456 ASP B C 1
ATOM 8334 O O . ASP B 1 480 ? -48.055 -27.625 -42.588 1.00 23.93 456 ASP B O 1
ATOM 8339 N N . ASP B 1 481 ? -47.739 -28.604 -44.589 1.00 23.40 457 ASP B N 1
ATOM 8340 C CA . ASP B 1 481 ? -49.171 -28.696 -44.890 1.00 26.85 457 ASP B CA 1
ATOM 8341 C C . ASP B 1 481 ? -49.413 -29.624 -46.075 1.00 22.63 457 ASP B C 1
ATOM 8342 O O . ASP B 1 481 ? -49.238 -29.224 -47.225 1.00 22.92 457 ASP B O 1
ATOM 8347 N N . PRO B 1 482 ? -49.790 -30.879 -45.798 1.00 26.12 458 PRO B N 1
ATOM 8348 C CA . PRO B 1 482 ? -49.946 -31.862 -46.877 1.00 23.53 458 PRO B CA 1
ATOM 8349 C C . PRO B 1 482 ? -51.082 -31.496 -47.844 1.00 23.80 458 PRO B C 1
ATOM 8350 O O . PRO B 1 482 ? -50.998 -31.825 -49.022 1.00 22.42 458 PRO B O 1
ATOM 8354 N N . ILE B 1 483 ? -52.112 -30.817 -47.351 1.00 28.10 459 ILE B N 1
ATOM 8355 C CA . ILE B 1 483 ? -53.258 -30.430 -48.176 1.00 27.83 459 ILE B CA 1
ATOM 8356 C C . ILE B 1 483 ? -52.870 -29.426 -49.250 1.00 32.07 459 ILE B C 1
ATOM 8357 O O . ILE B 1 483 ? -53.300 -29.534 -50.399 1.00 30.91 459 ILE B O 1
ATOM 8362 N N . ILE B 1 484 ? -52.052 -28.449 -48.878 1.00 32.27 460 ILE B N 1
ATOM 8363 C CA . ILE B 1 484 ? -51.567 -27.465 -49.836 1.00 31.13 460 ILE B CA 1
ATOM 8364 C C . ILE B 1 484 ? -50.805 -28.171 -50.947 1.00 29.94 460 ILE B C 1
ATOM 8365 O O . ILE B 1 484 ? -51.024 -27.910 -52.132 1.00 32.64 460 ILE B O 1
ATOM 8370 N N . PHE B 1 485 ? -49.913 -29.076 -50.559 1.00 24.44 461 PHE B N 1
ATOM 8371 C CA . PHE B 1 485 ? -49.212 -29.907 -51.526 1.00 25.46 461 PHE B CA 1
ATOM 8372 C C . PHE B 1 485 ? -50.190 -30.717 -52.399 1.00 24.47 461 PHE B C 1
ATOM 8373 O O . PHE B 1 485 ? -50.023 -30.784 -53.615 1.00 24.67 461 PHE B O 1
ATOM 8381 N N . SER B 1 486 ? -51.206 -31.323 -51.789 1.00 26.16 462 SER B N 1
ATOM 8382 C CA . SER B 1 486 ? -52.103 -32.192 -52.561 1.00 24.21 462 SER B CA 1
ATOM 8383 C C . SER B 1 486 ? -52.923 -31.372 -53.573 1.00 25.90 462 SER B C 1
ATOM 8384 O O . SER B 1 486 ? -53.138 -31.820 -54.698 1.00 27.30 462 SER B O 1
ATOM 8387 N N . LEU B 1 487 ? -53.330 -30.161 -53.210 1.00 27.74 463 LEU B N 1
ATOM 8388 C CA . LEU B 1 487 ? -54.054 -29.305 -54.159 1.00 30.86 463 LEU B CA 1
ATOM 8389 C C . LEU B 1 487 ? -53.196 -28.949 -55.367 1.00 33.84 463 LEU B C 1
ATOM 8390 O O . LEU B 1 487 ? -53.658 -28.997 -56.505 1.00 32.76 463 LEU B O 1
ATOM 8395 N N . LYS B 1 488 ? -51.942 -28.596 -55.118 1.00 28.70 464 LYS B N 1
ATOM 8396 C CA . LYS B 1 488 ? -51.025 -28.268 -56.203 1.00 29.40 464 LYS B CA 1
ATOM 8397 C C . LYS B 1 488 ? -50.744 -29.465 -57.102 1.00 29.66 464 LYS B C 1
ATOM 8398 O O . LYS B 1 488 ? -50.628 -29.314 -58.313 1.00 27.88 464 LYS B O 1
ATOM 8400 N N . HIS B 1 489 ? -50.639 -30.660 -56.527 1.00 25.42 465 HIS B N 1
ATOM 8401 C CA . HIS B 1 489 ? -50.181 -31.807 -57.317 1.00 28.74 465 HIS B CA 1
ATOM 8402 C C . HIS B 1 489 ? -51.215 -32.894 -57.626 1.00 27.90 465 HIS B C 1
ATOM 8403 O O . HIS B 1 489 ? -50.841 -33.989 -58.053 1.00 24.39 465 HIS B O 1
ATOM 8410 N N . LYS B 1 490 ? -52.500 -32.598 -57.441 1.00 26.56 466 LYS B N 1
ATOM 8411 C CA . LYS B 1 490 ? -53.536 -33.583 -57.755 1.00 26.10 466 LYS B CA 1
ATOM 8412 C C . LYS B 1 490 ? -53.455 -34.108 -59.201 1.00 27.80 466 LYS B C 1
ATOM 8413 O O . LYS B 1 490 ? -53.551 -35.321 -59.428 1.00 24.17 466 LYS B O 1
ATOM 8419 N N . ASN B 1 491 ? -53.272 -33.214 -60.173 1.00 27.37 467 ASN B N 1
ATOM 8420 C CA . ASN B 1 491 ? -53.170 -33.644 -61.575 1.00 27.29 467 ASN B CA 1
ATOM 8421 C C . ASN B 1 491 ? -51.924 -34.467 -61.831 1.00 29.16 467 ASN B C 1
ATOM 8422 O O . ASN B 1 491 ? -51.982 -35.480 -62.543 1.00 24.27 467 ASN B O 1
ATOM 8427 N N . ASP B 1 492 ? -50.804 -34.042 -61.242 1.00 26.66 468 ASP B N 1
ATOM 8428 C CA . ASP B 1 492 ? -49.548 -34.769 -61.374 1.00 26.74 468 ASP B CA 1
ATOM 8429 C C . ASP B 1 492 ? -49.709 -36.201 -60.910 1.00 23.59 468 ASP B C 1
ATOM 8430 O O . ASP B 1 492 ? -49.157 -37.122 -61.506 1.00 22.75 468 ASP B O 1
ATOM 8435 N N . ILE B 1 493 ? -50.471 -36.377 -59.837 1.00 21.68 469 ILE B N 1
ATOM 8436 C CA . ILE B 1 493 ? -50.652 -37.694 -59.260 1.00 20.91 469 ILE B CA 1
ATOM 8437 C C . ILE B 1 493 ? -51.524 -38.544 -60.188 1.00 20.94 469 ILE B C 1
ATOM 8438 O O . ILE B 1 493 ? -51.230 -39.712 -60.414 1.00 18.93 469 ILE B O 1
ATOM 8443 N N . ALA B 1 494 ? -52.571 -37.952 -60.747 1.00 21.42 470 ALA B N 1
ATOM 8444 C CA . ALA B 1 494 ? -53.373 -38.659 -61.749 1.00 23.02 470 ALA B CA 1
ATOM 8445 C C . ALA B 1 494 ? -52.490 -39.130 -62.913 1.00 23.74 470 ALA B C 1
ATOM 8446 O O . ALA B 1 494 ? -52.706 -40.211 -63.462 1.00 22.00 470 ALA B O 1
ATOM 8448 N N . ARG B 1 495 ? -51.508 -38.314 -63.295 1.00 20.39 471 ARG B N 1
ATOM 8449 C CA . ARG B 1 495 ? -50.591 -38.696 -64.366 1.00 21.95 471 ARG B CA 1
ATOM 8450 C C . ARG B 1 495 ? -49.710 -39.874 -63.960 1.00 23.57 471 ARG B C 1
ATOM 8451 O O . ARG B 1 495 ? -49.503 -40.797 -64.747 1.00 23.12 471 ARG B O 1
ATOM 8459 N N . PHE B 1 496 ? -49.183 -39.846 -62.739 1.00 21.56 472 PHE B N 1
ATOM 8460 C CA . PHE B 1 496 ? -48.365 -40.961 -62.253 1.00 21.35 472 PHE B CA 1
ATOM 8461 C C . PHE B 1 496 ? -49.143 -42.269 -62.326 1.00 19.38 472 PHE B C 1
ATOM 8462 O O . PHE B 1 496 ? -48.627 -43.292 -62.769 1.00 19.85 472 PHE B O 1
ATOM 8470 N N . ILE B 1 497 ? -50.383 -42.224 -61.861 1.00 20.20 473 ILE B N 1
ATOM 8471 C CA . ILE B 1 497 ? -51.229 -43.417 -61.816 1.00 19.70 473 ILE B CA 1
ATOM 8472 C C . ILE B 1 497 ? -51.506 -43.943 -63.229 1.00 21.91 473 ILE B C 1
ATOM 8473 O O . ILE B 1 497 ? -51.419 -45.144 -63.477 1.00 21.16 473 ILE B O 1
ATOM 8478 N N . ASN B 1 498 ? -51.813 -43.037 -64.151 1.00 23.13 474 ASN B N 1
ATOM 8479 C CA A ASN B 1 498 ? -52.029 -43.412 -65.545 0.44 24.67 474 ASN B CA 1
ATOM 8480 C CA B ASN B 1 498 ? -52.032 -43.421 -65.545 0.56 24.69 474 ASN B CA 1
ATOM 8481 C C . ASN B 1 498 ? -50.777 -44.046 -66.154 1.00 24.11 474 ASN B C 1
ATOM 8482 O O . ASN B 1 498 ? -50.854 -45.041 -66.880 1.00 20.26 474 ASN B O 1
ATOM 8491 N N . ILE B 1 499 ? -49.616 -43.480 -65.840 1.00 22.98 475 ILE B N 1
ATOM 8492 C CA . ILE B 1 499 ? -48.368 -44.006 -66.381 1.00 20.70 475 ILE B CA 1
ATOM 8493 C C . ILE B 1 499 ? -48.111 -45.428 -65.883 1.00 22.59 475 ILE B C 1
ATOM 8494 O O . ILE B 1 499 ? -47.913 -46.342 -66.687 1.00 22.31 475 ILE B O 1
ATOM 8499 N N . ILE B 1 500 ? -48.139 -45.647 -64.572 1.00 19.64 476 ILE B N 1
ATOM 8500 C CA . ILE B 1 500 ? -47.843 -46.991 -64.081 1.00 19.72 476 ILE B CA 1
ATOM 8501 C C . ILE B 1 500 ? -48.915 -47.995 -64.533 1.00 20.17 476 ILE B C 1
ATOM 8502 O O . ILE B 1 500 ? -48.617 -49.177 -64.748 1.00 19.05 476 ILE B O 1
ATOM 8507 N N . ASP B 1 501 ? -50.154 -47.529 -64.684 1.00 18.61 477 ASP B N 1
ATOM 8508 C CA . ASP B 1 501 ? -51.236 -48.427 -65.093 1.00 22.07 477 ASP B CA 1
ATOM 8509 C C . ASP B 1 501 ? -51.163 -48.784 -66.588 1.00 26.40 477 ASP B C 1
ATOM 8510 O O . ASP B 1 501 ? -51.928 -49.629 -67.075 1.00 28.19 477 ASP B O 1
ATOM 8515 N N . MET B 1 502 ? -50.250 -48.149 -67.321 1.00 23.26 478 MET B N 1
ATOM 8516 C CA . MET B 1 502 ? -49.969 -48.597 -68.687 1.00 22.95 478 MET B CA 1
ATOM 8517 C C . MET B 1 502 ? -49.432 -50.030 -68.682 1.00 25.15 478 MET B C 1
ATOM 8518 O O . MET B 1 502 ? -49.522 -50.741 -69.684 1.00 25.95 478 MET B O 1
ATOM 8523 N N . SER B 1 503 ? -48.879 -50.469 -67.554 1.00 17.80 479 SER B N 1
ATOM 8524 C CA . SER B 1 503 ? -48.321 -51.812 -67.493 1.00 22.36 479 SER B CA 1
ATOM 8525 C C . SER B 1 503 ? -49.402 -52.903 -67.457 1.00 22.37 479 SER B C 1
ATOM 8526 O O . SER B 1 503 ? -49.080 -54.094 -67.493 1.00 21.79 479 SER B O 1
ATOM 8529 N N . LEU B 1 504 ? -50.668 -52.496 -67.359 1.00 19.80 480 LEU B N 1
ATOM 8530 C CA . LEU B 1 504 ? -51.796 -53.433 -67.390 1.00 22.39 480 LEU B CA 1
ATOM 8531 C C . LEU B 1 504 ? -52.228 -53.793 -68.816 1.00 26.42 480 LEU B C 1
ATOM 8532 O O . LEU B 1 504 ? -52.999 -54.737 -69.027 1.00 24.68 480 LEU B O 1
ATOM 8537 N N . GLN B 1 505 ? -51.727 -53.019 -69.776 1.00 25.98 481 GLN B N 1
ATOM 8538 C CA . GLN B 1 505 ? -52.161 -53.067 -71.171 1.00 25.99 481 GLN B CA 1
ATOM 8539 C C . GLN B 1 505 ? -51.214 -53.881 -72.070 1.00 30.33 481 GLN B C 1
ATOM 8540 O O . GLN B 1 505 ? -50.129 -54.294 -71.629 1.00 26.45 481 GLN B O 1
ATOM 8546 N N . PRO B 1 506 ? -51.625 -54.145 -73.329 1.00 25.06 482 PRO B N 1
ATOM 8547 C CA . PRO B 1 506 ? -50.659 -54.808 -74.216 1.00 27.98 482 PRO B CA 1
ATOM 8548 C C . PRO B 1 506 ? -49.485 -53.877 -74.506 1.00 24.14 482 PRO B C 1
ATOM 8549 O O . PRO B 1 506 ? -49.712 -52.681 -74.696 1.00 22.51 482 PRO B O 1
ATOM 8553 N N . PHE B 1 507 ? -48.261 -54.403 -74.524 1.00 31.61 483 PHE B N 1
ATOM 8554 C CA . PHE B 1 507 ? -47.091 -53.535 -74.639 1.00 26.80 483 PHE B CA 1
ATOM 8555 C C . PHE B 1 507 ? -47.137 -52.659 -75.885 1.00 32.63 483 PHE B C 1
ATOM 8556 O O . PHE B 1 507 ? -46.918 -51.440 -75.811 1.00 32.28 483 PHE B O 1
ATOM 8564 N N . GLU B 1 508 ? -47.463 -53.269 -77.021 1.00 36.13 484 GLU B N 1
ATOM 8565 C CA . GLU B 1 508 ? -47.500 -52.541 -78.287 1.00 36.13 484 GLU B CA 1
ATOM 8566 C C . GLU B 1 508 ? -48.508 -51.382 -78.260 1.00 32.77 484 GLU B C 1
ATOM 8567 O O . GLU B 1 508 ? -48.279 -50.347 -78.884 1.00 32.89 484 GLU B O 1
ATOM 8573 N N . GLN B 1 509 ? -49.610 -51.549 -77.530 1.00 26.57 485 GLN B N 1
ATOM 8574 C CA . GLN B 1 509 ? -50.615 -50.491 -77.406 1.00 27.80 485 GLN B CA 1
ATOM 8575 C C . GLN B 1 509 ? -50.098 -49.246 -76.670 1.00 33.16 485 GLN B C 1
ATOM 8576 O O . GLN B 1 509 ? -50.509 -48.120 -76.972 1.00 28.91 485 GLN B O 1
ATOM 8582 N N . VAL B 1 510 ? -49.204 -49.447 -75.700 1.00 29.18 486 VAL B N 1
ATOM 8583 C CA . VAL B 1 510 ? -48.722 -48.335 -74.873 1.00 30.30 486 VAL B CA 1
ATOM 8584 C C . VAL B 1 510 ? -47.264 -47.959 -75.160 1.00 32.50 486 VAL B C 1
ATOM 8585 O O . VAL B 1 510 ? -46.764 -46.979 -74.607 1.00 33.22 486 VAL B O 1
ATOM 8589 N N . LYS B 1 511 ? -46.607 -48.736 -76.020 1.00 30.24 487 LYS B N 1
ATOM 8590 C CA . LYS B 1 511 ? -45.185 -48.556 -76.345 1.00 34.89 487 LYS B CA 1
ATOM 8591 C C . LYS B 1 511 ? -44.795 -47.096 -76.611 1.00 35.79 487 LYS B C 1
ATOM 8592 O O . LYS B 1 511 ? -43.850 -46.576 -76.004 1.00 35.11 487 LYS B O 1
ATOM 8595 N N . ASN B 1 512 ? -45.526 -46.423 -77.498 1.00 35.33 488 ASN B N 1
ATOM 8596 C CA . ASN B 1 512 ? -45.165 -45.054 -77.851 1.00 35.37 488 ASN B CA 1
ATOM 8597 C C . ASN B 1 512 ? -45.376 -44.082 -76.700 1.00 35.81 488 ASN B C 1
ATOM 8598 O O . ASN B 1 512 ? -44.545 -43.207 -76.468 1.00 32.75 488 ASN B O 1
ATOM 8603 N N . LYS B 1 513 ? -46.488 -44.236 -75.987 1.00 33.96 489 LYS B N 1
ATOM 8604 C CA . LYS B 1 513 ? -46.786 -43.381 -74.846 1.00 35.39 489 LYS B CA 1
ATOM 8605 C C . LYS B 1 513 ? -45.729 -43.562 -73.766 1.00 32.01 489 LYS B C 1
ATOM 8606 O O . LYS B 1 513 ? -45.272 -42.591 -73.165 1.00 32.76 489 LYS B O 1
ATOM 8610 N N . LEU B 1 514 ? -45.342 -44.812 -73.530 1.00 29.50 490 LEU B N 1
ATOM 8611 C CA . LEU B 1 514 ? -44.360 -45.125 -72.500 1.00 33.10 490 LEU B CA 1
ATOM 8612 C C . LEU B 1 514 ? -42.994 -44.519 -72.860 1.00 35.09 490 LEU B C 1
ATOM 8613 O O . LEU B 1 514 ? -42.305 -43.954 -72.007 1.00 29.61 490 LEU B O 1
ATOM 8618 N N . LYS B 1 515 ? -42.620 -44.614 -74.133 1.00 33.23 491 LYS B N 1
ATOM 8619 C CA . LYS B 1 515 ? -41.350 -44.060 -74.592 1.00 31.25 491 LYS B CA 1
ATOM 8620 C C . LYS B 1 515 ? -41.256 -42.556 -74.360 1.00 30.26 491 LYS B C 1
ATOM 8621 O O . LYS B 1 515 ? -40.216 -42.059 -73.913 1.00 33.17 491 LYS B O 1
ATOM 8627 N N . ALA B 1 516 ? -42.337 -41.834 -74.648 1.00 26.93 492 ALA B N 1
ATOM 8628 C CA . ALA B 1 516 ? -42.353 -40.390 -74.453 1.00 29.59 492 ALA B CA 1
ATOM 8629 C C . ALA B 1 516 ? -42.141 -40.036 -72.984 1.00 35.32 492 ALA B C 1
ATOM 8630 O O . ALA B 1 516 ? -41.461 -39.062 -72.664 1.00 31.57 492 ALA B O 1
ATOM 8632 N N . VAL B 1 517 ? -42.728 -40.829 -72.090 1.00 31.49 493 VAL B N 1
ATOM 8633 C CA . VAL B 1 517 ? -42.572 -40.579 -70.662 1.00 29.95 493 VAL B CA 1
ATOM 8634 C C . VAL B 1 517 ? -41.163 -40.918 -70.178 1.00 30.30 493 VAL B C 1
ATOM 8635 O O . VAL B 1 517 ? -40.618 -40.241 -69.312 1.00 31.72 493 VAL B O 1
ATOM 8639 N N . LEU B 1 518 ? -40.558 -41.952 -70.745 1.00 26.10 494 LEU B N 1
ATOM 8640 C CA . LEU B 1 518 ? -39.186 -42.279 -70.390 1.00 31.62 494 LEU B CA 1
ATOM 8641 C C . LEU B 1 518 ? -38.244 -41.128 -70.736 1.00 32.03 494 LEU B C 1
ATOM 8642 O O . LEU B 1 518 ? -37.227 -40.923 -70.069 1.00 29.19 494 LEU B O 1
ATOM 8647 N N . LEU B 1 519 ? -38.605 -40.369 -71.766 1.00 29.57 495 LEU B N 1
ATOM 8648 C CA . LEU B 1 519 ? -37.794 -39.250 -72.225 1.00 35.78 495 LEU B CA 1
ATOM 8649 C C . LEU B 1 519 ? -38.274 -37.920 -71.657 1.00 35.06 495 LEU B C 1
ATOM 8650 O O . LEU B 1 519 ? -37.782 -36.862 -72.052 1.00 39.32 495 LEU B O 1
ATOM 8655 N N . SER B 1 520 ? -39.248 -37.980 -70.751 1.00 34.50 496 SER B N 1
ATOM 8656 C CA . SER B 1 520 ? -39.856 -36.784 -70.161 1.00 34.19 496 SER B CA 1
ATOM 8657 C C . SER B 1 520 ? -38.862 -35.939 -69.364 1.00 33.72 496 SER B C 1
ATOM 8658 O O . SER B 1 520 ? -37.860 -36.448 -68.859 1.00 31.88 496 SER B O 1
ATOM 8661 N N . ASN B 1 521 ? -39.154 -34.646 -69.252 1.00 37.77 497 ASN B N 1
ATOM 8662 C CA . ASN B 1 521 ? -38.367 -33.752 -68.407 1.00 38.62 497 ASN B CA 1
ATOM 8663 C C . ASN B 1 521 ? -38.748 -33.872 -66.939 1.00 38.55 497 ASN B C 1
ATOM 8664 O O . ASN B 1 521 ? -38.071 -33.319 -66.074 1.00 37.17 497 ASN B O 1
ATOM 8669 N N . GLU B 1 522 ? -39.836 -34.595 -66.673 1.00 33.37 498 GLU B N 1
ATOM 8670 C CA . GLU B 1 522 ? -40.347 -34.775 -65.317 1.00 33.19 498 GLU B CA 1
ATOM 8671 C C . GLU B 1 522 ? -39.752 -36.032 -64.715 1.00 32.62 498 GLU B C 1
ATOM 8672 O O . GLU B 1 522 ? -40.058 -37.143 -65.152 1.00 27.89 498 GLU B O 1
ATOM 8678 N N . GLN B 1 523 ? -38.890 -35.845 -63.720 1.00 26.79 499 GLN B N 1
ATOM 8679 C CA . GLN B 1 523 ? -38.139 -36.946 -63.132 1.00 27.54 499 GLN B CA 1
ATOM 8680 C C . GLN B 1 523 ? -39.032 -38.033 -62.534 1.00 23.28 499 GLN B C 1
ATOM 8681 O O . GLN B 1 523 ? -38.657 -39.210 -62.541 1.00 25.82 499 GLN B O 1
ATOM 8687 N N . TRP B 1 524 ? -40.192 -37.660 -61.999 1.00 21.39 500 TRP B N 1
ATOM 8688 C CA . TRP B 1 524 ? -41.018 -38.679 -61.345 1.00 26.67 500 TRP B CA 1
ATOM 8689 C C . TRP B 1 524 ? -41.916 -39.366 -62.355 1.00 24.98 500 TRP B C 1
ATOM 8690 O O . TRP B 1 524 ? -42.433 -40.449 -62.094 1.00 24.83 500 TRP B O 1
ATOM 8701 N N . GLU B 1 525 ? -42.089 -38.746 -63.514 1.00 26.67 501 GLU B N 1
ATOM 8702 C CA . GLU B 1 525 ? -42.735 -39.442 -64.630 1.00 28.45 501 GLU B CA 1
ATOM 8703 C C . GLU B 1 525 ? -41.791 -40.485 -65.210 1.00 25.31 501 GLU B C 1
ATOM 8704 O O . GLU B 1 525 ? -42.213 -41.595 -65.515 1.00 26.29 501 GLU B O 1
ATOM 8710 N N . ARG B 1 526 ? -40.511 -40.146 -65.340 1.00 24.05 502 ARG B N 1
ATOM 8711 C CA . ARG B 1 526 ? -39.532 -41.133 -65.774 1.00 25.60 502 ARG B CA 1
ATOM 8712 C C . ARG B 1 526 ? -39.496 -42.280 -64.766 1.00 24.98 502 ARG B C 1
ATOM 8713 O O . ARG B 1 526 ? -39.351 -43.449 -65.143 1.00 21.62 502 ARG B O 1
ATOM 8721 N N . TYR B 1 527 ? -39.616 -41.931 -63.482 1.00 22.00 503 TYR B N 1
ATOM 8722 C CA . TYR B 1 527 ? -39.626 -42.923 -62.412 1.00 19.21 503 TYR B CA 1
ATOM 8723 C C . TYR B 1 527 ? -40.751 -43.926 -62.636 1.00 21.38 503 TYR B C 1
ATOM 8724 O O . TYR B 1 527 ? -40.513 -45.129 -62.706 1.00 21.03 503 TYR B O 1
ATOM 8733 N N . TRP B 1 528 ? -41.972 -43.431 -62.780 1.00 20.13 504 TRP B N 1
ATOM 8734 C CA . TRP B 1 528 ? -43.106 -44.341 -62.950 1.00 23.13 504 TRP B CA 1
ATOM 8735 C C . TRP B 1 528 ? -43.094 -45.072 -64.294 1.00 23.62 504 TRP B C 1
ATOM 8736 O O . TRP B 1 528 ? -43.605 -46.185 -64.394 1.00 21.29 504 TRP B O 1
ATOM 8747 N N . ALA B 1 529 ? -42.497 -44.449 -65.310 1.00 21.41 505 ALA B N 1
ATOM 8748 C CA . ALA B 1 529 ? -42.311 -45.105 -66.600 1.00 24.54 505 ALA B CA 1
ATOM 8749 C C . ALA B 1 529 ? -41.336 -46.274 -66.476 1.00 23.40 505 ALA B C 1
ATOM 8750 O O . ALA B 1 529 ? -41.555 -47.341 -67.057 1.00 22.79 505 ALA B O 1
ATOM 8752 N N . MET B 1 530 ? -40.261 -46.090 -65.716 1.00 20.07 506 MET B N 1
ATOM 8753 C CA . MET B 1 530 ? -39.321 -47.189 -65.503 1.00 21.37 506 MET B CA 1
ATOM 8754 C C . MET B 1 530 ? -39.990 -48.299 -64.717 1.00 21.12 506 MET B C 1
ATOM 8755 O O . MET B 1 530 ? -39.708 -49.472 -64.917 1.00 16.85 506 MET B O 1
ATOM 8760 N N . ASN B 1 531 ? -40.849 -47.927 -63.778 1.00 21.53 507 ASN B N 1
ATOM 8761 C CA . ASN B 1 531 ? -41.542 -48.939 -63.001 1.00 17.42 507 ASN B CA 1
ATOM 8762 C C . ASN B 1 531 ? -42.480 -49.752 -63.883 1.00 18.84 507 ASN B C 1
ATOM 8763 O O . ASN B 1 531 ? -42.575 -50.962 -63.734 1.00 18.66 507 ASN B O 1
ATOM 8768 N N . ALA B 1 532 ? -43.158 -49.080 -64.804 1.00 20.25 508 ALA B N 1
ATOM 8769 C CA . ALA B 1 532 ? -44.002 -49.786 -65.774 1.00 22.02 508 ALA B CA 1
ATOM 8770 C C . ALA B 1 532 ? -43.163 -50.718 -66.656 1.00 23.15 508 ALA B C 1
ATOM 8771 O O . ALA B 1 532 ? -43.550 -51.861 -66.934 1.00 21.02 508 ALA B O 1
ATOM 8773 N N . VAL B 1 533 ? -42.000 -50.226 -67.073 1.00 21.84 509 VAL B N 1
ATOM 8774 C CA . VAL B 1 533 ? -41.066 -51.009 -67.878 1.00 22.58 509 VAL B CA 1
ATOM 8775 C C . VAL B 1 533 ? -40.586 -52.242 -67.112 1.00 23.51 509 VAL B C 1
ATOM 8776 O O . VAL B 1 533 ? -40.544 -53.347 -67.658 1.00 24.30 509 VAL B O 1
ATOM 8780 N N . LEU B 1 534 ? -40.274 -52.068 -65.830 1.00 18.89 510 LEU B N 1
ATOM 8781 C CA . LEU B 1 534 ? -39.895 -53.196 -64.983 1.00 18.01 510 LEU B CA 1
ATOM 8782 C C . LEU B 1 534 ? -41.030 -54.208 -64.868 1.00 20.14 510 LEU B C 1
ATOM 8783 O O . LEU B 1 534 ? -40.796 -55.416 -64.787 1.00 19.93 510 LEU B O 1
ATOM 8788 N N . ALA B 1 535 ? -42.261 -53.711 -64.834 1.00 22.71 511 ALA B N 1
ATOM 8789 C CA . ALA B 1 535 ? -43.417 -54.599 -64.765 1.00 23.17 511 ALA B CA 1
ATOM 8790 C C . ALA B 1 535 ? -43.498 -55.457 -66.031 1.00 24.73 511 ALA B C 1
ATOM 8791 O O . ALA B 1 535 ? -43.719 -56.675 -65.958 1.00 28.94 511 ALA B O 1
ATOM 8793 N N . PHE B 1 536 ? -43.309 -54.811 -67.183 1.00 23.13 512 PHE B N 1
ATOM 8794 C CA . PHE B 1 536 ? -43.329 -55.494 -68.486 1.00 25.34 512 PHE B CA 1
ATOM 8795 C C . PHE B 1 536 ? -42.187 -56.489 -68.639 1.00 32.39 512 PHE B C 1
ATOM 8796 O O . PHE B 1 536 ? -42.325 -57.494 -69.345 1.00 29.23 512 PHE B O 1
ATOM 8804 N N . GLY B 1 537 ? -41.042 -56.191 -68.024 1.00 24.66 513 GLY B N 1
ATOM 8805 C CA . GLY B 1 537 ? -39.905 -57.091 -68.108 1.00 27.57 513 GLY B CA 1
ATOM 8806 C C . GLY B 1 537 ? -39.389 -57.224 -69.532 1.00 28.67 513 GLY B C 1
ATOM 8807 O O . GLY B 1 537 ? -39.200 -56.225 -70.214 1.00 30.44 513 GLY B O 1
ATOM 8808 N N . ASP B 1 538 ? -39.212 -58.465 -69.988 1.00 31.74 514 ASP B N 1
ATOM 8809 C CA . ASP B 1 538 ? -38.635 -58.741 -71.304 1.00 37.64 514 ASP B CA 1
ATOM 8810 C C . ASP B 1 538 ? -39.447 -58.154 -72.461 1.00 37.03 514 ASP B C 1
ATOM 8811 O O . ASP B 1 538 ? -38.902 -57.903 -73.534 1.00 37.66 514 ASP B O 1
ATOM 8816 N N . LYS B 1 539 ? -40.742 -57.929 -72.242 1.00 34.26 515 LYS B N 1
ATOM 8817 C CA . LYS B 1 539 ? -41.615 -57.368 -73.272 1.00 29.86 515 LYS B CA 1
ATOM 8818 C C . LYS B 1 539 ? -41.201 -55.959 -73.666 1.00 36.07 515 LYS B C 1
ATOM 8819 O O . LYS B 1 539 ? -41.603 -55.450 -74.714 1.00 33.69 515 LYS B O 1
ATOM 8825 N N . ALA B 1 540 ? -40.401 -55.320 -72.821 1.00 31.86 516 ALA B N 1
ATOM 8826 C CA . ALA B 1 540 ? -39.984 -53.955 -73.099 1.00 33.43 516 ALA B CA 1
ATOM 8827 C C . ALA B 1 540 ? -38.535 -53.886 -73.572 1.00 33.12 516 ALA B C 1
ATOM 8828 O O . ALA B 1 540 ? -37.934 -52.812 -73.545 1.00 32.85 516 ALA B O 1
ATOM 8830 N N . ASN B 1 541 ? -37.990 -55.021 -74.022 1.00 34.15 517 ASN B N 1
ATOM 8831 C CA . ASN B 1 541 ? -36.585 -55.118 -74.450 1.00 37.14 517 ASN B CA 1
ATOM 8832 C C . ASN B 1 541 ? -36.195 -54.063 -75.484 1.00 37.36 517 ASN B C 1
ATOM 8833 O O . ASN B 1 541 ? -35.040 -53.627 -75.554 1.00 36.61 517 ASN B O 1
ATOM 8835 N N . GLU B 1 542 ? -37.178 -53.637 -76.266 1.00 32.74 518 GLU B N 1
ATOM 8836 C CA . GLU B 1 542 ? -36.978 -52.664 -77.328 1.00 38.78 518 GLU B CA 1
ATOM 8837 C C . GLU B 1 542 ? -36.517 -51.298 -76.788 1.00 42.17 518 GLU B C 1
ATOM 8838 O O . GLU B 1 542 ? -35.977 -50.473 -77.529 1.00 39.92 518 GLU B O 1
ATOM 8844 N N . PHE B 1 543 ? -36.711 -51.074 -75.489 1.00 34.43 519 PHE B N 1
ATOM 8845 C CA . PHE B 1 543 ? -36.314 -49.822 -74.847 1.00 34.88 519 PHE B CA 1
ATOM 8846 C C . PHE B 1 543 ? -34.878 -49.840 -74.305 1.00 36.27 519 PHE B C 1
ATOM 8847 O O . PHE B 1 543 ? -34.430 -48.846 -73.724 1.00 38.19 519 PHE B O 1
ATOM 8855 N N . LEU B 1 544 ? -34.173 -50.958 -74.488 1.00 34.84 520 LEU B N 1
ATOM 8856 C CA . LEU B 1 544 ? -32.824 -51.144 -73.933 1.00 37.10 520 LEU B CA 1
ATOM 8857 C C . LEU B 1 544 ? -31.896 -49.932 -74.094 1.00 39.28 520 LEU B C 1
ATOM 8858 O O . LEU B 1 544 ? -31.215 -49.558 -73.137 1.00 38.75 520 LEU B O 1
ATOM 8863 N N . PRO B 1 545 ? -31.856 -49.311 -75.290 1.00 42.82 521 PRO B N 1
ATOM 8864 C CA . PRO B 1 545 ? -30.973 -48.136 -75.378 1.00 42.09 521 PRO B CA 1
ATOM 8865 C C . PRO B 1 545 ? -31.393 -46.963 -74.488 1.00 40.29 521 PRO B C 1
ATOM 8866 O O . PRO B 1 545 ? -30.518 -46.303 -73.920 1.00 37.08 521 PRO B O 1
ATOM 8870 N N . ILE B 1 546 ? -32.693 -46.696 -74.371 1.00 35.65 522 ILE B N 1
ATOM 8871 C CA . ILE B 1 546 ? -33.153 -45.603 -73.515 1.00 36.00 522 ILE B CA 1
ATOM 8872 C C . ILE B 1 546 ? -32.874 -45.907 -72.039 1.00 37.01 522 ILE B C 1
ATOM 8873 O O . ILE B 1 546 ? -32.489 -45.022 -71.265 1.00 32.03 522 ILE B O 1
ATOM 8878 N N . ILE B 1 547 ? -33.077 -47.161 -71.658 1.00 35.10 523 ILE B N 1
ATOM 8879 C CA . ILE B 1 547 ? -32.838 -47.594 -70.290 1.00 33.24 523 ILE B CA 1
ATOM 8880 C C . ILE B 1 547 ? -31.358 -47.435 -69.948 1.00 36.88 523 ILE B C 1
ATOM 8881 O O . ILE B 1 547 ? -31.011 -46.974 -68.855 1.00 32.97 523 ILE B O 1
ATOM 8886 N N . GLU B 1 548 ? -30.493 -47.800 -70.893 1.00 35.18 524 GLU B N 1
ATOM 8887 C CA . GLU B 1 548 ? -29.048 -47.638 -70.730 1.00 36.71 524 GLU B CA 1
ATOM 8888 C C . GLU B 1 548 ? -28.672 -46.187 -70.437 1.00 35.82 524 GLU B C 1
ATOM 8889 O O . GLU B 1 548 ? -27.823 -45.922 -69.585 1.00 39.94 524 GLU B O 1
ATOM 8895 N N . LYS B 1 549 ? -29.306 -45.251 -71.138 1.00 32.61 525 LYS B N 1
ATOM 8896 C CA . LYS B 1 549 ? -29.023 -43.831 -70.955 1.00 32.97 525 LYS B CA 1
ATOM 8897 C C . LYS B 1 549 ? -29.517 -43.332 -69.601 1.00 38.49 525 LYS B C 1
ATOM 8898 O O . LYS B 1 549 ? -28.869 -42.497 -68.955 1.00 35.02 525 LYS B O 1
ATOM 8900 N N . ILE B 1 550 ? -30.682 -43.821 -69.182 1.00 34.60 526 ILE B N 1
ATOM 8901 C CA . ILE B 1 550 ? -31.181 -43.501 -67.855 1.00 32.72 526 ILE B CA 1
ATOM 8902 C C . ILE B 1 550 ? -30.177 -44.024 -66.818 1.00 31.52 526 ILE B C 1
ATOM 8903 O O . ILE B 1 550 ? -29.800 -43.304 -65.886 1.00 33.79 526 ILE B O 1
ATOM 8908 N N . ARG B 1 551 ? -29.738 -45.266 -67.006 1.00 29.42 527 ARG B N 1
ATOM 8909 C CA . ARG B 1 551 ? -28.734 -45.880 -66.152 1.00 31.15 527 ARG B CA 1
ATOM 8910 C C . ARG B 1 551 ? -27.479 -45.021 -66.001 1.00 40.79 527 ARG B C 1
ATOM 8911 O O . ARG B 1 551 ? -26.979 -44.830 -64.892 1.00 34.79 527 ARG B O 1
ATOM 8919 N N . GLN B 1 552 ? -26.982 -44.493 -67.117 1.00 38.97 528 GLN B N 1
ATOM 8920 C CA . GLN B 1 552 ? -25.724 -43.753 -67.101 1.00 42.33 528 GLN B CA 1
ATOM 8921 C C . GLN B 1 552 ? -25.869 -42.308 -66.623 1.00 37.50 528 GLN B C 1
ATOM 8922 O O . GLN B 1 552 ? -24.998 -41.795 -65.922 1.00 41.54 528 GLN B O 1
ATOM 8928 N N . SER B 1 553 ? -26.969 -41.656 -66.984 1.00 35.84 529 SER B N 1
ATOM 8929 C CA . SER B 1 553 ? -26.997 -40.196 -66.947 1.00 34.62 529 SER B CA 1
ATOM 8930 C C . SER B 1 553 ? -28.188 -39.519 -66.272 1.00 36.67 529 SER B C 1
ATOM 8931 O O . SER B 1 553 ? -28.240 -38.289 -66.234 1.00 34.39 529 SER B O 1
ATOM 8934 N N . ASP B 1 554 ? -29.162 -40.278 -65.772 1.00 35.21 530 ASP B N 1
ATOM 8935 C CA . ASP B 1 554 ? -30.319 -39.618 -65.174 1.00 32.41 530 ASP B CA 1
ATOM 8936 C C . ASP B 1 554 ? -29.890 -38.778 -63.969 1.00 31.05 530 ASP B C 1
ATOM 8937 O O . ASP B 1 554 ? -29.078 -39.218 -63.146 1.00 29.90 530 ASP B O 1
ATOM 8942 N N . ILE B 1 555 ? -30.446 -37.572 -63.876 1.00 30.16 531 ILE B N 1
ATOM 8943 C CA . ILE B 1 555 ? -30.167 -36.661 -62.771 1.00 35.20 531 ILE B CA 1
ATOM 8944 C C . ILE B 1 555 ? -30.686 -37.231 -61.454 1.00 36.11 531 ILE B C 1
ATOM 8945 O O . ILE B 1 555 ? -30.216 -36.864 -60.372 1.00 29.91 531 ILE B O 1
ATOM 8950 N N . ASN B 1 556 ? -31.646 -38.145 -61.558 1.00 32.32 532 ASN B N 1
ATOM 8951 C CA . ASN B 1 556 ? -32.288 -38.742 -60.394 1.00 28.39 532 ASN B CA 1
ATOM 8952 C C . ASN B 1 556 ? -31.674 -40.111 -60.124 1.00 26.57 532 ASN B C 1
ATOM 8953 O O . ASN B 1 556 ? -31.742 -40.995 -60.971 1.00 26.19 532 ASN B O 1
ATOM 8958 N N . LEU B 1 557 ? -31.092 -40.295 -58.942 1.00 24.78 533 LEU B N 1
ATOM 8959 C CA . LEU B 1 557 ? -30.336 -41.509 -58.658 1.00 24.25 533 LEU B CA 1
ATOM 8960 C C . LEU B 1 557 ? -31.241 -42.735 -58.483 1.00 25.37 533 LEU B C 1
ATOM 8961 O O . LEU B 1 557 ? -30.825 -43.874 -58.709 1.00 25.13 533 LEU B O 1
ATOM 8966 N N . ILE B 1 558 ? -32.474 -42.503 -58.062 1.00 27.34 534 ILE B N 1
ATOM 8967 C CA . ILE B 1 558 ? -33.432 -43.600 -57.966 1.00 23.50 534 ILE B CA 1
ATOM 8968 C C . ILE B 1 558 ? -33.780 -44.079 -59.385 1.00 23.36 534 ILE B C 1
ATOM 8969 O O . ILE B 1 558 ? -33.902 -45.285 -59.630 1.00 23.55 534 ILE B O 1
ATOM 8974 N N . ASN B 1 559 ? -33.913 -43.138 -60.321 1.00 24.19 535 ASN B N 1
ATOM 8975 C CA . ASN B 1 559 ? -34.136 -43.500 -61.723 1.00 24.08 535 ASN B CA 1
ATOM 8976 C C . ASN B 1 559 ? -32.994 -44.331 -62.282 1.00 24.95 535 ASN B C 1
ATOM 8977 O O . ASN B 1 559 ? -33.221 -45.303 -62.999 1.00 21.24 535 ASN B O 1
ATOM 8982 N N . ARG B 1 560 ? -31.760 -43.942 -61.968 1.00 25.41 536 ARG B N 1
ATOM 8983 C CA . ARG B 1 560 ? -30.602 -44.725 -62.387 1.00 24.19 536 ARG B CA 1
ATOM 8984 C C . ARG B 1 560 ? -30.691 -46.131 -61.833 1.00 23.30 536 ARG B C 1
ATOM 8985 O O . ARG B 1 560 ? -30.431 -47.107 -62.535 1.00 24.04 536 ARG B O 1
ATOM 8993 N N . SER B 1 561 ? -31.061 -46.221 -60.559 1.00 22.19 537 SER B N 1
ATOM 8994 C CA . SER B 1 561 ? -31.163 -47.502 -59.877 1.00 23.18 537 SER B CA 1
ATOM 8995 C C . SER B 1 561 ? -32.239 -48.401 -60.486 1.00 21.50 537 SER B C 1
ATOM 8996 O O . SER B 1 561 ? -32.054 -49.615 -60.593 1.00 21.99 537 SER B O 1
ATOM 8999 N N . ARG B 1 562 ? -33.358 -47.809 -60.883 1.00 24.66 538 ARG B N 1
ATOM 9000 C CA . ARG B 1 562 ? -34.410 -48.569 -61.568 1.00 23.80 538 ARG B CA 1
ATOM 9001 C C . ARG B 1 562 ? -33.906 -49.131 -62.893 1.00 27.82 538 ARG B C 1
ATOM 9002 O O . ARG B 1 562 ? -34.174 -50.286 -63.235 1.00 26.63 538 ARG B O 1
ATOM 9010 N N . ALA B 1 563 ? -33.178 -48.305 -63.642 1.00 26.36 539 ALA B N 1
ATOM 9011 C CA . ALA B 1 563 ? -32.619 -48.745 -64.916 1.00 25.70 539 ALA B CA 1
ATOM 9012 C C . ALA B 1 563 ? -31.639 -49.892 -64.699 1.00 26.26 539 ALA B C 1
ATOM 9013 O O . ALA B 1 563 ? -31.657 -50.881 -65.427 1.00 24.10 539 ALA B O 1
ATOM 9015 N N . ILE B 1 564 ? -30.777 -49.746 -63.695 1.00 24.51 540 ILE B N 1
ATOM 9016 C CA . ILE B 1 564 ? -29.834 -50.795 -63.322 1.00 23.21 540 ILE B CA 1
ATOM 9017 C C . ILE B 1 564 ? -30.577 -52.051 -62.884 1.00 28.37 540 ILE B C 1
ATOM 9018 O O . ILE B 1 564 ? -30.189 -53.181 -63.218 1.00 25.48 540 ILE B O 1
ATOM 9023 N N . GLN B 1 565 ? -31.651 -51.850 -62.125 1.00 24.91 541 GLN B N 1
ATOM 9024 C CA . GLN B 1 565 ? -32.448 -52.972 -61.646 1.00 23.29 541 GLN B CA 1
ATOM 9025 C C . GLN B 1 565 ? -32.995 -53.756 -62.843 1.00 21.56 541 GLN B C 1
ATOM 9026 O O . GLN B 1 565 ? -32.922 -54.985 -62.885 1.00 25.36 541 GLN B O 1
ATOM 9032 N N . TYR B 1 566 ? -33.517 -53.035 -63.828 1.00 24.33 542 TYR B N 1
ATOM 9033 C CA . TYR B 1 566 ? -34.038 -53.680 -65.027 1.00 26.26 542 TYR B CA 1
ATOM 9034 C C . TYR B 1 566 ? -32.963 -54.504 -65.754 1.00 26.62 542 TYR B C 1
ATOM 9035 O O . TYR B 1 566 ? -33.174 -55.677 -66.087 1.00 25.09 542 TYR B O 1
ATOM 9044 N N . LEU B 1 567 ? -31.807 -53.891 -65.988 1.00 28.57 543 LEU B N 1
ATOM 9045 C CA . LEU B 1 567 ? -30.742 -54.552 -66.739 1.00 28.69 543 LEU B CA 1
ATOM 9046 C C . LEU B 1 567 ? -30.180 -55.756 -65.979 1.00 32.59 543 LEU B C 1
ATOM 9047 O O . LEU B 1 567 ? -29.721 -56.732 -66.582 1.00 32.30 543 LEU B O 1
ATOM 9052 N N . ALA B 1 568 ? -30.228 -55.697 -64.656 1.00 25.66 544 ALA B N 1
ATOM 9053 C CA . ALA B 1 568 ? -29.778 -56.822 -63.850 1.00 25.82 544 ALA B CA 1
ATOM 9054 C C . ALA B 1 568 ? -30.781 -57.974 -63.908 1.00 27.04 544 ALA B C 1
ATOM 9055 O O . ALA B 1 568 ? -30.403 -59.145 -63.935 1.00 24.62 544 ALA B O 1
ATOM 9057 N N . LEU B 1 569 ? -32.065 -57.638 -63.918 1.00 26.19 545 LEU B N 1
ATOM 9058 C CA . LEU B 1 569 ? -33.111 -58.655 -63.908 1.00 27.12 545 LEU B CA 1
ATOM 9059 C C . LEU B 1 569 ? -33.312 -59.300 -65.278 1.00 29.46 545 LEU B C 1
ATOM 9060 O O . LEU B 1 569 ? -33.673 -60.468 -65.376 1.00 29.97 545 LEU B O 1
ATOM 9065 N N . ASN B 1 570 ? -33.082 -58.537 -66.336 1.00 30.26 546 ASN B N 1
ATOM 9066 C CA . ASN B 1 570 ? -33.448 -58.999 -67.668 1.00 33.28 546 ASN B CA 1
ATOM 9067 C C . ASN B 1 570 ? -32.270 -59.156 -68.623 1.00 35.34 546 ASN B C 1
ATOM 9068 O O . ASN B 1 570 ? -32.403 -59.803 -69.658 1.00 37.39 546 ASN B O 1
ATOM 9073 N N . ASN B 1 571 ? -31.124 -58.570 -68.286 1.00 32.26 547 ASN B N 1
ATOM 9074 C CA . ASN B 1 571 ? -29.999 -58.537 -69.230 1.00 36.49 547 ASN B CA 1
ATOM 9075 C C . ASN B 1 571 ? -28.636 -58.893 -68.648 1.00 38.46 547 ASN B C 1
ATOM 9076 O O . ASN B 1 571 ? -27.613 -58.446 -69.159 1.00 40.33 547 ASN B O 1
ATOM 9081 N N . GLY B 1 572 ? -28.617 -59.662 -67.567 1.00 38.52 548 GLY B N 1
ATOM 9082 C CA . GLY B 1 572 ? -27.368 -60.176 -67.030 1.00 40.04 548 GLY B CA 1
ATOM 9083 C C . GLY B 1 572 ? -26.364 -59.161 -66.506 1.00 43.39 548 GLY B C 1
ATOM 9084 O O . GLY B 1 572 ? -25.239 -59.530 -66.163 1.00 48.12 548 GLY B O 1
ATOM 9085 N N . VAL B 1 573 ? -26.751 -57.889 -66.433 1.00 38.20 549 VAL B N 1
ATOM 9086 C CA . VAL B 1 573 ? -25.866 -56.872 -65.873 1.00 35.88 549 VAL B CA 1
ATOM 9087 C C . VAL B 1 573 ? -25.621 -57.143 -64.386 1.00 39.41 549 VAL B C 1
ATOM 9088 O O . VAL B 1 573 ? -26.543 -57.501 -63.646 1.00 37.97 549 VAL B O 1
ATOM 9092 N N . SER B 1 574 ? -24.375 -56.986 -63.951 1.00 38.22 550 SER B N 1
ATOM 9093 C CA . SER B 1 574 ? -24.028 -57.170 -62.548 1.00 35.28 550 SER B CA 1
ATOM 9094 C C . SER B 1 574 ? -24.102 -55.813 -61.835 1.00 38.18 550 SER B C 1
ATOM 9095 O O . SER B 1 574 ? -23.276 -54.930 -62.077 1.00 36.41 550 SER B O 1
ATOM 9098 N N . PRO B 1 575 ? -25.110 -55.634 -60.961 1.00 31.13 551 PRO B N 1
ATOM 9099 C CA . PRO B 1 575 ? -25.425 -54.294 -60.454 1.00 30.04 551 PRO B CA 1
ATOM 9100 C C . PRO B 1 575 ? -24.620 -53.859 -59.232 1.00 31.76 551 PRO B C 1
ATOM 9101 O O . PRO B 1 575 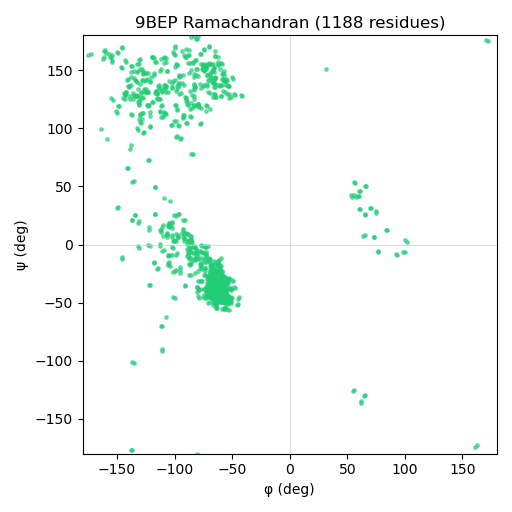? -24.736 -52.689 -58.855 1.00 30.77 551 PRO B O 1
ATOM 9105 N N . GLN B 1 576 ? -23.816 -54.749 -58.648 1.00 31.00 552 GLN B N 1
ATOM 9106 C CA . GLN B 1 576 ? -23.188 -54.471 -57.349 1.00 33.29 552 GLN B CA 1
ATOM 9107 C C . GLN B 1 576 ? -22.427 -53.136 -57.292 1.00 35.47 552 GLN B C 1
ATOM 9108 O O . GLN B 1 576 ? -22.709 -52.290 -56.436 1.00 31.45 552 GLN B O 1
ATOM 9114 N N . LEU B 1 577 ? -21.469 -52.941 -58.194 1.00 31.13 553 LEU B N 1
ATOM 9115 C CA . LEU B 1 577 ? -20.614 -51.756 -58.134 1.00 32.44 553 LEU B CA 1
ATOM 9116 C C . LEU B 1 577 ? -21.384 -50.441 -58.294 1.00 32.98 553 LEU B C 1
ATOM 9117 O O . LEU B 1 577 ? -21.187 -49.491 -57.527 1.00 32.67 553 LEU B O 1
ATOM 9122 N N . GLU B 1 578 ? -22.246 -50.373 -59.297 1.00 35.03 554 GLU B N 1
ATOM 9123 C CA . GLU B 1 578 ? -23.012 -49.154 -59.532 1.00 32.94 554 GLU B CA 1
ATOM 9124 C C . GLU B 1 578 ? -23.913 -48.782 -58.359 1.00 31.62 554 GLU B C 1
ATOM 9125 O O . GLU B 1 578 ? -23.976 -47.616 -57.963 1.00 31.35 554 GLU B O 1
ATOM 9131 N N . LEU B 1 579 ? -24.603 -49.769 -57.798 1.00 30.60 555 LEU B N 1
ATOM 9132 C CA . LEU B 1 579 ? -25.555 -49.490 -56.728 1.00 32.45 555 LEU B CA 1
ATOM 9133 C C . LEU B 1 579 ? -24.824 -49.076 -55.462 1.00 31.55 555 LEU B C 1
ATOM 9134 O O . LEU B 1 579 ? -25.253 -48.158 -54.765 1.00 28.48 555 LEU B O 1
ATOM 9139 N N . GLU B 1 580 ? -23.708 -49.749 -55.188 1.00 30.71 556 GLU B N 1
ATOM 9140 C CA . GLU B 1 580 ? -22.844 -49.381 -54.069 1.00 31.88 556 GLU B CA 1
ATOM 9141 C C . GLU B 1 580 ? -22.409 -47.925 -54.218 1.00 30.19 556 GLU B C 1
ATOM 9142 O O . GLU B 1 580 ? -22.446 -47.154 -53.258 1.00 31.65 556 GLU B O 1
ATOM 9148 N N . ASP B 1 581 ? -22.038 -47.543 -55.438 1.00 33.75 557 ASP B N 1
ATOM 9149 C CA . ASP B 1 581 ? -21.639 -46.167 -55.721 1.00 32.90 557 ASP B CA 1
ATOM 9150 C C . ASP B 1 581 ? -22.789 -45.171 -55.566 1.00 35.88 557 ASP B C 1
ATOM 9151 O O . ASP B 1 581 ? -22.598 -44.065 -55.055 1.00 32.28 557 ASP B O 1
ATOM 9156 N N . LEU B 1 582 ? -23.974 -45.542 -56.039 1.00 29.34 558 LEU B N 1
ATOM 9157 C CA . LEU B 1 582 ? -25.113 -44.637 -55.938 1.00 28.80 558 LEU B CA 1
ATOM 9158 C C . LEU B 1 582 ? -25.548 -44.462 -54.475 1.00 28.46 558 LEU B C 1
ATOM 9159 O O . LEU B 1 582 ? -25.934 -43.372 -54.072 1.00 29.89 558 LEU B O 1
ATOM 9164 N N . VAL B 1 583 ? -25.469 -45.527 -53.680 1.00 25.97 559 VAL B N 1
ATOM 9165 C CA . VAL B 1 583 ? -25.813 -45.418 -52.262 1.00 27.54 559 VAL B CA 1
ATOM 9166 C C . VAL B 1 583 ? -24.877 -44.425 -51.553 1.00 35.18 559 VAL B C 1
ATOM 9167 O O . VAL B 1 583 ? -25.335 -43.541 -50.822 1.00 30.50 559 VAL B O 1
ATOM 9171 N N . LYS B 1 584 ? -23.580 -44.537 -51.832 1.00 30.60 560 LYS B N 1
ATOM 9172 C CA . LYS B 1 584 ? -22.575 -43.656 -51.234 1.00 35.26 560 LYS B CA 1
ATOM 9173 C C . LYS B 1 584 ? -22.789 -42.212 -51.696 1.00 36.71 560 LYS B C 1
ATOM 9174 O O . LYS B 1 584 ? -22.609 -41.264 -50.930 1.00 37.91 560 LYS B O 1
ATOM 9178 N N . GLN B 1 585 ? -23.222 -42.059 -52.943 1.00 32.09 561 GLN B N 1
ATOM 9179 C CA . GLN B 1 585 ? -23.448 -40.742 -53.538 1.00 34.85 561 GLN B CA 1
ATOM 9180 C C . GLN B 1 585 ? -24.737 -40.055 -53.077 1.00 36.67 561 GLN B C 1
ATOM 9181 O O . GLN B 1 585 ? -24.872 -38.837 -53.199 1.00 37.73 561 GLN B O 1
ATOM 9187 N N . ALA B 1 586 ? -25.674 -40.840 -52.546 1.00 31.67 562 ALA B N 1
ATOM 9188 C CA . ALA B 1 586 ? -27.017 -40.363 -52.212 1.00 35.36 562 ALA B CA 1
ATOM 9189 C C . ALA B 1 586 ? -27.054 -39.116 -51.315 1.00 38.13 562 ALA B C 1
ATOM 9190 O O . ALA B 1 586 ? -26.412 -39.064 -50.263 1.00 36.96 562 ALA B O 1
ATOM 9192 N N . LYS B 1 587 ? -27.827 -38.124 -51.744 1.00 39.00 563 LYS B N 1
ATOM 9193 C CA . LYS B 1 587 ? -27.887 -36.819 -51.075 1.00 44.24 563 LYS B CA 1
ATOM 9194 C C . LYS B 1 587 ? -28.463 -36.830 -49.653 1.00 45.40 563 LYS B C 1
ATOM 9195 O O . LYS B 1 587 ? -28.084 -36.006 -48.819 1.00 47.32 563 LYS B O 1
ATOM 9197 N N . ASP B 1 588 ? -29.369 -37.758 -49.371 1.00 38.15 564 ASP B N 1
ATOM 9198 C CA . ASP B 1 588 ? -30.047 -37.764 -48.082 1.00 32.52 564 ASP B CA 1
ATOM 9199 C C . ASP B 1 588 ? -30.387 -39.203 -47.709 1.00 33.67 564 ASP B C 1
ATOM 9200 O O . ASP B 1 588 ? -30.347 -40.088 -48.567 1.00 29.82 564 ASP B O 1
ATOM 9205 N N . PRO B 1 589 ? -30.722 -39.442 -46.432 1.00 34.88 565 PRO B N 1
ATOM 9206 C CA . PRO B 1 589 ? -30.951 -40.819 -45.991 1.00 28.72 565 PRO B CA 1
ATOM 9207 C C . PRO B 1 589 ? -32.045 -41.551 -46.768 1.00 26.28 565 PRO B C 1
ATOM 9208 O O . PRO B 1 589 ? -31.822 -42.699 -47.149 1.00 25.03 565 PRO B O 1
ATOM 9212 N N . LEU B 1 590 ? -33.177 -40.900 -47.021 1.00 23.98 566 LEU B N 1
ATOM 9213 C CA . LEU B 1 590 ? -34.304 -41.584 -47.641 1.00 25.43 566 LEU B CA 1
ATOM 9214 C C . LEU B 1 590 ? -33.986 -42.032 -49.058 1.00 26.47 566 LEU B C 1
ATOM 9215 O O . LEU B 1 590 ? -34.394 -43.111 -49.467 1.00 24.97 566 LEU B O 1
ATOM 9220 N N . THR B 1 591 ? -33.236 -41.224 -49.801 1.00 27.23 567 THR B N 1
ATOM 9221 C CA . THR B 1 591 ? -32.845 -41.624 -51.144 1.00 26.36 567 THR B CA 1
ATOM 9222 C C . THR B 1 591 ? -31.976 -42.869 -51.083 1.00 26.25 567 THR B C 1
ATOM 9223 O O . THR B 1 591 ? -32.149 -43.811 -51.866 1.00 21.66 567 THR B O 1
ATOM 9227 N N . ALA B 1 592 ? -31.035 -42.870 -50.147 1.00 23.68 568 ALA B N 1
ATOM 9228 C CA . ALA B 1 592 ? -30.177 -44.024 -49.958 1.00 23.32 568 ALA B CA 1
ATOM 9229 C C . ALA B 1 592 ? -31.014 -45.245 -49.598 1.00 22.15 568 ALA B C 1
ATOM 9230 O O . ALA B 1 592 ? -30.808 -46.331 -50.133 1.00 18.99 568 ALA B O 1
ATOM 9232 N N . LEU B 1 593 ? -31.980 -45.047 -48.705 1.00 24.21 569 LEU B N 1
ATOM 9233 C CA . LEU B 1 593 ? -32.814 -46.148 -48.231 1.00 20.52 569 LEU B CA 1
ATOM 9234 C C . LEU B 1 593 ? -33.577 -46.762 -49.400 1.00 21.76 569 LEU B C 1
ATOM 9235 O O . LEU B 1 593 ? -33.746 -47.981 -49.477 1.00 21.66 569 LEU B O 1
ATOM 9240 N N . ALA B 1 594 ? -34.029 -45.903 -50.310 1.00 20.96 570 ALA B N 1
ATOM 9241 C CA . ALA B 1 594 ? -34.756 -46.354 -51.499 1.00 23.40 570 ALA B CA 1
ATOM 9242 C C . ALA B 1 594 ? -33.874 -47.221 -52.392 1.00 23.77 570 ALA B C 1
ATOM 9243 O O . ALA B 1 594 ? -34.298 -48.271 -52.873 1.00 18.86 570 ALA B O 1
ATOM 9245 N N . ILE B 1 595 ? -32.632 -46.799 -52.592 1.00 18.77 571 ILE B N 1
ATOM 9246 C CA . ILE B 1 595 ? -31.712 -47.569 -53.418 1.00 21.21 571 ILE B CA 1
ATOM 9247 C C . ILE B 1 595 ? -31.352 -48.886 -52.730 1.00 19.67 571 ILE B C 1
ATOM 9248 O O . ILE B 1 595 ? -31.189 -49.911 -53.390 1.00 21.12 571 ILE B O 1
ATOM 9253 N N . LEU B 1 596 ? -31.263 -48.873 -51.401 1.00 19.71 572 LEU B N 1
ATOM 9254 C CA . LEU B 1 596 ? -30.972 -50.092 -50.661 1.00 20.62 572 LEU B CA 1
ATOM 9255 C C . LEU B 1 596 ? -32.117 -51.103 -50.771 1.00 20.98 572 LEU B C 1
ATOM 9256 O O . LEU B 1 596 ? -31.898 -52.312 -50.727 1.00 19.67 572 LEU B O 1
ATOM 9261 N N . ASN B 1 597 ? -33.337 -50.603 -50.900 1.00 17.82 573 ASN B N 1
ATOM 9262 C CA . ASN B 1 597 ? -34.481 -51.490 -51.090 1.00 18.08 573 ASN B CA 1
ATOM 9263 C C . ASN B 1 597 ? -34.363 -52.228 -52.424 1.00 18.49 573 ASN B C 1
ATOM 9264 O O . ASN B 1 597 ? -34.631 -53.428 -52.515 1.00 19.14 573 ASN B O 1
ATOM 9269 N N . ILE B 1 598 ? -33.943 -51.491 -53.445 1.00 18.00 574 ILE B N 1
ATOM 9270 C CA . ILE B 1 598 ? -33.684 -52.048 -54.768 1.00 18.56 574 ILE B CA 1
ATOM 9271 C C . ILE B 1 598 ? -32.553 -53.073 -54.696 1.00 22.74 574 ILE B C 1
ATOM 9272 O O . ILE B 1 598 ? -32.644 -54.152 -55.280 1.00 21.95 574 ILE B O 1
ATOM 9277 N N . ALA B 1 599 ? -31.500 -52.751 -53.953 1.00 22.75 575 ALA B N 1
ATOM 9278 C CA . ALA B 1 599 ? -30.401 -53.691 -53.762 1.00 20.05 575 ALA B CA 1
ATOM 9279 C C . ALA B 1 599 ? -30.886 -54.954 -53.068 1.00 25.00 575 ALA B C 1
ATOM 9280 O O . ALA B 1 599 ? -30.394 -56.037 -53.349 1.00 24.64 575 ALA B O 1
ATOM 9282 N N . THR B 1 600 ? -31.848 -54.815 -52.156 1.00 20.20 576 THR B N 1
ATOM 9283 C CA . THR B 1 600 ? -32.411 -55.970 -51.466 1.00 20.41 576 THR B CA 1
ATOM 9284 C C . THR B 1 600 ? -33.201 -56.856 -52.434 1.00 21.27 576 THR B C 1
ATOM 9285 O O . THR B 1 600 ? -33.077 -58.077 -52.417 1.00 23.26 576 THR B O 1
ATOM 9289 N N . GLN B 1 601 ? -34.019 -56.240 -53.274 1.00 18.78 577 GLN B N 1
ATOM 9290 C CA . GLN B 1 601 ? -34.782 -57.009 -54.247 1.00 20.03 577 GLN B CA 1
ATOM 9291 C C . GLN B 1 601 ? -33.831 -57.813 -55.146 1.00 24.12 577 GLN B C 1
ATOM 9292 O O . GLN B 1 601 ? -34.041 -59.004 -55.380 1.00 22.51 577 GLN B O 1
ATOM 9298 N N . LEU B 1 602 ? -32.761 -57.164 -55.601 1.00 24.33 578 LEU B N 1
ATOM 9299 C CA . LEU B 1 602 ? -31.775 -57.812 -56.469 1.00 25.38 578 LEU B CA 1
ATOM 9300 C C . LEU B 1 602 ? -31.031 -58.909 -55.707 1.00 26.14 578 LEU B C 1
ATOM 9301 O O . LEU B 1 602 ? -30.819 -60.011 -56.230 1.00 28.28 578 LEU B O 1
ATOM 9306 N N . HIS B 1 603 ? -30.684 -58.621 -54.456 1.00 22.53 579 HIS B N 1
ATOM 9307 C CA . HIS B 1 603 ? -30.045 -59.598 -53.573 1.00 24.57 579 HIS B CA 1
ATOM 9308 C C . HIS B 1 603 ? -30.847 -60.897 -53.464 1.00 29.04 579 HIS B C 1
ATOM 9309 O O . HIS B 1 603 ? -30.302 -62.001 -53.603 1.00 27.37 579 HIS B O 1
ATOM 9316 N N . ASP B 1 604 ? -32.140 -60.744 -53.184 1.00 23.56 580 ASP B N 1
ATOM 9317 C CA . ASP B 1 604 ? -33.068 -61.856 -52.986 1.00 25.04 580 ASP B CA 1
ATOM 9318 C C . ASP B 1 604 ? -33.329 -62.651 -54.273 1.00 25.05 580 ASP B C 1
ATOM 9319 O O . ASP B 1 604 ? -33.422 -63.876 -54.255 1.00 25.08 580 ASP B O 1
ATOM 9324 N N . THR B 1 605 ? -33.482 -61.937 -55.380 1.00 22.62 581 THR B N 1
ATOM 9325 C CA . THR B 1 605 ? -33.831 -62.549 -56.652 1.00 27.61 581 THR B CA 1
ATOM 9326 C C . THR B 1 605 ? -32.614 -63.174 -57.363 1.00 29.97 581 THR B C 1
ATOM 9327 O O . THR B 1 605 ? -32.708 -64.272 -57.922 1.00 27.29 581 THR B O 1
ATOM 9331 N N . LEU B 1 606 ? -31.474 -62.486 -57.317 1.00 30.15 582 LEU B N 1
ATOM 9332 C CA . LEU B 1 606 ? -30.289 -62.898 -58.081 1.00 29.31 582 LEU B CA 1
ATOM 9333 C C . LEU B 1 606 ? -29.200 -63.561 -57.230 1.00 30.82 582 LEU B C 1
ATOM 9334 O O . LEU B 1 606 ? -28.225 -64.088 -57.764 1.00 31.59 582 LEU B O 1
ATOM 9339 N N . GLY B 1 607 ? -29.355 -63.529 -55.914 1.00 27.63 583 GLY B N 1
ATOM 9340 C CA . GLY B 1 607 ? -28.397 -64.164 -55.022 1.00 31.93 583 GLY B CA 1
ATOM 9341 C C . GLY B 1 607 ? -27.028 -63.507 -55.056 1.00 35.22 583 GLY B C 1
ATOM 9342 O O . GLY B 1 607 ? -26.005 -64.172 -55.215 1.00 34.92 583 GLY B O 1
ATOM 9343 N N . ILE B 1 608 ? -27.007 -62.191 -54.905 1.00 32.74 584 ILE B N 1
ATOM 9344 C CA . ILE B 1 608 ? -25.753 -61.449 -54.934 1.00 35.17 584 ILE B CA 1
ATOM 9345 C C . ILE B 1 608 ? -25.607 -60.589 -53.678 1.00 35.37 584 ILE B C 1
ATOM 9346 O O . ILE B 1 608 ? -26.604 -60.112 -53.120 1.00 29.55 584 ILE B O 1
ATOM 9351 N N . ALA B 1 609 ? -24.363 -60.405 -53.233 1.00 32.19 585 ALA B N 1
ATOM 9352 C CA . ALA B 1 609 ? -24.077 -59.587 -52.059 1.00 31.10 585 ALA B CA 1
ATOM 9353 C C . ALA B 1 609 ? -23.651 -58.174 -52.443 1.00 30.73 585 ALA B C 1
ATOM 9354 O O . ALA B 1 609 ? -23.121 -57.942 -53.530 1.00 30.09 585 ALA B O 1
ATOM 9356 N N . PHE B 1 610 ? -23.884 -57.237 -51.531 1.00 30.73 586 PHE B N 1
ATOM 9357 C CA . PHE B 1 610 ? -23.512 -55.845 -51.726 1.00 33.11 586 PHE B CA 1
ATOM 9358 C C . PHE B 1 610 ? -22.651 -55.361 -50.566 1.00 35.41 586 PHE B C 1
ATOM 9359 O O . PHE B 1 610 ? -23.010 -55.565 -49.406 1.00 35.73 586 PHE B O 1
ATOM 9367 N N . ASN B 1 611 ? -21.529 -54.715 -50.877 1.00 37.87 587 ASN B N 1
ATOM 9368 C CA . ASN B 1 611 ? -20.680 -54.103 -49.855 1.00 37.61 587 ASN B CA 1
ATOM 9369 C C . ASN B 1 611 ? -21.045 -52.636 -49.689 1.00 35.10 587 ASN B C 1
ATOM 9370 O O . ASN B 1 611 ? -20.496 -51.767 -50.365 1.00 38.07 587 ASN B O 1
ATOM 9375 N N . ILE B 1 612 ? -21.961 -52.358 -48.773 1.00 34.89 588 ILE B N 1
ATOM 9376 C CA . ILE B 1 612 ? -22.520 -51.015 -48.652 1.00 35.75 588 ILE B CA 1
ATOM 9377 C C . ILE B 1 612 ? -21.705 -50.076 -47.765 1.00 37.89 588 ILE B C 1
ATOM 9378 O O . ILE B 1 612 ? -21.330 -50.425 -46.649 1.00 38.77 588 ILE B O 1
ATOM 9383 N N . GLU B 1 613 ? -21.467 -48.874 -48.285 1.00 36.68 589 GLU B N 1
ATOM 9384 C CA . GLU B 1 613 ? -20.827 -47.785 -47.552 1.00 39.95 589 GLU B CA 1
ATOM 9385 C C . GLU B 1 613 ? -21.658 -46.521 -47.756 1.00 39.45 589 GLU B C 1
ATOM 9386 O O . GLU B 1 613 ? -22.062 -46.209 -48.877 1.00 39.80 589 GLU B O 1
ATOM 9388 N N . LEU B 1 614 ? -21.932 -45.794 -46.675 1.00 41.44 590 LEU B N 1
ATOM 9389 C CA . LEU B 1 614 ? -22.886 -44.687 -46.747 1.00 42.75 590 LEU B CA 1
ATOM 9390 C C . LEU B 1 614 ? -22.210 -43.322 -46.870 1.00 45.89 590 LEU B C 1
ATOM 9391 O O . LEU B 1 614 ? -21.016 -43.179 -46.619 1.00 49.44 590 LEU B O 1
ATOM 9396 N N . ASN B 1 615 ? -22.992 -42.329 -47.283 1.00 47.49 591 ASN B N 1
ATOM 9397 C CA . ASN B 1 615 ? -22.497 -40.979 -47.548 1.00 52.14 591 ASN B CA 1
ATOM 9398 C C . ASN B 1 615 ? -21.949 -40.286 -46.301 1.00 55.41 591 ASN B C 1
ATOM 9399 O O . ASN B 1 615 ? -22.640 -40.189 -45.281 1.00 52.84 591 ASN B O 1
ATOM 9404 N N . LYS B 1 616 ? -20.716 -39.787 -46.403 1.00 55.26 592 LYS B N 1
ATOM 9405 C CA . LYS B 1 616 ? -20.082 -39.039 -45.318 1.00 55.25 592 LYS B CA 1
ATOM 9406 C C . LYS B 1 616 ? -20.952 -37.877 -44.838 1.00 56.25 592 LYS B C 1
ATOM 9407 O O . LYS B 1 616 ? -21.011 -37.592 -43.640 1.00 56.64 592 LYS B O 1
ATOM 9408 N N . LEU B 1 617 ? -21.645 -37.238 -45.781 1.00 55.35 593 LEU B N 1
ATOM 9409 C CA . LEU B 1 617 ? -22.485 -36.067 -45.514 1.00 55.67 593 LEU B CA 1
ATOM 9410 C C . LEU B 1 617 ? -23.638 -36.262 -44.521 1.00 59.21 593 LEU B C 1
ATOM 9411 O O . LEU B 1 617 ? -24.250 -35.282 -44.088 1.00 60.05 593 LEU B O 1
ATOM 9412 N N . TRP B 1 618 ? -23.941 -37.513 -44.170 1.00 59.33 594 TRP B N 1
ATOM 9413 C CA . TRP B 1 618 ? -24.954 -37.801 -43.150 1.00 57.77 594 TRP B CA 1
ATOM 9414 C C . TRP B 1 618 ? -24.798 -39.201 -42.540 1.00 55.14 594 TRP B C 1
ATOM 9415 O O . TRP B 1 618 ? -23.689 -39.716 -42.374 1.00 54.25 594 TRP B O 1
ATOM 9426 N N . SER B 1 631 ? -33.448 -38.368 -29.914 1.00 63.37 607 SER B N 1
ATOM 9427 C CA . SER B 1 631 ? -32.429 -39.236 -30.484 1.00 58.29 607 SER B CA 1
ATOM 9428 C C . SER B 1 631 ? -32.994 -40.649 -30.644 1.00 61.66 607 SER B C 1
ATOM 9429 O O . SER B 1 631 ? -32.315 -41.545 -31.155 1.00 58.58 607 SER B O 1
ATOM 9432 N N . PHE B 1 632 ? -34.246 -40.838 -30.224 1.00 61.27 608 PHE B N 1
ATOM 9433 C CA . PHE B 1 632 ? -34.995 -42.047 -30.559 1.00 59.94 608 PHE B CA 1
ATOM 9434 C C . PHE B 1 632 ? -35.262 -42.105 -32.066 1.00 58.58 608 PHE B C 1
ATOM 9435 O O . PHE B 1 632 ? -35.363 -43.191 -32.643 1.00 50.31 608 PHE B O 1
ATOM 9437 N N . HIS B 1 633 ? -35.389 -40.935 -32.691 1.00 56.28 609 HIS B N 1
ATOM 9438 C CA . HIS B 1 633 ? -35.532 -40.855 -34.141 1.00 55.75 609 HIS B CA 1
ATOM 9439 C C . HIS B 1 633 ? -34.235 -41.263 -34.831 1.00 55.16 609 HIS B C 1
ATOM 9440 O O . HIS B 1 633 ? -34.255 -42.014 -35.809 1.00 52.94 609 HIS B O 1
ATOM 9442 N N . LYS B 1 634 ? -33.111 -40.756 -34.329 1.00 55.15 610 LYS B N 1
ATOM 9443 C CA . LYS B 1 634 ? -31.802 -41.080 -34.896 1.00 52.14 610 LYS B CA 1
ATOM 9444 C C . LYS B 1 634 ? -31.468 -42.567 -34.706 1.00 45.94 610 LYS B C 1
ATOM 9445 O O . LYS B 1 634 ? -30.861 -43.187 -35.576 1.00 45.25 610 LYS B O 1
ATOM 9447 N N . ARG B 1 635 ? -31.861 -43.130 -33.566 1.00 44.39 611 ARG B N 1
ATOM 9448 C CA . ARG B 1 635 ? -31.676 -44.556 -33.319 1.00 44.73 611 ARG B CA 1
ATOM 9449 C C . ARG B 1 635 ? -32.501 -45.375 -34.309 1.00 45.30 611 ARG B C 1
ATOM 9450 O O . ARG B 1 635 ? -32.021 -46.368 -34.858 1.00 38.81 611 ARG B O 1
ATOM 9452 N N . THR B 1 636 ? -33.741 -44.948 -34.536 1.00 43.77 612 THR B N 1
ATOM 9453 C CA . THR B 1 636 ? -34.630 -45.659 -35.443 1.00 42.27 612 THR B CA 1
ATOM 9454 C C . THR B 1 636 ? -34.072 -45.634 -36.856 1.00 35.18 612 THR B C 1
ATOM 9455 O O . THR B 1 636 ? -33.954 -46.677 -37.500 1.00 33.78 612 THR B O 1
ATOM 9459 N N . VAL B 1 637 ? -33.709 -44.444 -37.322 1.00 34.94 613 VAL B N 1
ATOM 9460 C CA . VAL B 1 637 ? -33.188 -44.283 -38.674 1.00 33.39 613 VAL B CA 1
ATOM 9461 C C . VAL B 1 637 ? -31.853 -44.998 -38.871 1.00 38.38 613 VAL B C 1
ATOM 9462 O O . VAL B 1 637 ? -31.630 -45.613 -39.913 1.00 32.23 613 VAL B O 1
ATOM 9466 N N . ASP B 1 638 ? -30.969 -44.935 -37.876 1.00 42.09 614 ASP B N 1
ATOM 9467 C CA . ASP B 1 638 ? -29.694 -45.653 -37.955 1.00 38.33 614 ASP B CA 1
ATOM 9468 C C . ASP B 1 638 ? -29.935 -47.154 -38.091 1.00 36.90 614 ASP B C 1
ATOM 9469 O O . ASP B 1 638 ? -29.199 -47.856 -38.786 1.00 34.05 614 ASP B O 1
ATOM 9474 N N . GLY B 1 639 ? -30.969 -47.634 -37.408 1.00 31.71 615 GLY B N 1
ATOM 9475 C CA . GLY B 1 639 ? -31.327 -49.040 -37.435 1.00 33.07 615 GLY B CA 1
ATOM 9476 C C . GLY B 1 639 ? -31.737 -49.553 -38.802 1.00 26.46 615 GLY B C 1
ATOM 9477 O O . GLY B 1 639 ? -31.463 -50.705 -39.133 1.00 29.92 615 GLY B O 1
ATOM 9478 N N . TRP B 1 640 ? -32.436 -48.722 -39.571 1.00 28.15 616 TRP B N 1
ATOM 9479 C CA . TRP B 1 640 ? -32.815 -49.087 -40.933 1.00 26.13 616 TRP B CA 1
ATOM 9480 C C . TRP B 1 640 ? -31.567 -49.392 -41.752 1.00 30.94 616 TRP B C 1
ATOM 9481 O O . TRP B 1 640 ? -31.473 -50.437 -42.402 1.00 25.03 616 TRP B O 1
ATOM 9492 N N . PHE B 1 641 ? -30.594 -48.486 -41.699 1.00 26.08 617 PHE B N 1
ATOM 9493 C CA . PHE B 1 641 ? -29.415 -48.662 -42.526 1.00 28.31 617 PHE B CA 1
ATOM 9494 C C . PHE B 1 641 ? -28.563 -49.820 -42.047 1.00 25.96 617 PHE B C 1
ATOM 9495 O O . PHE B 1 641 ? -28.063 -50.590 -42.862 1.00 29.02 617 PHE B O 1
ATOM 9503 N N . LYS B 1 642 ? -28.424 -49.974 -40.732 1.00 28.34 618 LYS B N 1
ATOM 9504 C CA . LYS B 1 642 ? -27.675 -51.101 -40.180 1.00 26.20 618 LYS B CA 1
ATOM 9505 C C . LYS B 1 642 ? -28.310 -52.417 -40.605 1.00 28.86 618 LYS B C 1
ATOM 9506 O O . LYS B 1 642 ? -27.614 -53.365 -40.973 1.00 26.75 618 LYS B O 1
ATOM 9509 N N . ALA B 1 643 ? -29.635 -52.479 -40.531 1.00 28.83 619 ALA B N 1
ATOM 9510 C CA . ALA B 1 643 ? -30.358 -53.678 -40.938 1.00 25.43 619 ALA B CA 1
ATOM 9511 C C . ALA B 1 643 ? -30.071 -54.033 -42.396 1.00 25.94 619 ALA B C 1
ATOM 9512 O O . ALA B 1 643 ? -29.831 -55.200 -42.728 1.00 24.35 619 ALA B O 1
ATOM 9514 N N . ARG B 1 644 ? -30.097 -53.025 -43.262 1.00 19.62 620 ARG B N 1
ATOM 9515 C CA . ARG B 1 644 ? -29.868 -53.255 -44.684 1.00 22.67 620 ARG B CA 1
ATOM 9516 C C . ARG B 1 644 ? -28.408 -53.632 -44.955 1.00 26.93 620 ARG B C 1
ATOM 9517 O O . ARG B 1 644 ? -28.125 -54.563 -45.707 1.00 23.24 620 ARG B O 1
ATOM 9525 N N . MET B 1 645 ? -27.478 -52.920 -44.327 1.00 26.33 621 MET B N 1
ATOM 9526 C CA . MET B 1 645 ? -26.058 -53.216 -44.522 1.00 28.05 621 MET B CA 1
ATOM 9527 C C . MET B 1 645 ? -25.696 -54.613 -44.048 1.00 25.50 621 MET B C 1
ATOM 9528 O O . MET B 1 645 ? -25.005 -55.338 -44.760 1.00 30.60 621 MET B O 1
ATOM 9533 N N . ASP B 1 646 ? -26.171 -55.005 -42.867 1.00 26.25 622 ASP B N 1
ATOM 9534 C CA . ASP B 1 646 ? -25.880 -56.348 -42.351 1.00 29.26 622 ASP B CA 1
ATOM 9535 C C . ASP B 1 646 ? -26.421 -57.447 -43.265 1.00 28.26 622 ASP B C 1
ATOM 9536 O O . ASP B 1 646 ? -25.757 -58.454 -43.504 1.00 25.68 622 ASP B O 1
ATOM 9541 N N . TYR B 1 647 ? -27.623 -57.235 -43.793 1.00 27.41 623 TYR B N 1
ATOM 9542 C CA . TYR B 1 647 ? -28.291 -58.244 -44.605 1.00 26.24 623 TYR B CA 1
ATOM 9543 C C . TYR B 1 647 ? -27.652 -58.417 -45.980 1.00 25.42 623 TYR B C 1
ATOM 9544 O O . TYR B 1 647 ? -27.436 -59.542 -46.437 1.00 28.35 623 TYR B O 1
ATOM 9553 N N . LEU B 1 648 ? -27.364 -57.303 -46.644 1.00 22.79 624 LEU B N 1
ATOM 9554 C CA . LEU B 1 648 ? -26.877 -57.341 -48.015 1.00 25.36 624 LEU B CA 1
ATOM 9555 C C . LEU B 1 648 ? -25.461 -57.908 -48.137 1.00 31.22 624 LEU B C 1
ATOM 9556 O O . LEU B 1 648 ? -25.052 -58.302 -49.226 1.00 29.84 624 LEU B O 1
ATOM 9561 N N . LYS B 1 649 ? -24.711 -57.911 -47.034 1.00 31.48 625 LYS B N 1
ATOM 9562 C CA . LYS B 1 649 ? -23.308 -58.347 -47.044 1.00 33.09 625 LYS B CA 1
ATOM 9563 C C . LYS B 1 649 ? -23.154 -59.827 -47.384 1.00 36.67 625 LYS B C 1
ATOM 9564 O O . LYS B 1 649 ? -22.104 -60.256 -47.863 1.00 41.20 625 LYS B O 1
ATOM 9567 N N . ASN B 1 650 ? -24.205 -60.601 -47.147 1.00 32.05 626 ASN B N 1
ATOM 9568 C CA . ASN B 1 650 ? -24.169 -62.036 -47.390 1.00 37.10 626 ASN B CA 1
ATOM 9569 C C . ASN B 1 650 ? -25.224 -62.500 -48.383 1.00 41.89 626 ASN B C 1
ATOM 9570 O O . ASN B 1 650 ? -26.355 -62.011 -48.373 1.00 38.06 626 ASN B O 1
ATOM 9575 N N . ILE B 1 651 ? -24.837 -63.433 -49.250 1.00 37.86 627 ILE B N 1
ATOM 9576 C CA . ILE B 1 651 ? -25.775 -64.086 -50.153 1.00 39.19 627 ILE B CA 1
ATOM 9577 C C . ILE B 1 651 ? -26.715 -64.997 -49.371 1.00 40.01 627 ILE B C 1
ATOM 9578 O O . ILE B 1 651 ? -27.923 -64.771 -49.342 1.00 44.02 627 ILE B O 1
#

Sequence (1193 aa):
KRPNFVWLVSEDNSKRYLKLYNAKGAEMPNIESLAKQGLVFNNAFSNSPVSSTARTTLALGAYPAKLAMEYHRPFERINLPRELSTISDYLTKAGYYTSNDAKEDYNFVSPENNWSSSKKGASWHNRKAGQPFFHMQTWKTTHEGKLHFPESDIENLSTIHNPNSVELDPIHPNTELFRYTYARYLDLHKKVDKEMGVVINQLKEEGLLEDTFIFYFGDHGGVLPGSKGFVSERGLNVPLVVRVPKNFRHLLHKDLQAKLSTRVDGVISFIDFAPTLLELAGLPKSKLQDGESFLSKNLSLDDLNKRNTNFSFADRFDEKYDMVRGFRKGKYKYIRNYLPFNPDGLFSSYRYKQAAYREWKHLFKANKLNSVQSAFFKRKPLEALYDLEQDPFETKNLALLPQYTEQVIKMRAGLQKKLQSMPDLAFYPESYLVDIAKDDPIIFSLKHKNDIARFINIIDMSLQPFEQVKNKLKAVLLSNEQWERYWAMNAVLAFGDKANEFLPIIEKIRQSDINLINRSRAIQYLALNNGVSPQLELEDLVKQAKDPLTALAILNIATQLHDTLGIAFNIELWSFHKRTVDGWFKARMDYLKNIKRPNFVWLVSEDNSKRYLKLYNAKGAEMPNIESLAKQGLVFNNAFSNSPVSSTARTTLALGAYPAKLAMEYHRPFERINLPRELSTISDYLTKAGYYTSNDAKEDYNFVSPENNWSSSKKGASWHNRKAGQPFFHMQTWKTTHEGKLHFPESDIENLSTIHNPNSVELDPIHPNTELFRYTYARYLDLHKKVDKEMGVVINQLKEEGLLEDTFIFYFGDHGGVLPGSKGFVSERGLNVPLVVRVPKNFRHLLHKDLQAKLSTRVDGVISFIDFAPTLLELAGLPKSKLQDGESFLSKNLSLDDLNKRNTNFSFADRFDEKYDMVRGFRKGKYKYIRNYLPFNPDGLFSSYRYKQAAYREWKHLFKANKLNSVQSAFFKRKPLEALYDLEQDPFETKNLALLPQYTEQVIKMRAGLQKKLQSMPDLAFYPESYLVDIAKDDPIIFSLKHKNDIARFINNIIDMSLQPFEQVKNKLKAVLLSNEQWERYWAMNAVLAFGDKANEFLPIIEKIRQSDINLINRSRAIQYLALNNGVSPQLELEDLVKQAKDPLTALAILNIATQLHDTLGIAFNIELNKLWSFHKRTVDGWFKARMDYLKNI

Organism: NCBI:txid1314868

Secondary structure (DSSP, 8-state):
---EEEEEEESS--GGGBTTT-TTSB--HHHHHHHHTEEEEEEEE-SSSSHHHHHHHHHHSS-GGGGT--EES-SSPBPPPTT---HHHHHHHTT-EEEEES----SBPPPTT-SSEESTT--GGGSPTT--EEEEEEE-TT-GGGG---TTHHHH---SS-GGG----TTS---HHHHHHHHHHHHHHHHHHHHHHHHHHHHHHTT-GGGEEEEEEESSS--STTSTTS-SGGGTEEEEEEEPPGGGGGGS-GGGS-SS-EEE-S-EEGGGHHHHHHHHTT-PPPTT-----S--TT--HHHHTT--EEEEEEEEETTEEEEEEEEEETTEEEEEESSTTS-TT---TTGGGSHHHHHHHHHHHTT---HHHHGGGSPPPSEEEEETTT-TT--S-GGGSGGGHHHHHHHHHHHHHHHHHTT-GGGS-HHHHHHHHSS-HHHHHHHTHHHHHHHHHHHHGGGS-HHHHHHHHHHHHT-S-HHHHHHHHHHHHHHGGGGGGGHHHHHHHHHH-SSHHHHHHHHHHHHHHS----HHHHHHHHHH-SSHHHHHHHHHHHHHHHHHHT---------HHHHHHHHHHHHHHHHHT--/---EEEEEEESS--GGGBTTT-TTSB--HHHHHHHHTEEEEEEEE-SSSSHHHHHHHHHHSS-GGGGT--EES-SSPBPPPTT---HHHHHHHTT-EEEEES----SBPPPTT--SEESTT--GGGSPTT--EEEEEEE-TT-GGGG---TTHHHH---SS-GGG----TTS---HHHHHHHHHHHHHHHHHHHHHHHHHHHHHHTT-GGGEEEEEEESSS--STTSTTS-SGGGTEEEEEEEPPGGGGGGS-GGGS-SS-EEE-S-EEGGGHHHHHHHHTT-PPPTT-----S--TT--HHHHHT--EEEEEEEEETTEEEEEEEEEETTEEEEEESSTTS-TT---TTGGGSHHHHHHHHHHHTT-S-HHHHGGGSPPPSEEEEETTT-TT--S--TTSGGGHHHHHHHHHHHHHHHHHTT-GGGS-HHHHHHHHTT-HHHHHHHHHHHHHHHHHHHGGGGS-HHHHHHHHHHHHT-S-HHHHHHHHHHHHHHGGGGGGGHHHHHHHHHH-SSHHHHHHHHHHHHHHS----HHHHHHHHHH-SSHHHHHHHHHHHHHHHHHH---------TT--HHHHHHHHHHHHHHHHHT--

Foldseek 3Di:
DAFAEEEEAEAAAFDCQECVQHVQHADQVLVVVLLFLWEWENAEWEQEFHQAQLLQLLFWLAHVLLQLQQAVQDLAAFEDDPLTAGLQQVVVVVQAQEEEQEDRNYSHDHDVCSHNYHYHPTDSVPRDPPHHYYYYYYDHLLPLVLLLDDLCCLVVPQAPRDLVPDDDQQLADPDSQLSRSSRSNSRSSRVVSVVVSVVVVVCVVVVNLQRYWYKYKYSFADDRPPARQDPQNRSIHMIIMIRAHNVQLQFAAPQGNRNGRHYAHAHHYSSQNSQQSCSSRVHDDGPNRDHHHLGGHPQHSVNRNQHWWHKHWHAYHQLAGFTKIWITGHQKIKIAGLQQLFALLLDDPSSVSRVSNVVLVVCLVVVNGDPQNNSRQHRHDRMFMDRCVVCVSRRDGCCPPDVCVVVNVVRVVVVLVVCLVSPRQVLPPSVVPCVVCRHPSVVVCVVCSVVSNLLSVLSCCLVDQCVVCVVVLLVQCVDPDLSSVVSSLSSVLSCQPSNVVCLVSLVCQLPDPPQLLSVLSSLLSCVRHPVDDCQVVLLVSLVVDPDLSSSSSSLNSLSSCCSPVVAAHQHDAHVVSVVSSRVSRVSSNVPRHHD/DAFAEEEEAEAAAFDCQECVQHVQHADQPQVVVLLFLWEWEPAEWEQEQHQAQLLQLLFWLAHCLLQLQQAVQDLAAFAEAPLTAGLLQVVVVVQAQEEEQEDRNYSHDHDVCSHNYHYHPTDSVPHDPPHHYYYYYYDHLLPLVLLLDDQCCLVVPQAPRDLVPDDDQQLADPDSQLSRSSRSNSRSSRVVSVVVSVVVVVCVVVVNLQRYWYKYKYSFADDRPPARQDPQVNSIHMIIMIRAHNVQLQQAAVQGSRNGRHYAHAHHYSSQNSQQSCSSRVHDDGPLRDHHHLGGHPQHSVNRNQHWWHKHWHAYHQLAGFTKIWITGDQKIKIAGLQQLQALLQDDPSSVSRVSNVVLVVCLVVVNGDPQNNSRQDRGDRMFMDRCVVCVSRRDGCCPPPVCVVVRVVRVVVVLVCCLVNPRQVLPPSVPPCVVPRHPSVVVCVVCSVVSNLLSVLSCCLVDQCVVCVVVLVCQCVDPDLSSVVSSLSSVLSCQPSNVVCLVSLVCQLPDPPQLLSVLSSLLNCVVRPVDDCQPVLLVSQQVDPDLSSSSSSLNSLSSSCSPVVAAHQHDHHPVDVVSVVSSVVSVVSSNVVRRGD

B-factor: mean 23.22, std 9.02, range [6.48, 71.89]

Nearest PDB structures (foldseek):
  4miv-assembly4_G  TM=8.081E-01  e=6.200E-25  Homo sapiens
  4miv-assembly1_B  TM=8.198E-01  e=1.688E-24  Homo sapiens
  4miv-assembly3_F  TM=8.138E-01  e=5.105E-24  Homo sapiens
  1e33-assembly1_P-2  TM=6.618E-01  e=3.258E-16  Homo sapiens
  7p26-assembly1_AAA  TM=6.041E-01  e=5.321E-15  Bacteroides thetaiotaomicron VPI-5482